Protein AF-0000000081332978 (afdb_homodimer)

Sequence (838 aa):
MNPMVIEPTVDAAQVDQYLRQHVNSGYARLASLMNLPIEQSSRGVYIYDDQGRQYLDAGGYGVFFLGHGHPVVVEAVTRQLQQNALASKLLLNPQQALAAHALAAQCPGNLDYVFFCNSGAEATEAGLKLARLNGCRRTLSTLGGFHGKTLGALAVTGRESYREPFSGLLSDSEFVPFGDSDALEQQLRASPDKACVILEPIQAEAGVILPPSGYLRRVRELCDQYGAVLIIDEIQSGLGRTGFWWGCDLEQVVPDIMLVGKSLSGGCVPVSAMVASPAIYAPFNRNPTVHTSTFGANPLAMAAVQATLQVMVQEDLVARARLLGQDLHARFSALLQQRGWTERVVLRSAGLLLGFEFADASITANMVMALIEQRIIVCHSLNDHRVLRLTPSPLLTAQDCNWLIEGFAQALTTSMPPLMNPMVIEPTVDAAQVDQYLRQHVNSGYARLASLMNLPIEQSSRGVYIYDDQGRQYLDAGGYGVFFLGHGHPVVVEAVTRQLQQNALASKLLLNPQQALAAHALAAQCPGNLDYVFFCNSGAEATEAGLKLARLNGCRRTLSTLGGFHGKTLGALAVTGRESYREPFSGLLSDSEFVPFGDSDALEQQLRASPDKACVILEPIQAEAGVILPPSGYLRRVRELCDQYGAVLIIDEIQSGLGRTGFWWGCDLEQVVPDIMLVGKSLSGGCVPVSAMVASPAIYAPFNRNPTVHTSTFGANPLAMAAVQATLQVMVQEDLVARARLLGQDLHARFSALLQQRGWTERVVLRSAGLLLGFEFADASITANMVMALIEQRIIVCHSLNDHRVLRLTPSPLLTAQDCNWLIEGFAQALTTSMPPL

Radius of gyration: 26.11 Å; Cα contacts (8 Å, |Δi|>4): 1929; chains: 2; bounding box: 57×79×68 Å

pLDDT: mean 95.48, std 9.71, range [21.88, 99.0]

InterPro domains:
  IPR005814 Aminotransferase class-III [PF00202] (40-412)
  IPR005814 Aminotransferase class-III [PIRSF000521] (40-413)
  IPR005814 Aminotransferase class-III [cd00610] (17-412)
  IPR015421 Pyridoxal phosphate-dependent transferase, major domain [G3DSA:3.40.640.10] (70-315)
  IPR015422 Pyridoxal phosphate-dependent transferase, small domain [G3DSA:3.90.1150.10] (14-409)
  IPR015424 Pyridoxal phosphate-dependent transferase [SSF53383] (38-412)
  IPR049704 Aminotransferases class-III pyridoxal-phosphate attachment site [PS00600] (230-267)
  IPR050103 Class-III Pyridoxal-phosphate-dependent Aminotransferase [PTHR11986] (38-413)

Nearest PDB structures (foldseek):
  7nn4-assembly2_C  TM=9.453E-01  e=6.808E-36  Mycobacterium tuberculosis H37Rv
  1wkh-assembly1_B  TM=9.364E-01  e=4.161E-36  Thermus thermophilus
  4ppm-assembly1_A  TM=9.336E-01  e=1.464E-35  Serratia sp. FS14
  7ypm-assembly2_D  TM=8.985E-01  e=9.712E-31  Caulobacter sp. D5
  6jix-assembly2_C  TM=9.172E-01  e=2.852E-27  Bifidobacterium catenulatum PV20-2

Solvent-accessible surface area (backbone atoms only — not comparable to full-atom values): 40131 Å² total; per-residue (Å²): 130,76,77,72,78,77,68,82,77,79,54,64,68,55,37,50,50,27,21,39,61,9,53,32,43,41,48,38,49,52,40,57,74,66,63,54,51,41,50,56,32,35,46,45,58,33,37,24,31,77,85,66,50,70,24,43,48,23,15,37,80,36,21,29,48,60,16,24,53,36,62,68,31,50,50,41,28,52,53,29,42,70,33,33,16,50,67,58,77,71,46,39,57,51,41,39,17,54,25,25,44,56,53,28,72,72,39,62,82,62,30,32,27,36,47,48,22,54,33,47,30,51,12,38,30,53,46,55,51,45,40,35,66,68,60,30,75,44,40,37,23,23,46,47,31,78,38,41,66,40,40,48,13,27,35,50,25,31,44,58,82,73,38,57,74,46,63,78,54,41,34,80,52,47,71,34,61,67,60,40,59,66,54,47,49,54,59,59,67,72,43,90,64,30,29,28,40,42,45,49,65,46,31,55,49,45,42,32,46,72,51,54,89,61,35,66,40,50,48,54,51,49,26,63,74,66,60,30,45,36,35,36,43,26,36,66,33,22,74,15,33,38,29,31,59,34,49,41,56,79,61,69,47,69,61,47,28,39,29,35,15,42,37,48,10,30,26,52,35,68,27,15,23,26,30,18,22,65,80,62,39,41,61,50,25,75,37,56,74,77,68,68,56,96,61,32,50,25,32,28,33,20,33,15,34,41,36,32,54,48,48,38,62,77,64,43,40,26,60,41,12,29,53,51,17,53,50,51,51,52,51,54,51,49,52,30,51,75,70,68,35,55,89,54,39,49,79,31,69,41,25,33,39,34,16,39,35,41,89,38,42,68,41,31,53,40,31,53,54,37,22,46,75,56,31,36,42,57,28,77,27,82,71,29,57,24,18,38,31,38,23,42,29,59,76,61,46,76,68,52,50,48,50,52,53,52,32,48,51,54,16,48,65,72,36,46,75,83,130,132,78,78,71,77,77,67,83,76,79,54,65,68,56,36,50,50,26,22,39,61,8,52,31,40,42,49,36,51,52,39,57,76,65,63,54,52,42,50,55,33,36,46,45,58,34,35,23,29,76,85,65,50,71,24,44,48,22,15,36,78,36,21,28,48,62,15,24,54,35,64,69,31,48,50,41,28,49,52,30,43,70,32,33,17,52,67,59,77,71,46,40,58,48,41,37,19,54,24,25,44,57,53,28,72,70,40,60,83,63,30,32,28,35,48,48,22,55,34,49,29,51,11,38,28,51,48,53,51,45,40,36,66,68,60,30,74,44,39,39,25,21,47,47,31,79,39,41,67,41,39,50,13,26,36,48,24,30,42,58,83,72,39,58,74,45,62,77,54,41,34,78,52,48,70,32,62,67,61,39,57,65,56,47,49,54,58,57,67,72,43,90,64,31,30,29,40,41,44,49,64,44,31,54,47,44,40,34,45,70,53,53,90,62,35,67,43,48,47,54,51,49,26,62,74,67,61,30,46,36,35,37,44,26,36,65,33,20,74,16,34,37,30,32,58,36,47,42,56,79,61,71,48,67,63,47,28,38,28,34,15,41,38,48,11,31,27,53,36,66,28,15,22,25,29,18,21,64,81,62,40,40,62,49,25,75,39,58,75,75,66,68,56,96,61,33,50,25,32,28,34,20,33,15,34,41,35,32,54,50,48,39,62,77,63,43,39,26,61,41,12,29,54,49,17,51,50,52,50,51,50,52,51,49,50,31,53,74,71,68,35,57,88,55,38,50,78,32,68,41,26,32,39,33,15,39,35,42,89,38,43,67,42,30,55,41,32,54,54,36,23,47,75,55,30,34,42,54,28,78,26,83,71,28,56,23,18,38,31,38,23,42,30,57,77,62,46,75,67,52,49,49,50,52,53,52,32,49,51,55,16,47,65,72,36,47,74,84,129

Organism: NCBI:txid2813360

Secondary structure (DSSP, 8-state):
-----------HHHHHHHIIIII-HHHHHHHHHTTPPBEEEEEBTEEEETT--EEEE--GGG--TT-BS-HHHHHHHHHHHHHHSS--SSSB-HHHHHHHHHHHTTSSTT--EEEEESSHHHHHHHHHHHHHHTT--EEEEETT----SSHHHHTT---HHHHGGGTTTSPP-EEE-TT-HHHHHHHHHT--S-EEEEE-SSBTTTTSBPPPTTHHHHHHHHHHHHTPEEEEE-TTTTTTTTSSSSGGGGGT---SEEEE-GGGGTTTS--EEEEE-HHHHHHHHH-TTSS--SSTT-HHHHHHHHHHHHHHHHTTHHHHHHHHHHHHHHHHHHHHHHHT-TTT-EEEEETTEEEEE-SSHHHHHHHHHHHHHTTEE-EE-SS-TTEEEE---TT--HHHHHHHHHHHHHHHHHHSPP-/-----------HHHHHHHIIIII-HHHHHHHHHTTPPBEEEEEBTEEEETT--EEEE--GGG--TT-BS-HHHHHHHHHHHHHHSS--SSSB-HHHHHHHHHHHTTSSTT--EEEEESSHHHHHHHHHHHHHHTT--EEEEETT----SSHHHHTT---HHHHGGGTTTSPP-EEE-TT-HHHHHHHHHT--S-EEEEE-SSBTTTTSBPPPTTHHHHHHHHHHHHTPEEEEE-TTTTTTTTSSSSGGGGGT---SEEEE-GGGGTTT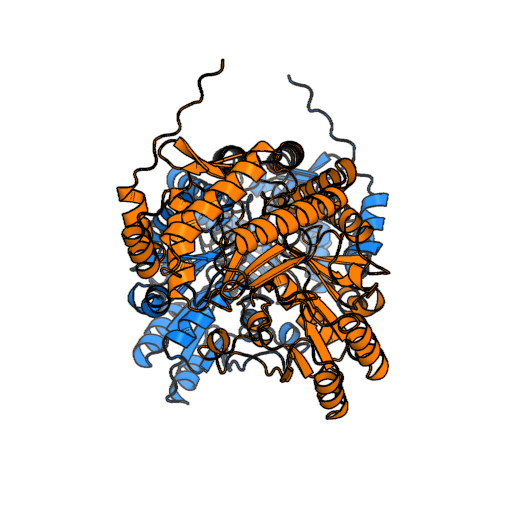S--EEEEE-HHHHHHHHH-TTSS--SSTT-HHHHHHHHHHHHHHHHTTHHHHHHHHHHHHHHHHHHHHHHTT-TTT-EEEEETTEEEEE-SSHHHHHHHHHHHHHTTEE-EE-SS-TTEEEE---TT--HHHHHHHHHHHHHHHHHHSPP-

Foldseek 3Di:
DPPPPPPPQDPPVVVLVCCCPPPNVVVSVVCVVLVPFAFDDWDFQWTAGSVGDIFGEQAPLQQQQRTAPDPLLVVLLVVCVVVFFFDPVPDDDVLLVLLLQLVQVQAADQQRDKW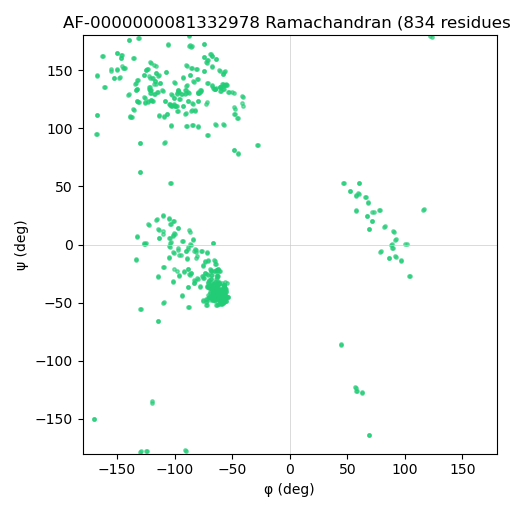KDQAQLVLLVVVVVLQVVVQADAEEAEALAARDLPQASQQRRRQCVSCVVVPPSHDHHHYDHPQCLVRVLVVLVVDLGAYEYEYECFRQLSFRHHHPPCSLVSVLVSCVVSVHAYEYEQQNVACLQQLGNGSSVVVSDHGQKYKYFNNLQNNPGGMIIITGHCVSCVVCVVPVVPDDDSGGSTSSSSSSNNSSSVCCVVVVQNNLLQVVQVVLQVLLCVLCVVVVCCVAWPWDGGRSKIKIFGPDLQLLVLLQSQLVVLSYHWDQRPSDSRMTITRGHSSDDPVNSVSVSVSSSRSCVVRPPDD/DPPPPPPPQPPPVVVLVCCCPPPNVVVSVVCVVLVPFAFDDFDFQWTAGSVGDIFGEQAPLQQQQRTAPDPLLVVLLVVCVVVFFFDPVPDDDVLLVLLLQLVQVQAADQQRDKWKDQAQLVLLVVVVVLQVVVQADAEEAEALAARDLPQARQQRRRQCVSCVVVPPSHDHHHYDHPQDLVRVLVVLVVDLGAYEYEYECFRQLSFRHHHPPCSLVSVLVSCVVSVHAYEYEQQNVACQQQLGNGSSVVVSDHGQKYKYFNHLQNNPGGMIIITGHCVSCVVCVVPVVPDDDSRGSTSSSSSSNNSSSVCCVVVVQNNLLQVVQVVLQVLLCVLCVVVVCCVAWPWDGGRSKIKIFGPDLQLLVLLQSQLVVLSYHWDQRPSDSRMTITRGHSSQDPVNSVSVSVSSSRSCVVRPPDD

Structure (mmCIF, N/CA/C/O backbone):
data_AF-0000000081332978-model_v1
#
loop_
_entity.id
_entity.type
_entity.pdbx_description
1 polymer 'Aspartate aminotransferase family protein'
#
loop_
_atom_site.group_PDB
_atom_site.id
_atom_site.type_symbol
_atom_site.label_atom_id
_atom_site.label_alt_id
_atom_site.label_comp_id
_atom_site.label_asym_id
_atom_site.label_entity_id
_atom_site.label_seq_id
_atom_site.pdbx_PDB_ins_code
_atom_site.Cartn_x
_atom_site.Cartn_y
_atom_site.Cartn_z
_atom_site.occupancy
_atom_site.B_iso_or_equiv
_atom_site.auth_seq_id
_atom_site.auth_comp_id
_atom_site.auth_asym_id
_atom_site.auth_atom_id
_atom_site.pdbx_PDB_model_num
ATOM 1 N N . MET A 1 1 ? -3.422 -9.016 39.125 1 21.88 1 MET A N 1
ATOM 2 C CA . MET A 1 1 ? -2.244 -8.25 38.719 1 21.88 1 MET A CA 1
ATOM 3 C C . MET A 1 1 ? -1.377 -9.062 37.75 1 21.88 1 MET A C 1
ATOM 5 O O . MET A 1 1 ? -0.587 -9.906 38.188 1 21.88 1 MET A O 1
ATOM 9 N N . ASN A 1 2 ? -1.822 -9.508 36.625 1 23.11 2 ASN A N 1
ATOM 10 C CA . ASN A 1 2 ? -1.134 -10.453 35.75 1 23.11 2 ASN A CA 1
ATOM 11 C C . ASN A 1 2 ? 0.242 -9.938 35.344 1 23.11 2 ASN A C 1
ATOM 13 O O . ASN A 1 2 ? 0.358 -8.852 34.781 1 23.11 2 ASN A O 1
ATOM 17 N N . PRO A 1 3 ? 1.293 -10.438 35.938 1 28.41 3 PRO A N 1
ATOM 18 C CA . PRO A 1 3 ? 2.617 -9.867 35.688 1 28.41 3 PRO A CA 1
ATOM 19 C C . PRO A 1 3 ? 2.893 -9.672 34.188 1 28.41 3 PRO A C 1
ATOM 21 O O . PRO A 1 3 ? 2.391 -10.43 33.375 1 28.41 3 PRO A O 1
ATOM 24 N N . MET A 1 4 ? 2.982 -8.492 33.75 1 30.44 4 MET A N 1
ATOM 25 C CA . MET A 1 4 ? 3.322 -8.031 32.406 1 30.44 4 MET A CA 1
ATOM 26 C C . MET A 1 4 ? 4.52 -8.797 31.844 1 30.44 4 MET A C 1
ATOM 28 O O . MET A 1 4 ? 5.594 -8.797 32.438 1 30.44 4 MET A O 1
ATOM 32 N N . VAL A 1 5 ? 4.312 -9.984 31.375 1 31.5 5 VAL A N 1
ATOM 33 C CA . VAL A 1 5 ? 5.414 -10.68 30.719 1 31.5 5 VAL A CA 1
ATOM 34 C C . VAL A 1 5 ? 6.383 -9.672 30.125 1 31.5 5 VAL A C 1
ATOM 36 O O . VAL A 1 5 ? 6.023 -8.93 29.203 1 31.5 5 VAL A O 1
ATOM 39 N N . ILE A 1 6 ? 7.324 -9.164 30.844 1 34.03 6 ILE A N 1
ATOM 40 C CA . ILE A 1 6 ? 8.391 -8.281 30.391 1 34.03 6 ILE A CA 1
ATOM 41 C C . ILE A 1 6 ? 9.039 -8.852 29.141 1 34.03 6 ILE A C 1
ATOM 43 O O . ILE A 1 6 ? 9.633 -9.938 29.172 1 34.03 6 ILE A O 1
ATOM 47 N N . GLU A 1 7 ? 8.508 -8.703 27.938 1 45.72 7 GLU A N 1
ATOM 48 C CA . GLU A 1 7 ? 9.078 -9.086 26.641 1 45.72 7 GLU A CA 1
ATOM 49 C C . GLU A 1 7 ? 10.57 -8.75 26.578 1 45.72 7 GLU A C 1
ATOM 51 O O . GLU A 1 7 ? 11.016 -7.777 27.188 1 45.72 7 GLU A O 1
ATOM 56 N N . PRO A 1 8 ? 11.469 -9.703 26.219 1 48.19 8 PRO A N 1
ATOM 57 C CA . PRO A 1 8 ? 12.914 -9.469 26.172 1 48.19 8 PRO A CA 1
ATOM 58 C C . PRO A 1 8 ? 13.266 -8.109 25.578 1 48.19 8 PRO A C 1
ATOM 60 O O . PRO A 1 8 ? 12.562 -7.609 24.703 1 48.19 8 PRO A O 1
ATOM 63 N N . THR A 1 9 ? 14.008 -7.242 26.391 1 59.5 9 THR A N 1
ATOM 64 C CA . THR A 1 9 ? 14.586 -5.938 26.094 1 59.5 9 THR A CA 1
ATOM 65 C C . THR A 1 9 ? 15.305 -5.949 24.75 1 59.5 9 THR A C 1
ATOM 67 O O . THR A 1 9 ? 16.109 -6.84 24.469 1 59.5 9 THR A O 1
ATOM 70 N N . VAL A 1 10 ? 14.719 -5.277 23.766 1 74.19 10 VAL A N 1
ATOM 71 C CA . VAL A 1 10 ? 15.344 -5.105 22.453 1 74.19 10 VAL A CA 1
ATOM 72 C C . VAL A 1 10 ? 16.797 -4.668 22.625 1 74.19 10 VAL A C 1
ATOM 74 O O . VAL A 1 10 ? 17.094 -3.768 23.422 1 74.19 10 VAL A O 1
ATOM 77 N N . ASP A 1 11 ? 17.812 -5.426 22.203 1 88.44 11 ASP A N 1
ATOM 78 C CA . ASP A 1 11 ? 19.219 -5.066 22.188 1 88.44 11 ASP A CA 1
ATOM 79 C C . ASP A 1 11 ? 19.484 -3.891 21.25 1 88.44 11 ASP A C 1
ATOM 81 O O . ASP A 1 11 ? 19.484 -4.055 20.016 1 88.44 11 ASP A O 1
ATOM 85 N N . ALA A 1 12 ? 19.672 -2.693 21.875 1 91.44 12 ALA A N 1
ATOM 86 C CA . ALA A 1 12 ? 19.828 -1.454 21.125 1 91.44 12 ALA A CA 1
ATOM 87 C C . ALA A 1 12 ? 20.969 -1.562 20.125 1 91.44 12 ALA A C 1
ATOM 89 O O . ALA A 1 12 ? 20.875 -1.041 19 1 91.44 12 ALA A O 1
ATOM 90 N N . ALA A 1 13 ? 22.031 -2.234 20.547 1 93.12 13 ALA A N 1
ATOM 91 C CA . ALA A 1 13 ? 23.172 -2.398 19.656 1 93.12 13 ALA A CA 1
ATOM 92 C C . ALA A 1 13 ? 22.828 -3.256 18.453 1 93.12 13 ALA A C 1
ATOM 94 O O . ALA A 1 13 ? 23.266 -2.98 17.328 1 93.12 13 ALA A O 1
ATOM 95 N N . GLN A 1 14 ? 22.094 -4.246 18.719 1 95.88 14 GLN A N 1
ATOM 96 C CA . GLN A 1 14 ? 21.656 -5.125 17.641 1 95.88 14 GLN A CA 1
ATOM 97 C C . GLN A 1 14 ? 20.719 -4.402 16.672 1 95.88 14 GLN A C 1
ATOM 99 O O . GLN A 1 14 ? 20.828 -4.566 15.461 1 95.88 14 GLN A O 1
ATOM 104 N N . VAL A 1 15 ? 19.812 -3.623 17.188 1 96.38 15 VAL A N 1
ATOM 105 C CA . VAL A 1 15 ? 18.891 -2.85 16.375 1 96.38 15 VAL A CA 1
ATOM 106 C C . VAL A 1 15 ? 19.672 -1.887 15.484 1 96.38 15 VAL A C 1
ATOM 108 O O . VAL A 1 15 ? 19.406 -1.782 14.281 1 96.38 15 VAL A O 1
ATOM 111 N N . ASP A 1 16 ? 20.625 -1.226 16.078 1 95.88 16 ASP A N 1
ATOM 112 C CA . ASP A 1 16 ? 21.453 -0.302 15.312 1 95.88 16 ASP A CA 1
ATOM 113 C C . ASP A 1 16 ? 22.203 -1.032 14.203 1 95.88 16 ASP A C 1
ATOM 115 O O . ASP A 1 16 ? 22.281 -0.551 13.07 1 95.88 16 ASP A O 1
ATOM 119 N N . GLN A 1 17 ? 22.75 -2.176 14.555 1 97.06 17 GLN A N 1
ATOM 120 C CA . GLN A 1 17 ? 23.5 -2.973 13.586 1 97.06 17 GLN A CA 1
ATOM 121 C C . GLN A 1 17 ? 22.609 -3.4 12.422 1 97.06 17 GLN A C 1
ATOM 123 O O . GLN A 1 17 ? 23 -3.273 11.258 1 97.06 17 GLN A O 1
ATOM 128 N N . TYR A 1 18 ? 21.453 -3.881 12.75 1 98.19 18 TYR A N 1
ATOM 129 C CA . TYR A 1 18 ? 20.531 -4.355 11.711 1 98.19 18 TYR A CA 1
ATOM 130 C C . TYR A 1 18 ? 20.016 -3.193 10.875 1 98.19 18 TYR A C 1
ATOM 132 O O . TYR A 1 18 ? 19.812 -3.336 9.664 1 98.19 18 TYR A O 1
ATOM 140 N N . LEU A 1 19 ? 19.766 -2.045 11.484 1 98.12 19 LEU A N 1
ATOM 141 C CA . LEU A 1 19 ? 19.359 -0.875 10.711 1 98.12 19 LEU A CA 1
ATOM 142 C C . LEU A 1 19 ? 20.438 -0.49 9.703 1 98.12 19 LEU A C 1
ATOM 144 O O . LEU A 1 19 ? 20.125 -0.184 8.547 1 98.12 19 LEU A O 1
ATOM 148 N N . ARG A 1 20 ? 21.703 -0.551 10.094 1 97.81 20 ARG A N 1
ATOM 149 C CA . ARG A 1 20 ? 22.844 -0.164 9.258 1 97.81 20 ARG A CA 1
ATOM 150 C C . ARG A 1 20 ? 23.047 -1.17 8.125 1 97.81 20 ARG A C 1
ATOM 152 O O . ARG A 1 20 ? 23.328 -0.786 6.988 1 97.81 20 ARG A O 1
ATOM 159 N N . GLN A 1 21 ? 22.828 -2.402 8.438 1 98.06 21 GLN A N 1
ATOM 160 C CA . GLN A 1 21 ? 23.219 -3.459 7.512 1 98.06 21 GLN A CA 1
ATOM 161 C C . GLN A 1 21 ? 22.078 -3.818 6.566 1 98.06 21 GLN A C 1
ATOM 163 O O . GLN A 1 21 ? 22.312 -4.305 5.457 1 98.06 21 GLN A O 1
ATOM 168 N N . HIS A 1 22 ? 20.797 -3.514 7.027 1 98.75 22 HIS A N 1
ATOM 169 C CA . HIS A 1 22 ? 19.719 -4.156 6.289 1 98.75 22 HIS A CA 1
ATOM 170 C C . HIS A 1 22 ? 18.609 -3.162 5.938 1 98.75 22 HIS A C 1
ATOM 172 O O . HIS A 1 22 ? 17.734 -3.465 5.133 1 98.75 22 HIS A O 1
ATOM 178 N N . VAL A 1 23 ? 18.609 -1.992 6.516 1 98.56 23 VAL A N 1
ATOM 179 C CA . VAL A 1 23 ? 17.5 -1.062 6.277 1 98.56 23 VAL A CA 1
ATOM 180 C C . VAL A 1 23 ? 18.016 0.165 5.531 1 98.56 23 VAL A C 1
ATOM 182 O O . VAL A 1 23 ? 17.688 0.369 4.359 1 98.56 23 VAL A O 1
ATOM 185 N N . ASN A 1 24 ? 18.859 0.973 6.121 1 98.56 24 ASN A N 1
ATOM 186 C CA . ASN A 1 24 ? 19.453 2.184 5.562 1 98.56 24 ASN A CA 1
ATOM 187 C C . ASN A 1 24 ? 20.609 2.686 6.41 1 98.56 24 ASN A C 1
ATOM 189 O O . ASN A 1 24 ? 20.406 3.207 7.508 1 98.56 24 ASN A O 1
ATOM 193 N N . SER A 1 25 ? 21.812 2.619 5.918 1 97.44 25 SER A N 1
ATOM 194 C CA . SER A 1 25 ? 23 2.971 6.688 1 97.44 25 SER A CA 1
ATOM 195 C C . SER A 1 25 ? 23.062 4.473 6.938 1 97.44 25 SER A C 1
ATOM 197 O O . SER A 1 25 ? 23.547 4.914 7.988 1 97.44 25 SER A O 1
ATOM 199 N N . GLY A 1 26 ? 22.625 5.277 5.98 1 95.44 26 GLY A N 1
ATOM 200 C CA . GLY A 1 26 ? 22.578 6.719 6.18 1 95.44 26 GLY A CA 1
ATOM 201 C C . GLY A 1 26 ? 21.625 7.137 7.273 1 95.44 26 GLY A C 1
ATOM 202 O O . GLY A 1 26 ? 21.969 7.953 8.133 1 95.44 26 GLY A O 1
ATOM 203 N N . TYR A 1 27 ? 20.469 6.559 7.262 1 94.5 27 TYR A N 1
ATOM 204 C CA . TYR A 1 27 ? 19.484 6.82 8.305 1 94.5 27 TYR A CA 1
ATOM 205 C C . TYR A 1 27 ? 19.984 6.375 9.664 1 94.5 27 TYR A C 1
ATOM 207 O O . TYR A 1 27 ? 19.828 7.086 10.664 1 94.5 27 TYR A O 1
ATOM 215 N N . ALA A 1 28 ? 20.562 5.16 9.703 1 95.5 28 ALA A N 1
ATOM 216 C CA . ALA A 1 28 ? 21.078 4.617 10.961 1 95.5 28 ALA A CA 1
ATOM 217 C C . ALA A 1 28 ? 22.156 5.516 11.547 1 95.5 28 ALA A C 1
ATOM 219 O O . ALA A 1 28 ? 22.219 5.711 12.766 1 95.5 28 ALA A O 1
ATOM 220 N N . ARG A 1 29 ? 22.969 6.055 10.727 1 94.25 29 ARG A N 1
ATOM 221 C CA . ARG A 1 29 ? 24.031 6.953 11.18 1 94.25 29 ARG A CA 1
ATOM 222 C C . ARG A 1 29 ? 23.438 8.234 11.766 1 94.25 29 ARG A C 1
ATOM 224 O O . ARG A 1 29 ? 23.875 8.688 12.828 1 94.25 29 ARG A O 1
ATOM 231 N N . LEU A 1 30 ? 22.469 8.781 11.094 1 90.81 30 LEU A N 1
ATOM 232 C CA . LEU A 1 30 ? 21.828 9.992 11.57 1 90.81 30 LEU A CA 1
ATOM 233 C C . LEU A 1 30 ? 21.109 9.742 12.898 1 90.81 30 LEU A C 1
ATOM 235 O O . LEU A 1 30 ? 21.188 10.562 13.812 1 90.81 30 LEU A O 1
ATOM 239 N N . ALA A 1 31 ? 20.438 8.656 12.93 1 92.31 31 ALA A N 1
ATOM 240 C CA . ALA A 1 31 ? 19.703 8.289 14.141 1 92.31 31 ALA A CA 1
ATOM 241 C C . ALA A 1 31 ? 20.656 8.133 15.328 1 92.31 31 ALA A C 1
ATOM 243 O O . ALA A 1 31 ? 20.344 8.531 16.453 1 92.31 31 ALA A O 1
ATOM 244 N N . SER A 1 32 ? 21.797 7.52 15.039 1 92.19 32 SER A N 1
ATOM 245 C CA . SER A 1 32 ? 22.812 7.332 16.078 1 92.19 32 SER A CA 1
ATOM 246 C C . SER A 1 32 ? 23.375 8.672 16.547 1 92.19 32 SER A C 1
ATOM 248 O O . SER A 1 32 ? 23.547 8.891 17.734 1 92.19 32 SER A O 1
ATOM 250 N N . LEU A 1 33 ? 23.625 9.523 15.633 1 89.12 33 LEU A N 1
ATOM 251 C CA . LEU A 1 33 ? 24.156 10.852 15.953 1 89.12 33 LEU A CA 1
ATOM 252 C C . LEU A 1 33 ? 23.172 11.641 16.797 1 89.12 33 LEU A C 1
ATOM 254 O O . LEU A 1 33 ? 23.578 12.398 17.688 1 89.12 33 LEU A O 1
ATOM 258 N N . MET A 1 34 ? 21.922 11.414 16.562 1 89.81 34 MET A N 1
ATOM 259 C CA . MET A 1 34 ? 20.859 12.148 17.25 1 89.81 34 MET A CA 1
ATOM 260 C C . MET A 1 34 ? 20.453 11.414 18.531 1 89.81 34 MET A C 1
ATOM 262 O O . MET A 1 34 ? 19.625 11.922 19.297 1 89.81 34 MET A O 1
ATOM 266 N N . ASN A 1 35 ? 21 10.273 18.734 1 91.44 35 ASN A N 1
ATOM 267 C CA . ASN A 1 35 ? 20.656 9.43 19.875 1 91.44 35 ASN A CA 1
ATOM 268 C C . ASN A 1 35 ? 19.156 9.203 19.969 1 91.44 35 ASN A C 1
ATOM 270 O O . ASN A 1 35 ? 18.547 9.414 21.031 1 91.44 35 ASN A O 1
ATOM 274 N N . LEU A 1 36 ? 18.547 8.883 18.828 1 94.31 36 LEU A N 1
ATOM 275 C CA . LEU A 1 36 ? 17.109 8.648 18.812 1 94.31 36 LEU A CA 1
ATOM 276 C C . LEU A 1 36 ? 16.734 7.414 19.625 1 94.31 36 LEU A C 1
ATOM 278 O O . LEU A 1 36 ? 17.375 6.363 19.484 1 94.31 36 LEU A O 1
ATOM 282 N N . PRO A 1 37 ? 15.727 7.504 20.453 1 95.25 37 PRO A N 1
ATOM 283 C CA . PRO A 1 37 ? 15.312 6.348 21.25 1 95.25 37 PRO A CA 1
ATOM 284 C C . PRO A 1 37 ? 14.633 5.27 20.406 1 95.25 37 PRO A C 1
ATOM 286 O O . PRO A 1 37 ? 14.086 5.562 19.344 1 95.25 37 PRO A O 1
ATOM 289 N N . ILE A 1 38 ? 14.672 4.078 20.906 1 96.56 38 ILE A N 1
ATOM 290 C CA . ILE A 1 38 ? 13.953 2.957 20.312 1 96.56 38 ILE A CA 1
ATOM 291 C C . ILE A 1 38 ? 12.508 2.939 20.797 1 96.56 38 ILE A C 1
ATOM 293 O O . ILE A 1 38 ? 12.266 2.932 22.016 1 96.56 38 ILE A O 1
ATOM 297 N N . GLU A 1 39 ? 11.594 3.018 19.891 1 97.31 39 GLU A N 1
ATOM 298 C CA . GLU A 1 39 ? 10.164 2.99 20.203 1 97.31 39 GLU A CA 1
ATOM 299 C C . GLU A 1 39 ? 9.719 1.592 20.625 1 97.31 39 GLU A C 1
ATOM 301 O O . GLU A 1 39 ? 9.859 0.634 19.859 1 97.31 39 GLU A O 1
ATOM 306 N N . GLN A 1 40 ? 9.148 1.483 21.812 1 96.06 40 GLN A N 1
ATOM 307 C CA . GLN A 1 40 ? 8.859 0.159 22.359 1 96.06 40 GLN A CA 1
ATOM 308 C C . GLN A 1 40 ? 7.355 -0.099 22.391 1 96.06 40 GLN A C 1
ATOM 310 O O . GLN A 1 40 ? 6.898 -1.191 22.062 1 96.06 40 GLN A O 1
ATOM 315 N N . SER A 1 41 ? 6.66 0.807 22.922 1 97.5 41 SER A N 1
ATOM 316 C CA . SER A 1 41 ? 5.215 0.648 23.062 1 97.5 41 SER A CA 1
ATOM 317 C C . SER A 1 41 ? 4.504 1.995 23.016 1 97.5 41 SER A C 1
ATOM 319 O O . SER A 1 41 ? 5.148 3.047 23.047 1 97.5 41 SER A O 1
ATOM 321 N N . SER A 1 42 ? 3.193 1.941 22.812 1 98.12 42 SER A N 1
ATOM 322 C CA . SER A 1 42 ? 2.396 3.164 22.766 1 98.12 42 SER A CA 1
ATOM 323 C C . SER A 1 42 ? 0.972 2.914 23.25 1 98.12 42 SER A C 1
ATOM 325 O O . SER A 1 42 ? 0.463 1.796 23.141 1 98.12 42 SER A O 1
ATOM 327 N N . ARG A 1 43 ? 0.349 3.902 23.812 1 97.69 43 ARG A N 1
ATOM 328 C CA . ARG A 1 43 ? -1.019 3.854 24.312 1 97.69 43 ARG A CA 1
ATOM 329 C C . ARG A 1 43 ? -1.598 5.258 24.469 1 97.69 43 ARG A C 1
ATOM 331 O O . ARG A 1 43 ? -0.959 6.141 25.031 1 97.69 43 ARG A O 1
ATOM 338 N N . GLY A 1 44 ? -2.828 5.379 24.016 1 97.88 44 GLY A N 1
ATOM 339 C CA . GLY A 1 44 ? -3.395 6.719 24.062 1 97.88 44 GLY A CA 1
ATOM 340 C C . GLY A 1 44 ? -2.58 7.738 23.297 1 97.88 44 GLY A C 1
ATOM 341 O O . GLY A 1 44 ? -2.256 7.527 22.125 1 97.88 44 GLY A O 1
ATOM 342 N N . VAL A 1 45 ? -2.238 8.82 24.016 1 98.56 45 VAL A N 1
ATOM 343 C CA . VAL A 1 45 ? -1.52 9.891 23.344 1 98.56 45 VAL A CA 1
ATOM 344 C C . VAL A 1 45 ? -0.031 9.805 23.672 1 98.56 45 VAL A C 1
ATOM 346 O O . VAL A 1 45 ? 0.716 10.766 23.453 1 98.56 45 VAL A O 1
ATOM 349 N N . TYR A 1 46 ? 0.434 8.547 24.141 1 98.69 46 TYR A N 1
ATOM 350 C CA . TYR A 1 46 ? 1.805 8.422 24.609 1 98.69 46 TYR A CA 1
ATOM 351 C C . TYR A 1 46 ? 2.551 7.324 23.875 1 98.69 46 TYR A C 1
ATOM 353 O O . TYR A 1 46 ? 1.946 6.344 23.422 1 98.69 46 TYR A O 1
ATOM 361 N N . ILE A 1 47 ? 3.834 7.5 23.75 1 98.38 47 ILE A N 1
ATOM 362 C CA . ILE A 1 47 ? 4.793 6.516 23.25 1 98.38 47 ILE A CA 1
ATOM 363 C C . ILE A 1 47 ? 5.852 6.246 24.312 1 98.38 47 ILE A C 1
ATOM 365 O O . ILE A 1 47 ? 6.254 7.156 25.047 1 98.38 47 ILE A O 1
ATOM 369 N N . TYR A 1 48 ? 6.277 5.07 24.406 1 98.12 48 TYR A N 1
ATOM 370 C CA . TYR A 1 48 ? 7.305 4.676 25.359 1 98.12 48 TYR A CA 1
ATOM 371 C C . TYR A 1 48 ? 8.516 4.082 24.656 1 98.12 48 TYR A C 1
ATOM 373 O O . TYR A 1 48 ? 8.367 3.311 23.703 1 98.12 48 TYR A O 1
ATOM 381 N N . ASP A 1 49 ? 9.703 4.496 25.094 1 96.75 49 ASP A N 1
ATOM 382 C CA . ASP A 1 49 ? 10.914 3.941 24.5 1 96.75 49 ASP A CA 1
ATOM 383 C C . ASP A 1 49 ? 11.375 2.693 25.25 1 96.75 49 ASP A C 1
ATOM 385 O O . ASP A 1 49 ? 10.68 2.209 26.141 1 96.75 49 ASP A O 1
ATOM 389 N N . ASP A 1 50 ? 12.492 2.158 24.812 1 94.25 50 ASP A N 1
ATOM 390 C CA . ASP A 1 50 ? 12.992 0.884 25.328 1 94.25 50 ASP A CA 1
ATOM 391 C C . ASP A 1 50 ? 13.516 1.032 26.75 1 94.25 50 ASP A C 1
ATOM 393 O O . ASP A 1 50 ? 13.773 0.036 27.438 1 94.25 50 ASP A O 1
ATOM 397 N N . GLN A 1 51 ? 13.594 2.26 27.266 1 94.44 51 GLN A N 1
ATOM 398 C CA . GLN A 1 51 ? 14.023 2.512 28.641 1 94.44 51 GLN A CA 1
ATOM 399 C C . GLN A 1 51 ? 12.836 2.859 29.531 1 94.44 51 GLN A C 1
ATOM 401 O O . GLN A 1 51 ? 13.016 3.213 30.703 1 94.44 51 GLN A O 1
ATOM 406 N N . GLY A 1 52 ? 11.688 2.914 28.953 1 95.75 52 GLY A N 1
ATOM 407 C CA . GLY A 1 52 ? 10.477 3.148 29.719 1 95.75 52 GLY A CA 1
ATOM 408 C C . GLY A 1 52 ? 10.102 4.617 29.812 1 95.75 52 GLY A C 1
ATOM 409 O O . GLY A 1 52 ? 9.164 4.98 30.531 1 95.75 52 GLY A O 1
ATOM 410 N N . ARG A 1 53 ? 10.812 5.457 29.156 1 97.62 53 ARG A N 1
ATOM 411 C CA . ARG A 1 53 ? 10.484 6.879 29.156 1 97.62 53 ARG A CA 1
ATOM 412 C C . ARG A 1 53 ? 9.227 7.145 28.344 1 97.62 53 ARG A C 1
ATOM 414 O O . ARG A 1 53 ? 9.047 6.57 27.266 1 97.62 53 ARG A O 1
ATOM 421 N N . GLN A 1 54 ? 8.43 8.016 28.906 1 98.44 54 GLN A N 1
ATOM 422 C CA . GLN A 1 54 ? 7.156 8.367 28.281 1 98.44 54 GLN A CA 1
ATOM 423 C C . GLN A 1 54 ? 7.285 9.641 27.453 1 98.44 54 GLN A C 1
ATOM 425 O O . GLN A 1 54 ? 7.84 10.633 27.922 1 98.44 54 GLN A O 1
ATOM 430 N N . TYR A 1 55 ? 6.785 9.594 26.203 1 98.62 55 TYR A N 1
ATOM 431 C CA . TYR A 1 55 ? 6.746 10.75 25.328 1 98.62 55 TYR A CA 1
ATOM 432 C C . TYR A 1 55 ? 5.312 11.125 24.984 1 98.62 55 TYR A C 1
ATOM 434 O O . TYR A 1 55 ? 4.461 10.258 24.781 1 98.62 55 TYR A O 1
ATOM 442 N N . LEU A 1 56 ? 5.043 12.391 24.938 1 98.81 56 LEU A N 1
ATOM 443 C CA . LEU A 1 56 ? 3.789 12.891 24.375 1 98.81 56 LEU A CA 1
ATOM 444 C C . LEU A 1 56 ? 3.836 12.922 22.859 1 98.81 56 LEU A C 1
ATOM 446 O O . LEU A 1 56 ? 4.73 13.531 22.266 1 98.81 56 LEU A O 1
ATOM 450 N N . ASP A 1 57 ? 2.895 12.258 22.266 1 98.44 57 ASP A N 1
ATOM 451 C CA . ASP A 1 57 ? 2.902 12.188 20.812 1 98.44 57 ASP A CA 1
ATOM 452 C C . ASP A 1 57 ? 2.09 13.328 20.203 1 98.44 57 ASP A C 1
ATOM 454 O O . ASP A 1 57 ? 0.861 13.352 20.312 1 98.44 57 ASP A O 1
ATOM 458 N N . ALA A 1 58 ? 2.717 14.242 19.547 1 98.31 58 ALA A N 1
ATOM 459 C CA . ALA A 1 58 ? 2.084 15.305 18.781 1 98.31 58 ALA A CA 1
ATOM 460 C C . ALA A 1 58 ? 2.537 15.266 17.312 1 98.31 58 ALA A C 1
ATOM 462 O O . ALA A 1 58 ? 2.488 16.281 16.625 1 98.31 58 ALA A O 1
ATOM 463 N N . GLY A 1 59 ? 3.088 14.141 16.938 1 96.75 59 GLY A N 1
ATOM 464 C CA . GLY A 1 59 ? 3.568 13.938 15.578 1 96.75 59 GLY A CA 1
ATOM 465 C C . GLY A 1 59 ? 2.877 12.781 14.867 1 96.75 59 GLY A C 1
ATOM 466 O O . GLY A 1 59 ? 1.648 12.688 14.875 1 96.75 59 GLY A O 1
ATOM 467 N N . GLY A 1 60 ? 3.662 11.945 14.188 1 92.75 60 GLY A N 1
ATOM 468 C CA . GLY A 1 60 ? 3.141 10.766 13.516 1 92.75 60 GLY A CA 1
ATOM 469 C C . GLY A 1 60 ? 2.543 11.062 12.156 1 92.75 60 GLY A C 1
ATOM 470 O O . GLY A 1 60 ? 1.781 10.258 11.617 1 92.75 60 GLY A O 1
ATOM 471 N N . TYR A 1 61 ? 2.799 12.188 11.617 1 90 61 TYR A N 1
ATOM 472 C CA . TYR A 1 61 ? 2.402 12.602 10.281 1 90 61 TYR A CA 1
ATOM 473 C C . TYR A 1 61 ? 0.889 12.523 10.109 1 90 61 TYR A C 1
ATOM 475 O O . TYR A 1 61 ? 0.398 12.156 9.039 1 90 61 TYR A O 1
ATOM 483 N N . GLY A 1 62 ? 0.201 12.711 11.148 1 94.44 62 GLY A N 1
ATOM 484 C CA . GLY A 1 62 ? -1.244 12.836 11.062 1 94.44 62 GLY A CA 1
ATOM 485 C C . GLY A 1 62 ? -1.968 11.508 11.18 1 94.44 62 GLY A C 1
ATOM 486 O O . GLY A 1 62 ? -3.188 11.438 11.023 1 94.44 62 GLY A O 1
ATOM 487 N N . VAL A 1 63 ? -1.312 10.469 11.555 1 97.75 63 VAL A N 1
ATOM 488 C CA . VAL A 1 63 ? -1.876 9.125 11.562 1 97.75 63 VAL A CA 1
ATOM 489 C C . VAL A 1 63 ? -2.678 8.906 12.844 1 97.75 63 VAL A C 1
ATOM 491 O O . VAL A 1 63 ? -3.713 8.234 12.828 1 97.75 63 VAL A O 1
ATOM 494 N N . PHE A 1 64 ? -2.271 9.5 13.945 1 98.25 64 PHE A N 1
ATOM 495 C CA . PHE A 1 64 ? -2.742 9.062 15.258 1 98.25 64 PHE A CA 1
ATOM 496 C C . PHE A 1 64 ? -3.795 10.023 15.805 1 98.25 64 PHE A C 1
ATOM 498 O O . PHE A 1 64 ? -3.689 10.484 16.938 1 98.25 64 PHE A O 1
ATOM 505 N N . PHE A 1 65 ? -4.809 10.25 14.969 1 98.56 65 PHE A N 1
ATOM 506 C CA . PHE A 1 65 ? -5.934 11.086 15.375 1 98.56 65 PHE A CA 1
ATOM 507 C C . PHE A 1 65 ? -6.652 10.477 16.562 1 98.56 65 PHE A C 1
ATOM 509 O O . PHE A 1 65 ? -7.074 11.195 17.484 1 98.56 65 PHE A O 1
ATOM 516 N N . LEU A 1 66 ? -6.727 9.148 16.672 1 98.44 66 LEU A N 1
ATOM 517 C CA . LEU A 1 66 ? -7.344 8.445 17.797 1 98.44 66 LEU A CA 1
ATOM 518 C C . LEU A 1 66 ? -6.293 8.023 18.812 1 98.44 66 LEU A C 1
ATOM 520 O O . LEU A 1 66 ? -6.555 7.168 19.656 1 98.44 66 LEU A O 1
ATOM 524 N N . GLY A 1 67 ? -5.121 8.57 18.688 1 97.88 67 GLY A N 1
ATOM 525 C CA . GLY A 1 67 ? -4.035 8.078 19.531 1 97.88 67 GLY A CA 1
ATOM 526 C C . GLY A 1 67 ? -3.594 6.672 19.172 1 97.88 67 GLY A C 1
ATOM 527 O O . GLY A 1 67 ? -3.82 6.211 18.047 1 97.88 67 GLY A O 1
ATOM 528 N N . HIS A 1 68 ? -2.867 6.105 20.125 1 97.94 68 HIS A N 1
ATOM 529 C CA . HIS A 1 68 ? -2.32 4.766 19.953 1 97.94 68 HIS A CA 1
ATOM 530 C C . HIS A 1 68 ? -3.162 3.727 20.688 1 97.94 68 HIS A C 1
ATOM 532 O O . HIS A 1 68 ? -3.443 3.879 21.875 1 97.94 68 HIS A O 1
ATOM 538 N N . GLY A 1 69 ? -3.555 2.738 19.938 1 97.06 69 GLY A N 1
ATOM 539 C CA . GLY A 1 69 ? -4.18 1.584 20.562 1 97.06 69 GLY A CA 1
ATOM 540 C C . GLY A 1 69 ? -5.539 1.891 21.156 1 97.06 69 GLY A C 1
ATOM 541 O O . GLY A 1 69 ? -5.859 1.438 22.25 1 97.06 69 GLY A O 1
ATOM 542 N N . HIS A 1 70 ? -6.309 2.756 20.5 1 98.19 70 HIS A N 1
ATOM 543 C CA . HIS A 1 70 ? -7.66 2.959 21.031 1 98.19 70 HIS A CA 1
ATOM 544 C C . HIS A 1 70 ? -8.367 1.627 21.266 1 98.19 70 HIS A C 1
ATOM 546 O O . HIS A 1 70 ? -8.43 0.785 20.359 1 98.19 70 HIS A O 1
ATOM 552 N N . PRO A 1 71 ? -8.961 1.396 22.391 1 98.12 71 PRO A N 1
ATOM 553 C CA . PRO A 1 71 ? -9.438 0.063 22.766 1 98.12 71 PRO A CA 1
ATOM 554 C C . PRO A 1 71 ? -10.5 -0.473 21.812 1 98.12 71 PRO A C 1
ATOM 556 O O . PRO A 1 71 ? -10.508 -1.665 21.5 1 98.12 71 PRO A O 1
ATOM 559 N N . VAL A 1 72 ? -11.422 0.372 21.375 1 98.56 72 VAL A N 1
ATOM 560 C CA . VAL A 1 72 ? -12.492 -0.049 20.469 1 98.56 72 VAL A CA 1
ATOM 561 C C . VAL A 1 72 ? -11.898 -0.542 19.156 1 98.56 72 VAL A C 1
ATOM 563 O O . VAL A 1 72 ? -12.336 -1.56 18.609 1 98.56 72 VAL A O 1
ATOM 566 N N . VAL A 1 73 ? -10.898 0.126 18.625 1 98.62 73 VAL A N 1
ATOM 567 C CA . VAL A 1 73 ? -10.281 -0.232 17.359 1 98.62 73 VAL A CA 1
ATOM 568 C C . VAL A 1 73 ? -9.453 -1.507 17.531 1 98.62 73 VAL A C 1
ATOM 570 O O . VAL A 1 73 ? -9.547 -2.424 16.703 1 98.62 73 VAL A O 1
ATOM 573 N N . VAL A 1 74 ? -8.625 -1.581 18.609 1 98.5 74 VAL A N 1
ATOM 574 C CA . VAL A 1 74 ? -7.773 -2.738 18.859 1 98.5 74 VAL A CA 1
ATOM 575 C C . VAL A 1 74 ? -8.633 -3.992 19.016 1 98.5 74 VAL A C 1
ATOM 577 O O . VAL A 1 74 ? -8.289 -5.055 18.484 1 98.5 74 VAL A O 1
ATOM 580 N N . GLU A 1 75 ? -9.742 -3.854 19.672 1 98.44 75 GLU A N 1
ATOM 581 C CA . GLU A 1 75 ? -10.641 -4.988 19.859 1 98.44 75 GLU A CA 1
ATOM 582 C C . GLU A 1 75 ? -11.219 -5.457 18.531 1 98.44 75 GLU A C 1
ATOM 584 O O . GLU A 1 75 ? -11.258 -6.656 18.25 1 98.44 75 GLU A O 1
ATOM 589 N N . ALA A 1 76 ? -11.703 -4.539 17.719 1 98.62 76 ALA A N 1
ATOM 590 C CA . ALA A 1 76 ? -12.273 -4.867 16.406 1 98.62 76 ALA A CA 1
ATOM 591 C C . ALA A 1 76 ? -11.242 -5.547 15.516 1 98.62 76 ALA A C 1
ATOM 593 O O . ALA A 1 76 ? -11.547 -6.539 14.844 1 98.62 76 ALA A O 1
ATOM 594 N N . VAL A 1 77 ? -10.031 -5.047 15.508 1 98.62 77 VAL A N 1
ATOM 595 C CA . VAL A 1 77 ? -8.961 -5.582 14.672 1 98.62 77 VAL A CA 1
ATOM 596 C C . VAL A 1 77 ? -8.547 -6.957 15.18 1 98.62 77 VAL A C 1
ATOM 598 O O . VAL A 1 77 ? -8.281 -7.867 14.391 1 98.62 77 VAL A O 1
ATOM 601 N N . THR A 1 78 ? -8.461 -7.094 16.5 1 98.38 78 THR A N 1
ATOM 602 C CA . THR A 1 78 ? -8.094 -8.383 17.094 1 98.38 78 THR A CA 1
ATOM 603 C C . THR A 1 78 ? -9.117 -9.453 16.719 1 98.38 78 THR A C 1
ATOM 605 O O . THR A 1 78 ? -8.75 -10.562 16.328 1 98.38 78 THR A O 1
ATOM 608 N N . ARG A 1 79 ? -10.375 -9.117 16.859 1 98 79 ARG A N 1
ATOM 609 C CA . ARG A 1 79 ? -11.438 -10.062 16.516 1 98 79 ARG A CA 1
ATOM 610 C C . ARG A 1 79 ? -11.367 -10.453 15.047 1 98 79 ARG A C 1
ATOM 612 O O . ARG A 1 79 ? -11.484 -11.633 14.711 1 98 79 ARG A O 1
ATOM 619 N N . GLN A 1 80 ? -11.172 -9.5 14.195 1 98.31 80 GLN A N 1
ATOM 620 C CA . GLN A 1 80 ? -11.094 -9.758 12.766 1 98.31 80 GLN A CA 1
ATOM 621 C C . GLN A 1 80 ? -9.883 -10.625 12.43 1 98.31 80 GLN A C 1
ATOM 623 O O . GLN A 1 80 ? -9.953 -11.492 11.555 1 98.31 80 GLN A O 1
ATOM 628 N N . LEU A 1 81 ? -8.734 -10.297 13.07 1 98.25 81 LEU A N 1
ATOM 629 C CA . LEU A 1 81 ? -7.512 -11.07 12.875 1 98.25 81 LEU A CA 1
ATOM 630 C C . LEU A 1 81 ? -7.742 -12.547 13.172 1 98.25 81 LEU A C 1
ATOM 632 O O . LEU A 1 81 ? -7.254 -13.414 12.438 1 98.25 81 LEU A O 1
ATOM 636 N N . GLN A 1 82 ? -8.484 -12.797 14.18 1 97.19 82 GLN A N 1
ATOM 637 C CA . GLN A 1 82 ? -8.766 -14.172 14.586 1 97.19 82 GLN A CA 1
ATOM 638 C C . GLN A 1 82 ? -9.773 -14.828 13.648 1 97.19 82 GLN A C 1
ATOM 640 O O . GLN A 1 82 ? -9.719 -16.047 13.422 1 97.19 82 GLN A O 1
ATOM 645 N N . GLN A 1 83 ? -10.609 -14.055 13.086 1 97 83 GLN A N 1
ATOM 646 C CA . GLN A 1 83 ? -11.703 -14.578 12.273 1 97 83 GLN A CA 1
ATOM 647 C C . GLN A 1 83 ? -11.266 -14.781 10.82 1 97 83 GLN A C 1
ATOM 649 O O . GLN A 1 83 ? -11.484 -15.844 10.242 1 97 83 GLN A O 1
ATOM 654 N N . ASN A 1 84 ? -10.75 -13.758 10.227 1 96.31 84 ASN A N 1
ATOM 655 C CA . ASN A 1 84 ? -10.383 -13.695 8.812 1 96.31 84 ASN A CA 1
ATOM 656 C C . ASN A 1 84 ? -9.531 -12.461 8.508 1 96.31 84 ASN A C 1
ATOM 658 O O . ASN A 1 84 ? -10.07 -11.414 8.141 1 96.31 84 ASN A O 1
ATOM 662 N N . ALA A 1 85 ? -8.266 -12.633 8.508 1 95.25 85 ALA A N 1
ATOM 663 C CA . ALA A 1 85 ? -7.375 -11.477 8.422 1 95.25 85 ALA A CA 1
ATOM 664 C C . ALA A 1 85 ? -7.34 -10.914 7.004 1 95.25 85 ALA A C 1
ATOM 666 O O . ALA A 1 85 ? -7.43 -9.695 6.812 1 95.25 85 ALA A O 1
ATOM 667 N N . LEU A 1 86 ? -7.168 -11.773 6.023 1 96.38 86 LEU A N 1
ATOM 668 C CA . LEU A 1 86 ? -7.152 -11.398 4.617 1 96.38 86 LEU A CA 1
ATOM 669 C C . LEU A 1 86 ? -8.195 -12.18 3.83 1 96.38 86 LEU A C 1
ATOM 671 O O . LEU A 1 86 ? -8.531 -13.312 4.188 1 96.38 86 LEU A O 1
ATOM 675 N N . ALA A 1 87 ? -8.672 -11.562 2.795 1 93.69 87 ALA A N 1
ATOM 676 C CA . ALA A 1 87 ? -9.727 -12.164 1.985 1 93.69 87 ALA A CA 1
ATOM 677 C C . ALA A 1 87 ? -9.141 -13.023 0.866 1 93.69 87 ALA A C 1
ATOM 679 O O . ALA A 1 87 ? -8.055 -12.734 0.363 1 93.69 87 ALA A O 1
ATOM 680 N N . SER A 1 88 ? -9.922 -14.016 0.427 1 90.56 88 SER A N 1
ATOM 681 C CA . SER A 1 88 ? -9.531 -14.891 -0.67 1 90.56 88 SER A CA 1
ATOM 682 C C . SER A 1 88 ? -9.57 -14.156 -2.006 1 90.56 88 SER A C 1
ATOM 684 O O . SER A 1 88 ? -8.922 -14.578 -2.969 1 90.56 88 SER A O 1
ATOM 686 N N . LYS A 1 89 ? -10.406 -13.125 -2.102 1 88.88 89 LYS A N 1
ATOM 687 C CA . LYS A 1 89 ? -10.609 -12.281 -3.277 1 88.88 89 LYS A CA 1
ATOM 688 C C . LYS A 1 89 ? -11.516 -12.977 -4.293 1 88.88 89 LYS A C 1
ATOM 690 O O . LYS A 1 89 ? -11.922 -12.367 -5.289 1 88.88 89 LYS A O 1
ATOM 695 N N . LEU A 1 90 ? -11.891 -14.25 -4.055 1 91.19 90 LEU A N 1
ATOM 696 C CA . LEU A 1 90 ? -12.883 -14.906 -4.895 1 91.19 90 LEU A CA 1
ATOM 697 C C . LEU A 1 90 ? -14.281 -14.766 -4.293 1 91.19 90 LEU A C 1
ATOM 699 O O . LEU A 1 90 ? -15.242 -14.469 -5.008 1 91.19 90 LEU A O 1
ATOM 703 N N . LEU A 1 91 ? -14.406 -14.969 -3.008 1 94.31 91 LEU A N 1
ATOM 704 C CA . LEU A 1 91 ? -15.68 -14.797 -2.318 1 94.31 91 LEU A CA 1
ATOM 705 C C . LEU A 1 91 ? -15.891 -13.336 -1.928 1 94.31 91 LEU A C 1
ATOM 707 O O . LEU A 1 91 ? -14.969 -12.516 -2.041 1 94.31 91 LEU A O 1
ATOM 711 N N . LEU A 1 92 ? -17.109 -13.039 -1.471 1 95.69 92 LEU A N 1
ATOM 712 C CA . LEU A 1 92 ? -17.438 -11.664 -1.129 1 95.69 92 LEU A CA 1
ATOM 713 C C . LEU A 1 92 ? -16.891 -11.297 0.245 1 95.69 92 LEU A C 1
ATOM 715 O O . LEU A 1 92 ? -17.016 -12.07 1.195 1 95.69 92 LEU A O 1
ATOM 719 N N . ASN A 1 93 ? -16.25 -10.203 0.317 1 95.81 93 ASN A N 1
ATOM 720 C CA . ASN A 1 93 ? -15.75 -9.633 1.565 1 95.81 93 ASN A CA 1
ATOM 721 C C . ASN A 1 93 ? -16.781 -8.711 2.209 1 95.81 93 ASN A C 1
ATOM 723 O O . ASN A 1 93 ? -16.906 -7.551 1.811 1 95.81 93 ASN A O 1
ATOM 727 N N . PRO A 1 94 ? -17.453 -9.156 3.191 1 97.25 94 PRO A N 1
ATOM 728 C CA . PRO A 1 94 ? -18.5 -8.312 3.771 1 97.25 94 PRO A CA 1
ATOM 729 C C . PRO A 1 94 ? -17.953 -7.086 4.488 1 97.25 94 PRO A C 1
ATOM 731 O O . PRO A 1 94 ? -18.609 -6.043 4.539 1 97.25 94 PRO A O 1
ATOM 734 N N . GLN A 1 95 ? -16.75 -7.207 5.02 1 98.06 95 GLN A N 1
ATOM 735 C CA . GLN A 1 95 ? -16.141 -6.09 5.742 1 98.06 95 GLN A CA 1
ATOM 736 C C . GLN A 1 95 ? -15.875 -4.914 4.812 1 98.06 95 GLN A C 1
ATOM 738 O O . GLN A 1 95 ? -15.969 -3.756 5.227 1 98.06 95 GLN A O 1
ATOM 743 N N . GLN A 1 96 ? -15.57 -5.207 3.541 1 98.31 96 GLN A N 1
ATOM 744 C CA . GLN A 1 96 ? -15.391 -4.148 2.553 1 98.31 96 GLN A CA 1
ATOM 745 C C . GLN A 1 96 ? -16.672 -3.354 2.35 1 98.31 96 GLN A C 1
ATOM 747 O O . GLN A 1 96 ? -16.641 -2.123 2.289 1 98.31 96 GLN A O 1
ATOM 752 N N . ALA A 1 97 ? -17.766 -4.07 2.232 1 98.38 97 ALA A N 1
ATOM 753 C CA . ALA A 1 97 ? -19.062 -3.439 2.039 1 98.38 97 ALA A CA 1
ATOM 754 C C . ALA A 1 97 ? -19.422 -2.547 3.223 1 98.38 97 ALA A C 1
ATOM 756 O O . ALA A 1 97 ? -19.844 -1.401 3.041 1 98.38 97 ALA A O 1
ATOM 757 N N . LEU A 1 98 ? -19.25 -3.082 4.395 1 98.44 98 LEU A N 1
ATOM 758 C CA . LEU A 1 98 ? -19.609 -2.361 5.609 1 98.44 98 LEU A CA 1
ATOM 759 C C . LEU A 1 98 ? -18.734 -1.131 5.801 1 98.44 98 LEU A C 1
ATOM 761 O O . LEU A 1 98 ? -19.234 -0.059 6.156 1 98.44 98 LEU A O 1
ATOM 765 N N . ALA A 1 99 ? -17.469 -1.27 5.566 1 98.88 99 ALA A N 1
ATOM 766 C CA . ALA A 1 99 ? -16.531 -0.152 5.703 1 98.88 99 ALA A CA 1
ATOM 767 C C . ALA A 1 99 ? -16.828 0.937 4.676 1 98.88 99 ALA A C 1
ATOM 769 O O . ALA A 1 99 ? -16.75 2.129 4.984 1 98.88 99 ALA A O 1
ATOM 770 N N . ALA A 1 100 ? -17.094 0.502 3.443 1 98.88 100 ALA A N 1
ATOM 771 C CA . ALA A 1 100 ? -17.391 1.461 2.383 1 98.88 100 ALA A CA 1
ATOM 772 C C . ALA A 1 100 ? -18.641 2.279 2.727 1 98.88 100 ALA A C 1
ATOM 774 O O . ALA A 1 100 ? -18.656 3.498 2.531 1 98.88 100 ALA A O 1
ATOM 775 N N . HIS A 1 101 ? -19.641 1.625 3.225 1 98.75 101 HIS A N 1
ATOM 776 C CA . HIS A 1 101 ? -20.844 2.314 3.648 1 98.75 101 HIS A CA 1
ATOM 777 C C . HIS A 1 101 ? -20.547 3.318 4.758 1 98.75 101 HIS A C 1
ATOM 779 O O . HIS A 1 101 ? -21.016 4.461 4.711 1 98.75 101 HIS A O 1
ATOM 785 N N . ALA A 1 102 ? -19.828 2.895 5.723 1 98.81 102 ALA A N 1
ATOM 786 C CA . ALA A 1 102 ? -19.5 3.75 6.859 1 98.81 102 ALA A CA 1
ATOM 787 C C . ALA A 1 102 ? -18.75 5 6.414 1 98.81 102 ALA A C 1
ATOM 789 O O . ALA A 1 102 ? -19.047 6.105 6.875 1 98.81 102 ALA A O 1
ATOM 790 N N . LEU A 1 103 ? -17.781 4.855 5.516 1 98.94 103 LEU A N 1
ATOM 791 C CA . LEU A 1 103 ? -16.984 5.992 5.055 1 98.94 103 LEU A CA 1
ATOM 792 C C . LEU A 1 103 ? -17.828 6.918 4.18 1 98.94 103 LEU A C 1
ATOM 794 O O . LEU A 1 103 ? -17.781 8.141 4.332 1 98.94 103 LEU A O 1
ATOM 798 N N . ALA A 1 104 ? -18.578 6.312 3.275 1 98.88 104 ALA A N 1
ATOM 799 C CA . ALA A 1 104 ? -19.438 7.098 2.381 1 98.88 104 ALA A CA 1
ATOM 800 C C . ALA A 1 104 ? -20.406 7.961 3.172 1 98.88 104 ALA A C 1
ATOM 802 O O . ALA A 1 104 ? -20.703 9.094 2.779 1 98.88 104 ALA A O 1
ATOM 803 N N . ALA A 1 105 ? -20.875 7.465 4.242 1 98.44 105 ALA A N 1
ATOM 804 C CA . ALA A 1 105 ? -21.859 8.156 5.062 1 98.44 105 ALA A CA 1
ATOM 805 C C . ALA A 1 105 ? -21.297 9.461 5.617 1 98.44 105 ALA A C 1
ATOM 807 O O . ALA A 1 105 ? -22.047 10.383 5.953 1 98.44 105 ALA A O 1
ATOM 808 N N . GLN A 1 106 ? -19.984 9.57 5.707 1 98.5 106 GLN A N 1
ATOM 809 C CA . GLN A 1 106 ? -19.359 10.766 6.27 1 98.5 106 GLN A CA 1
ATOM 810 C C . GLN A 1 106 ? -18.828 11.68 5.172 1 98.5 106 GLN A C 1
ATOM 812 O O . GLN A 1 106 ? -18.344 12.781 5.449 1 98.5 106 GLN A O 1
ATOM 817 N N . CYS A 1 107 ? -18.875 11.234 3.928 1 98.62 107 CYS A N 1
ATOM 818 C CA . CYS A 1 107 ? -18.312 12.008 2.824 1 98.62 107 CYS A CA 1
ATOM 819 C C . CYS A 1 107 ? -19.297 13.094 2.377 1 98.62 107 CYS A C 1
ATOM 821 O O . CYS A 1 107 ? -20.5 12.945 2.527 1 98.62 107 CYS A O 1
ATOM 823 N N . PRO A 1 108 ? -18.781 14.203 1.86 1 98.19 108 PRO A N 1
ATOM 824 C CA . PRO A 1 108 ? -19.672 15.289 1.424 1 98.19 108 PRO A CA 1
ATOM 825 C C . PRO A 1 108 ? -20.391 14.977 0.114 1 98.19 108 PRO A C 1
ATOM 827 O O . PRO A 1 108 ? -19.859 14.234 -0.72 1 98.19 108 PRO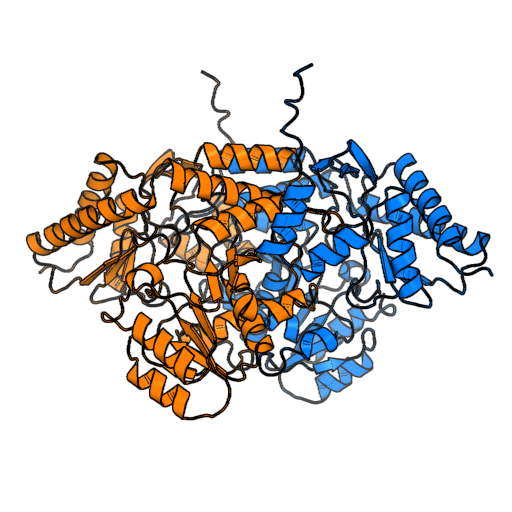 A O 1
ATOM 830 N N . GLY A 1 109 ? -21.562 15.508 -0.012 1 97.88 109 GLY A N 1
ATOM 831 C CA . GLY A 1 109 ? -22.297 15.43 -1.264 1 97.88 109 GLY A CA 1
ATOM 832 C C . GLY A 1 109 ? -22.641 14.008 -1.67 1 97.88 109 GLY A C 1
ATOM 833 O O . GLY A 1 109 ? -23.172 13.234 -0.869 1 97.88 109 GLY A O 1
ATOM 834 N N . ASN A 1 110 ? -22.266 13.703 -2.918 1 97.94 110 ASN A N 1
ATOM 835 C CA . ASN A 1 110 ? -22.625 12.414 -3.492 1 97.94 110 ASN A CA 1
ATOM 836 C C . ASN A 1 110 ? -21.406 11.516 -3.664 1 97.94 110 ASN A C 1
ATOM 838 O O . ASN A 1 110 ? -21.344 10.727 -4.609 1 97.94 110 ASN A O 1
ATOM 842 N N . LEU A 1 111 ? -20.391 11.758 -2.854 1 98.75 111 LEU A N 1
ATOM 843 C CA . LEU A 1 111 ? -19.234 10.875 -2.869 1 98.75 111 LEU A CA 1
ATOM 844 C C . LEU A 1 111 ? -19.578 9.531 -2.23 1 98.75 111 LEU A C 1
ATOM 846 O O . LEU A 1 111 ? -19.328 9.328 -1.037 1 98.75 111 LEU A O 1
ATOM 850 N N . ASP A 1 112 ? -19.969 8.555 -3.088 1 98.5 112 ASP A N 1
ATOM 851 C CA . ASP A 1 112 ? -20.609 7.344 -2.568 1 98.5 112 ASP A CA 1
ATOM 852 C C . ASP A 1 112 ? -19.734 6.113 -2.818 1 98.5 112 ASP A C 1
ATOM 854 O O . ASP A 1 112 ? -19.859 5.105 -2.127 1 98.5 112 ASP A O 1
ATOM 858 N N . TYR A 1 113 ? -18.922 6.164 -3.855 1 98.88 113 TYR A N 1
ATOM 859 C CA . TYR A 1 113 ? -18.141 4.992 -4.207 1 98.88 113 TYR A CA 1
ATOM 860 C C . TYR A 1 113 ? -16.75 5.055 -3.568 1 98.88 113 TYR A C 1
ATOM 862 O O . TYR A 1 113 ? -16.078 6.078 -3.656 1 98.88 113 TYR A O 1
ATOM 870 N N . VAL A 1 114 ? -16.391 3.994 -2.914 1 98.94 114 VAL A N 1
ATOM 871 C CA . VAL A 1 114 ? -15.148 3.938 -2.158 1 98.94 114 VAL A CA 1
ATOM 872 C C . VAL A 1 114 ? -14.25 2.834 -2.719 1 98.94 114 VAL A C 1
ATOM 874 O O . VAL A 1 114 ? -14.68 1.681 -2.834 1 98.94 114 VAL A O 1
ATOM 877 N N . PHE A 1 115 ? -13.078 3.109 -3.121 1 98.88 115 PHE A N 1
ATOM 878 C CA . PHE A 1 115 ? -12.023 2.164 -3.461 1 98.88 115 PHE A CA 1
ATOM 879 C C . PHE A 1 115 ? -10.914 2.189 -2.416 1 98.88 115 PHE A C 1
ATOM 881 O O . PHE A 1 115 ? -10.133 3.139 -2.357 1 98.88 115 PHE A O 1
ATOM 888 N N . PHE A 1 116 ? -10.805 1.134 -1.64 1 98.81 116 PHE A N 1
ATOM 889 C CA . PHE A 1 116 ? -9.836 1.099 -0.55 1 98.81 116 PHE A CA 1
ATOM 890 C C . PHE A 1 116 ? -8.461 0.687 -1.062 1 98.81 116 PHE A C 1
ATOM 892 O O . PHE A 1 116 ? -8.344 -0.18 -1.932 1 98.81 116 PHE A O 1
ATOM 899 N N . CYS A 1 117 ? -7.445 1.334 -0.538 1 98.62 117 CYS A N 1
ATOM 900 C CA . CYS A 1 117 ? -6.043 1.087 -0.849 1 98.62 117 CYS A CA 1
ATOM 901 C C . CYS A 1 117 ? -5.223 0.914 0.425 1 98.62 117 CYS A C 1
ATOM 903 O O . CYS A 1 117 ? -5.77 0.954 1.529 1 98.62 117 CYS A O 1
ATOM 905 N N . ASN A 1 118 ? -3.904 0.723 0.256 1 98.25 118 ASN A N 1
ATOM 906 C CA . ASN A 1 118 ? -3.029 0.473 1.397 1 98.25 118 ASN A CA 1
ATOM 907 C C . ASN A 1 118 ? -2.359 1.756 1.881 1 98.25 118 ASN A C 1
ATOM 909 O O . ASN A 1 118 ? -1.966 1.855 3.045 1 98.25 118 ASN A O 1
ATOM 913 N N . SER A 1 119 ? -2.178 2.727 1.003 1 98.44 119 SER A N 1
ATOM 914 C CA . SER A 1 119 ? -1.456 3.953 1.328 1 98.44 119 SER A CA 1
ATOM 915 C C . SER A 1 119 ? -2.041 5.148 0.586 1 98.44 119 SER A C 1
ATOM 917 O O . SER A 1 119 ? -2.789 4.984 -0.379 1 98.44 119 SER A O 1
ATOM 919 N N . GLY A 1 120 ? -1.686 6.344 1.079 1 98.56 120 GLY A N 1
ATOM 920 C CA . GLY A 1 120 ? -2.1 7.555 0.385 1 98.56 120 GLY A CA 1
ATOM 921 C C . GLY A 1 120 ? -1.614 7.613 -1.052 1 98.56 120 GLY A C 1
ATOM 922 O O . GLY A 1 120 ? -2.342 8.062 -1.94 1 98.56 120 GLY A O 1
ATOM 923 N N . ALA A 1 121 ? -0.393 7.164 -1.284 1 98.69 121 ALA A N 1
ATOM 924 C CA . ALA A 1 121 ? 0.145 7.125 -2.643 1 98.69 121 ALA A CA 1
ATOM 925 C C . ALA A 1 121 ? -0.724 6.266 -3.553 1 98.69 121 ALA A C 1
ATOM 927 O O . ALA A 1 121 ? -1.002 6.641 -4.695 1 98.69 121 ALA A O 1
ATOM 928 N N . GLU A 1 122 ? -1.187 5.145 -3.061 1 98.81 122 GLU A N 1
ATOM 929 C CA . GLU A 1 122 ? -2.037 4.27 -3.861 1 98.81 122 GLU A CA 1
ATOM 930 C C . GLU A 1 122 ? -3.398 4.91 -4.121 1 98.81 122 GLU A C 1
ATOM 932 O O . GLU A 1 122 ? -3.992 4.711 -5.184 1 98.81 122 GLU A O 1
ATOM 937 N N . ALA A 1 123 ? -3.912 5.617 -3.133 1 98.88 123 ALA A N 1
ATOM 938 C CA . ALA A 1 123 ? -5.156 6.348 -3.357 1 98.88 123 ALA A CA 1
ATOM 939 C C . ALA A 1 123 ? -4.988 7.395 -4.453 1 98.88 123 ALA A C 1
ATOM 941 O O . ALA A 1 123 ? -5.871 7.57 -5.297 1 98.88 123 ALA A O 1
ATOM 942 N N . THR A 1 124 ? -3.828 8.094 -4.434 1 98.94 124 THR A N 1
ATOM 943 C CA . THR A 1 124 ? -3.521 9.07 -5.469 1 98.94 124 THR A CA 1
ATOM 944 C C . THR A 1 124 ? -3.451 8.406 -6.84 1 98.94 124 THR A C 1
ATOM 946 O O . THR A 1 124 ? -4.012 8.922 -7.812 1 98.94 124 THR A O 1
ATOM 949 N N . GLU A 1 125 ? -2.777 7.238 -6.902 1 98.81 125 GLU A N 1
ATOM 950 C CA . GLU A 1 125 ? -2.693 6.465 -8.141 1 98.81 125 GLU A CA 1
ATOM 951 C C . GLU A 1 125 ? -4.082 6.141 -8.68 1 98.81 125 GLU A C 1
ATOM 953 O O . GLU A 1 125 ? -4.344 6.312 -9.867 1 98.81 125 GLU A O 1
ATOM 958 N N . ALA A 1 126 ? -4.957 5.676 -7.82 1 98.81 126 ALA A N 1
ATOM 959 C CA . ALA A 1 126 ? -6.32 5.316 -8.211 1 98.81 126 ALA A CA 1
ATOM 960 C C . ALA A 1 126 ? -7.086 6.535 -8.719 1 98.81 126 ALA A C 1
ATOM 962 O O . ALA A 1 126 ? -7.805 6.453 -9.719 1 98.81 126 ALA A O 1
ATOM 963 N N . GLY A 1 127 ? -6.926 7.648 -8.023 1 98.94 127 GLY A N 1
ATOM 964 C CA . GLY A 1 127 ? -7.598 8.875 -8.43 1 98.94 127 GLY A CA 1
ATOM 965 C C . GLY A 1 127 ? -7.164 9.359 -9.797 1 98.94 127 GLY A C 1
ATOM 966 O O . GLY A 1 127 ? -8 9.742 -10.617 1 98.94 127 GLY A O 1
ATOM 967 N N . LEU A 1 128 ? -5.867 9.383 -10.039 1 98.88 128 LEU A N 1
ATOM 968 C CA . LEU A 1 128 ? -5.34 9.828 -11.32 1 98.88 128 LEU A CA 1
ATOM 969 C C . LEU A 1 128 ? -5.816 8.922 -12.445 1 98.88 128 LEU A C 1
ATOM 971 O O . LEU A 1 128 ? -6.172 9.398 -13.523 1 98.88 128 LEU A O 1
ATOM 975 N N . LYS A 1 129 ? -5.816 7.648 -12.203 1 98.81 129 LYS A N 1
ATOM 976 C CA . LYS A 1 129 ? -6.266 6.699 -13.219 1 98.81 129 LYS A CA 1
ATOM 977 C C . LYS A 1 129 ? -7.754 6.867 -13.508 1 98.81 129 LYS A C 1
ATOM 979 O O . LYS A 1 129 ? -8.18 6.789 -14.656 1 98.81 129 LYS A O 1
ATOM 984 N N . LEU A 1 130 ? -8.547 7.035 -12.445 1 98.88 130 LEU A N 1
ATOM 985 C CA . LEU A 1 130 ? -9.977 7.25 -12.633 1 98.88 130 LEU A CA 1
ATOM 986 C C . LEU A 1 130 ? -10.234 8.531 -13.43 1 98.88 130 LEU A C 1
ATOM 988 O O . LEU A 1 130 ? -11.109 8.562 -14.297 1 98.88 130 LEU A O 1
ATOM 992 N N . ALA A 1 131 ? -9.469 9.609 -13.109 1 98.88 131 ALA A N 1
ATOM 993 C CA . ALA A 1 131 ? -9.586 10.852 -13.867 1 98.88 131 ALA A CA 1
ATOM 994 C C . ALA A 1 131 ? -9.273 10.633 -15.344 1 98.88 131 ALA A C 1
ATOM 996 O O . ALA A 1 131 ? -9.969 11.148 -16.219 1 98.88 131 ALA A O 1
ATOM 997 N N . ARG A 1 132 ? -8.242 9.883 -15.633 1 98.69 132 ARG A N 1
ATOM 998 C CA . ARG A 1 132 ? -7.867 9.555 -17 1 98.69 132 ARG A CA 1
ATOM 999 C C . ARG A 1 132 ? -9.008 8.852 -17.734 1 98.69 132 ARG A C 1
ATOM 1001 O O . ARG A 1 132 ? -9.297 9.148 -18.891 1 98.69 132 ARG A O 1
ATOM 1008 N N . LEU A 1 133 ? -9.625 7.93 -17.062 1 98.56 133 LEU A N 1
ATOM 1009 C CA . LEU A 1 133 ? -10.727 7.168 -17.641 1 98.56 133 LEU A CA 1
ATOM 1010 C C . LEU A 1 133 ? -11.953 8.055 -17.844 1 98.56 133 LEU A C 1
ATOM 1012 O O . LEU A 1 133 ? -12.867 7.703 -18.594 1 98.56 133 LEU A O 1
ATOM 1016 N N . ASN A 1 134 ? -12.008 9.148 -17.125 1 98.69 134 ASN A N 1
ATOM 1017 C CA . ASN A 1 134 ? -13.078 10.125 -17.328 1 98.69 134 ASN A CA 1
ATOM 1018 C C . ASN A 1 134 ? -12.719 11.133 -18.406 1 98.69 134 ASN A C 1
ATOM 1020 O O . ASN A 1 134 ? -13.336 12.195 -18.5 1 98.69 134 ASN A O 1
ATOM 1024 N N . GLY A 1 135 ? -11.672 10.898 -19.188 1 98.25 135 GLY A N 1
ATOM 1025 C CA . GLY A 1 135 ? -11.383 11.68 -20.375 1 98.25 135 GLY A CA 1
ATOM 1026 C C . GLY A 1 135 ? -10.312 12.727 -20.172 1 98.25 135 GLY A C 1
ATOM 1027 O O . GLY A 1 135 ? -9.945 13.453 -21.094 1 98.25 135 GLY A O 1
ATOM 1028 N N . CYS A 1 136 ? -9.727 12.852 -18.969 1 98.56 136 CYS A N 1
ATOM 1029 C CA . CYS A 1 136 ? -8.688 13.844 -18.719 1 98.56 136 CYS A CA 1
ATOM 1030 C C . CYS A 1 136 ? -7.422 13.516 -19.5 1 98.56 136 CYS A C 1
ATOM 1032 O O . CYS A 1 136 ? -6.992 12.359 -19.531 1 98.56 136 CYS A O 1
ATOM 1034 N N . ARG A 1 137 ? -6.836 14.57 -20.094 1 97.81 137 ARG A N 1
ATOM 1035 C CA . ARG A 1 137 ? -5.633 14.367 -20.891 1 97.81 137 ARG A CA 1
ATOM 1036 C C . ARG A 1 137 ? -4.5 15.266 -20.406 1 97.81 137 ARG A C 1
ATOM 1038 O O . ARG A 1 137 ? -3.387 15.203 -20.938 1 97.81 137 ARG A O 1
ATOM 1045 N N . ARG A 1 138 ? -4.742 16.016 -19.406 1 96.69 138 ARG A N 1
ATOM 1046 C CA . ARG A 1 138 ? -3.727 16.828 -18.75 1 96.69 138 ARG A CA 1
ATOM 1047 C C . ARG A 1 138 ? -3.955 16.875 -17.234 1 96.69 138 ARG A C 1
ATOM 1049 O O . ARG A 1 138 ? -5.082 16.688 -16.766 1 96.69 138 ARG A O 1
ATOM 1056 N N . THR A 1 139 ? -2.918 17.047 -16.516 1 98.38 139 THR A N 1
ATOM 1057 C CA . THR A 1 139 ? -2.979 17.078 -15.062 1 98.38 139 THR A CA 1
ATOM 1058 C C . THR A 1 139 ? -2.398 18.391 -14.531 1 98.38 139 THR A C 1
ATOM 1060 O O . THR A 1 139 ? -1.281 18.766 -14.891 1 98.38 139 THR A O 1
ATOM 1063 N N . LEU A 1 140 ? -3.17 19.109 -13.781 1 98.81 140 LEU A N 1
ATOM 1064 C CA . LEU A 1 140 ? -2.764 20.344 -13.094 1 98.81 140 LEU A CA 1
ATOM 1065 C C . LEU A 1 140 ? -2.664 20.109 -11.594 1 98.81 140 LEU A C 1
ATOM 1067 O O . LEU A 1 140 ? -3.611 19.625 -10.969 1 98.81 140 LEU A O 1
ATOM 1071 N N . SER A 1 141 ? -1.513 20.375 -11.039 1 98.81 141 SER A N 1
ATOM 1072 C CA . SER A 1 141 ? -1.272 20.312 -9.602 1 98.81 141 SER A CA 1
ATOM 1073 C C . SER A 1 141 ? -0.734 21.625 -9.07 1 98.81 141 SER A C 1
ATOM 1075 O O . SER A 1 141 ? -0.764 22.641 -9.773 1 98.81 141 SER A O 1
ATOM 1077 N N . THR A 1 142 ? -0.431 21.688 -7.781 1 98.81 142 THR A N 1
ATOM 1078 C CA . THR A 1 142 ? -0.006 22.969 -7.199 1 98.81 142 THR A CA 1
ATOM 1079 C C . THR A 1 142 ? 1.432 22.875 -6.695 1 98.81 142 THR A C 1
ATOM 1081 O O . THR A 1 142 ? 1.869 21.812 -6.238 1 98.81 142 THR A O 1
ATOM 1084 N N . LEU A 1 143 ? 2.137 23.984 -6.781 1 98 143 LEU A N 1
ATOM 1085 C CA . LEU A 1 143 ? 3.451 24.109 -6.156 1 98 143 LEU A CA 1
ATOM 1086 C C . LEU A 1 143 ? 3.357 23.891 -4.648 1 98 143 LEU A C 1
ATOM 1088 O O . LEU A 1 143 ? 2.412 24.359 -4.012 1 98 143 LEU A O 1
ATOM 1092 N N . GLY A 1 144 ? 4.312 23.094 -4.129 1 96.5 144 GLY A N 1
ATOM 1093 C CA . GLY A 1 144 ? 4.34 22.812 -2.701 1 96.5 144 GLY A CA 1
ATOM 1094 C C . GLY A 1 144 ? 3.469 21.641 -2.295 1 96.5 144 GLY A C 1
ATOM 1095 O O . GLY A 1 144 ? 3.559 21.156 -1.167 1 96.5 144 GLY A O 1
ATOM 1096 N N . GLY A 1 145 ? 2.621 21.156 -3.199 1 97.44 145 GLY A N 1
ATOM 1097 C CA . GLY A 1 145 ? 1.739 20.047 -2.895 1 97.44 145 GLY A CA 1
ATOM 1098 C C . GLY A 1 145 ? 2.48 18.734 -2.668 1 97.44 145 GLY A C 1
ATOM 1099 O O . GLY A 1 145 ? 3.588 18.547 -3.176 1 97.44 145 GLY A O 1
ATOM 1100 N N . PHE A 1 146 ? 1.919 17.828 -1.88 1 97.06 146 PHE A N 1
ATOM 1101 C CA . PHE A 1 146 ? 2.449 16.5 -1.629 1 97.06 146 PHE A CA 1
ATOM 1102 C C . PHE A 1 146 ? 1.363 15.438 -1.807 1 97.06 146 PHE A C 1
ATOM 1104 O O . PHE A 1 146 ? 0.36 15.445 -1.09 1 97.06 146 PHE A O 1
ATOM 1111 N N . HIS A 1 147 ? 1.616 14.492 -2.695 1 98.5 147 HIS A N 1
ATOM 1112 C CA . HIS A 1 147 ? 0.572 13.523 -3.016 1 98.5 147 HIS A CA 1
ATOM 1113 C C . HIS A 1 147 ? 1.116 12.102 -2.998 1 98.5 147 HIS A C 1
ATOM 1115 O O . HIS A 1 147 ? 0.416 11.156 -3.379 1 98.5 147 HIS A O 1
ATOM 1121 N N . GLY A 1 148 ? 2.334 11.906 -2.586 1 97.19 148 GLY A N 1
ATOM 1122 C CA . GLY A 1 148 ? 2.934 10.586 -2.488 1 97.19 148 GLY A CA 1
ATOM 1123 C C . GLY A 1 148 ? 4.215 10.453 -3.285 1 97.19 148 GLY A C 1
ATOM 1124 O O . GLY A 1 148 ? 4.637 11.398 -3.957 1 97.19 148 GLY A O 1
ATOM 1125 N N . LYS A 1 149 ? 4.824 9.258 -3.209 1 97.25 149 LYS A N 1
ATOM 1126 C CA . LYS A 1 149 ? 6.148 9.133 -3.803 1 97.25 149 LYS A CA 1
ATOM 1127 C C . LYS A 1 149 ? 6.199 7.965 -4.789 1 97.25 149 LYS A C 1
ATOM 1129 O O . LYS A 1 149 ? 7.266 7.645 -5.324 1 97.25 149 LYS A O 1
ATOM 1134 N N . THR A 1 150 ? 5.098 7.223 -5.027 1 98.25 150 THR A N 1
ATOM 1135 C CA . THR A 1 150 ? 5.055 6.383 -6.219 1 98.25 150 THR A CA 1
ATOM 1136 C C . THR A 1 150 ? 5.094 7.234 -7.484 1 98.25 150 THR A C 1
ATOM 1138 O O . THR A 1 150 ? 4.766 8.422 -7.449 1 98.25 150 THR A O 1
ATOM 1141 N N . LEU A 1 151 ? 5.449 6.684 -8.539 1 98.5 151 LEU A N 1
ATOM 1142 C CA . LEU A 1 151 ? 5.797 7.484 -9.703 1 98.5 151 LEU A CA 1
ATOM 1143 C C . LEU A 1 151 ? 4.594 8.297 -10.18 1 98.5 151 LEU A C 1
ATOM 1145 O O . LEU A 1 151 ? 4.738 9.461 -10.562 1 98.5 151 LEU A O 1
ATOM 1149 N N . GLY A 1 152 ? 3.396 7.707 -10.219 1 98.56 152 GLY A N 1
ATOM 1150 C CA . GLY A 1 152 ? 2.209 8.477 -10.562 1 98.56 152 GLY A CA 1
ATOM 1151 C C . GLY A 1 152 ? 1.902 9.578 -9.562 1 98.56 152 GLY A C 1
ATOM 1152 O O . GLY A 1 152 ? 1.627 10.711 -9.953 1 98.56 152 GLY A O 1
ATOM 1153 N N . ALA A 1 153 ? 1.968 9.258 -8.297 1 98.75 153 ALA A N 1
ATOM 1154 C CA . ALA A 1 153 ? 1.731 10.242 -7.238 1 98.75 153 ALA A CA 1
ATOM 1155 C C . ALA A 1 153 ? 2.812 11.32 -7.234 1 98.75 153 ALA A C 1
ATOM 1157 O O . ALA A 1 153 ? 2.52 12.5 -7.039 1 98.75 153 ALA A O 1
ATOM 1158 N N . LEU A 1 154 ? 4 10.898 -7.465 1 98.25 154 LEU A N 1
ATOM 1159 C CA . LEU A 1 154 ? 5.141 11.805 -7.473 1 98.25 154 LEU A CA 1
ATOM 1160 C C . LEU A 1 154 ? 5.016 12.828 -8.602 1 98.25 154 LEU A C 1
ATOM 1162 O O . LEU A 1 154 ? 5.422 13.977 -8.445 1 98.25 154 LEU A O 1
ATOM 1166 N N . ALA A 1 155 ? 4.453 12.422 -9.703 1 98.38 155 ALA A N 1
ATOM 1167 C CA . ALA A 1 155 ? 4.301 13.289 -10.867 1 98.38 155 ALA A CA 1
ATOM 1168 C C . ALA A 1 155 ? 3.445 14.508 -10.531 1 98.38 155 ALA A C 1
ATOM 1170 O O . ALA A 1 155 ? 3.543 15.539 -11.195 1 98.38 155 ALA A O 1
ATOM 1171 N N . VAL A 1 156 ? 2.609 14.383 -9.477 1 98.5 156 VAL A N 1
ATOM 1172 C CA . VAL A 1 156 ? 1.715 15.492 -9.156 1 98.5 156 VAL A CA 1
ATOM 1173 C C . VAL A 1 156 ? 2.104 16.094 -7.805 1 98.5 156 VAL A C 1
ATOM 1175 O O . VAL A 1 156 ? 1.379 16.922 -7.258 1 98.5 156 VAL A O 1
ATOM 1178 N N . THR A 1 157 ? 3.209 15.617 -7.215 1 97.75 157 THR A N 1
ATOM 1179 C CA . THR A 1 157 ? 3.789 16.25 -6.031 1 97.75 157 THR A CA 1
ATOM 1180 C C . THR A 1 157 ? 4.559 17.5 -6.41 1 97.75 157 THR A C 1
ATOM 1182 O O . THR A 1 157 ? 5.402 17.484 -7.309 1 97.75 157 THR A O 1
ATOM 1185 N N . GLY A 1 158 ? 4.352 18.609 -5.738 1 96.44 158 GLY A N 1
ATOM 1186 C CA . GLY A 1 158 ? 4.746 19.922 -6.203 1 96.44 158 GLY A CA 1
ATOM 1187 C C . GLY A 1 158 ? 6.156 20.312 -5.801 1 96.44 158 GLY A C 1
ATOM 1188 O O . GLY A 1 158 ? 6.664 21.344 -6.207 1 96.44 158 GLY A O 1
ATOM 1189 N N . ARG A 1 159 ? 6.844 19.484 -5.062 1 92.62 159 ARG A N 1
ATOM 1190 C CA . ARG A 1 159 ? 8.234 19.75 -4.711 1 92.62 159 ARG A CA 1
ATOM 1191 C C . ARG A 1 159 ? 9.18 19.25 -5.797 1 92.62 159 ARG A C 1
ATOM 1193 O O . ARG A 1 159 ? 9.367 18.031 -5.945 1 92.62 159 ARG A O 1
ATOM 1200 N N . GLU A 1 160 ? 9.828 20.094 -6.395 1 91.69 160 GLU A N 1
ATOM 1201 C CA . GLU A 1 160 ? 10.656 19.781 -7.555 1 91.69 160 GLU A CA 1
ATOM 1202 C C . GLU A 1 160 ? 11.812 18.859 -7.172 1 91.69 160 GLU A C 1
ATOM 1204 O O . GLU A 1 160 ? 12.188 17.984 -7.941 1 91.69 160 GLU A O 1
ATOM 1209 N N . SER A 1 161 ? 12.383 19.047 -6.027 1 90.75 161 SER A N 1
ATOM 1210 C CA . SER A 1 161 ? 13.555 18.266 -5.625 1 90.75 161 SER A CA 1
ATOM 1211 C C . SER A 1 161 ? 13.211 16.797 -5.457 1 90.75 161 SER A C 1
ATOM 1213 O O . SER A 1 161 ? 14.086 15.93 -5.559 1 90.75 161 SER A O 1
ATOM 1215 N N . TYR A 1 162 ? 11.938 16.469 -5.23 1 92 162 TYR A N 1
ATOM 1216 C CA . TYR A 1 162 ? 11.516 15.07 -5.152 1 92 162 TYR A CA 1
ATOM 1217 C C . TYR A 1 162 ? 11.336 14.469 -6.543 1 92 162 TYR A C 1
ATOM 1219 O O . TYR A 1 162 ? 11.508 13.266 -6.734 1 92 162 TYR A O 1
ATOM 1227 N N . ARG A 1 163 ? 11 15.273 -7.48 1 95.75 163 ARG A N 1
ATOM 1228 C CA . ARG A 1 163 ? 10.656 14.805 -8.82 1 95.75 163 ARG A CA 1
ATOM 1229 C C . ARG A 1 163 ? 11.906 14.703 -9.695 1 95.75 163 ARG A C 1
ATOM 1231 O O . ARG A 1 163 ? 12.031 13.766 -10.492 1 95.75 163 ARG A O 1
ATOM 1238 N N . GLU A 1 164 ? 12.828 15.641 -9.508 1 95.81 164 GLU A N 1
ATOM 1239 C CA . GLU A 1 164 ? 13.961 15.836 -10.414 1 95.81 164 GLU A CA 1
ATOM 1240 C C . GLU A 1 164 ? 14.758 14.547 -10.594 1 95.81 164 GLU A C 1
ATOM 1242 O O . GLU A 1 164 ? 15.078 14.156 -11.719 1 95.81 164 GLU A O 1
ATOM 1247 N N . PRO A 1 165 ? 15.047 13.82 -9.523 1 96.06 165 PRO A N 1
ATOM 1248 C CA . PRO A 1 165 ? 15.852 12.609 -9.68 1 96.06 165 PRO A CA 1
ATOM 1249 C C . PRO A 1 165 ? 15.156 11.539 -10.516 1 96.06 165 PRO A C 1
ATOM 1251 O O . PRO A 1 165 ? 15.805 10.609 -11 1 96.06 165 PRO A O 1
ATOM 1254 N N . PHE A 1 166 ? 13.906 11.648 -10.695 1 97.31 166 PHE A N 1
ATOM 1255 C CA . PHE A 1 166 ? 13.148 10.602 -11.367 1 97.31 166 PHE A CA 1
ATOM 1256 C C . PHE A 1 166 ? 12.555 11.117 -12.672 1 97.31 166 PHE A C 1
ATOM 1258 O O . PHE A 1 166 ? 11.602 10.531 -13.203 1 97.31 166 PHE A O 1
ATOM 1265 N N . SER A 1 167 ? 13.25 12.188 -13.062 1 92 167 SER A N 1
ATOM 1266 C CA . SER A 1 167 ? 12.836 12.734 -14.352 1 92 167 SER A CA 1
ATOM 1267 C C . SER A 1 167 ? 12.883 11.664 -15.438 1 92 167 SER A C 1
ATOM 1269 O O . SER A 1 167 ? 13.758 10.805 -15.438 1 92 167 SER A O 1
ATOM 1271 N N . GLY A 1 168 ? 11.992 11.477 -16.344 1 91.69 168 GLY A N 1
ATOM 1272 C CA . GLY A 1 168 ? 11.922 10.492 -17.406 1 91.69 168 GLY A CA 1
ATOM 1273 C C . GLY A 1 168 ? 10.945 9.367 -17.125 1 91.69 168 GLY A C 1
ATOM 1274 O O . GLY A 1 168 ? 10.516 8.656 -18.031 1 91.69 168 GLY A O 1
ATOM 1275 N N . LEU A 1 169 ? 10.797 9.188 -15.766 1 95.25 169 LEU A N 1
ATOM 1276 C CA . LEU A 1 169 ? 9.836 8.164 -15.383 1 95.25 169 LEU A CA 1
ATOM 1277 C C . LEU A 1 169 ? 8.477 8.781 -15.07 1 95.25 169 LEU A C 1
ATOM 1279 O O . LEU A 1 169 ? 7.496 8.062 -14.875 1 95.25 169 LEU A O 1
ATOM 1283 N N . LEU A 1 170 ? 8.414 10.07 -15.008 1 96.75 170 LEU A N 1
ATOM 1284 C CA . LEU A 1 170 ? 7.207 10.758 -14.555 1 96.75 170 LEU A CA 1
ATOM 1285 C C . LEU A 1 170 ? 6.402 11.281 -15.742 1 96.75 170 LEU A C 1
ATOM 1287 O O . LEU A 1 170 ? 6.973 11.758 -16.719 1 96.75 170 LEU A O 1
ATOM 1291 N N . SER A 1 171 ? 5.105 11.148 -15.633 1 95.38 171 SER A N 1
ATOM 1292 C CA . SER A 1 171 ? 4.246 11.828 -16.594 1 95.38 171 SER A CA 1
ATOM 1293 C C . SER A 1 171 ? 4.312 13.344 -16.422 1 95.38 171 SER A C 1
ATOM 1295 O O . SER A 1 171 ? 4.719 13.836 -15.359 1 95.38 171 SER A O 1
ATOM 1297 N N . ASP A 1 172 ? 3.879 14.023 -17.422 1 93.88 172 ASP A N 1
ATOM 1298 C CA . ASP A 1 172 ? 3.895 15.477 -17.391 1 93.88 172 ASP A CA 1
ATOM 1299 C C . ASP A 1 172 ? 2.748 16.016 -16.547 1 93.88 172 ASP A C 1
ATOM 1301 O O . ASP A 1 172 ? 1.628 15.508 -16.594 1 93.88 172 ASP A O 1
ATOM 1305 N N . SER A 1 173 ? 3.074 16.906 -15.719 1 96.62 173 SER A N 1
ATOM 1306 C CA . SER A 1 173 ? 2.109 17.672 -14.93 1 96.62 173 SER A CA 1
ATOM 1307 C C . SER A 1 173 ? 2.434 19.156 -14.945 1 96.62 173 SER A C 1
ATOM 1309 O O . SER A 1 173 ? 3.605 19.547 -14.969 1 96.62 173 SER A O 1
ATOM 1311 N N . GLU A 1 174 ? 1.432 19.953 -15.055 1 97.75 174 GLU A N 1
ATOM 1312 C CA . GLU A 1 174 ? 1.591 21.391 -14.914 1 97.75 174 GLU A CA 1
ATOM 1313 C C . GLU A 1 174 ? 1.34 21.828 -13.477 1 97.75 174 GLU A C 1
ATOM 1315 O O . GLU A 1 174 ? 0.463 21.297 -12.797 1 97.75 174 GLU A O 1
ATOM 1320 N N . PHE A 1 175 ? 2.094 22.812 -13.031 1 98.44 175 PHE A N 1
ATOM 1321 C CA . PHE A 1 175 ? 1.982 23.281 -11.648 1 98.44 175 PHE A CA 1
ATOM 1322 C C . PHE A 1 175 ? 1.634 24.766 -11.602 1 98.44 175 PHE A C 1
ATOM 1324 O O . PHE A 1 175 ? 2.215 25.562 -12.328 1 98.44 175 PHE A O 1
ATOM 1331 N N . VAL A 1 176 ? 0.689 25.141 -10.797 1 98.69 176 VAL A N 1
ATOM 1332 C CA . VAL A 1 176 ? 0.319 26.531 -10.555 1 98.69 176 VAL A CA 1
ATOM 1333 C C . VAL A 1 176 ? 0.555 26.875 -9.086 1 98.69 176 VAL A C 1
ATOM 1335 O O . VAL A 1 176 ? 0.574 25.984 -8.227 1 98.69 176 VAL A O 1
ATOM 1338 N N . PRO A 1 177 ? 0.782 28.141 -8.758 1 98.69 177 PRO A N 1
ATOM 1339 C CA . PRO A 1 177 ? 0.928 28.5 -7.348 1 98.69 177 PRO A CA 1
ATOM 1340 C C . PRO A 1 177 ? -0.317 28.188 -6.523 1 98.69 177 PRO A C 1
ATOM 1342 O O . PRO A 1 177 ? -1.437 28.484 -6.949 1 98.69 177 PRO A O 1
ATOM 1345 N N . PHE A 1 178 ? -0.091 27.625 -5.395 1 98.62 178 PHE A N 1
ATOM 1346 C CA . PHE A 1 178 ? -1.188 27.312 -4.488 1 98.62 178 PHE A CA 1
ATOM 1347 C C . PHE A 1 178 ? -1.864 28.594 -4 1 98.62 178 PHE A C 1
ATOM 1349 O O . PHE A 1 178 ? -1.19 29.547 -3.615 1 98.62 178 PHE A O 1
ATOM 1356 N N . GLY A 1 179 ? -3.186 28.562 -4.051 1 98.56 179 GLY A N 1
ATOM 1357 C CA . GLY A 1 179 ? -3.936 29.734 -3.613 1 98.56 179 GLY A CA 1
ATOM 1358 C C . GLY A 1 179 ? -4.164 30.734 -4.719 1 98.56 179 GLY A C 1
ATOM 1359 O O . GLY A 1 179 ? -4.809 31.766 -4.5 1 98.56 179 GLY A O 1
ATOM 1360 N N . ASP A 1 180 ? -3.713 30.516 -5.902 1 98.75 180 ASP A N 1
ATOM 1361 C CA . ASP A 1 180 ? -3.822 31.438 -7.027 1 98.75 180 ASP A CA 1
ATOM 1362 C C . ASP A 1 180 ? -4.832 30.922 -8.055 1 98.75 180 ASP A C 1
ATOM 1364 O O . ASP A 1 180 ? -4.449 30.344 -9.07 1 98.75 180 ASP A O 1
ATOM 1368 N N . SER A 1 181 ? -6.074 31.297 -7.832 1 98.44 181 SER A N 1
ATOM 1369 C CA . SER A 1 181 ? -7.133 30.828 -8.719 1 98.44 181 SER A CA 1
ATOM 1370 C C . SER A 1 181 ? -7.008 31.438 -10.109 1 98.44 181 SER A C 1
ATOM 1372 O O . SER A 1 181 ? -7.41 30.828 -11.102 1 98.44 181 SER A O 1
ATOM 1374 N N . ASP A 1 182 ? -6.398 32.625 -10.219 1 98.62 182 ASP A N 1
ATOM 1375 C CA . ASP A 1 182 ? -6.188 33.25 -11.531 1 98.62 182 ASP A CA 1
ATOM 1376 C C . ASP A 1 182 ? -5.199 32.438 -12.367 1 98.62 182 ASP A C 1
ATOM 1378 O O . ASP A 1 182 ? -5.418 32.219 -13.555 1 98.62 182 ASP A O 1
ATOM 1382 N N . ALA A 1 183 ? -4.18 32.031 -11.719 1 98.75 183 ALA A N 1
ATOM 1383 C CA . ALA A 1 183 ? -3.193 31.203 -12.406 1 98.75 183 ALA A CA 1
ATOM 1384 C C . ALA A 1 183 ? -3.814 29.891 -12.875 1 98.75 183 ALA A C 1
ATOM 1386 O O . ALA A 1 183 ? -3.514 29.406 -13.969 1 98.75 183 ALA A O 1
ATOM 1387 N N . LEU A 1 184 ? -4.664 29.297 -12.062 1 98.81 184 LEU A N 1
ATOM 1388 C CA . LEU A 1 184 ? -5.355 28.078 -12.438 1 98.81 184 LEU A CA 1
ATOM 1389 C C . LEU A 1 184 ? -6.254 28.297 -13.648 1 98.81 184 LEU A C 1
ATOM 1391 O O . LEU A 1 184 ? -6.262 27.5 -14.578 1 98.81 184 LEU A O 1
ATOM 1395 N N . GLU A 1 185 ? -6.977 29.359 -13.594 1 98.81 185 GLU A N 1
ATOM 1396 C CA . GLU A 1 185 ? -7.871 29.656 -14.711 1 98.81 185 GLU A CA 1
ATOM 1397 C C . GLU A 1 185 ? -7.094 29.844 -16.016 1 98.81 185 GLU A C 1
ATOM 1399 O O . GLU A 1 185 ? -7.535 29.375 -17.062 1 98.81 185 GLU A O 1
ATOM 1404 N N . GLN A 1 186 ? -5.992 30.562 -15.953 1 98.69 186 GLN A N 1
ATOM 1405 C CA . GLN A 1 186 ? -5.16 30.766 -17.125 1 98.69 186 GLN A CA 1
ATOM 1406 C C . GLN A 1 186 ? -4.715 29.422 -17.734 1 98.69 186 GLN A C 1
ATOM 1408 O O . GLN A 1 186 ? -4.73 29.25 -18.953 1 98.69 186 GLN A O 1
ATOM 1413 N N . GLN A 1 187 ? -4.336 28.5 -16.875 1 98.31 187 GLN A N 1
ATOM 1414 C CA . GLN A 1 187 ? -3.896 27.188 -17.328 1 98.31 187 GLN A CA 1
ATOM 1415 C C . GLN A 1 187 ? -5.055 26.406 -17.938 1 98.31 187 GLN A C 1
ATOM 1417 O O . GLN A 1 187 ? -4.887 25.734 -18.953 1 98.31 187 GLN A O 1
ATOM 1422 N N . LEU A 1 188 ? -6.211 26.453 -17.281 1 98.44 188 LEU A N 1
ATOM 1423 C CA . LEU A 1 188 ? -7.383 25.734 -17.781 1 98.44 188 LEU A CA 1
ATOM 1424 C C . LEU A 1 188 ? -7.809 26.281 -19.141 1 98.44 188 LEU A C 1
ATOM 1426 O O . LEU A 1 188 ? -8.219 25.516 -20.031 1 98.44 188 LEU A O 1
ATOM 1430 N N . ARG A 1 189 ? -7.629 27.562 -19.344 1 97.31 189 ARG A N 1
ATOM 1431 C CA . ARG A 1 189 ? -8.023 28.234 -20.578 1 97.31 189 ARG A CA 1
ATOM 1432 C C . ARG A 1 189 ? -7.035 27.922 -21.703 1 97.31 189 ARG A C 1
ATOM 1434 O O . ARG A 1 189 ? -7.41 27.906 -22.875 1 97.31 189 ARG A O 1
ATOM 1441 N N . ALA A 1 190 ? -5.852 27.641 -21.422 1 96.88 190 ALA A N 1
ATOM 1442 C CA . ALA A 1 190 ? -4.746 27.547 -22.359 1 96.88 190 ALA A CA 1
ATOM 1443 C C . ALA A 1 190 ? -4.891 26.312 -23.25 1 96.88 190 ALA A C 1
ATOM 1445 O O . ALA A 1 190 ? -4.238 26.219 -24.297 1 96.88 190 ALA A O 1
ATOM 1446 N N . SER A 1 191 ? -5.742 25.359 -22.953 1 96 191 SER A N 1
ATOM 1447 C CA . SER A 1 191 ? -5.902 24.125 -23.719 1 96 191 SER A CA 1
ATOM 1448 C C . SER A 1 191 ? -7.348 23.641 -23.672 1 96 191 SER A C 1
ATOM 1450 O O . SER A 1 191 ? -8.008 23.719 -22.641 1 96 191 SER A O 1
ATOM 1452 N N . PRO A 1 192 ? -7.801 23.078 -24.781 1 96.19 192 PRO A N 1
ATOM 1453 C CA . PRO A 1 192 ? -9.141 22.5 -24.797 1 96.19 192 PRO A CA 1
ATOM 1454 C C . PRO A 1 192 ? -9.18 21.094 -24.188 1 96.19 192 PRO A C 1
ATOM 1456 O O . PRO A 1 192 ? -10.258 20.547 -23.953 1 96.19 192 PRO A O 1
ATOM 1459 N N . ASP A 1 193 ? -8.039 20.547 -23.969 1 97.44 193 ASP A N 1
ATOM 1460 C CA . ASP A 1 193 ? -7.992 19.203 -23.391 1 97.44 193 ASP A CA 1
ATOM 1461 C C . ASP A 1 193 ? -8.57 19.188 -21.984 1 97.44 193 ASP A C 1
ATOM 1463 O O . ASP A 1 193 ? -8.305 20.094 -21.172 1 97.44 193 ASP A O 1
ATOM 1467 N N . LYS A 1 194 ? -9.422 18.188 -21.703 1 98.44 194 LYS A N 1
ATOM 1468 C CA . LYS A 1 194 ? -10 18.031 -20.359 1 98.44 194 LYS A CA 1
ATOM 1469 C C . LYS A 1 194 ? -8.914 17.828 -19.312 1 98.44 194 LYS A C 1
ATOM 1471 O O . LYS A 1 194 ? -8.023 17 -19.5 1 98.44 194 LYS A O 1
ATOM 1476 N N . ALA A 1 195 ? -8.992 18.578 -18.203 1 98.62 195 ALA A N 1
ATOM 1477 C CA . ALA A 1 195 ? -7.945 18.562 -17.188 1 98.62 195 ALA A CA 1
ATOM 1478 C C . ALA A 1 195 ? -8.414 17.828 -15.93 1 98.62 195 ALA A C 1
ATOM 1480 O O . ALA A 1 195 ? -9.609 17.781 -15.648 1 98.62 195 ALA A O 1
ATOM 1481 N N . CYS A 1 196 ? -7.457 17.219 -15.305 1 98.75 196 CYS A N 1
ATOM 1482 C CA . CYS A 1 196 ? -7.559 16.812 -13.906 1 98.75 196 CYS A CA 1
ATOM 1483 C C . CYS A 1 196 ? -6.848 17.828 -13 1 98.75 196 CYS A C 1
ATOM 1485 O O . CYS A 1 196 ? -5.664 18.109 -13.195 1 98.75 196 CYS A O 1
ATOM 1487 N N . VAL A 1 197 ? -7.555 18.453 -12.094 1 98.94 197 VAL A N 1
ATOM 1488 C CA . VAL A 1 197 ? -6.977 19.359 -11.109 1 98.94 197 VAL A CA 1
ATOM 1489 C C . VAL A 1 197 ? -6.879 18.656 -9.75 1 98.94 197 VAL A C 1
ATOM 1491 O O . VAL A 1 197 ? -7.891 18.234 -9.195 1 98.94 197 VAL A O 1
ATOM 1494 N N . ILE A 1 198 ? -5.676 18.516 -9.227 1 98.94 198 ILE A N 1
ATOM 1495 C CA . ILE A 1 198 ? -5.473 17.859 -7.941 1 98.94 198 ILE A CA 1
ATOM 1496 C C . ILE A 1 198 ? -4.793 18.828 -6.973 1 98.94 198 ILE A C 1
ATOM 1498 O O . ILE A 1 198 ? -3.816 19.484 -7.328 1 98.94 198 ILE A O 1
ATOM 1502 N N . LEU A 1 199 ? -5.297 18.922 -5.766 1 98.88 199 LEU A N 1
ATOM 1503 C CA . LEU A 1 199 ? -4.691 19.781 -4.746 1 98.88 199 LEU A CA 1
ATOM 1504 C C . LEU A 1 199 ? -5.18 19.391 -3.354 1 98.88 199 LEU A C 1
ATOM 1506 O O . LEU A 1 199 ? -6.133 18.625 -3.217 1 98.88 199 LEU A O 1
ATOM 1510 N N . GLU A 1 200 ? -4.496 19.797 -2.363 1 98.75 200 GLU A N 1
ATOM 1511 C CA . GLU A 1 200 ? -4.918 19.719 -0.967 1 98.75 200 GLU A CA 1
ATOM 1512 C C . GLU A 1 200 ? -5.742 20.938 -0.571 1 98.75 200 GLU A C 1
ATOM 1514 O O . GLU A 1 200 ? -5.488 22.047 -1.051 1 98.75 200 GLU A O 1
ATOM 1519 N N . PRO A 1 201 ? -6.734 20.75 0.323 1 98.69 201 PRO A N 1
ATOM 1520 C CA . PRO A 1 201 ? -7.402 21.953 0.83 1 98.69 201 PRO A CA 1
ATOM 1521 C C . PRO A 1 201 ? -6.48 22.828 1.672 1 98.69 201 PRO A C 1
ATOM 1523 O O . PRO A 1 201 ? -6.637 24.062 1.699 1 98.69 201 PRO A O 1
ATOM 1526 N N . ILE A 1 202 ? -5.629 22.188 2.398 1 98.19 202 ILE A N 1
ATOM 1527 C CA . ILE A 1 202 ? -4.535 22.766 3.17 1 98.19 202 ILE A CA 1
ATOM 1528 C C . ILE A 1 202 ? -3.248 21.984 2.908 1 98.19 202 ILE A C 1
ATOM 1530 O O . ILE A 1 202 ? -3.227 20.766 3.014 1 98.19 202 ILE A O 1
ATOM 1534 N N . GLN A 1 203 ? -2.229 22.703 2.467 1 97.62 203 GLN A N 1
ATOM 1535 C CA . GLN A 1 203 ? -0.979 21.984 2.213 1 97.62 203 GLN A CA 1
ATOM 1536 C C . GLN A 1 203 ? -0.22 21.734 3.51 1 97.62 203 GLN A C 1
ATOM 1538 O O . GLN A 1 203 ? 0.527 22.594 3.98 1 97.62 203 GLN A O 1
ATOM 1543 N N . ALA A 1 204 ? -0.316 20.547 3.977 1 96.44 204 ALA A N 1
ATOM 1544 C CA . ALA A 1 204 ? 0.288 20.188 5.258 1 96.44 204 ALA A CA 1
ATOM 1545 C C . ALA A 1 204 ? 1.807 20.094 5.141 1 96.44 204 ALA A C 1
ATOM 1547 O O . ALA A 1 204 ? 2.533 20.797 5.848 1 96.44 204 ALA A O 1
ATOM 1548 N N . GLU A 1 205 ? 2.314 19.344 4.184 1 94.75 205 GLU A N 1
ATOM 1549 C CA . GLU A 1 205 ? 3.744 19.078 4.055 1 94.75 205 GLU A CA 1
ATOM 1550 C C . GLU A 1 205 ? 4.508 20.328 3.654 1 94.75 205 GLU A C 1
ATOM 1552 O O . GLU A 1 205 ? 5.707 20.438 3.904 1 94.75 205 GLU A O 1
ATOM 1557 N N . ALA A 1 206 ? 3.779 21.266 3.049 1 95.5 206 ALA A N 1
ATOM 1558 C CA . ALA A 1 206 ? 4.418 22.516 2.654 1 95.5 206 ALA A CA 1
ATOM 1559 C C . ALA A 1 206 ? 4.523 23.469 3.838 1 95.5 206 ALA A C 1
ATOM 1561 O O . ALA A 1 206 ? 5.16 24.516 3.74 1 95.5 206 ALA A O 1
ATOM 1562 N N . GLY A 1 207 ? 3.98 23.109 4.953 1 95.88 207 GLY A N 1
ATOM 1563 C CA . GLY A 1 207 ? 4.074 23.938 6.145 1 95.88 207 GLY A CA 1
ATOM 1564 C C . GLY A 1 207 ? 2.73 24.453 6.633 1 95.88 207 GLY A C 1
ATOM 1565 O O . GLY A 1 207 ? 2.623 25.578 7.117 1 95.88 207 GLY A O 1
ATOM 1566 N N . VAL A 1 208 ? 1.734 23.641 6.363 1 97.5 208 VAL A N 1
ATOM 1567 C CA . VAL A 1 208 ? 0.375 23.969 6.781 1 97.5 208 VAL A CA 1
ATOM 1568 C C . VAL A 1 208 ? -0.059 25.281 6.152 1 97.5 208 VAL A C 1
ATOM 1570 O O . VAL A 1 208 ? -0.475 26.203 6.859 1 97.5 208 VAL A O 1
ATOM 1573 N N . ILE A 1 209 ? 0.049 25.375 4.875 1 97.94 209 ILE A N 1
ATOM 1574 C CA . ILE A 1 209 ? -0.302 26.578 4.137 1 97.94 209 ILE A CA 1
ATOM 1575 C C . ILE A 1 209 ? -1.81 26.625 3.891 1 97.94 209 ILE A C 1
ATOM 1577 O O . ILE A 1 209 ? -2.355 25.734 3.219 1 97.94 209 ILE A O 1
ATOM 1581 N N . LEU A 1 210 ? -2.488 27.594 4.465 1 97.88 210 LEU A N 1
ATOM 1582 C CA . LEU A 1 210 ? -3.91 27.812 4.219 1 97.88 210 LEU A CA 1
ATOM 1583 C C . LEU A 1 210 ? -4.121 28.719 3.006 1 97.88 210 LEU A C 1
ATOM 1585 O O . LEU A 1 210 ? -3.479 29.766 2.885 1 97.88 210 LEU A O 1
ATOM 1589 N N . PRO A 1 211 ? -4.965 28.281 2.125 1 97.81 211 PRO A N 1
ATOM 1590 C CA . PRO A 1 211 ? -5.242 29.172 0.995 1 97.81 211 PRO A CA 1
ATOM 1591 C C . PRO A 1 211 ? -6.137 30.344 1.378 1 97.81 211 PRO A C 1
ATOM 1593 O O . PRO A 1 211 ? -6.762 30.328 2.441 1 97.81 211 PRO A O 1
ATOM 1596 N N . PRO A 1 212 ? -6.121 31.406 0.507 1 97.69 212 PRO A N 1
ATOM 1597 C CA . PRO A 1 212 ? -7.047 32.531 0.763 1 97.69 212 PRO A CA 1
ATOM 1598 C C . PRO A 1 212 ? -8.508 32.062 0.82 1 97.69 212 PRO A C 1
ATOM 1600 O O . PRO A 1 212 ? -8.883 31.109 0.133 1 97.69 212 PRO A O 1
ATOM 1603 N N . SER A 1 213 ? -9.227 32.812 1.653 1 97.5 213 SER A N 1
ATOM 1604 C CA . SER A 1 213 ? -10.656 32.531 1.742 1 97.5 213 SER A CA 1
ATOM 1605 C C . SER A 1 213 ? -11.305 32.531 0.365 1 97.5 213 SER A C 1
ATOM 1607 O O . SER A 1 213 ? -11.039 33.438 -0.449 1 97.5 213 SER A O 1
ATOM 1609 N N . GLY A 1 214 ? -12.07 31.516 0.082 1 98.31 214 GLY A N 1
ATOM 1610 C CA . GLY A 1 214 ? -12.812 31.438 -1.169 1 98.31 214 GLY A CA 1
ATOM 1611 C C . GLY A 1 214 ? -12.047 30.719 -2.264 1 98.31 214 GLY A C 1
ATOM 1612 O O . GLY A 1 214 ? -12.617 30.391 -3.312 1 98.31 214 GLY A O 1
ATOM 1613 N N . TYR A 1 215 ? -10.773 30.438 -2.047 1 98.56 215 TYR A N 1
ATOM 1614 C CA . TYR A 1 215 ? -9.93 29.812 -3.055 1 98.56 215 TYR A CA 1
ATOM 1615 C C . TYR A 1 215 ? -10.516 28.469 -3.506 1 98.56 215 TYR A C 1
ATOM 1617 O O . TYR A 1 215 ? -10.656 28.219 -4.703 1 98.56 215 TYR A O 1
ATOM 1625 N N . LEU A 1 216 ? -10.906 27.516 -2.594 1 98.69 216 LEU A N 1
ATOM 1626 C CA . LEU A 1 216 ? -11.414 26.203 -2.945 1 98.69 216 LEU A CA 1
ATOM 1627 C C . LEU A 1 216 ? -12.734 26.312 -3.699 1 98.69 216 LEU A C 1
ATOM 1629 O O . LEU A 1 216 ? -12.984 25.547 -4.641 1 98.69 216 LEU A O 1
ATOM 1633 N N . ARG A 1 217 ? -13.555 27.234 -3.217 1 98.69 217 ARG A N 1
ATOM 1634 C CA . ARG A 1 217 ? -14.82 27.469 -3.916 1 98.69 217 ARG A CA 1
ATOM 1635 C C . ARG A 1 217 ? -14.57 27.891 -5.359 1 98.69 217 ARG A C 1
ATOM 1637 O O . ARG A 1 217 ? -15.234 27.406 -6.277 1 98.69 217 ARG A O 1
ATOM 1644 N N . ARG A 1 218 ? -13.617 28.797 -5.508 1 98.81 218 ARG A N 1
ATOM 1645 C CA . ARG A 1 218 ? -13.289 29.281 -6.848 1 98.81 218 ARG A CA 1
ATOM 1646 C C . ARG A 1 218 ? -12.719 28.156 -7.703 1 98.81 218 ARG A C 1
ATOM 1648 O O . ARG A 1 218 ? -13.023 28.062 -8.891 1 98.81 218 ARG A O 1
ATOM 1655 N N . VAL A 1 219 ? -11.891 27.312 -7.156 1 98.88 219 VAL A N 1
ATOM 1656 C CA . VAL A 1 219 ? -11.336 26.172 -7.867 1 98.88 219 VAL A CA 1
ATOM 1657 C C . VAL A 1 219 ? -12.477 25.266 -8.359 1 98.88 219 VAL A C 1
ATOM 1659 O O . VAL A 1 219 ? -12.469 24.828 -9.508 1 98.88 219 VAL A O 1
ATOM 1662 N N . ARG A 1 220 ? -13.445 24.953 -7.473 1 98.75 220 ARG A N 1
ATOM 1663 C CA . ARG A 1 220 ? -14.594 24.125 -7.844 1 98.75 220 ARG A CA 1
ATOM 1664 C C . ARG A 1 220 ? -15.359 24.766 -9.008 1 98.75 220 ARG A C 1
ATOM 1666 O O . ARG A 1 220 ? -15.742 24.062 -9.953 1 98.75 220 ARG A O 1
ATOM 1673 N N . GLU A 1 221 ? -15.57 26.062 -8.906 1 98.81 221 GLU A N 1
ATOM 1674 C CA . GLU A 1 221 ? -16.281 26.797 -9.961 1 98.81 221 GLU A CA 1
ATOM 1675 C C . GLU A 1 221 ? -15.531 26.703 -11.289 1 98.81 221 GLU A C 1
ATOM 1677 O O . GLU A 1 221 ? -16.141 26.484 -12.336 1 98.81 221 GLU A O 1
ATOM 1682 N N . LEU A 1 222 ? -14.242 26.906 -11.25 1 98.88 222 LEU A N 1
ATOM 1683 C CA . LEU A 1 222 ? -13.422 26.844 -12.453 1 98.88 222 LEU A CA 1
ATOM 1684 C C . LEU A 1 222 ? -13.453 25.453 -13.07 1 98.88 222 LEU A C 1
ATOM 1686 O O . LEU A 1 222 ? -13.547 25.312 -14.289 1 98.88 222 LEU A O 1
ATOM 1690 N N . CYS A 1 223 ? -13.352 24.406 -12.219 1 98.81 223 CYS A N 1
ATOM 1691 C CA . CYS A 1 223 ? -13.398 23.047 -12.727 1 98.81 223 CYS A CA 1
ATOM 1692 C C . CYS A 1 223 ? -14.734 22.766 -13.406 1 98.81 223 CYS A C 1
ATOM 1694 O O . CYS A 1 223 ? -14.781 22.094 -14.445 1 98.81 223 CYS A O 1
ATOM 1696 N N . ASP A 1 224 ? -15.852 23.281 -12.859 1 98.56 224 ASP A N 1
ATOM 1697 C CA . ASP A 1 224 ? -17.172 23.141 -13.484 1 98.56 224 ASP A CA 1
ATOM 1698 C C . ASP A 1 224 ? -17.219 23.875 -14.82 1 98.56 224 ASP A C 1
ATOM 1700 O O . ASP A 1 224 ? -17.719 23.344 -15.812 1 98.56 224 ASP A O 1
ATOM 1704 N N . GLN A 1 225 ? -16.719 25.062 -14.812 1 98.5 225 GLN A N 1
ATOM 1705 C CA . GLN A 1 225 ? -16.75 25.922 -15.992 1 98.5 225 GLN A CA 1
ATOM 1706 C C . GLN A 1 225 ? -15.984 25.281 -17.141 1 98.5 225 GLN A C 1
ATOM 1708 O O . GLN A 1 225 ? -16.422 25.344 -18.297 1 98.5 225 GLN A O 1
ATOM 1713 N N . TYR A 1 226 ? -14.867 24.672 -16.891 1 98.44 226 TYR A N 1
ATOM 1714 C CA . TYR A 1 226 ? -13.984 24.188 -17.938 1 98.44 226 TYR A CA 1
ATOM 1715 C C . TYR A 1 226 ? -14.094 22.672 -18.109 1 98.44 226 TYR A C 1
ATOM 1717 O O . TYR A 1 226 ? -13.367 22.078 -18.906 1 98.44 226 TYR A O 1
ATOM 1725 N N . GLY A 1 227 ? -14.977 22.031 -17.344 1 98.44 227 GLY A N 1
ATOM 1726 C CA . GLY A 1 227 ? -15.219 20.609 -17.453 1 98.44 227 GLY A CA 1
ATOM 1727 C C . GLY A 1 227 ? -14.078 19.766 -16.922 1 98.44 227 GLY A C 1
ATOM 1728 O O . GLY A 1 227 ? -13.812 18.672 -17.438 1 98.44 227 GLY A O 1
ATOM 1729 N N . ALA A 1 228 ? -13.328 20.281 -15.977 1 98.88 228 ALA A N 1
ATOM 1730 C CA . ALA A 1 228 ? -12.203 19.562 -15.383 1 98.88 228 ALA A CA 1
ATOM 1731 C C . ALA A 1 228 ? -12.672 18.656 -14.242 1 98.88 228 ALA A C 1
ATOM 1733 O O . ALA A 1 228 ? -13.719 18.891 -13.648 1 98.88 228 ALA A O 1
ATOM 1734 N N . VAL A 1 229 ? -11.953 17.562 -13.977 1 98.94 229 VAL A N 1
ATOM 1735 C CA . VAL A 1 229 ? -12.172 16.688 -12.82 1 98.94 229 VAL A CA 1
ATOM 1736 C C . VAL A 1 229 ? -11.367 17.188 -11.633 1 98.94 229 VAL A C 1
ATOM 1738 O O . VAL A 1 229 ? -10.148 17.375 -11.727 1 98.94 229 VAL A O 1
ATOM 1741 N N . LEU A 1 230 ? -12.047 17.453 -10.539 1 98.94 230 LEU A N 1
ATOM 1742 C CA . LEU A 1 230 ? -11.383 17.969 -9.336 1 98.94 230 LEU A CA 1
ATOM 1743 C C . LEU A 1 230 ? -11.094 16.844 -8.352 1 98.94 230 LEU A C 1
ATOM 1745 O O . LEU A 1 230 ? -12.016 16.172 -7.887 1 98.94 230 LEU A O 1
ATOM 1749 N N . ILE A 1 231 ? -9.844 16.625 -8.047 1 99 231 ILE A N 1
ATOM 1750 C CA . ILE A 1 231 ? -9.406 15.734 -6.977 1 99 231 ILE A CA 1
ATOM 1751 C C . ILE A 1 231 ? -8.961 16.562 -5.773 1 99 231 ILE A C 1
ATOM 1753 O O . ILE A 1 231 ? -8.039 17.375 -5.879 1 99 231 ILE A O 1
ATOM 1757 N N . ILE A 1 232 ? -9.586 16.391 -4.656 1 98.94 232 ILE A N 1
ATOM 1758 C CA . ILE A 1 232 ? -9.109 17.016 -3.42 1 98.94 232 ILE A CA 1
ATOM 1759 C C . ILE A 1 232 ? -8.438 15.953 -2.545 1 98.94 232 ILE A C 1
ATOM 1761 O O . ILE A 1 232 ? -9.047 14.938 -2.211 1 98.94 232 ILE A O 1
ATOM 1765 N N . ASP A 1 233 ? -7.203 16.172 -2.25 1 98.94 233 ASP A N 1
ATOM 1766 C CA . ASP A 1 233 ? -6.398 15.305 -1.4 1 98.94 233 ASP A CA 1
ATOM 1767 C C . ASP A 1 233 ? -6.605 15.633 0.076 1 98.94 233 ASP A C 1
ATOM 1769 O O . ASP A 1 233 ? -6.027 16.594 0.591 1 98.94 233 ASP A O 1
ATOM 1773 N N . GLU A 1 234 ? -7.391 14.805 0.75 1 98.88 234 GLU A N 1
ATOM 1774 C CA . GLU A 1 234 ? -7.746 14.984 2.152 1 98.88 234 GLU A CA 1
ATOM 1775 C C . GLU A 1 234 ? -6.961 14.039 3.051 1 98.88 234 GLU A C 1
ATOM 1777 O O . GLU A 1 234 ? -7.332 13.82 4.207 1 98.88 234 GLU A O 1
ATOM 1782 N N . ILE A 1 235 ? -5.875 13.469 2.566 1 98.75 235 ILE A N 1
ATOM 1783 C CA . ILE A 1 235 ? -5.125 12.43 3.271 1 98.75 235 ILE A CA 1
ATOM 1784 C C . ILE A 1 235 ? -4.637 12.977 4.613 1 98.75 235 ILE A C 1
ATOM 1786 O O . ILE A 1 235 ? -4.707 12.281 5.633 1 98.75 235 ILE A O 1
ATOM 1790 N N . GLN A 1 236 ? -4.191 14.195 4.656 1 97.38 236 GLN A N 1
ATOM 1791 C CA . GLN A 1 236 ? -3.701 14.758 5.91 1 97.38 236 GLN A CA 1
ATOM 1792 C C . GLN A 1 236 ? -4.742 15.672 6.551 1 97.38 236 GLN A C 1
ATOM 1794 O O . GLN A 1 236 ? -4.836 15.75 7.777 1 97.38 236 GLN A O 1
ATOM 1799 N N . SER A 1 237 ? -5.543 16.344 5.758 1 98.12 237 SER A N 1
ATOM 1800 C CA . SER A 1 237 ? -6.438 17.391 6.242 1 98.12 237 SER A CA 1
ATOM 1801 C C . SER A 1 237 ? -7.781 16.812 6.68 1 98.12 237 SER A C 1
ATOM 1803 O O . SER A 1 237 ? -8.516 17.453 7.441 1 98.12 237 SER A O 1
ATOM 1805 N N . GLY A 1 238 ? -8.125 15.648 6.219 1 98.56 238 GLY A N 1
ATOM 1806 C CA . GLY A 1 238 ? -9.461 15.109 6.418 1 98.56 238 GLY A CA 1
ATOM 1807 C C . GLY A 1 238 ? -9.609 14.344 7.719 1 98.56 238 GLY A C 1
ATOM 1808 O O . GLY A 1 238 ? -8.695 14.336 8.547 1 98.56 238 GLY A O 1
ATOM 1809 N N . LEU A 1 239 ? -10.82 13.859 7.898 1 98.62 239 LEU A N 1
ATOM 1810 C CA . LEU A 1 239 ? -11.195 12.992 9.008 1 98.62 239 LEU A CA 1
ATOM 1811 C C . LEU A 1 239 ? -10.961 13.688 10.352 1 98.62 239 LEU A C 1
ATOM 1813 O O . LEU A 1 239 ? -10.312 13.125 11.234 1 98.62 239 LEU A O 1
ATOM 1817 N N . GLY A 1 240 ? -11.344 14.945 10.406 1 98.62 240 GLY A N 1
ATOM 1818 C CA . GLY A 1 240 ? -11.438 15.641 11.672 1 98.62 240 GLY A CA 1
ATOM 1819 C C . GLY A 1 240 ? -10.211 16.469 11.992 1 98.62 240 GLY A C 1
ATOM 1820 O O . GLY A 1 240 ? -10.242 17.328 12.875 1 98.62 240 GLY A O 1
ATOM 1821 N N . ARG A 1 241 ? -9.102 16.281 11.266 1 98.69 241 ARG A N 1
ATOM 1822 C CA . ARG A 1 241 ? -7.812 16.891 11.578 1 98.69 241 ARG A CA 1
ATOM 1823 C C . ARG A 1 241 ? -7.918 18.406 11.633 1 98.69 241 ARG A C 1
ATOM 1825 O O . ARG A 1 241 ? -7.316 19.047 12.492 1 98.69 241 ARG A O 1
ATOM 1832 N N . THR A 1 242 ? -8.773 19 10.766 1 98.31 242 THR A N 1
ATOM 1833 C CA . THR A 1 242 ? -8.852 20.438 10.633 1 98.31 242 THR A CA 1
ATOM 1834 C C . THR A 1 242 ? -10.055 20.984 11.398 1 98.31 242 THR A C 1
ATOM 1836 O O . THR A 1 242 ? -10.414 22.156 11.242 1 98.31 242 THR A O 1
ATOM 1839 N N . GLY A 1 243 ? -10.68 20.188 12.164 1 98.25 243 GLY A N 1
ATOM 1840 C CA . GLY A 1 243 ? -11.852 20.609 12.906 1 98.25 243 GLY A CA 1
ATOM 1841 C C . GLY A 1 243 ? -13.141 20.422 12.141 1 98.25 243 GLY A C 1
ATOM 1842 O O . GLY A 1 243 ? -14.219 20.75 12.641 1 98.25 243 GLY A O 1
ATOM 1843 N N . PHE A 1 244 ? -13.039 19.984 10.922 1 98.31 244 PHE A N 1
ATOM 1844 C CA . PHE A 1 244 ? -14.125 19.531 10.062 1 98.31 244 PHE A CA 1
ATOM 1845 C C . PHE A 1 244 ? -13.914 18.078 9.625 1 98.31 244 PHE A C 1
ATOM 1847 O O . PHE A 1 244 ? -12.797 17.562 9.695 1 98.31 244 PHE A O 1
ATOM 1854 N N . TRP A 1 245 ? -15.023 17.391 9.258 1 98.69 245 TRP A N 1
ATOM 1855 C CA . TRP A 1 245 ? -14.797 16.047 8.734 1 98.69 245 TRP A CA 1
ATOM 1856 C C . TRP A 1 245 ? -13.789 16.062 7.59 1 98.69 245 TRP A C 1
ATOM 1858 O O . TRP A 1 245 ? -12.875 15.242 7.539 1 98.69 245 TRP A O 1
ATOM 1868 N N . TRP A 1 246 ? -14.039 17.031 6.738 1 98.75 246 TRP A N 1
ATOM 1869 C CA . TRP A 1 246 ? -13.164 17.219 5.59 1 98.75 246 TRP A CA 1
ATOM 1870 C C . TRP A 1 246 ? -12.773 18.688 5.441 1 98.75 246 TRP A C 1
ATOM 1872 O O . TRP A 1 246 ? -13.578 19.578 5.703 1 98.75 246 TRP A O 1
ATOM 1882 N N . GLY A 1 247 ? -11.445 18.922 5.035 1 98.31 247 GLY A N 1
ATOM 1883 C CA . GLY A 1 247 ? -10.977 20.281 4.824 1 98.31 247 GLY A CA 1
ATOM 1884 C C . GLY A 1 247 ? -11.836 21.062 3.846 1 98.31 247 GLY A C 1
ATOM 1885 O O . GLY A 1 247 ? -12.016 22.266 3.998 1 98.31 247 GLY A O 1
ATOM 1886 N N . CYS A 1 248 ? -12.383 20.406 2.887 1 97.88 248 CYS A N 1
ATOM 1887 C CA . CYS A 1 248 ? -13.164 21.078 1.854 1 97.88 248 CYS A CA 1
ATOM 1888 C C . CYS A 1 248 ? -14.523 21.531 2.396 1 97.88 248 CYS A C 1
ATOM 1890 O O . CYS A 1 248 ? -15.195 22.359 1.788 1 97.88 248 CYS A O 1
ATOM 1892 N N . ASP A 1 249 ? -14.922 21 3.58 1 97.25 249 ASP A N 1
ATOM 1893 C CA . ASP A 1 249 ? -16.172 21.406 4.199 1 97.25 249 ASP A CA 1
ATOM 1894 C C . ASP A 1 249 ? -16.156 22.891 4.566 1 97.25 249 ASP A C 1
ATOM 1896 O O . ASP A 1 249 ? -17.203 23.531 4.637 1 97.25 249 ASP A O 1
ATOM 1900 N N . LEU A 1 250 ? -14.969 23.359 4.785 1 93.88 250 LEU A N 1
ATOM 1901 C CA . LEU A 1 250 ? -14.82 24.75 5.199 1 93.88 250 LEU A CA 1
ATOM 1902 C C . LEU A 1 250 ? -15.477 25.688 4.191 1 93.88 250 LEU A C 1
ATOM 1904 O O . LEU A 1 250 ? -16.031 26.719 4.574 1 93.88 250 LEU A O 1
ATOM 1908 N N . GLU A 1 251 ? -15.344 25.328 2.936 1 96.81 251 GLU A N 1
ATOM 1909 C CA . GLU A 1 251 ? -15.914 26.188 1.898 1 96.81 251 GLU A CA 1
ATOM 1910 C C . GLU A 1 251 ? -17.047 25.469 1.167 1 96.81 251 GLU A C 1
ATOM 1912 O O . GLU A 1 251 ? -17.438 25.891 0.073 1 96.81 251 GLU A O 1
ATOM 1917 N N . GLN A 1 252 ? -17.516 24.359 1.723 1 97.19 252 GLN A N 1
ATOM 1918 C CA . GLN A 1 252 ? -18.656 23.594 1.22 1 97.19 252 GLN A CA 1
ATOM 1919 C C . GLN A 1 252 ? -18.422 23.156 -0.223 1 97.19 252 GLN A C 1
ATOM 1921 O O . GLN A 1 252 ? -19.297 23.312 -1.074 1 97.19 252 GLN A O 1
ATOM 1926 N N . VAL A 1 253 ? -17.266 22.734 -0.477 1 98.38 253 VAL A N 1
ATOM 1927 C CA . VAL A 1 253 ? -16.875 22.234 -1.796 1 98.38 253 VAL A CA 1
ATOM 1928 C C . VAL A 1 253 ? -16.953 20.719 -1.822 1 98.38 253 VAL A C 1
ATOM 1930 O O . VAL A 1 253 ? -16.531 20.047 -0.874 1 98.38 253 VAL A O 1
ATOM 1933 N N . VAL A 1 254 ? -17.625 20.156 -2.82 1 98.75 254 VAL A N 1
ATOM 1934 C CA . VAL A 1 254 ? -17.625 18.719 -3.076 1 98.75 254 VAL A CA 1
ATOM 1935 C C . VAL A 1 254 ? -16.781 18.406 -4.309 1 98.75 254 VAL A C 1
ATOM 1937 O O . VAL A 1 254 ? -17.094 18.859 -5.414 1 98.75 254 VAL A O 1
ATOM 1940 N N . PRO A 1 255 ? -15.672 17.734 -4.113 1 98.88 255 PRO A N 1
ATOM 1941 C CA . PRO A 1 255 ? -14.875 17.359 -5.285 1 98.88 255 PRO A CA 1
ATOM 1942 C C . PRO A 1 255 ? -15.492 16.203 -6.07 1 98.88 255 PRO A C 1
ATOM 1944 O O . PRO A 1 255 ? -16.516 15.664 -5.664 1 98.88 255 PRO A O 1
ATOM 1947 N N . ASP A 1 256 ? -14.906 15.906 -7.254 1 98.88 256 ASP A N 1
ATOM 1948 C CA . ASP A 1 256 ? -15.305 14.727 -8.016 1 98.88 256 ASP A CA 1
ATOM 1949 C C . ASP A 1 256 ? -14.688 13.461 -7.422 1 98.88 256 ASP A C 1
ATOM 1951 O O . ASP A 1 256 ? -15.289 12.383 -7.469 1 98.88 256 ASP A O 1
ATOM 1955 N N . ILE A 1 257 ? -13.477 13.586 -6.941 1 98.94 257 ILE A N 1
ATOM 1956 C CA . ILE A 1 257 ? -12.711 12.531 -6.289 1 98.94 257 ILE A CA 1
ATOM 1957 C C . ILE A 1 257 ? -12.078 13.07 -5.008 1 98.94 257 ILE A C 1
ATOM 1959 O O . ILE A 1 257 ? -11.547 14.188 -4.992 1 98.94 257 ILE A O 1
ATOM 1963 N N . MET A 1 258 ? -12.188 12.359 -3.939 1 98.94 258 MET A N 1
ATOM 1964 C CA . MET A 1 258 ? -11.539 12.703 -2.678 1 98.94 258 MET A CA 1
ATOM 1965 C C . MET A 1 258 ? -10.602 11.586 -2.227 1 98.94 258 MET A C 1
ATOM 1967 O O . MET A 1 258 ? -10.961 10.406 -2.299 1 98.94 258 MET A O 1
ATOM 1971 N N . LEU A 1 259 ? -9.422 11.93 -1.895 1 98.94 259 LEU A N 1
ATOM 1972 C CA . LEU A 1 259 ? -8.445 10.977 -1.376 1 98.94 259 LEU A CA 1
ATOM 1973 C C . LEU A 1 259 ? -8.406 11.008 0.148 1 98.94 259 LEU A C 1
ATOM 1975 O O . LEU A 1 259 ? -8.391 12.086 0.749 1 98.94 259 LEU A O 1
ATOM 1979 N N . VAL A 1 260 ? -8.438 9.867 0.766 1 98.88 260 VAL A N 1
ATOM 1980 C CA . VAL A 1 260 ? -8.523 9.727 2.215 1 98.88 260 VAL A CA 1
ATOM 1981 C C . VAL A 1 260 ? -7.387 8.828 2.713 1 98.88 260 VAL A C 1
ATOM 1983 O O . VAL A 1 260 ? -6.973 7.898 2.02 1 98.88 260 VAL A O 1
ATOM 1986 N N . GLY A 1 261 ? -6.836 9.039 3.869 1 98.44 261 GLY A N 1
ATOM 1987 C CA . GLY A 1 261 ? -5.805 8.172 4.422 1 98.44 261 GLY A CA 1
ATOM 1988 C C . GLY A 1 261 ? -5.484 8.477 5.871 1 98.44 261 GLY A C 1
ATOM 1989 O O . GLY A 1 261 ? -6.387 8.734 6.672 1 98.44 261 GLY A O 1
ATOM 1990 N N . LYS A 1 262 ? -4.312 8.242 6.277 1 97.56 262 LYS A N 1
ATOM 1991 C CA . LYS A 1 262 ? -3.682 8.547 7.559 1 97.56 262 LYS A CA 1
ATOM 1992 C C . LYS A 1 262 ? -4.613 8.211 8.719 1 97.56 262 LYS A C 1
ATOM 1994 O O . LYS A 1 262 ? -4.723 7.047 9.117 1 97.56 262 LYS A O 1
ATOM 1999 N N . SER A 1 263 ? -5.512 9.117 9.125 1 97.88 263 SER A N 1
ATOM 2000 C CA . SER A 1 263 ? -6.379 8.93 10.281 1 97.88 263 SER A CA 1
ATOM 2001 C C . SER A 1 263 ? -7.328 7.75 10.078 1 97.88 263 SER A C 1
ATOM 2003 O O . SER A 1 263 ? -7.801 7.152 11.047 1 97.88 263 SER A O 1
ATOM 2005 N N . LEU A 1 264 ? -7.547 7.391 8.867 1 98.62 264 LEU A N 1
ATOM 2006 C CA . LEU A 1 264 ? -8.477 6.32 8.516 1 98.62 264 LEU A CA 1
ATOM 2007 C C . LEU A 1 264 ? -8.016 4.988 9.102 1 98.62 264 LEU A C 1
ATOM 2009 O O . LEU A 1 264 ? -8.828 4.078 9.289 1 98.62 264 LEU A O 1
ATOM 2013 N N . SER A 1 265 ? -6.75 4.875 9.43 1 95.81 265 SER A N 1
ATOM 2014 C CA . SER A 1 265 ? -6.141 3.635 9.898 1 95.81 265 SER A CA 1
ATOM 2015 C C . SER A 1 265 ? -6.535 3.334 11.336 1 95.81 265 SER A C 1
ATOM 2017 O O . SER A 1 265 ? -6.332 2.217 11.82 1 95.81 265 SER A O 1
ATOM 2019 N N . GLY A 1 266 ? -7.02 4.363 12.055 1 97 266 GLY A N 1
ATOM 2020 C CA . GLY A 1 266 ? -7.277 4.227 13.477 1 97 266 GLY A CA 1
ATOM 2021 C C . GLY A 1 266 ? -6.016 4.082 14.305 1 97 266 GLY A C 1
ATOM 2022 O O . GLY A 1 266 ? -6.07 3.662 15.461 1 97 266 GLY A O 1
ATOM 2023 N N . GLY A 1 267 ? -4.91 4.375 13.68 1 97.12 267 GLY A N 1
ATOM 2024 C CA . GLY A 1 267 ? -3.631 4.176 14.344 1 97.12 267 GLY A CA 1
ATOM 2025 C C . GLY A 1 267 ? -3.256 2.715 14.5 1 97.12 267 GLY A C 1
ATOM 2026 O O . GLY A 1 267 ? -2.418 2.367 15.336 1 97.12 267 GLY A O 1
ATOM 2027 N N . CYS A 1 268 ? -3.885 1.829 13.664 1 96.88 268 CYS A N 1
ATOM 2028 C CA . CYS A 1 268 ? -3.674 0.403 13.891 1 96.88 268 CYS A CA 1
ATOM 2029 C C . CYS A 1 268 ? -3.273 -0.299 12.594 1 96.88 268 CYS A C 1
ATOM 2031 O O . CYS A 1 268 ? -2.252 -0.988 12.547 1 96.88 268 CYS A O 1
ATOM 2033 N N . VAL A 1 269 ? -4.066 -0.197 11.531 1 98.19 269 VAL A N 1
ATOM 2034 C CA . VAL A 1 269 ? -3.84 -0.944 10.297 1 98.19 269 VAL A CA 1
ATOM 2035 C C . VAL A 1 269 ? -3.791 0.017 9.109 1 98.19 269 VAL A C 1
ATOM 2037 O O . VAL A 1 269 ? -4.738 0.769 8.875 1 98.19 269 VAL A O 1
ATOM 2040 N N . PRO A 1 270 ? -2.758 -0.036 8.328 1 98.06 270 PRO A N 1
ATOM 2041 C CA . PRO A 1 270 ? -2.635 0.853 7.168 1 98.06 270 PRO A CA 1
ATOM 2042 C C . PRO A 1 270 ? -3.807 0.724 6.199 1 98.06 270 PRO A C 1
ATOM 2044 O O . PRO A 1 270 ? -4.211 -0.39 5.855 1 98.06 270 PRO A O 1
ATOM 2047 N N . VAL A 1 271 ? -4.348 1.848 5.762 1 98.69 271 VAL A N 1
ATOM 2048 C CA . VAL A 1 271 ? -5.461 1.88 4.816 1 98.69 271 VAL A CA 1
ATOM 2049 C C . VAL A 1 271 ? -5.637 3.297 4.273 1 98.69 271 VAL A C 1
ATOM 2051 O O . VAL A 1 271 ? -5.273 4.27 4.938 1 98.69 271 VAL A O 1
ATOM 2054 N N . SER A 1 272 ? -6.008 3.439 3.113 1 98.81 272 SER A N 1
ATOM 2055 C CA . SER A 1 272 ? -6.449 4.664 2.453 1 98.81 272 SER A CA 1
ATOM 2056 C C . SER A 1 272 ? -7.645 4.398 1.542 1 98.81 272 SER A C 1
ATOM 2058 O O . SER A 1 272 ? -8.117 3.264 1.444 1 98.81 272 SER A O 1
ATOM 2060 N N . ALA A 1 273 ? -8.172 5.43 0.967 1 98.94 273 ALA A N 1
ATOM 2061 C CA . ALA A 1 273 ? -9.312 5.258 0.066 1 98.94 273 ALA A CA 1
ATOM 2062 C C . ALA A 1 273 ? -9.359 6.371 -0.976 1 98.94 273 ALA A C 1
ATOM 2064 O O . ALA A 1 273 ? -8.945 7.504 -0.705 1 98.94 273 ALA A O 1
ATOM 2065 N N . MET A 1 274 ? -9.727 6.047 -2.104 1 98.94 274 MET A N 1
ATOM 2066 C CA . MET A 1 274 ? -10.211 6.973 -3.119 1 98.94 274 MET A CA 1
ATOM 2067 C C . MET A 1 274 ? -11.734 6.957 -3.191 1 98.94 274 MET A C 1
ATOM 2069 O O . MET A 1 274 ? -12.336 5.898 -3.383 1 98.94 274 MET A O 1
ATOM 2073 N N . VAL A 1 275 ? -12.391 8.062 -2.967 1 98.94 275 VAL A N 1
ATOM 2074 C CA . VAL A 1 275 ? -13.844 8.164 -2.969 1 98.94 275 VAL A CA 1
ATOM 2075 C C . VAL A 1 275 ? -14.297 9.023 -4.148 1 98.94 275 VAL A C 1
ATOM 2077 O O . VAL A 1 275 ? -13.672 10.039 -4.461 1 98.94 275 VAL A O 1
ATOM 2080 N N . ALA A 1 276 ? -15.336 8.633 -4.797 1 98.94 276 ALA A N 1
ATOM 2081 C CA . ALA A 1 276 ? -15.789 9.367 -5.973 1 98.94 276 ALA A CA 1
ATOM 2082 C C . ALA A 1 276 ? -17.312 9.328 -6.098 1 98.94 276 ALA A C 1
ATOM 2084 O O . ALA A 1 276 ? -17.969 8.484 -5.48 1 98.94 276 ALA A O 1
ATOM 2085 N N . SER A 1 277 ? -17.844 10.25 -6.852 1 98.69 277 SER A N 1
ATOM 2086 C CA . SER A 1 277 ? -19.266 10.242 -7.18 1 98.69 277 SER A CA 1
ATOM 2087 C C . SER A 1 277 ? -19.609 9.117 -8.148 1 98.69 277 SER A C 1
ATOM 2089 O O . SER A 1 277 ? -18.719 8.594 -8.836 1 98.69 277 SER A O 1
ATOM 2091 N N . PRO A 1 278 ? -20.891 8.719 -8.195 1 98.44 278 PRO A N 1
ATOM 2092 C CA . PRO A 1 278 ? -21.281 7.648 -9.109 1 98.44 278 PRO A CA 1
ATOM 2093 C C . PRO A 1 278 ? -20.938 7.957 -10.562 1 98.44 278 PRO A C 1
ATOM 2095 O O . PRO A 1 278 ? -20.438 7.082 -11.281 1 98.44 278 PRO A O 1
ATOM 2098 N N . ALA A 1 279 ? -21.125 9.188 -10.984 1 98.56 279 ALA A N 1
ATOM 2099 C CA . ALA A 1 279 ? -20.844 9.57 -12.367 1 98.56 279 ALA A CA 1
ATOM 2100 C C . ALA A 1 279 ? -19.359 9.438 -12.688 1 98.56 279 ALA A C 1
ATOM 2102 O O . ALA A 1 279 ? -19 8.93 -13.75 1 98.56 279 ALA A O 1
ATOM 2103 N N . ILE A 1 280 ? -18.516 9.898 -11.789 1 98.81 280 ILE A N 1
ATOM 2104 C CA . ILE A 1 280 ? -17.078 9.859 -11.984 1 98.81 280 ILE A CA 1
ATOM 2105 C C . ILE A 1 280 ? -16.578 8.422 -11.883 1 98.81 280 ILE A C 1
ATOM 2107 O O . ILE A 1 280 ? -15.641 8.031 -12.586 1 98.81 280 ILE A O 1
ATOM 2111 N N . TYR A 1 281 ? -17.234 7.555 -11.039 1 98.81 281 TYR A N 1
ATOM 2112 C CA . TYR A 1 281 ? -16.781 6.199 -10.742 1 98.81 281 TYR A CA 1
ATOM 2113 C C . TYR A 1 281 ? -17.234 5.227 -11.828 1 98.81 281 TYR A C 1
ATOM 2115 O O . TYR A 1 281 ? -16.812 4.07 -11.844 1 98.81 281 TYR A O 1
ATOM 2123 N N . ALA A 1 282 ? -18 5.586 -12.781 1 98.69 282 ALA A N 1
ATOM 2124 C CA . ALA A 1 282 ? -18.688 4.762 -13.773 1 98.69 282 ALA A CA 1
ATOM 2125 C C . ALA A 1 282 ? -17.688 3.895 -14.547 1 98.69 282 ALA A C 1
ATOM 2127 O O . ALA A 1 282 ? -17.953 2.717 -14.797 1 98.69 282 ALA A O 1
ATOM 2128 N N . PRO A 1 283 ? -16.547 4.465 -14.914 1 98.44 283 PRO A N 1
ATOM 2129 C CA . PRO A 1 283 ? -15.609 3.605 -15.648 1 98.44 283 PRO A CA 1
ATOM 2130 C C . PRO A 1 283 ? -15.141 2.412 -14.82 1 98.44 283 PRO A C 1
ATOM 2132 O O . PRO A 1 283 ? -14.961 1.316 -15.359 1 98.44 283 PRO A O 1
ATOM 2135 N N . PHE A 1 284 ? -14.883 2.596 -13.539 1 98.12 284 PHE A N 1
ATOM 2136 C CA . PHE A 1 284 ? -14.516 1.484 -12.672 1 98.12 284 PHE A CA 1
ATOM 2137 C C . PHE A 1 284 ? -15.672 0.496 -12.539 1 98.12 284 PHE A C 1
ATOM 2139 O O . PHE A 1 284 ? -15.453 -0.718 -12.516 1 98.12 284 PHE A O 1
ATOM 2146 N N . ASN A 1 285 ? -16.906 1.001 -12.445 1 98.06 285 ASN A N 1
ATOM 2147 C CA . ASN A 1 285 ? -18.078 0.132 -12.375 1 98.06 285 ASN A CA 1
ATOM 2148 C C . ASN A 1 285 ? -18.234 -0.703 -13.641 1 98.06 285 ASN A C 1
ATOM 2150 O O . ASN A 1 285 ? -18.625 -1.867 -13.578 1 98.06 285 ASN A O 1
ATOM 2154 N N . ARG A 1 286 ? -17.906 -0.141 -14.789 1 97.12 286 ARG A N 1
ATOM 2155 C CA . ARG A 1 286 ? -18.031 -0.819 -16.062 1 97.12 286 ARG A CA 1
ATOM 2156 C C . ARG A 1 286 ? -16.984 -1.91 -16.234 1 97.12 286 ARG A C 1
ATOM 2158 O O . ARG A 1 286 ? -17.25 -2.953 -16.828 1 97.12 286 ARG A O 1
ATOM 2165 N N . ASN A 1 287 ? -15.812 -1.633 -15.719 1 95.19 287 ASN A N 1
ATOM 2166 C CA . ASN A 1 287 ? -14.703 -2.584 -15.75 1 95.19 287 ASN A CA 1
ATOM 2167 C C . ASN A 1 287 ? -14.07 -2.744 -14.375 1 95.19 287 ASN A C 1
ATOM 2169 O O . ASN A 1 287 ? -13.008 -2.172 -14.102 1 95.19 287 ASN A O 1
ATOM 2173 N N . PRO A 1 288 ? -14.641 -3.652 -13.609 1 92.56 288 PRO A N 1
ATOM 2174 C CA . PRO A 1 288 ? -14.211 -3.781 -12.219 1 92.56 288 PRO A CA 1
ATOM 2175 C C . PRO A 1 288 ? -12.766 -4.25 -12.094 1 92.56 288 PRO A C 1
ATOM 2177 O O . PRO A 1 288 ? -12.172 -4.16 -11.016 1 92.56 288 PRO A O 1
ATOM 2180 N N . THR A 1 289 ? -12.109 -4.754 -13.125 1 89.75 289 THR A N 1
ATOM 2181 C CA . THR A 1 289 ? -10.773 -5.324 -13.016 1 89.75 289 THR A CA 1
ATOM 2182 C C . THR A 1 289 ? -9.727 -4.363 -13.578 1 89.75 289 THR A C 1
ATOM 2184 O O . THR A 1 289 ? -8.531 -4.676 -13.594 1 89.75 289 THR A O 1
ATOM 2187 N N . VAL A 1 290 ? -10.117 -3.176 -13.961 1 93.06 290 VAL A N 1
ATOM 2188 C CA . VAL A 1 290 ? -9.211 -2.229 -14.609 1 93.06 290 VAL A CA 1
ATOM 2189 C C . VAL A 1 290 ? -8.172 -1.742 -13.609 1 93.06 290 VAL A C 1
ATOM 2191 O O . VAL A 1 290 ? -7.039 -1.431 -13.977 1 93.06 290 VAL A O 1
ATOM 2194 N N . HIS A 1 291 ? -8.562 -1.6 -12.406 1 94.62 291 HIS A N 1
ATOM 2195 C CA . HIS A 1 291 ? -7.691 -1.268 -11.281 1 94.62 291 HIS A CA 1
ATOM 2196 C C . HIS A 1 291 ? -8.008 -2.129 -10.062 1 94.62 291 HIS A C 1
ATOM 2198 O O . HIS A 1 291 ? -9.133 -2.121 -9.57 1 94.62 291 HIS A O 1
ATOM 2204 N N . THR A 1 292 ? -7.066 -2.896 -9.688 1 92.38 292 THR A N 1
ATOM 2205 C CA . THR A 1 292 ? -7.25 -3.824 -8.578 1 92.38 292 THR A CA 1
ATOM 2206 C C . THR A 1 292 ? -6.035 -3.805 -7.652 1 92.38 292 THR A C 1
ATOM 2208 O O . THR A 1 292 ? -4.973 -3.305 -8.023 1 92.38 292 THR A O 1
ATOM 2211 N N . SER A 1 293 ? -6.238 -4.25 -6.488 1 93.5 293 SER A N 1
ATOM 2212 C CA . SER A 1 293 ? -5.203 -4.422 -5.473 1 93.5 293 SER A CA 1
ATOM 2213 C C . SER A 1 293 ? -5.398 -5.715 -4.695 1 93.5 293 SER A C 1
ATOM 2215 O O . SER A 1 293 ? -6.492 -5.984 -4.188 1 93.5 293 SER A O 1
ATOM 2217 N N . THR A 1 294 ? -4.301 -6.5 -4.613 1 92.94 294 THR A N 1
ATOM 2218 C CA . THR A 1 294 ? -4.371 -7.738 -3.846 1 92.94 294 THR A CA 1
ATOM 2219 C C . THR A 1 294 ? -4.746 -7.453 -2.395 1 92.94 294 THR A C 1
ATOM 2221 O O . THR A 1 294 ? -5.594 -8.141 -1.819 1 92.94 294 THR A O 1
ATOM 2224 N N . PHE A 1 295 ? -4.223 -6.457 -1.863 1 97 295 PHE A N 1
ATOM 2225 C CA . PHE A 1 295 ? -4.348 -6.23 -0.428 1 97 295 PHE A CA 1
ATOM 2226 C C . PHE A 1 295 ? -5.352 -5.121 -0.14 1 97 295 PHE A C 1
ATOM 2228 O O . PHE A 1 295 ? -5.719 -4.895 1.015 1 97 295 PHE A O 1
ATOM 2235 N N . GLY A 1 296 ? -5.777 -4.379 -1.197 1 97.06 296 GLY A N 1
ATOM 2236 C CA . GLY A 1 296 ? -6.797 -3.361 -0.979 1 97.06 296 GLY A CA 1
ATOM 2237 C C . GLY A 1 296 ? -8.07 -3.916 -0.375 1 97.06 296 GLY A C 1
ATOM 2238 O O . GLY A 1 296 ? -8.508 -5.016 -0.726 1 97.06 296 GLY A O 1
ATOM 2239 N N . ALA A 1 297 ? -8.625 -3.25 0.556 1 97.94 297 ALA A N 1
ATOM 2240 C CA . ALA A 1 297 ? -9.891 -3.58 1.205 1 97.94 297 ALA A CA 1
ATOM 2241 C C . ALA A 1 297 ? -9.773 -4.863 2.021 1 97.94 297 ALA A C 1
ATOM 2243 O O . ALA A 1 297 ? -10.75 -5.59 2.193 1 97.94 297 ALA A O 1
ATOM 2244 N N . ASN A 1 298 ? -8.555 -5.211 2.463 1 97.81 298 ASN A N 1
ATOM 2245 C CA . ASN A 1 298 ? -8.438 -6.406 3.295 1 97.81 298 ASN A CA 1
ATOM 2246 C C . ASN A 1 298 ? -9.305 -6.309 4.543 1 97.81 298 ASN A C 1
ATOM 2248 O O . ASN A 1 298 ? -9.461 -5.227 5.117 1 97.81 298 ASN A O 1
ATOM 2252 N N . PRO A 1 299 ? -9.844 -7.457 5.004 1 98.12 299 PRO A N 1
ATOM 2253 C CA . PRO A 1 299 ? -10.789 -7.465 6.121 1 98.12 299 PRO A CA 1
ATOM 2254 C C . PRO A 1 299 ? -10.211 -6.828 7.387 1 98.12 299 PRO A C 1
ATOM 2256 O O . PRO A 1 299 ? -10.938 -6.176 8.141 1 98.12 299 PRO A O 1
ATOM 2259 N N . LEU A 1 300 ? -8.977 -6.977 7.648 1 98.25 300 LEU A N 1
ATOM 2260 C CA . LEU A 1 300 ? -8.352 -6.422 8.844 1 98.25 300 LEU A CA 1
ATOM 2261 C C . LEU A 1 300 ? -8.445 -4.898 8.852 1 98.25 300 LEU A C 1
ATOM 2263 O O . LEU A 1 300 ? -8.859 -4.301 9.844 1 98.25 300 LEU A O 1
ATOM 2267 N N . ALA A 1 301 ? -8.039 -4.277 7.762 1 98.69 301 ALA A N 1
ATOM 2268 C CA . ALA A 1 301 ? -8.109 -2.824 7.629 1 98.69 301 ALA A CA 1
ATOM 2269 C C . ALA A 1 301 ? -9.555 -2.34 7.656 1 98.69 301 ALA A C 1
ATOM 2271 O O . ALA A 1 301 ? -9.852 -1.266 8.188 1 98.69 301 ALA A O 1
ATOM 2272 N N . MET A 1 302 ? -10.445 -3.129 7.062 1 98.81 302 MET A N 1
ATOM 2273 C CA . MET A 1 302 ? -11.852 -2.742 7.02 1 98.81 302 MET A CA 1
ATOM 2274 C C . MET A 1 302 ? -12.445 -2.705 8.422 1 98.81 302 MET A C 1
ATOM 2276 O O . MET A 1 302 ? -13.273 -1.841 8.727 1 98.81 302 MET A O 1
ATOM 2280 N N . ALA A 1 303 ? -12.023 -3.648 9.242 1 98.69 303 ALA A N 1
ATOM 2281 C CA . ALA A 1 303 ? -12.445 -3.617 10.641 1 98.69 303 ALA A CA 1
ATOM 2282 C C . ALA A 1 303 ? -11.945 -2.355 11.336 1 98.69 303 ALA A C 1
ATOM 2284 O O . ALA A 1 303 ? -12.688 -1.729 12.102 1 98.69 303 ALA A O 1
ATOM 2285 N N . ALA A 1 304 ? -10.734 -1.986 11.086 1 98.75 304 ALA A N 1
ATOM 2286 C CA . ALA A 1 304 ? -10.156 -0.774 11.664 1 98.75 304 ALA A CA 1
ATOM 2287 C C . ALA A 1 304 ? -10.922 0.465 11.211 1 98.75 304 ALA A C 1
ATOM 2289 O O . ALA A 1 304 ? -11.219 1.347 12.023 1 98.75 304 ALA A O 1
ATOM 2290 N N . VAL A 1 305 ? -11.258 0.525 9.922 1 98.94 305 VAL A N 1
ATOM 2291 C CA . VAL A 1 305 ? -11.977 1.664 9.352 1 98.94 305 VAL A CA 1
ATOM 2292 C C . VAL A 1 305 ? -13.328 1.821 10.031 1 98.94 305 VAL A C 1
ATOM 2294 O O . VAL A 1 305 ? -13.688 2.918 10.477 1 98.94 305 VAL A O 1
ATOM 2297 N N . GLN A 1 306 ? -14.07 0.714 10.133 1 98.88 306 GLN A N 1
ATOM 2298 C CA . GLN A 1 306 ? -15.391 0.749 10.742 1 98.88 306 GLN A CA 1
ATOM 2299 C C . GLN A 1 306 ? -15.312 1.23 12.188 1 98.88 306 GLN A C 1
ATOM 2301 O O . GLN A 1 306 ? -16.078 2.111 12.602 1 98.88 306 GLN A O 1
ATOM 2306 N N . ALA A 1 307 ? -14.383 0.665 12.922 1 98.88 307 ALA A N 1
ATOM 2307 C CA . ALA A 1 307 ? -14.242 1.013 14.336 1 98.88 307 ALA A CA 1
ATOM 2308 C C . ALA A 1 307 ? -13.805 2.463 14.5 1 98.88 307 ALA A C 1
ATOM 2310 O O . ALA A 1 307 ? -14.273 3.162 15.398 1 98.88 307 ALA A O 1
ATOM 2311 N N . THR A 1 308 ? -12.891 2.912 13.688 1 98.88 308 THR A N 1
ATOM 2312 C CA . THR A 1 308 ? -12.391 4.281 13.734 1 98.88 308 THR A CA 1
ATOM 2313 C C . THR A 1 308 ? -13.531 5.277 13.516 1 98.88 308 THR A C 1
ATOM 2315 O O . THR A 1 308 ? -13.695 6.215 14.297 1 98.88 308 THR A O 1
ATOM 2318 N N . LEU A 1 309 ? -14.289 5.07 12.461 1 98.88 309 LEU A N 1
ATOM 2319 C CA . LEU A 1 309 ? -15.383 5.977 12.141 1 98.88 309 LEU A CA 1
ATOM 2320 C C . LEU A 1 309 ? -16.453 5.953 13.234 1 98.88 309 LEU A C 1
ATOM 2322 O O . LEU A 1 309 ? -17.016 6.992 13.578 1 98.88 309 LEU A O 1
ATOM 2326 N N . GLN A 1 310 ? -16.688 4.789 13.773 1 98.69 310 GLN A N 1
ATOM 2327 C CA . GLN A 1 310 ? -17.641 4.66 14.883 1 98.69 310 GLN A CA 1
ATOM 2328 C C . GLN A 1 310 ? -17.188 5.492 16.078 1 98.69 310 GLN A C 1
ATOM 2330 O O . GLN A 1 310 ? -17.984 6.238 16.656 1 98.69 310 GLN A O 1
ATOM 2335 N N . VAL A 1 311 ? -15.945 5.402 16.453 1 98.69 311 VAL A N 1
ATOM 2336 C CA . VAL A 1 311 ? -15.391 6.125 17.594 1 98.69 311 VAL A CA 1
ATOM 2337 C C . VAL A 1 311 ? -15.477 7.629 17.344 1 98.69 311 VAL A C 1
ATOM 2339 O O . VAL A 1 311 ? -15.859 8.391 18.234 1 98.69 311 VAL A O 1
ATOM 2342 N N . MET A 1 312 ? -15.141 8.07 16.156 1 98.75 312 MET A N 1
ATOM 2343 C CA . MET A 1 312 ? -15.133 9.492 15.82 1 98.75 312 MET A CA 1
ATOM 2344 C C . MET A 1 312 ? -16.516 10.102 15.977 1 98.75 312 MET A C 1
ATOM 2346 O O . MET A 1 312 ? -16.656 11.219 16.484 1 98.75 312 MET A O 1
ATOM 2350 N N . VAL A 1 313 ? -17.516 9.328 15.539 1 98.56 313 VAL A N 1
ATOM 2351 C CA . VAL A 1 313 ? -18.906 9.797 15.625 1 98.56 313 VAL A CA 1
ATOM 2352 C C . VAL A 1 313 ? -19.359 9.766 17.078 1 98.56 313 VAL A C 1
ATOM 2354 O O . VAL A 1 313 ? -19.891 10.758 17.594 1 98.56 313 VAL A O 1
ATOM 2357 N N . GLN A 1 314 ? -19.156 8.656 17.766 1 98.38 314 GLN A N 1
ATOM 2358 C CA . GLN A 1 314 ? -19.688 8.438 19.109 1 98.38 314 GLN A CA 1
ATOM 2359 C C . GLN A 1 314 ? -19.047 9.391 20.109 1 98.38 314 GLN A C 1
ATOM 2361 O O . GLN A 1 314 ? -19.688 9.836 21.062 1 98.38 314 GLN A O 1
ATOM 2366 N N . GLU A 1 315 ? -17.781 9.703 19.875 1 98.06 315 GLU A N 1
ATOM 2367 C CA . GLU A 1 315 ? -17.062 10.547 20.812 1 98.06 315 GLU A CA 1
ATOM 2368 C C . GLU A 1 315 ? -16.969 11.984 20.312 1 98.06 315 GLU A C 1
ATOM 2370 O O . GLU A 1 315 ? -16.297 12.82 20.906 1 98.06 315 GLU A O 1
ATOM 2375 N N . ASP A 1 316 ? -17.625 12.32 19.25 1 98.38 316 ASP A N 1
ATOM 2376 C CA . ASP A 1 316 ? -17.672 13.648 18.641 1 98.38 316 ASP A CA 1
ATOM 2377 C C . ASP A 1 316 ? -16.266 14.242 18.516 1 98.38 316 ASP A C 1
ATOM 2379 O O . ASP A 1 316 ? -16.016 15.359 18.969 1 98.38 316 ASP A O 1
ATOM 2383 N N . LEU A 1 317 ? -15.375 13.477 17.906 1 98.69 317 LEU A N 1
ATOM 2384 C CA . LEU A 1 317 ? -13.961 13.828 17.906 1 98.69 317 LEU A CA 1
ATOM 2385 C C . LEU A 1 317 ? -13.695 14.992 16.969 1 98.69 317 LEU A C 1
ATOM 2387 O O . LEU A 1 317 ? -12.703 15.711 17.125 1 98.69 317 LEU A O 1
ATOM 2391 N N . VAL A 1 318 ? -14.531 15.234 15.953 1 98.69 318 VAL A N 1
ATOM 2392 C CA . VAL A 1 318 ? -14.359 16.359 15.031 1 98.69 318 VAL A CA 1
ATOM 2393 C C . VAL A 1 318 ? -14.562 17.672 15.773 1 98.69 318 VAL A C 1
ATOM 2395 O O . VAL A 1 318 ? -13.758 18.594 15.641 1 98.69 318 VAL A O 1
ATOM 2398 N N . ALA A 1 319 ? -15.602 17.75 16.516 1 98.5 319 ALA A N 1
ATOM 2399 C CA . ALA A 1 319 ? -15.859 18.938 17.328 1 98.5 319 ALA A CA 1
ATOM 2400 C C . ALA A 1 319 ? -14.766 19.141 18.375 1 98.5 319 ALA A C 1
ATOM 2402 O O . ALA A 1 319 ? -14.352 20.281 18.625 1 98.5 319 ALA A O 1
ATOM 2403 N N . ARG A 1 320 ? -14.344 18.078 18.969 1 98.5 320 ARG A N 1
ATOM 2404 C CA . ARG A 1 320 ? -13.273 18.156 19.969 1 98.5 320 ARG A CA 1
ATOM 2405 C C . ARG A 1 320 ? -11.992 18.703 19.344 1 98.5 320 ARG A C 1
ATOM 2407 O O . ARG A 1 320 ? -11.273 19.484 19.969 1 98.5 320 ARG A O 1
ATOM 2414 N N . ALA A 1 321 ? -11.719 18.234 18.141 1 98.75 321 ALA A N 1
ATOM 2415 C CA . ALA A 1 321 ? -10.531 18.703 17.438 1 98.75 321 ALA A CA 1
ATOM 2416 C C . ALA A 1 321 ? -10.633 20.203 17.141 1 98.75 321 ALA A C 1
ATOM 2418 O O . ALA A 1 321 ? -9.641 20.922 17.234 1 98.75 321 ALA A O 1
ATOM 2419 N N . ARG A 1 322 ? -11.781 20.656 16.766 1 98.56 322 ARG A N 1
ATOM 2420 C CA . ARG A 1 322 ? -12.008 22.062 16.5 1 98.56 322 ARG A CA 1
ATOM 2421 C C . ARG A 1 322 ? -11.727 22.906 17.75 1 98.56 322 ARG A C 1
ATOM 2423 O O . ARG A 1 322 ? -10.977 23.875 17.688 1 98.56 322 ARG A O 1
ATOM 2430 N N . LEU A 1 323 ? -12.289 22.531 18.844 1 98.62 323 LEU A N 1
ATOM 2431 C CA . LEU A 1 323 ? -12.172 23.281 20.078 1 98.62 323 LEU A CA 1
ATOM 2432 C C . LEU A 1 323 ? -10.742 23.234 20.609 1 98.62 323 LEU A C 1
ATOM 2434 O O . LEU A 1 323 ? -10.195 24.266 21.016 1 98.62 323 LEU A O 1
ATOM 2438 N N . LEU A 1 324 ? -10.195 22.031 20.625 1 98.81 324 LEU A N 1
ATOM 2439 C CA . LEU A 1 324 ? -8.82 21.891 21.109 1 98.81 324 LEU A CA 1
ATOM 2440 C C . LEU A 1 324 ? -7.855 22.656 20.203 1 98.81 324 LEU A C 1
ATOM 2442 O O . LEU A 1 324 ? -6.879 23.234 20.688 1 98.81 324 LEU A O 1
ATOM 2446 N N . GLY A 1 325 ? -8.125 22.594 18.891 1 98.75 325 GLY A N 1
ATOM 2447 C CA . GLY A 1 325 ? -7.305 23.359 17.953 1 98.75 325 GLY A CA 1
ATOM 2448 C C . GLY A 1 325 ? -7.324 24.844 18.234 1 98.75 325 GLY A C 1
ATOM 2449 O O . GLY A 1 325 ? -6.285 25.5 18.172 1 98.75 325 GLY A O 1
ATOM 2450 N N . GLN A 1 326 ? -8.461 25.391 18.531 1 98.56 326 GLN A N 1
ATOM 2451 C CA . GLN A 1 326 ? -8.602 26.797 18.875 1 98.56 326 GLN A CA 1
ATOM 2452 C C . GLN A 1 326 ? -7.836 27.125 20.156 1 98.56 326 GLN A C 1
ATOM 2454 O O . GLN A 1 326 ? -7.145 28.141 20.234 1 98.56 326 GLN A O 1
ATOM 2459 N N . ASP A 1 327 ? -7.949 26.281 21.062 1 98.69 327 ASP A N 1
ATOM 2460 C CA . ASP A 1 327 ? -7.27 26.469 22.344 1 98.69 327 ASP A CA 1
ATOM 2461 C C . ASP A 1 327 ? -5.754 26.469 22.172 1 98.69 327 ASP A C 1
ATOM 2463 O O . ASP A 1 327 ? -5.059 27.359 22.656 1 98.69 327 ASP A O 1
ATOM 2467 N N . LEU A 1 328 ? -5.254 25.438 21.516 1 98.81 328 LEU A N 1
ATOM 2468 C CA . LEU A 1 328 ? -3.814 25.312 21.312 1 98.81 328 LEU A CA 1
ATOM 2469 C C . LEU A 1 328 ? -3.281 26.5 20.5 1 98.81 328 LEU A C 1
ATOM 2471 O O . LEU A 1 328 ? -2.201 27.016 20.781 1 98.81 328 LEU A O 1
ATOM 2475 N N . HIS A 1 329 ? -4.031 26.875 19.438 1 98.62 329 HIS A N 1
ATOM 2476 C CA . HIS A 1 329 ? -3.627 28.031 18.656 1 98.62 329 HIS A CA 1
ATOM 2477 C C . HIS A 1 329 ? -3.482 29.266 19.547 1 98.62 329 HIS A C 1
ATOM 2479 O O . HIS A 1 329 ? -2.502 30 19.438 1 98.62 329 HIS A O 1
ATOM 2485 N N . ALA A 1 330 ? -4.457 29.531 20.375 1 98.62 330 ALA A N 1
ATOM 2486 C CA . ALA A 1 330 ? -4.449 30.672 21.266 1 98.62 330 ALA A CA 1
ATOM 2487 C C . ALA A 1 330 ? -3.275 30.609 22.234 1 98.62 330 ALA A C 1
ATOM 2489 O O . ALA A 1 330 ? -2.6 31.625 22.469 1 98.62 330 ALA A O 1
ATOM 2490 N N . ARG A 1 331 ? -3.023 29.484 22.781 1 98.56 331 ARG A N 1
ATOM 2491 C CA . ARG A 1 331 ? -1.96 29.312 23.766 1 98.56 331 ARG A CA 1
ATOM 2492 C C . ARG A 1 331 ? -0.587 29.5 23.125 1 98.56 331 ARG A C 1
ATOM 2494 O O . ARG A 1 331 ? 0.283 30.172 23.688 1 98.56 331 ARG A O 1
ATOM 2501 N N . PHE A 1 332 ? -0.372 28.875 21.969 1 98.56 332 PHE A N 1
ATOM 2502 C CA . PHE A 1 332 ? 0.9 29.031 21.281 1 98.56 332 PHE A CA 1
ATOM 2503 C C . PHE A 1 332 ? 1.11 30.484 20.859 1 98.56 332 PHE A C 1
ATOM 2505 O O . PHE A 1 332 ? 2.229 31 20.922 1 98.56 332 PHE A O 1
ATOM 2512 N N . SER A 1 333 ? 0.031 31.141 20.359 1 98.12 333 SER A N 1
ATOM 2513 C CA . SER A 1 333 ? 0.112 32.531 20 1 98.12 333 SER A CA 1
ATOM 2514 C C . SER A 1 333 ? 0.519 33.406 21.188 1 98.12 333 SER A C 1
ATOM 2516 O O . SER A 1 333 ? 1.37 34.281 21.062 1 98.12 333 SER A O 1
ATOM 2518 N N . ALA A 1 334 ? -0.094 33.125 22.281 1 98 334 ALA A N 1
ATOM 2519 C CA . ALA A 1 334 ? 0.227 33.875 23.5 1 98 334 ALA A CA 1
ATOM 2520 C C . ALA A 1 334 ? 1.676 33.625 23.906 1 98 334 ALA A C 1
ATOM 2522 O O . ALA A 1 334 ? 2.363 34.562 24.344 1 98 334 ALA A O 1
ATOM 2523 N N . LEU A 1 335 ? 2.1 32.438 23.844 1 97.06 335 LEU A N 1
ATOM 2524 C CA . LEU A 1 335 ? 3.475 32.062 24.172 1 97.06 335 LEU A CA 1
ATOM 2525 C C . LEU A 1 335 ? 4.465 32.844 23.312 1 97.06 335 LEU A C 1
ATOM 2527 O O . LEU A 1 335 ? 5.438 33.406 23.828 1 97.06 335 LEU A O 1
ATOM 2531 N N . LEU A 1 336 ? 4.25 32.875 21.984 1 96.56 336 LEU A N 1
ATOM 2532 C CA . LEU A 1 336 ? 5.141 33.562 21.062 1 96.56 336 LEU A CA 1
ATOM 2533 C C . LEU A 1 336 ? 5.145 35.062 21.328 1 96.56 336 LEU A C 1
ATOM 2535 O O . LEU A 1 336 ? 6.195 35.719 21.25 1 96.56 336 LEU A O 1
ATOM 2539 N N . GLN A 1 337 ? 3.998 35.594 21.625 1 95.88 337 GLN A N 1
ATOM 2540 C CA . GLN A 1 337 ? 3.873 37 21.938 1 95.88 337 GLN A CA 1
ATOM 2541 C C . GLN A 1 337 ? 4.621 37.375 23.219 1 95.88 337 GLN A C 1
ATOM 2543 O O . GLN A 1 337 ? 5.379 38.344 23.25 1 95.88 337 GLN A O 1
ATOM 2548 N N . GLN A 1 338 ? 4.402 36.594 24.188 1 93.81 338 GLN A N 1
ATOM 2549 C CA . GLN A 1 338 ? 5 36.844 25.5 1 93.81 338 GLN A CA 1
ATOM 2550 C C . GLN A 1 338 ? 6.523 36.812 25.422 1 93.81 338 GLN A C 1
ATOM 2552 O O . GLN A 1 338 ? 7.207 37.562 26.125 1 93.81 338 GLN A O 1
ATOM 2557 N N . ARG A 1 339 ? 7.004 36.031 24.594 1 90.25 339 ARG A N 1
ATOM 2558 C CA . ARG A 1 339 ? 8.445 35.812 24.531 1 90.25 339 ARG A CA 1
ATOM 2559 C C . ARG A 1 339 ? 9.07 36.688 23.438 1 90.25 339 ARG A C 1
ATOM 2561 O O . ARG A 1 339 ? 10.289 36.688 23.266 1 90.25 339 ARG A O 1
ATOM 2568 N N . GLY A 1 340 ? 8.266 37.406 22.688 1 89.88 340 GLY A N 1
ATOM 2569 C CA . GLY A 1 340 ? 8.734 38.344 21.672 1 89.88 340 GLY A CA 1
ATOM 2570 C C . GLY A 1 340 ? 9.18 37.656 20.391 1 89.88 340 GLY A C 1
ATOM 2571 O O . GLY A 1 340 ? 10.086 38.125 19.703 1 89.88 340 GLY A O 1
ATOM 2572 N N . TRP A 1 341 ? 8.594 36.5 20.047 1 91.06 341 TRP A N 1
ATOM 2573 C CA . TRP A 1 341 ? 9.055 35.75 18.891 1 91.06 341 TRP A CA 1
ATOM 2574 C C . TRP A 1 341 ? 8.031 35.781 17.766 1 91.06 341 TRP A C 1
ATOM 2576 O O . TRP A 1 341 ? 8.172 35.094 16.75 1 91.06 341 TRP A O 1
ATOM 2586 N N . THR A 1 342 ? 7.023 36.625 17.875 1 90.81 342 THR A N 1
ATOM 2587 C CA . THR A 1 342 ? 5.918 36.656 16.922 1 90.81 342 THR A CA 1
ATOM 2588 C C . THR A 1 342 ? 6.418 37.031 15.531 1 90.81 342 THR A C 1
ATOM 2590 O O . THR A 1 342 ? 5.848 36.594 14.523 1 90.81 342 THR A O 1
ATOM 2593 N N . GLU A 1 343 ? 7.477 37.75 15.469 1 90.62 343 GLU A N 1
ATOM 2594 C CA . GLU A 1 343 ? 8 38.188 14.172 1 90.62 343 GLU A CA 1
ATOM 2595 C C . GLU A 1 343 ? 8.969 37.156 13.602 1 90.62 343 GLU A C 1
ATOM 2597 O O . GLU A 1 343 ? 9.289 37.188 12.414 1 90.62 343 GLU A O 1
ATOM 2602 N N . ARG A 1 344 ? 9.344 36.25 14.422 1 92.19 344 ARG A N 1
ATOM 2603 C CA . ARG A 1 344 ? 10.391 35.312 14.023 1 92.19 344 ARG A CA 1
ATOM 2604 C C . ARG A 1 344 ? 9.82 33.906 13.797 1 92.19 344 ARG A C 1
ATOM 2606 O O . ARG A 1 344 ? 10.469 33.062 13.164 1 92.19 344 ARG A O 1
ATOM 2613 N N . VAL A 1 345 ? 8.703 33.719 14.344 1 96.56 345 VAL A N 1
ATOM 2614 C CA . VAL A 1 345 ? 8.039 32.406 14.188 1 96.56 345 VAL A CA 1
ATOM 2615 C C . VAL A 1 345 ? 6.633 32.625 13.633 1 96.56 345 VAL A C 1
ATOM 2617 O O . VAL A 1 345 ? 5.82 33.312 14.234 1 96.56 345 VAL A O 1
ATOM 2620 N N . VAL A 1 346 ? 6.332 32.031 12.508 1 97.31 346 VAL A N 1
ATOM 2621 C CA . VAL A 1 346 ? 4.996 32.125 11.922 1 97.31 346 VAL A CA 1
ATOM 2622 C C . VAL A 1 346 ? 4.188 30.875 12.289 1 97.31 346 VAL A C 1
ATOM 2624 O O . VAL A 1 346 ? 4.562 29.766 11.938 1 97.31 346 VAL A O 1
ATOM 2627 N N . LEU A 1 347 ? 3.17 31.062 13.031 1 98.06 347 LEU A N 1
ATOM 2628 C CA . LEU A 1 347 ? 2.248 30 13.398 1 98.06 347 LEU A CA 1
ATOM 2629 C C . LEU A 1 347 ? 1.079 29.922 12.422 1 98.06 347 LEU A C 1
ATOM 2631 O O . LEU A 1 347 ? 0.406 30.938 12.18 1 98.06 347 LEU A O 1
ATOM 2635 N N . ARG A 1 348 ? 0.917 28.812 11.75 1 97.81 348 ARG A N 1
ATOM 2636 C CA . ARG A 1 348 ? -0.256 28.484 10.945 1 97.81 348 ARG A CA 1
ATOM 2637 C C . ARG A 1 348 ? -0.985 27.266 11.508 1 97.81 348 ARG A C 1
ATOM 2639 O O . ARG A 1 348 ? -0.351 26.328 11.984 1 97.81 348 ARG A O 1
ATOM 2646 N N . SER A 1 349 ? -2.336 27.328 11.531 1 97.81 349 SER A N 1
ATOM 2647 C CA . SER A 1 349 ? -3.033 26.156 12.047 1 97.81 349 SER A CA 1
ATOM 2648 C C . SER A 1 349 ? -4.449 26.062 11.484 1 97.81 349 SER A C 1
ATOM 2650 O O . SER A 1 349 ? -5.035 27.078 11.109 1 97.81 349 SER A O 1
ATOM 2652 N N . ALA A 1 350 ? -4.98 24.938 11.344 1 98.06 350 ALA A N 1
ATOM 2653 C CA . ALA A 1 350 ? -6.359 24.516 11.102 1 98.06 350 ALA A CA 1
ATOM 2654 C C . ALA A 1 350 ? -6.727 23.312 11.953 1 98.06 350 ALA A C 1
ATOM 2656 O O . ALA A 1 350 ? -6.223 22.203 11.711 1 98.06 350 ALA A O 1
ATOM 2657 N N . GLY A 1 351 ? -7.609 23.547 12.953 1 98.31 351 GLY A N 1
ATOM 2658 C CA . GLY A 1 351 ? -7.836 22.484 13.898 1 98.31 351 GLY A CA 1
ATOM 2659 C C . GLY A 1 351 ? -6.566 22 14.578 1 98.31 351 GLY A C 1
ATOM 2660 O O . GLY A 1 351 ? -5.82 22.797 15.141 1 98.31 351 GLY A O 1
ATOM 2661 N N . LEU A 1 352 ? -6.293 20.719 14.445 1 98.75 352 LEU A N 1
ATOM 2662 C CA . LEU A 1 352 ? -5.145 20.109 15.109 1 98.75 352 LEU A CA 1
ATOM 2663 C C . LEU A 1 352 ? -4.027 19.844 14.109 1 98.75 352 LEU A C 1
ATOM 2665 O O . LEU A 1 352 ? -3.234 18.906 14.297 1 98.75 352 LEU A O 1
ATOM 2669 N N . LEU A 1 353 ? -4.047 20.531 13.055 1 98.5 353 LEU A N 1
ATOM 2670 C CA . LEU A 1 353 ? -2.93 20.641 12.125 1 98.5 353 LEU A CA 1
ATOM 2671 C C . LEU A 1 353 ? -2.205 21.984 12.297 1 98.5 353 LEU A C 1
ATOM 2673 O O . LEU A 1 353 ? -2.693 23.016 11.844 1 98.5 353 LEU A O 1
ATOM 2677 N N . LEU A 1 354 ? -1.042 21.953 12.969 1 98.56 354 LEU A N 1
ATOM 2678 C CA . LEU A 1 354 ? -0.311 23.172 13.281 1 98.56 354 LEU A CA 1
ATOM 2679 C C . LEU A 1 354 ? 1.075 23.156 12.641 1 98.56 354 LEU A C 1
ATOM 2681 O O . LEU A 1 354 ? 1.709 22.094 12.555 1 98.56 354 LEU A O 1
ATOM 2685 N N . GLY A 1 355 ? 1.54 24.266 12.188 1 97.94 355 GLY A N 1
ATOM 2686 C CA . GLY A 1 355 ? 2.877 24.453 11.648 1 97.94 355 GLY A CA 1
ATOM 2687 C C . GLY A 1 355 ? 3.578 25.688 12.195 1 97.94 355 GLY A C 1
ATOM 2688 O O . GLY A 1 355 ? 2.953 26.734 12.375 1 97.94 355 GLY A O 1
ATOM 2689 N N . PHE A 1 356 ? 4.797 25.531 12.578 1 98.06 356 PHE A N 1
ATOM 2690 C CA . PHE A 1 356 ? 5.664 26.609 13.023 1 98.06 356 PHE A CA 1
ATOM 2691 C C . PHE A 1 356 ? 6.816 26.828 12.055 1 98.06 356 PHE A C 1
ATOM 2693 O O . PHE A 1 356 ? 7.668 25.953 11.891 1 98.06 356 PHE A O 1
ATOM 2700 N N . GLU A 1 357 ? 6.801 27.875 11.391 1 97.56 357 GLU A N 1
ATOM 2701 C CA . GLU A 1 357 ? 7.863 28.203 10.438 1 97.56 357 GLU A CA 1
ATOM 2702 C C . GLU A 1 357 ? 8.922 29.094 11.086 1 97.56 357 GLU A C 1
ATOM 2704 O O . GLU A 1 357 ? 8.602 30.141 11.641 1 97.56 357 GLU A O 1
ATOM 2709 N N . PHE A 1 358 ? 10.109 28.688 11.023 1 96.62 358 PHE A N 1
ATOM 2710 C CA . PHE A 1 358 ? 11.242 29.422 11.562 1 96.62 358 PHE A CA 1
ATOM 2711 C C . PHE A 1 358 ? 12.055 30.062 10.445 1 96.62 358 PHE A C 1
ATOM 2713 O O . PHE A 1 358 ? 11.805 29.812 9.266 1 96.62 358 PHE A O 1
ATOM 2720 N N . ALA A 1 359 ? 13.047 30.922 10.82 1 92.19 359 ALA A N 1
ATOM 2721 C CA . ALA A 1 359 ? 13.844 31.688 9.867 1 92.19 359 ALA A CA 1
ATOM 2722 C C . ALA A 1 359 ? 14.789 30.766 9.086 1 92.19 359 ALA A C 1
ATOM 2724 O O . ALA A 1 359 ? 15.102 31.047 7.926 1 92.19 359 ALA A O 1
ATOM 2725 N N . ASP A 1 360 ? 15.188 29.734 9.758 1 92.25 360 ASP A N 1
ATOM 2726 C CA . ASP A 1 360 ? 16.172 28.844 9.148 1 92.25 360 ASP A CA 1
ATOM 2727 C C . ASP A 1 360 ? 15.922 27.391 9.531 1 92.25 360 ASP A C 1
ATOM 2729 O O . ASP A 1 360 ? 15.406 27.109 10.617 1 92.25 360 ASP A O 1
ATOM 2733 N N . ALA A 1 361 ? 16.344 26.5 8.609 1 92.62 361 ALA A N 1
ATOM 2734 C CA . ALA A 1 361 ? 16.156 25.078 8.805 1 92.62 361 ALA A CA 1
ATOM 2735 C C . ALA A 1 361 ? 16.922 24.578 10.016 1 92.62 361 ALA A C 1
ATOM 2737 O O . ALA A 1 361 ? 16.5 23.625 10.688 1 92.62 361 ALA A O 1
ATOM 2738 N N . SER A 1 362 ? 17.984 25.219 10.32 1 93.5 362 SER A N 1
ATOM 2739 C CA . SER A 1 362 ? 18.797 24.781 11.453 1 93.5 362 SER A CA 1
ATOM 2740 C C . SER A 1 362 ? 18.047 24.984 12.773 1 93.5 362 SER A C 1
ATOM 2742 O O . SER A 1 362 ? 18.188 24.172 13.695 1 93.5 362 SER A O 1
ATOM 2744 N N . ILE A 1 363 ? 17.219 26.047 12.852 1 94.62 363 ILE A N 1
ATOM 2745 C CA . ILE A 1 363 ? 16.422 26.281 14.047 1 94.62 363 ILE A CA 1
ATOM 2746 C C . ILE A 1 363 ? 15.391 25.172 14.211 1 94.62 363 ILE A C 1
ATOM 2748 O O . ILE A 1 363 ? 15.18 24.656 15.32 1 94.62 363 ILE A O 1
ATOM 2752 N N . THR A 1 364 ? 14.789 24.812 13.102 1 95 364 THR A N 1
ATOM 2753 C CA . THR A 1 364 ? 13.789 23.75 13.133 1 95 364 THR A CA 1
ATOM 2754 C C . THR A 1 364 ? 14.414 22.438 13.602 1 95 364 THR A C 1
ATOM 2756 O O . THR A 1 364 ? 13.82 21.719 14.414 1 95 364 THR A O 1
ATOM 2759 N N . ALA A 1 365 ? 15.594 22.109 13.102 1 93.12 365 ALA A N 1
ATOM 2760 C CA . ALA A 1 365 ? 16.297 20.906 13.523 1 93.12 365 ALA A CA 1
ATOM 2761 C C . ALA A 1 365 ? 16.594 20.922 15.023 1 93.12 365 ALA A C 1
ATOM 2763 O O . ALA A 1 365 ? 16.422 19.922 15.711 1 93.12 365 ALA A O 1
ATOM 2764 N N . ASN A 1 366 ? 17.031 22.078 15.469 1 94.81 366 ASN A N 1
ATOM 2765 C CA . ASN A 1 366 ? 17.281 22.234 16.906 1 94.81 366 ASN A CA 1
ATOM 2766 C C . ASN A 1 366 ? 15.992 22.078 17.719 1 94.81 366 ASN A C 1
ATOM 2768 O O . ASN A 1 366 ? 16 21.484 18.797 1 94.81 366 ASN A O 1
ATOM 2772 N N . MET A 1 367 ? 14.93 22.656 17.188 1 96.12 367 MET A N 1
ATOM 2773 C CA . MET A 1 367 ? 13.641 22.547 17.859 1 96.12 367 MET A CA 1
ATOM 2774 C C . MET A 1 367 ? 13.227 21.094 18 1 96.12 367 MET A C 1
ATOM 2776 O O . MET A 1 367 ? 12.75 20.688 19.062 1 96.12 367 MET A O 1
ATOM 2780 N N . VAL A 1 368 ? 13.383 20.312 16.938 1 94.88 368 VAL A N 1
ATOM 2781 C CA . VAL A 1 368 ? 13.008 18.891 16.984 1 94.88 368 VAL A CA 1
ATOM 2782 C C . VAL A 1 368 ? 13.789 18.172 18.078 1 94.88 368 VAL A C 1
ATOM 2784 O O . VAL A 1 368 ? 13.219 17.453 18.891 1 94.88 368 VAL A O 1
ATOM 2787 N N . MET A 1 369 ? 15.062 18.391 18.141 1 94.62 369 MET A N 1
ATOM 2788 C CA . MET A 1 369 ? 15.922 17.75 19.125 1 94.62 369 MET A CA 1
ATOM 2789 C C . MET A 1 369 ? 15.555 18.188 20.531 1 94.62 369 MET A C 1
ATOM 2791 O O . MET A 1 369 ? 15.492 17.375 21.453 1 94.62 369 MET A O 1
ATOM 2795 N N . ALA A 1 370 ? 15.328 19.484 20.672 1 96.88 370 ALA A N 1
ATOM 2796 C CA . ALA A 1 370 ? 14.961 20.031 21.969 1 96.88 370 ALA A CA 1
ATOM 2797 C C . ALA A 1 370 ? 13.625 19.469 22.453 1 96.88 370 ALA A C 1
ATOM 2799 O O . ALA A 1 370 ? 13.438 19.234 23.641 1 96.88 370 ALA A O 1
ATOM 2800 N N . LEU A 1 371 ? 12.727 19.312 21.562 1 97.56 371 LEU A N 1
ATOM 2801 C CA . LEU A 1 371 ? 11.414 18.797 21.938 1 97.56 371 LEU A CA 1
ATOM 2802 C C . LEU A 1 371 ? 11.492 17.312 22.312 1 97.56 371 LEU A C 1
ATOM 2804 O O . LEU A 1 371 ? 10.773 16.859 23.203 1 97.56 371 LEU A O 1
ATOM 2808 N N . ILE A 1 372 ? 12.344 16.547 21.625 1 95.94 372 ILE A N 1
ATOM 2809 C CA . ILE A 1 372 ? 12.586 15.172 22.031 1 95.94 372 ILE A CA 1
ATOM 2810 C C . ILE A 1 372 ? 13.125 15.141 23.453 1 95.94 372 ILE A C 1
ATOM 2812 O O . ILE A 1 372 ? 12.758 14.266 24.25 1 95.94 372 ILE A O 1
ATOM 2816 N N . GLU A 1 373 ? 14.008 16.062 23.781 1 96.25 373 GLU A N 1
ATOM 2817 C CA . GLU A 1 373 ? 14.539 16.156 25.141 1 96.25 373 GLU A CA 1
ATOM 2818 C C . GLU A 1 373 ? 13.43 16.438 26.156 1 96.25 373 GLU A C 1
ATOM 2820 O O . GLU A 1 373 ? 13.508 16.016 27.312 1 96.25 373 GLU A O 1
ATOM 2825 N N . GLN A 1 374 ? 12.445 17.188 25.641 1 97.81 374 GLN A N 1
ATOM 2826 C CA . GLN A 1 374 ? 11.281 17.438 26.484 1 97.81 374 GLN A CA 1
ATOM 2827 C C . GLN A 1 374 ? 10.281 16.297 26.406 1 97.81 374 GLN A C 1
ATOM 2829 O O . GLN A 1 374 ? 9.164 16.406 26.906 1 97.81 374 GLN A O 1
ATOM 2834 N N . ARG A 1 375 ? 10.617 15.242 25.703 1 98.19 375 ARG A N 1
ATOM 2835 C CA . ARG A 1 375 ? 9.812 14.031 25.547 1 98.19 375 ARG A CA 1
ATOM 2836 C C . ARG A 1 375 ? 8.523 14.328 24.781 1 98.19 375 ARG A C 1
ATOM 2838 O O . ARG A 1 375 ? 7.449 13.859 25.172 1 98.19 375 ARG A O 1
ATOM 2845 N N . ILE A 1 376 ? 8.617 15.117 23.797 1 98.5 376 ILE A N 1
ATOM 2846 C CA . ILE A 1 376 ? 7.52 15.422 22.891 1 98.5 376 ILE A CA 1
ATOM 2847 C C . ILE A 1 376 ? 7.91 15.031 21.469 1 98.5 376 ILE A C 1
ATOM 2849 O O . ILE A 1 376 ? 8.938 15.477 20.953 1 98.5 376 ILE A O 1
ATOM 2853 N N . ILE A 1 377 ? 7.09 14.203 20.891 1 97.75 377 ILE A N 1
ATOM 2854 C CA . ILE A 1 377 ? 7.301 13.766 19.516 1 97.75 377 ILE A CA 1
ATOM 2855 C C . ILE A 1 377 ? 6.574 14.703 18.547 1 97.75 377 ILE A C 1
ATOM 2857 O O . ILE A 1 377 ? 5.391 15 18.734 1 97.75 377 ILE A O 1
ATOM 2861 N N . VAL A 1 378 ? 7.273 15.18 17.547 1 96.88 378 VAL A N 1
ATOM 2862 C CA . VAL A 1 378 ? 6.715 16.125 16.594 1 96.88 378 VAL A CA 1
ATOM 2863 C C . VAL A 1 378 ? 7.004 15.648 15.172 1 96.88 378 VAL A C 1
ATOM 2865 O O . VAL A 1 378 ? 7.555 14.562 14.969 1 96.88 378 VAL A O 1
ATOM 2868 N N . CYS A 1 379 ? 6.523 16.375 14.148 1 93.62 379 CYS A N 1
ATOM 2869 C CA . CYS A 1 379 ? 6.773 16.094 12.742 1 93.62 379 CYS A CA 1
ATOM 2870 C C . CYS A 1 379 ? 7.691 17.141 12.125 1 93.62 379 CYS A C 1
ATOM 2872 O O . CYS A 1 379 ? 7.543 18.344 12.391 1 93.62 379 CYS A O 1
ATOM 2874 N N . HIS A 1 380 ? 8.641 16.609 11.453 1 87 380 HIS A N 1
ATOM 2875 C CA . HIS A 1 380 ? 9.414 17.484 10.578 1 87 380 HIS A CA 1
ATOM 2876 C C . HIS A 1 380 ? 8.797 17.547 9.18 1 87 380 HIS A C 1
ATOM 2878 O O . HIS A 1 380 ? 8.375 16.516 8.641 1 87 380 HIS A O 1
ATOM 2884 N N . SER A 1 381 ? 8.648 18.672 8.648 1 83.25 381 SER A N 1
ATOM 2885 C CA . SER A 1 381 ? 8.023 18.812 7.336 1 83.25 381 SER A CA 1
ATOM 2886 C C . SER A 1 381 ? 9.016 18.484 6.223 1 83.25 381 SER A C 1
ATOM 2888 O O . SER A 1 381 ? 10.094 19.078 6.156 1 83.25 381 SER A O 1
ATOM 2890 N N . LEU A 1 382 ? 8.672 17.703 5.348 1 74.44 382 LEU A N 1
ATOM 2891 C CA . LEU A 1 382 ? 9.57 17.219 4.309 1 74.44 382 LEU A CA 1
ATOM 2892 C C . LEU A 1 382 ? 9.672 18.219 3.162 1 74.44 382 LEU A C 1
ATOM 2894 O O . LEU A 1 382 ? 10.727 18.328 2.525 1 74.44 382 LEU A O 1
ATOM 2898 N N . ASN A 1 383 ? 8.641 18.953 2.916 1 82.44 383 ASN A N 1
ATOM 2899 C CA . ASN A 1 383 ? 8.641 19.875 1.785 1 82.44 383 ASN A CA 1
ATOM 2900 C C . ASN A 1 383 ? 9.273 21.219 2.154 1 82.44 383 ASN A C 1
ATOM 2902 O O . ASN A 1 383 ? 9.656 21.984 1.276 1 82.44 383 ASN A O 1
ATOM 2906 N N . ASP A 1 384 ? 9.273 21.594 3.432 1 87.69 384 ASP A N 1
ATOM 2907 C CA . ASP A 1 384 ? 9.938 22.797 3.924 1 87.69 384 ASP A CA 1
ATOM 2908 C C . ASP A 1 384 ? 10.656 22.531 5.246 1 87.69 384 ASP A C 1
ATOM 2910 O O . ASP A 1 384 ? 10.039 22.578 6.312 1 87.69 384 ASP A O 1
ATOM 2914 N N . HIS A 1 385 ? 11.898 22.531 5.199 1 89 385 HIS A N 1
ATOM 2915 C CA . HIS A 1 385 ? 12.703 22.094 6.344 1 89 385 HIS A CA 1
ATOM 2916 C C . HIS A 1 385 ? 12.742 23.172 7.418 1 89 385 HIS A C 1
ATOM 2918 O O . HIS A 1 385 ? 13.281 22.953 8.508 1 89 385 HIS A O 1
ATOM 2924 N N . ARG A 1 386 ? 12.18 24.406 7.188 1 94.44 386 ARG A N 1
ATOM 2925 C CA . ARG A 1 386 ? 12.094 25.469 8.188 1 94.44 386 ARG A CA 1
ATOM 2926 C C . ARG A 1 386 ? 10.844 25.312 9.047 1 94.44 386 ARG A C 1
ATOM 2928 O O . ARG A 1 386 ? 10.633 26.078 9.992 1 94.44 386 ARG A O 1
ATOM 2935 N N . VAL A 1 387 ? 10.008 24.203 8.727 1 96.44 387 VAL A N 1
ATOM 2936 C CA . VAL A 1 387 ? 8.711 24.094 9.391 1 96.44 387 VAL A CA 1
ATOM 2937 C C . VAL A 1 387 ? 8.688 22.859 10.289 1 96.44 387 VAL A C 1
ATOM 2939 O O . VAL A 1 387 ? 9.109 21.781 9.883 1 96.44 387 VAL A O 1
ATOM 2942 N N . LEU A 1 388 ? 8.234 23.125 11.508 1 96.88 388 LEU A N 1
ATOM 2943 C CA . LEU A 1 388 ? 7.863 22.078 12.469 1 96.88 388 LEU A CA 1
ATOM 2944 C C . LEU A 1 388 ? 6.348 21.938 12.547 1 96.88 388 LEU A C 1
ATOM 2946 O O . LEU A 1 388 ? 5.629 22.922 12.68 1 96.88 388 LEU A O 1
ATOM 2950 N N . ARG A 1 389 ? 5.879 20.703 12.414 1 97.69 389 ARG A N 1
ATOM 2951 C CA . ARG A 1 389 ? 4.434 20.5 12.438 1 97.69 389 ARG A CA 1
ATOM 2952 C C . ARG A 1 389 ? 4.008 19.688 13.656 1 97.69 389 ARG A C 1
ATOM 2954 O O . ARG A 1 389 ? 4.734 18.812 14.102 1 97.69 389 ARG A O 1
ATOM 2961 N N . LEU A 1 390 ? 2.875 20.016 14.164 1 98.25 390 LEU A N 1
ATOM 2962 C CA . LEU A 1 390 ? 2.205 19.266 15.219 1 98.25 390 LEU A CA 1
ATOM 2963 C C . LEU A 1 390 ? 0.87 18.719 14.734 1 98.25 390 LEU A C 1
ATOM 2965 O O . LEU A 1 390 ? 0.076 19.453 14.133 1 98.25 390 LEU A O 1
ATOM 2969 N N . THR A 1 391 ? 0.66 17.438 14.953 1 98.19 391 THR A N 1
ATOM 2970 C CA . THR A 1 391 ? -0.604 16.781 14.641 1 98.19 391 THR A CA 1
ATOM 2971 C C . THR A 1 391 ? -1.1 15.977 15.836 1 98.19 391 THR A C 1
ATOM 2973 O O . THR A 1 391 ? -1.284 14.758 15.742 1 98.19 391 THR A O 1
ATOM 2976 N N . PRO A 1 392 ? -1.378 16.625 16.938 1 98.5 392 PRO A N 1
ATOM 2977 C CA . PRO A 1 392 ? -1.791 15.898 18.141 1 98.5 392 PRO A CA 1
ATOM 2978 C C . PRO A 1 392 ? -3.178 15.273 18.016 1 98.5 392 PRO A C 1
ATOM 2980 O O . PRO A 1 392 ? -3.924 15.609 17.094 1 98.5 392 PRO A O 1
ATOM 2983 N N . SER A 1 393 ? -3.48 14.352 18.906 1 98.62 393 SER A N 1
ATOM 2984 C CA . SER A 1 393 ? -4.793 13.727 19.031 1 98.62 393 SER A CA 1
ATOM 2985 C C . SER A 1 393 ? -5.77 14.633 19.781 1 98.62 393 SER A C 1
ATOM 2987 O O . SER A 1 393 ? -5.379 15.336 20.719 1 98.62 393 SER A O 1
ATOM 2989 N N . PRO A 1 394 ? -7.027 14.617 19.344 1 98.69 394 PRO A N 1
ATOM 2990 C CA . PRO A 1 394 ? -8.023 15.359 20.109 1 98.69 394 PRO A CA 1
ATOM 2991 C C . PRO A 1 394 ? -8.266 14.758 21.5 1 98.69 394 PRO A C 1
ATOM 2993 O O . PRO A 1 394 ? -9 15.336 22.297 1 98.69 394 PRO A O 1
ATOM 2996 N N . LEU A 1 395 ? -7.586 13.75 21.828 1 98.44 395 LEU A N 1
ATOM 2997 C CA . LEU A 1 395 ? -7.773 13.055 23.094 1 98.44 395 LEU A CA 1
ATOM 2998 C C . LEU A 1 395 ? -6.816 13.594 24.156 1 98.44 395 LEU A C 1
ATOM 3000 O O . LEU A 1 395 ? -6.812 13.117 25.281 1 98.44 395 LEU A O 1
ATOM 3004 N N . LEU A 1 396 ? -6.031 14.602 23.828 1 98.62 396 LEU A N 1
ATOM 3005 C CA . LEU A 1 396 ? -5.152 15.219 24.812 1 98.62 396 LEU A CA 1
ATOM 3006 C C . LEU A 1 396 ? -5.949 15.742 26 1 98.62 396 LEU A C 1
ATOM 3008 O O . LEU A 1 396 ? -7.031 16.312 25.828 1 98.62 396 LEU A O 1
ATOM 3012 N N . THR A 1 397 ? -5.43 15.539 27.156 1 98.31 397 THR A N 1
ATOM 3013 C CA . THR A 1 397 ? -6 16.125 28.359 1 98.31 397 THR A CA 1
ATOM 3014 C C . THR A 1 397 ? -5.438 17.531 28.609 1 98.31 397 THR A C 1
ATOM 3016 O O . THR A 1 397 ? -4.516 17.953 27.906 1 98.31 397 THR A O 1
ATOM 3019 N N . ALA A 1 398 ? -6.043 18.203 29.578 1 98.25 398 ALA A N 1
ATOM 3020 C CA . ALA A 1 398 ? -5.52 19.516 29.969 1 98.25 398 ALA A CA 1
ATOM 3021 C C . ALA A 1 398 ? -4.059 19.422 30.391 1 98.25 398 ALA A C 1
ATOM 3023 O O . ALA A 1 398 ? -3.258 20.312 30.094 1 98.25 398 ALA A O 1
ATOM 3024 N N . GLN A 1 399 ? -3.74 18.328 31.078 1 98.5 399 GLN A N 1
ATOM 3025 C CA . GLN A 1 399 ? -2.367 18.109 31.531 1 98.5 399 GLN A CA 1
ATOM 3026 C C . GLN A 1 399 ? -1.432 17.891 30.344 1 98.5 399 GLN A C 1
ATOM 3028 O O . GLN A 1 399 ? -0.301 18.391 30.344 1 98.5 399 GLN A O 1
ATOM 3033 N N . ASP A 1 400 ? -1.898 17.141 29.359 1 98.81 400 ASP A N 1
ATOM 3034 C CA . ASP A 1 400 ? -1.118 16.922 28.141 1 98.81 400 ASP A CA 1
ATOM 3035 C C . ASP A 1 400 ? -0.852 18.25 27.422 1 98.81 400 ASP A C 1
ATOM 3037 O O . ASP A 1 400 ? 0.256 18.484 26.938 1 98.81 400 ASP A O 1
ATOM 3041 N N . CYS A 1 401 ? -1.861 19.078 27.328 1 98.75 401 CYS A N 1
ATOM 3042 C CA . CYS A 1 401 ? -1.729 20.375 26.656 1 98.75 401 CYS A CA 1
ATOM 3043 C C . CYS A 1 401 ? -0.715 21.25 27.391 1 98.75 401 CYS A C 1
ATOM 3045 O O . CYS A 1 401 ? 0.089 21.922 26.75 1 98.75 401 CYS A O 1
ATOM 3047 N N . ASN A 1 402 ? -0.755 21.234 28.703 1 98.69 402 ASN A N 1
ATOM 3048 C CA . ASN A 1 402 ? 0.234 21.969 29.484 1 98.69 402 ASN A CA 1
ATOM 3049 C C . ASN A 1 402 ? 1.649 21.469 29.219 1 98.69 402 ASN A C 1
ATOM 3051 O O . ASN A 1 402 ? 2.576 22.266 29.047 1 98.69 402 ASN A O 1
ATOM 3055 N N . TRP A 1 403 ? 1.784 20.172 29.188 1 98.81 403 TRP A N 1
ATOM 3056 C CA . TRP A 1 403 ? 3.068 19.562 28.875 1 98.81 403 TRP A CA 1
ATOM 3057 C C . TRP A 1 403 ? 3.572 20.016 27.516 1 98.81 403 TRP A C 1
ATOM 3059 O O . TRP A 1 403 ? 4.738 20.391 27.359 1 98.81 403 TRP A O 1
ATOM 3069 N N . LEU A 1 404 ? 2.689 20.031 26.531 1 98.81 404 LEU A N 1
ATOM 3070 C CA . LEU A 1 404 ? 3.031 20.438 25.172 1 98.81 404 LEU A CA 1
ATOM 3071 C C . LEU A 1 404 ? 3.486 21.891 25.125 1 98.81 404 LEU A C 1
ATOM 3073 O O . LEU A 1 404 ? 4.516 22.203 24.531 1 98.81 404 LEU A O 1
ATOM 3077 N N . ILE A 1 405 ? 2.736 22.766 25.812 1 98.56 405 ILE A N 1
ATOM 3078 C CA . ILE A 1 405 ? 3.012 24.203 25.766 1 98.56 405 ILE A CA 1
ATOM 3079 C C . ILE A 1 405 ? 4.309 24.484 26.531 1 98.56 405 ILE A C 1
ATOM 3081 O O . ILE A 1 405 ? 5.164 25.234 26.031 1 98.56 405 ILE A O 1
ATOM 3085 N N . GLU A 1 406 ? 4.508 23.906 27.672 1 98.31 406 GLU A N 1
ATOM 3086 C CA . GLU A 1 406 ? 5.691 24.141 28.484 1 98.31 406 GLU A CA 1
ATOM 3087 C C . GLU A 1 406 ? 6.941 23.578 27.828 1 98.31 406 GLU A C 1
ATOM 3089 O O . GLU A 1 406 ? 7.996 24.203 27.828 1 98.31 406 GLU A O 1
ATOM 3094 N N . GLY A 1 407 ? 6.77 22.359 27.344 1 98.44 407 GLY A N 1
ATOM 3095 C CA . GLY A 1 407 ? 7.887 21.781 26.625 1 98.44 407 GLY A CA 1
ATOM 3096 C C . GLY A 1 407 ? 8.289 22.578 25.391 1 98.44 407 GLY A C 1
ATOM 3097 O O . GLY A 1 407 ? 9.477 22.734 25.109 1 98.44 407 GLY A O 1
ATOM 3098 N N . PHE A 1 408 ? 7.301 23.047 24.672 1 98.06 408 PHE A N 1
ATOM 3099 C CA . PHE A 1 408 ? 7.562 23.859 23.5 1 98.06 408 PHE A CA 1
ATOM 3100 C C . PHE A 1 408 ? 8.266 25.156 23.891 1 98.06 408 PHE A C 1
ATOM 3102 O O . PHE A 1 408 ? 9.195 25.594 23.203 1 98.06 408 PHE A O 1
ATOM 3109 N N . ALA A 1 409 ? 7.832 25.781 24.953 1 97.38 409 ALA A N 1
ATOM 3110 C CA . 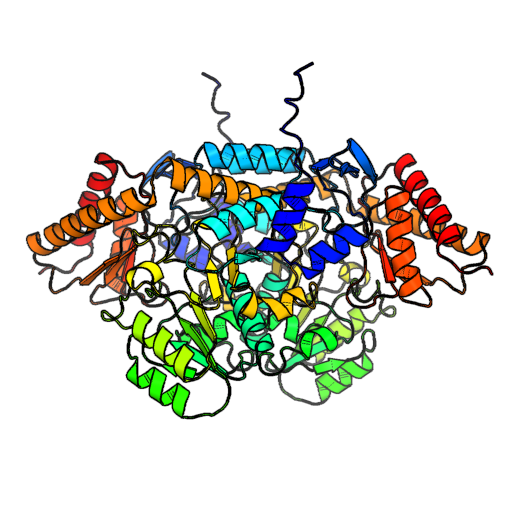ALA A 1 409 ? 8.453 27 25.469 1 97.38 409 ALA A CA 1
ATOM 3111 C C . ALA A 1 409 ? 9.922 26.766 25.797 1 97.38 409 ALA A C 1
ATOM 3113 O O . ALA A 1 409 ? 10.773 27.594 25.469 1 97.38 409 ALA A O 1
ATOM 3114 N N . GLN A 1 410 ? 10.195 25.703 26.453 1 97.25 410 GLN A N 1
ATOM 3115 C CA . GLN A 1 410 ? 11.57 25.375 26.812 1 97.25 410 GLN A CA 1
ATOM 3116 C C . GLN A 1 410 ? 12.422 25.141 25.562 1 97.25 410 GLN A C 1
ATOM 3118 O O . GLN A 1 410 ? 13.578 25.562 25.5 1 97.25 410 GLN A O 1
ATOM 3123 N N . ALA A 1 411 ? 11.828 24.406 24.609 1 97.25 411 ALA A N 1
ATOM 3124 C CA . ALA A 1 411 ? 12.531 24.141 23.359 1 97.25 411 ALA A CA 1
ATOM 3125 C C . ALA A 1 411 ? 12.836 25.438 22.609 1 97.25 411 ALA A C 1
ATOM 3127 O O . ALA A 1 411 ? 13.914 25.594 22.047 1 97.25 411 ALA A O 1
ATOM 3128 N N . LEU A 1 412 ? 11.891 26.344 22.578 1 95.69 412 LEU A N 1
ATOM 3129 C CA . LEU A 1 412 ? 12.094 27.641 21.953 1 95.69 412 LEU A CA 1
ATOM 3130 C C . LEU A 1 412 ? 13.266 28.391 22.594 1 95.69 412 LEU A C 1
ATOM 3132 O O . LEU A 1 412 ? 14.109 28.953 21.891 1 95.69 412 LEU A O 1
ATOM 3136 N N . THR A 1 413 ? 13.352 28.359 23.844 1 93.75 413 THR A N 1
ATOM 3137 C CA . THR A 1 413 ? 14.375 29.078 24.594 1 93.75 413 THR A CA 1
ATOM 3138 C C . THR A 1 413 ? 15.766 28.562 24.266 1 93.75 413 THR A C 1
ATOM 3140 O O . THR A 1 413 ? 16.719 29.344 24.141 1 93.75 413 THR A O 1
ATOM 3143 N N . THR A 1 414 ? 15.836 27.312 24.031 1 93.56 414 THR A N 1
ATOM 3144 C CA . THR A 1 414 ? 17.141 26.703 23.797 1 93.56 414 THR A CA 1
ATOM 3145 C C . THR A 1 414 ? 17.516 26.781 22.312 1 93.56 414 THR A C 1
ATOM 3147 O O . THR A 1 414 ? 18.703 26.75 21.969 1 93.56 414 THR A O 1
ATOM 3150 N N . SER A 1 415 ? 16.516 26.859 21.438 1 93.62 415 SER A N 1
ATOM 3151 C CA . SER A 1 415 ? 16.781 26.703 20.016 1 93.62 415 SER A CA 1
ATOM 3152 C C . SER A 1 415 ? 16.844 28.062 19.312 1 93.62 415 SER A C 1
ATOM 3154 O O . SER A 1 415 ? 17.469 28.188 18.25 1 93.62 415 SER A O 1
ATOM 3156 N N . MET A 1 416 ? 16.266 29.031 19.906 1 89.56 416 MET A N 1
ATOM 3157 C CA . MET A 1 416 ? 16.188 30.344 19.266 1 89.56 416 MET A CA 1
ATOM 3158 C C . MET A 1 416 ? 17.391 31.203 19.609 1 89.56 416 MET A C 1
ATOM 3160 O O . MET A 1 416 ? 17.875 31.172 20.75 1 89.56 416 MET A O 1
ATOM 3164 N N . PRO A 1 417 ? 17.891 31.859 18.625 1 81.38 417 PRO A N 1
ATOM 3165 C CA . PRO A 1 417 ? 18.938 32.844 18.969 1 81.38 417 PRO A CA 1
ATOM 3166 C C . PRO A 1 417 ? 18.422 33.938 19.906 1 81.38 417 PRO A C 1
ATOM 3168 O O . PRO A 1 417 ? 17.219 34.188 19.953 1 81.38 417 PRO A O 1
ATOM 3171 N N . PRO A 1 418 ? 19.438 34.375 20.688 1 74.56 418 PRO A N 1
ATOM 3172 C CA . PRO A 1 418 ? 19.031 35.438 21.594 1 74.56 418 PRO A CA 1
ATOM 3173 C C . PRO A 1 418 ? 18.406 36.625 20.844 1 74.56 418 PRO A C 1
ATOM 3175 O O . PRO A 1 418 ? 18.781 36.906 19.703 1 74.56 418 PRO A O 1
ATOM 3178 N N . LEU A 1 419 ? 17.297 37.188 21.406 1 65.19 419 LEU A N 1
ATOM 3179 C CA . LEU A 1 419 ? 16.625 38.344 20.828 1 65.19 419 LEU A CA 1
ATOM 3180 C C . LEU A 1 419 ? 17.547 39.562 20.844 1 65.19 419 LEU A C 1
ATOM 3182 O O . LEU A 1 419 ? 18.375 39.719 21.75 1 65.19 419 LEU A O 1
ATOM 3186 N N . MET B 1 1 ? -15.93 -25.25 27.328 1 22.16 1 MET B N 1
ATOM 3187 C CA . MET B 1 1 ? -16.656 -25.141 26.078 1 22.16 1 MET B CA 1
ATOM 3188 C C . MET B 1 1 ? -17.141 -23.703 25.844 1 22.16 1 MET B C 1
ATOM 3190 O O . MET B 1 1 ? -18.156 -23.297 26.375 1 22.16 1 MET B O 1
ATOM 3194 N N . ASN B 1 2 ? -16.312 -22.719 25.797 1 23.14 2 ASN B N 1
ATOM 3195 C CA . ASN B 1 2 ? -16.672 -21.297 25.797 1 23.14 2 ASN B CA 1
ATOM 3196 C C . ASN B 1 2 ? -17.594 -20.953 24.625 1 23.14 2 ASN B C 1
ATOM 3198 O O . ASN B 1 2 ? -17.234 -21.156 23.469 1 23.14 2 ASN B O 1
ATOM 3202 N N . PRO B 1 3 ? -18.859 -20.781 24.875 1 28.39 3 PRO B N 1
ATOM 3203 C CA . PRO B 1 3 ? -19.797 -20.609 23.766 1 28.39 3 PRO B CA 1
ATOM 3204 C C . PRO B 1 3 ? -19.328 -19.578 22.75 1 28.39 3 PRO B C 1
ATOM 3206 O O . PRO B 1 3 ? -18.656 -18.609 23.125 1 28.39 3 PRO B O 1
ATOM 3209 N N . MET B 1 4 ? -19 -19.953 21.594 1 29.83 4 MET B N 1
ATOM 3210 C CA . MET B 1 4 ? -18.609 -19.172 20.422 1 29.83 4 MET B CA 1
ATOM 3211 C C . MET B 1 4 ? -19.547 -17.984 20.219 1 29.83 4 MET B C 1
ATOM 3213 O O . MET B 1 4 ? -20.75 -18.172 20.047 1 29.83 4 MET B O 1
ATOM 3217 N N . VAL B 1 5 ? -19.375 -16.969 20.969 1 31.52 5 VAL B N 1
ATOM 3218 C CA . VAL B 1 5 ? -20.172 -15.781 20.703 1 31.52 5 VAL B CA 1
ATOM 3219 C C . VAL B 1 5 ? -20.531 -15.711 19.219 1 31.52 5 VAL B C 1
ATOM 3221 O O . VAL B 1 5 ? -19.656 -15.562 18.359 1 31.52 5 VAL B O 1
ATOM 3224 N N . ILE B 1 6 ? -21.578 -16.344 18.781 1 33.91 6 ILE B N 1
ATOM 3225 C CA . ILE B 1 6 ? -22.109 -16.297 17.422 1 33.91 6 ILE B CA 1
ATOM 3226 C C . ILE B 1 6 ? -22.219 -14.844 16.953 1 33.91 6 ILE B C 1
ATOM 3228 O O . ILE B 1 6 ? -22.969 -14.055 17.531 1 33.91 6 ILE B O 1
ATOM 3232 N N . GLU B 1 7 ? -21.188 -14.156 16.484 1 45.53 7 GLU B N 1
ATOM 3233 C CA . GLU B 1 7 ? -21.172 -12.828 15.891 1 45.53 7 GLU B CA 1
ATOM 3234 C C . GLU B 1 7 ? -22.359 -12.617 14.961 1 45.53 7 GLU B C 1
ATOM 3236 O O . GLU B 1 7 ? -22.828 -13.562 14.32 1 45.53 7 GLU B O 1
ATOM 3241 N N . PRO B 1 8 ? -23.172 -11.547 15.109 1 48.34 8 PRO B N 1
ATOM 3242 C CA . PRO B 1 8 ? -24.359 -11.305 14.273 1 48.34 8 PRO B CA 1
ATOM 3243 C C . PRO B 1 8 ? -24.125 -11.625 12.805 1 48.34 8 PRO B C 1
ATOM 3245 O O . PRO B 1 8 ? -23.016 -11.438 12.297 1 48.34 8 PRO B O 1
ATOM 3248 N N . THR B 1 9 ? -24.922 -12.609 12.242 1 59.38 9 THR B N 1
ATOM 3249 C CA . THR B 1 9 ? -25.016 -13.07 10.867 1 59.38 9 THR B CA 1
ATOM 3250 C C . THR B 1 9 ? -25.062 -11.891 9.898 1 59.38 9 THR B C 1
ATOM 3252 O O . THR B 1 9 ? -25.844 -10.953 10.094 1 59.38 9 THR B O 1
ATOM 3255 N N . VAL B 1 10 ? -23.984 -11.688 9.148 1 74.06 10 VAL B N 1
ATOM 3256 C CA . VAL B 1 10 ? -23.922 -10.664 8.117 1 74.06 10 VAL B CA 1
ATOM 3257 C C . VAL B 1 10 ? -25.172 -10.742 7.234 1 74.06 10 VAL B C 1
ATOM 3259 O O . VAL B 1 10 ? -25.562 -11.828 6.809 1 74.06 10 VAL B O 1
ATOM 3262 N N . ASP B 1 11 ? -26.016 -9.719 7.16 1 88.56 11 ASP B N 1
ATOM 3263 C CA . ASP B 1 11 ? -27.172 -9.609 6.27 1 88.56 11 ASP B CA 1
ATOM 3264 C C . ASP B 1 11 ? -26.734 -9.555 4.809 1 88.56 11 ASP B C 1
ATOM 3266 O O . ASP B 1 11 ? -26.234 -8.531 4.336 1 88.56 11 ASP B O 1
ATOM 3270 N N . ALA B 1 12 ? -26.922 -10.742 4.117 1 91.56 12 ALA B N 1
ATOM 3271 C CA . ALA B 1 12 ? -26.438 -10.891 2.744 1 91.56 12 ALA B CA 1
ATOM 3272 C C . ALA B 1 12 ? -27.031 -9.805 1.843 1 91.56 12 ALA B C 1
ATOM 3274 O O . ALA B 1 12 ? -26.344 -9.305 0.947 1 91.56 12 ALA B O 1
ATOM 3275 N N . ALA B 1 13 ? -28.281 -9.484 2.098 1 93.19 13 ALA B N 1
ATOM 3276 C CA . ALA B 1 13 ? -28.938 -8.453 1.292 1 93.19 13 ALA B CA 1
ATOM 3277 C C . ALA B 1 13 ? -28.281 -7.09 1.511 1 93.19 13 ALA B C 1
ATOM 3279 O O . ALA B 1 13 ? -28.125 -6.312 0.568 1 93.19 13 ALA B O 1
ATOM 3280 N N . GLN B 1 14 ? -27.984 -6.852 2.715 1 95.88 14 GLN B N 1
ATOM 3281 C CA . GLN B 1 14 ? -27.328 -5.59 3.049 1 95.88 14 GLN B CA 1
ATOM 3282 C C . GLN B 1 14 ? -25.938 -5.516 2.441 1 95.88 14 GLN B C 1
ATOM 3284 O O . GLN B 1 14 ? -25.531 -4.469 1.935 1 95.88 14 GLN B O 1
ATOM 3289 N N . VAL B 1 15 ? -25.203 -6.586 2.494 1 96.5 15 VAL B N 1
ATOM 3290 C CA . VAL B 1 15 ? -23.859 -6.645 1.91 1 96.5 15 VAL B CA 1
ATOM 3291 C C . VAL B 1 15 ? -23.938 -6.383 0.408 1 96.5 15 VAL B C 1
ATOM 3293 O O . VAL B 1 15 ? -23.172 -5.594 -0.134 1 96.5 15 VAL B O 1
ATOM 3296 N N . ASP B 1 16 ? -24.891 -7.027 -0.227 1 95.94 16 ASP B N 1
ATOM 3297 C CA . ASP B 1 16 ? -25.062 -6.828 -1.661 1 95.94 16 ASP B CA 1
ATOM 3298 C C . ASP B 1 16 ? -25.406 -5.371 -1.972 1 95.94 16 ASP B C 1
ATOM 3300 O O . ASP B 1 16 ? -24.875 -4.789 -2.918 1 95.94 16 ASP B O 1
ATOM 3304 N N . GLN B 1 17 ? -26.297 -4.812 -1.177 1 97.12 17 GLN B N 1
ATOM 3305 C CA . GLN B 1 17 ? -26.703 -3.424 -1.365 1 97.12 17 GLN B CA 1
ATOM 3306 C C . GLN B 1 17 ? -25.516 -2.475 -1.216 1 97.12 17 GLN B C 1
ATOM 3308 O O . GLN B 1 17 ? -25.312 -1.581 -2.041 1 97.12 17 GLN B O 1
ATOM 3313 N N . TYR B 1 18 ? -24.75 -2.693 -0.181 1 98.25 18 TYR B N 1
ATOM 3314 C CA . TYR B 1 18 ? -23.609 -1.819 0.075 1 98.25 18 TYR B CA 1
ATOM 3315 C C . TYR B 1 18 ? -22.531 -2.006 -0.985 1 98.25 18 TYR B C 1
ATOM 3317 O O . TYR B 1 18 ? -21.859 -1.045 -1.373 1 98.25 18 TYR B O 1
ATOM 3325 N N . LEU B 1 19 ? -22.312 -3.227 -1.456 1 98.19 19 LEU B N 1
ATOM 3326 C CA . LEU B 1 19 ? -21.375 -3.445 -2.541 1 98.19 19 LEU B CA 1
ATOM 3327 C C . LEU B 1 19 ? -21.781 -2.674 -3.789 1 98.19 19 LEU B C 1
ATOM 3329 O O . LEU B 1 19 ? -20.938 -2.057 -4.449 1 98.19 19 LEU B O 1
ATOM 3333 N N . ARG B 1 20 ? -23.078 -2.654 -4.102 1 97.88 20 ARG B N 1
ATOM 3334 C CA . ARG B 1 20 ? -23.609 -2.004 -5.293 1 97.88 20 ARG B CA 1
ATOM 3335 C C . ARG B 1 20 ? -23.531 -0.485 -5.172 1 97.88 20 ARG B C 1
ATOM 3337 O O . ARG B 1 20 ? -23.188 0.203 -6.137 1 97.88 20 ARG B O 1
ATOM 3344 N N . GLN B 1 21 ? -23.75 -0.01 -3.986 1 98.12 21 GLN B N 1
ATOM 3345 C CA . GLN B 1 21 ? -23.922 1.427 -3.805 1 98.12 21 GLN B CA 1
ATOM 3346 C C . GLN B 1 21 ? -22.594 2.107 -3.49 1 98.12 21 GLN B C 1
ATOM 3348 O O . GLN B 1 21 ? -22.422 3.297 -3.762 1 98.12 21 GLN B O 1
ATOM 3353 N N . HIS B 1 22 ? -21.609 1.28 -2.947 1 98.75 22 HIS B N 1
ATOM 3354 C CA . HIS B 1 22 ? -20.484 1.995 -2.346 1 98.75 22 HIS B CA 1
ATOM 3355 C C . HIS B 1 22 ? -19.156 1.406 -2.793 1 98.75 22 HIS B C 1
ATOM 3357 O O . HIS B 1 22 ? -18.094 2.004 -2.568 1 98.75 22 HIS B O 1
ATOM 3363 N N . VAL B 1 23 ? -19.125 0.246 -3.395 1 98.56 23 VAL B N 1
ATOM 3364 C CA . VAL B 1 23 ? -17.859 -0.386 -3.738 1 98.56 23 VAL B CA 1
ATOM 3365 C C . VAL B 1 23 ? -17.719 -0.457 -5.254 1 98.56 23 VAL B C 1
ATOM 3367 O O . VAL B 1 23 ? -16.875 0.236 -5.836 1 98.56 23 VAL B O 1
ATOM 3370 N N . ASN B 1 24 ? -18.531 -1.203 -5.949 1 98.56 24 ASN B N 1
ATOM 3371 C CA . ASN B 1 24 ? -18.531 -1.386 -7.398 1 98.56 24 ASN B CA 1
ATOM 3372 C C . ASN B 1 24 ? -19.797 -2.076 -7.875 1 98.56 24 ASN B C 1
ATOM 3374 O O . ASN B 1 24 ? -19.984 -3.273 -7.648 1 98.56 24 ASN B O 1
ATOM 3378 N N . SER B 1 25 ? -20.641 -1.391 -8.578 1 97.56 25 SER B N 1
ATOM 3379 C CA . SER B 1 25 ? -21.938 -1.929 -8.984 1 97.56 25 SER B CA 1
ATOM 3380 C C . SER B 1 25 ? -21.781 -3.023 -10.039 1 97.56 25 SER B C 1
ATOM 3382 O O . SER B 1 25 ? -22.547 -3.984 -10.062 1 97.56 25 SER B O 1
ATOM 3384 N N . GLY B 1 26 ? -20.812 -2.889 -10.922 1 95.62 26 GLY B N 1
ATOM 3385 C CA . GLY B 1 26 ? -20.531 -3.932 -11.891 1 95.62 26 GLY B CA 1
ATOM 3386 C C . GLY B 1 26 ? -20.078 -5.234 -11.266 1 95.62 26 GLY B C 1
ATOM 3387 O O . GLY B 1 26 ? -20.578 -6.309 -11.617 1 95.62 26 GLY B O 1
ATOM 3388 N N . TYR B 1 27 ? -19.203 -5.133 -10.328 1 94.62 27 TYR B N 1
ATOM 3389 C CA . TYR B 1 27 ? -18.734 -6.301 -9.594 1 94.62 27 TYR B CA 1
ATOM 3390 C C . TYR B 1 27 ? -19.875 -6.945 -8.812 1 94.62 27 TYR B C 1
ATOM 3392 O O . TYR B 1 27 ? -20.016 -8.172 -8.797 1 94.62 27 TYR B O 1
ATOM 3400 N N . ALA B 1 28 ? -20.656 -6.098 -8.133 1 95.69 28 ALA B N 1
ATOM 3401 C CA . ALA B 1 28 ? -21.766 -6.605 -7.328 1 95.69 28 ALA B CA 1
ATOM 3402 C C . ALA B 1 28 ? -22.766 -7.359 -8.195 1 95.69 28 ALA B C 1
ATOM 3404 O O . ALA B 1 28 ? -23.297 -8.391 -7.781 1 95.69 28 ALA B O 1
ATOM 3405 N N . ARG B 1 29 ? -23 -6.883 -9.359 1 94.31 29 ARG B N 1
ATOM 3406 C CA . ARG B 1 29 ? -23.922 -7.539 -10.273 1 94.31 29 ARG B CA 1
ATOM 3407 C C . ARG B 1 29 ? -23.391 -8.898 -10.711 1 94.31 29 ARG B C 1
ATOM 3409 O O . ARG B 1 29 ? -24.125 -9.891 -10.734 1 94.31 29 ARG B O 1
ATOM 3416 N N . LEU B 1 30 ? -22.125 -8.945 -11.031 1 90.88 30 LEU B N 1
ATOM 3417 C CA . LEU B 1 30 ? -21.5 -10.195 -11.445 1 90.88 30 LEU B CA 1
ATOM 3418 C C . LEU B 1 30 ? -21.516 -11.203 -10.297 1 90.88 30 LEU B C 1
ATOM 3420 O O . LEU B 1 30 ? -21.797 -12.391 -10.516 1 90.88 30 LEU B O 1
ATOM 3424 N N . ALA B 1 31 ? -21.172 -10.727 -9.164 1 92.5 31 ALA B N 1
ATOM 3425 C CA . ALA B 1 31 ? -21.156 -11.578 -7.98 1 92.5 31 ALA B CA 1
ATOM 3426 C C . ALA B 1 31 ? -22.531 -12.164 -7.703 1 92.5 31 ALA B C 1
ATOM 3428 O O . ALA B 1 31 ? -22.641 -13.336 -7.328 1 92.5 31 ALA B O 1
ATOM 3429 N N . SER B 1 32 ? -23.531 -11.328 -7.871 1 92.31 32 SER B N 1
ATOM 3430 C CA . SER B 1 32 ? -24.906 -11.773 -7.664 1 92.31 32 SER B CA 1
ATOM 3431 C C . SER B 1 32 ? -25.312 -12.812 -8.695 1 92.31 32 SER B C 1
ATOM 3433 O O . SER B 1 32 ? -25.938 -13.828 -8.359 1 92.31 32 SER B O 1
ATOM 3435 N N . LEU B 1 33 ? -24.953 -12.594 -9.898 1 89.31 33 LEU B N 1
ATOM 3436 C CA . LEU B 1 33 ? -25.25 -13.523 -10.977 1 89.31 33 LEU B CA 1
ATOM 3437 C C . LEU B 1 33 ? -24.594 -14.875 -10.742 1 89.31 33 LEU B C 1
ATOM 3439 O O . LEU B 1 33 ? -25.156 -15.914 -11.062 1 89.31 33 LEU B O 1
ATOM 3443 N N . MET B 1 34 ? -23.438 -14.836 -10.141 1 90.12 34 MET B N 1
ATOM 3444 C CA . MET B 1 34 ? -22.6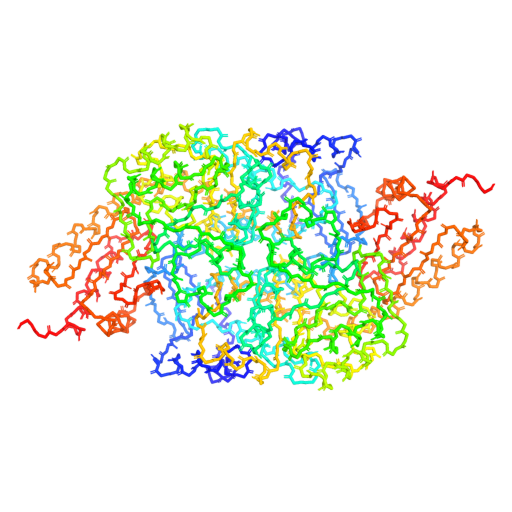56 -16.047 -9.898 1 90.12 34 MET B CA 1
ATOM 3445 C C . MET B 1 34 ? -23.016 -16.672 -8.547 1 90.12 34 MET B C 1
ATOM 3447 O O . MET B 1 34 ? -22.516 -17.734 -8.203 1 90.12 34 MET B O 1
ATOM 3451 N N . ASN B 1 35 ? -23.844 -15.992 -7.82 1 91.69 35 ASN B N 1
ATOM 3452 C CA . ASN B 1 35 ? -24.219 -16.422 -6.48 1 91.69 35 ASN B CA 1
ATOM 3453 C C . ASN B 1 35 ? -22.984 -16.688 -5.609 1 91.69 35 ASN B C 1
ATOM 3455 O O . ASN B 1 35 ? -22.875 -17.75 -5 1 91.69 35 ASN B O 1
ATOM 3459 N N . LEU B 1 36 ? -22.047 -15.766 -5.656 1 94.5 36 LEU B N 1
ATOM 3460 C CA . LEU B 1 36 ? -20.828 -15.93 -4.867 1 94.5 36 LEU B CA 1
ATOM 3461 C C . LEU B 1 36 ? -21.125 -15.867 -3.377 1 94.5 36 LEU B C 1
ATOM 3463 O O . LEU B 1 36 ? -21.844 -14.969 -2.924 1 94.5 36 LEU B O 1
ATOM 3467 N N . PRO B 1 37 ? -20.578 -16.766 -2.6 1 95.38 37 PRO B N 1
ATOM 3468 C CA . PRO B 1 37 ? -20.828 -16.766 -1.155 1 95.38 37 PRO B CA 1
ATOM 3469 C C . PRO B 1 37 ? -20.094 -15.617 -0.444 1 95.38 37 PRO B C 1
ATOM 3471 O O . PRO B 1 37 ? -19.094 -15.109 -0.948 1 95.38 37 PRO B O 1
ATOM 3474 N N . ILE B 1 38 ? -20.609 -15.273 0.688 1 96.69 38 ILE B N 1
ATOM 3475 C CA . ILE B 1 38 ? -19.969 -14.289 1.557 1 96.69 38 ILE B CA 1
ATOM 3476 C C . ILE B 1 38 ? -18.922 -14.977 2.432 1 96.69 38 ILE B C 1
ATOM 3478 O O . ILE B 1 38 ? -19.234 -15.953 3.125 1 96.69 38 ILE B O 1
ATOM 3482 N N . GLU B 1 39 ? -17.719 -14.539 2.334 1 97.38 39 GLU B N 1
ATOM 3483 C CA . GLU B 1 39 ? -16.609 -15.07 3.121 1 97.38 39 GLU B CA 1
ATOM 3484 C C . GLU B 1 39 ? -16.703 -14.641 4.578 1 97.38 39 GLU B C 1
ATOM 3486 O O . GLU B 1 39 ? -16.703 -13.445 4.879 1 97.38 39 GLU B O 1
ATOM 3491 N N . GLN B 1 40 ? -16.766 -15.609 5.484 1 96.12 40 GLN B N 1
ATOM 3492 C CA . GLN B 1 40 ? -17.047 -15.273 6.875 1 96.12 40 GLN B CA 1
ATOM 3493 C C . GLN B 1 40 ? -15.805 -15.477 7.746 1 96.12 40 GLN B C 1
ATOM 3495 O O . GLN B 1 40 ? -15.5 -14.648 8.602 1 96.12 40 GLN B O 1
ATOM 3500 N N . SER B 1 41 ? -15.227 -16.594 7.613 1 97.56 41 SER B N 1
ATOM 3501 C CA . SER B 1 41 ? -14.07 -16.922 8.43 1 97.56 41 SER B CA 1
ATOM 3502 C C . SER B 1 41 ? -13.125 -17.859 7.695 1 97.56 41 SER B C 1
ATOM 3504 O O . SER B 1 41 ? -13.461 -18.391 6.633 1 97.56 41 SER B O 1
ATOM 3506 N N . SER B 1 42 ? -11.898 -17.969 8.211 1 98.19 42 SER B N 1
ATOM 3507 C CA . SER B 1 42 ? -10.914 -18.859 7.609 1 98.19 42 SER B CA 1
ATOM 3508 C C . SER B 1 42 ? -9.938 -19.391 8.648 1 98.19 42 SER B C 1
ATOM 3510 O O . SER B 1 42 ? -9.695 -18.75 9.672 1 98.19 42 SER B O 1
ATOM 3512 N N . ARG B 1 43 ? -9.414 -20.562 8.438 1 97.69 43 ARG B N 1
ATOM 3513 C CA . ARG B 1 43 ? -8.453 -21.219 9.32 1 97.69 43 ARG B CA 1
ATOM 3514 C C . ARG B 1 43 ? -7.699 -22.328 8.578 1 97.69 43 ARG B C 1
ATOM 3516 O O . ARG B 1 43 ? -8.312 -23.156 7.91 1 97.69 43 ARG B O 1
ATOM 3523 N N . GLY B 1 44 ? -6.406 -22.328 8.812 1 97.88 44 GLY B N 1
ATOM 3524 C CA . GLY B 1 44 ? -5.637 -23.312 8.07 1 97.88 44 GLY B CA 1
ATOM 3525 C C . GLY B 1 44 ? -5.773 -23.172 6.566 1 97.88 44 GLY B C 1
ATOM 3526 O O . GLY B 1 44 ? -5.586 -22.078 6.023 1 97.88 44 GLY B O 1
ATOM 3527 N N . VAL B 1 45 ? -6.152 -24.312 5.941 1 98.56 45 VAL B N 1
ATOM 3528 C CA . VAL B 1 45 ? -6.246 -24.281 4.484 1 98.56 45 VAL B CA 1
ATOM 3529 C C . VAL B 1 45 ? -7.703 -24.141 4.062 1 98.56 45 VAL B C 1
ATOM 3531 O O . VAL B 1 45 ? -8.047 -24.391 2.904 1 98.56 45 VAL B O 1
ATOM 3534 N N . TYR B 1 46 ? -8.594 -23.625 5.035 1 98.69 46 TYR B N 1
ATOM 3535 C CA . TYR B 1 46 ? -10.023 -23.609 4.77 1 98.69 46 TYR B CA 1
ATOM 3536 C C . TYR B 1 46 ? -10.594 -22.203 4.918 1 98.69 46 TYR B C 1
ATOM 3538 O O . TYR B 1 46 ? -10.094 -21.406 5.707 1 98.69 46 TYR B O 1
ATOM 3546 N N . ILE B 1 47 ? -11.633 -21.938 4.168 1 98.44 47 ILE B N 1
ATOM 3547 C CA . ILE B 1 47 ? -12.469 -20.75 4.266 1 98.44 47 ILE B CA 1
ATOM 3548 C C . ILE B 1 47 ? -13.914 -21.156 4.527 1 98.44 47 ILE B C 1
ATOM 3550 O O . ILE B 1 47 ? -14.383 -22.172 4.012 1 98.44 47 ILE B O 1
ATOM 3554 N N . TYR B 1 48 ? -14.594 -20.391 5.277 1 98.12 48 TYR B N 1
ATOM 3555 C CA . TYR B 1 48 ? -15.992 -20.656 5.598 1 98.12 48 TYR B CA 1
ATOM 3556 C C . TYR B 1 48 ? -16.875 -19.484 5.18 1 98.12 48 TYR B C 1
ATOM 3558 O O . TYR B 1 48 ? -16.5 -18.328 5.379 1 98.12 48 TYR B O 1
ATOM 3566 N N . ASP B 1 49 ? -18.016 -19.828 4.559 1 96.81 49 ASP B N 1
ATOM 3567 C CA . ASP B 1 49 ? -18.922 -18.75 4.16 1 96.81 49 ASP B CA 1
ATOM 3568 C C . ASP B 1 49 ? -19.938 -18.453 5.262 1 96.81 49 ASP B C 1
ATOM 3570 O O . ASP B 1 49 ? -19.828 -19 6.367 1 96.81 49 ASP B O 1
ATOM 3574 N N . ASP B 1 50 ? -20.844 -17.547 4.973 1 94.44 50 ASP B N 1
ATOM 3575 C CA . ASP B 1 50 ? -21.781 -17.047 5.969 1 94.44 50 ASP B CA 1
ATOM 3576 C C . ASP B 1 50 ? -22.828 -18.109 6.316 1 94.44 50 ASP B C 1
ATOM 3578 O O . ASP B 1 50 ? -23.578 -17.953 7.285 1 94.44 50 ASP B O 1
ATOM 3582 N N . GLN B 1 51 ? -22.844 -19.234 5.609 1 94.56 51 GLN B N 1
ATOM 3583 C CA . GLN B 1 51 ? -23.766 -20.328 5.895 1 94.56 51 GLN B CA 1
ATOM 3584 C C . GLN B 1 51 ? -23.031 -21.484 6.582 1 94.56 51 GLN B C 1
ATOM 3586 O O . GLN B 1 51 ? -23.609 -22.547 6.797 1 94.56 51 GLN B O 1
ATOM 3591 N N . GLY B 1 52 ? -21.766 -21.328 6.77 1 95.81 52 GLY B N 1
ATOM 3592 C CA . GLY B 1 52 ? -20.984 -22.328 7.488 1 95.81 52 GLY B CA 1
ATOM 3593 C C . GLY B 1 52 ? -20.375 -23.375 6.582 1 95.81 52 GLY B C 1
ATOM 3594 O O . GLY B 1 52 ? -19.781 -24.344 7.059 1 95.81 52 GLY B O 1
ATOM 3595 N N . ARG B 1 53 ? -20.531 -23.234 5.32 1 97.62 53 ARG B N 1
ATOM 3596 C CA . ARG B 1 53 ? -19.938 -24.172 4.383 1 97.62 53 ARG B CA 1
ATOM 3597 C C . ARG B 1 53 ? -18.422 -24 4.332 1 97.62 53 ARG B C 1
ATOM 3599 O O . ARG B 1 53 ? -17.922 -22.875 4.32 1 97.62 53 ARG B O 1
ATOM 3606 N N . GLN B 1 54 ? -17.766 -25.141 4.285 1 98.5 54 GLN B N 1
ATOM 3607 C CA . GLN B 1 54 ? -16.312 -25.156 4.27 1 98.5 54 GLN B CA 1
ATOM 3608 C C . GLN B 1 54 ? -15.781 -25.281 2.846 1 98.5 54 GLN B C 1
ATOM 3610 O O . GLN B 1 54 ? -16.25 -26.125 2.072 1 98.5 54 GLN B O 1
ATOM 3615 N N . TYR B 1 55 ? -14.812 -24.422 2.49 1 98.62 55 TYR B N 1
ATOM 3616 C CA . TYR B 1 55 ? -14.141 -24.469 1.199 1 98.62 55 TYR B CA 1
ATOM 3617 C C . TYR B 1 55 ? -12.648 -24.766 1.373 1 98.62 55 TYR B C 1
ATOM 3619 O O . TYR B 1 55 ? -12.023 -24.266 2.311 1 98.62 55 TYR B O 1
ATOM 3627 N N . LEU B 1 56 ? -12.117 -25.562 0.507 1 98.81 56 LEU B N 1
ATOM 3628 C CA . LEU B 1 56 ? -10.672 -25.734 0.407 1 98.81 56 LEU B CA 1
ATOM 3629 C C . LEU B 1 56 ? -10.039 -24.578 -0.372 1 98.81 56 LEU B C 1
ATOM 3631 O O . LEU B 1 56 ? -10.43 -24.312 -1.512 1 98.81 56 LEU B O 1
ATOM 3635 N N . ASP B 1 57 ? -9.109 -23.922 0.252 1 98.44 57 ASP B N 1
ATOM 3636 C CA . ASP B 1 57 ? -8.492 -22.781 -0.408 1 98.44 57 ASP B CA 1
ATOM 3637 C C . ASP B 1 57 ? -7.27 -23.203 -1.214 1 98.44 57 ASP B C 1
ATOM 3639 O O . ASP B 1 57 ? -6.242 -23.578 -0.643 1 98.44 57 ASP B O 1
ATOM 3643 N N . ALA B 1 58 ? -7.332 -23.109 -2.488 1 98.31 58 ALA B N 1
ATOM 3644 C CA . ALA B 1 58 ? -6.203 -23.312 -3.396 1 98.31 58 ALA B CA 1
ATOM 3645 C C . ALA B 1 58 ? -5.973 -22.078 -4.266 1 98.31 58 ALA B C 1
ATOM 3647 O O . ALA B 1 58 ? -5.406 -22.188 -5.355 1 98.31 58 ALA B O 1
ATOM 3648 N N . GLY B 1 59 ? -6.535 -20.984 -3.834 1 96.75 59 GLY B N 1
ATOM 3649 C CA . GLY B 1 59 ? -6.414 -19.719 -4.543 1 96.75 59 GLY B CA 1
ATOM 3650 C C . GLY B 1 59 ? -5.758 -18.625 -3.713 1 96.75 59 GLY B C 1
ATOM 3651 O O . GLY B 1 59 ? -4.715 -18.859 -3.096 1 96.75 59 GLY B O 1
ATOM 3652 N N . GLY B 1 60 ? -6.316 -17.422 -3.766 1 92.94 60 GLY B N 1
ATOM 3653 C CA . GLY B 1 60 ? -5.84 -16.297 -2.967 1 92.94 60 GLY B CA 1
ATOM 3654 C C . GLY B 1 60 ? -4.656 -15.586 -3.592 1 92.94 60 GLY B C 1
ATOM 3655 O O . GLY B 1 60 ? -3.924 -14.867 -2.904 1 92.94 60 GLY B O 1
ATOM 3656 N N . TYR B 1 61 ? -4.395 -15.805 -4.824 1 90.12 61 TYR B N 1
ATOM 3657 C CA . TYR B 1 61 ? -3.367 -15.133 -5.613 1 90.12 61 TYR B CA 1
ATOM 3658 C C . TYR B 1 61 ? -1.993 -15.305 -4.98 1 90.12 61 TYR B C 1
ATOM 3660 O O . TYR B 1 61 ? -1.17 -14.391 -5.012 1 90.12 61 TYR B O 1
ATOM 3668 N N . GLY B 1 62 ? -1.816 -16.359 -4.305 1 94.5 62 GLY B N 1
ATOM 3669 C CA . GLY B 1 62 ? -0.49 -16.688 -3.812 1 94.5 62 GLY B CA 1
ATOM 3670 C C . GLY B 1 62 ? -0.207 -16.141 -2.432 1 94.5 62 GLY B C 1
ATOM 3671 O O . GLY B 1 62 ? 0.914 -16.25 -1.929 1 94.5 62 GLY B O 1
ATOM 3672 N N . VAL B 1 63 ? -1.178 -15.641 -1.752 1 97.75 63 VAL B N 1
ATOM 3673 C CA . VAL B 1 63 ? -0.987 -14.945 -0.484 1 97.75 63 VAL B CA 1
ATOM 3674 C C . VAL B 1 63 ? -0.895 -15.961 0.653 1 97.75 63 VAL B C 1
ATOM 3676 O O . VAL B 1 63 ? -0.131 -15.766 1.603 1 97.75 63 VAL B O 1
ATOM 3679 N N . PHE B 1 64 ? -1.594 -17.078 0.559 1 98.25 64 PHE B N 1
ATOM 3680 C CA . PHE B 1 64 ? -1.848 -17.906 1.729 1 98.25 64 PHE B CA 1
ATOM 3681 C C . PHE B 1 64 ? -0.953 -19.141 1.723 1 98.25 64 PHE B C 1
ATOM 3683 O O . PHE B 1 64 ? -1.437 -20.266 1.873 1 98.25 64 PHE B O 1
ATOM 3690 N N . PHE B 1 65 ? 0.355 -18.859 1.589 1 98.62 65 PHE B N 1
ATOM 3691 C CA . PHE B 1 65 ? 1.345 -19.938 1.641 1 98.62 65 PHE B CA 1
ATOM 3692 C C . PHE B 1 65 ? 1.316 -20.641 2.994 1 98.62 65 PHE B C 1
ATOM 3694 O O . PHE B 1 65 ? 1.452 -21.859 3.07 1 98.62 65 PHE B O 1
ATOM 3701 N N . LEU B 1 66 ? 1.035 -19.922 4.082 1 98.44 66 LEU B N 1
ATOM 3702 C CA . LEU B 1 66 ? 0.93 -20.484 5.422 1 98.44 66 LEU B CA 1
ATOM 3703 C C . LEU B 1 66 ? -0.525 -20.766 5.781 1 98.44 66 LEU B C 1
ATOM 3705 O O . LEU B 1 66 ? -0.855 -20.953 6.957 1 98.44 66 LEU B O 1
ATOM 3709 N N . GLY B 1 67 ? -1.376 -20.75 4.805 1 97.88 67 GLY B N 1
ATOM 3710 C CA . GLY B 1 67 ? -2.795 -20.844 5.109 1 97.88 67 GLY B CA 1
ATOM 3711 C C . GLY B 1 67 ? -3.336 -19.609 5.812 1 97.88 67 GLY B C 1
ATOM 3712 O O . GLY B 1 67 ? -2.754 -18.531 5.715 1 97.88 67 GLY B O 1
ATOM 3713 N N . HIS B 1 68 ? -4.516 -19.828 6.391 1 97.94 68 HIS B N 1
ATOM 3714 C CA . HIS B 1 68 ? -5.215 -18.766 7.086 1 97.94 68 HIS B CA 1
ATOM 3715 C C . HIS B 1 68 ? -5.027 -18.859 8.594 1 97.94 68 HIS B C 1
ATOM 3717 O O . HIS B 1 68 ? -5.266 -19.922 9.18 1 97.94 68 HIS B O 1
ATOM 3723 N N . GLY B 1 69 ? -4.582 -17.766 9.156 1 97.06 69 GLY B N 1
ATOM 3724 C CA . GLY B 1 69 ? -4.566 -17.672 10.609 1 97.06 69 GLY B CA 1
ATOM 3725 C C . GLY B 1 69 ? -3.564 -18.609 11.258 1 97.06 69 GLY B C 1
ATOM 3726 O O . GLY B 1 69 ? -3.859 -19.234 12.273 1 97.06 69 GLY B O 1
ATOM 3727 N N . HIS B 1 70 ? -2.416 -18.828 10.617 1 98.19 70 HIS B N 1
ATOM 3728 C CA . HIS B 1 70 ? -1.418 -19.641 11.297 1 98.19 70 HIS B CA 1
ATOM 3729 C C . HIS B 1 70 ? -1.201 -19.172 12.734 1 98.19 70 HIS B C 1
ATOM 3731 O O . HIS B 1 70 ? -0.945 -17.984 12.961 1 98.19 70 HIS B O 1
ATOM 3737 N N . PRO B 1 71 ? -1.227 -20.016 13.711 1 98.12 71 PRO B N 1
ATOM 3738 C CA . PRO B 1 71 ? -1.27 -19.594 15.109 1 98.12 71 PRO B CA 1
ATOM 3739 C C . PRO B 1 71 ? -0.045 -18.781 15.523 1 98.12 71 PRO B C 1
ATOM 3741 O O . PRO B 1 71 ? -0.166 -17.797 16.266 1 98.12 71 PRO B O 1
ATOM 3744 N N . VAL B 1 72 ? 1.146 -19.156 15.062 1 98.5 72 VAL B N 1
ATOM 3745 C CA . VAL B 1 72 ? 2.377 -18.453 15.414 1 98.5 72 VAL B CA 1
ATOM 3746 C C . VAL B 1 72 ? 2.318 -17.016 14.891 1 98.5 72 VAL B C 1
ATOM 3748 O O . VAL B 1 72 ? 2.711 -16.078 15.586 1 98.5 72 VAL B O 1
ATOM 3751 N N . VA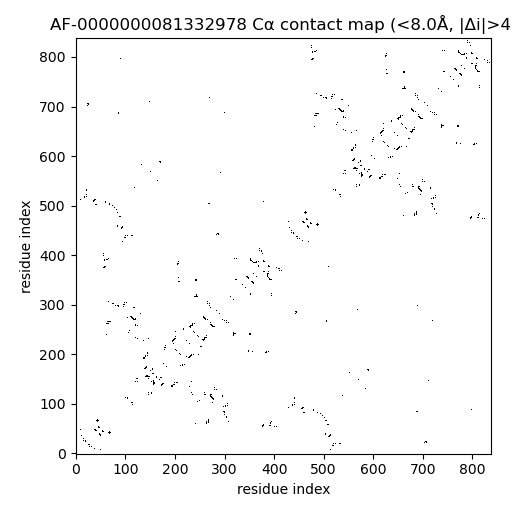L B 1 73 ? 1.812 -16.812 13.695 1 98.62 73 VAL B N 1
ATOM 3752 C CA . VAL B 1 73 ? 1.74 -15.492 13.078 1 98.62 73 VAL B CA 1
ATOM 3753 C C . VAL B 1 73 ? 0.663 -14.656 13.766 1 98.62 73 VAL B C 1
ATOM 3755 O O . VAL B 1 73 ? 0.892 -13.492 14.102 1 98.62 73 VAL B O 1
ATOM 3758 N N . VAL B 1 74 ? -0.529 -15.242 13.984 1 98.5 74 VAL B N 1
ATOM 3759 C CA . VAL B 1 74 ? -1.64 -14.539 14.617 1 98.5 74 VAL B CA 1
ATOM 3760 C C . VAL B 1 74 ? -1.23 -14.07 16.016 1 98.5 74 VAL B C 1
ATOM 3762 O O . VAL B 1 74 ? -1.544 -12.953 16.406 1 98.5 74 VAL B O 1
ATOM 3765 N N . GLU B 1 75 ? -0.543 -14.914 16.719 1 98.44 75 GLU B N 1
ATOM 3766 C CA . GLU B 1 75 ? -0.089 -14.555 18.062 1 98.44 75 GLU B CA 1
ATOM 3767 C C . GLU B 1 75 ? 0.891 -13.383 18.016 1 98.44 75 GLU B C 1
ATOM 3769 O O . GLU B 1 75 ? 0.782 -12.445 18.812 1 98.44 75 GLU B O 1
ATOM 3774 N N . ALA B 1 76 ? 1.878 -13.43 17.125 1 98.56 76 ALA B N 1
ATOM 3775 C CA . ALA B 1 76 ? 2.869 -12.367 17 1 98.56 76 ALA B CA 1
ATOM 3776 C C . ALA B 1 76 ? 2.207 -11.047 16.625 1 98.56 76 ALA B C 1
ATOM 3778 O O . ALA B 1 76 ? 2.547 -10 17.188 1 98.56 76 ALA B O 1
ATOM 3779 N N . VAL B 1 77 ? 1.26 -11.078 15.711 1 98.62 77 VAL B N 1
ATOM 3780 C CA . VAL B 1 77 ? 0.575 -9.875 15.25 1 98.62 77 VAL B CA 1
ATOM 3781 C C . VAL B 1 77 ? -0.318 -9.328 16.359 1 98.62 77 VAL B C 1
ATOM 3783 O O . VAL B 1 77 ? -0.403 -8.117 16.562 1 98.62 77 VAL B O 1
ATOM 3786 N N . THR B 1 78 ? -1.004 -10.227 17.078 1 98.38 78 THR B N 1
ATOM 3787 C CA . THR B 1 78 ? -1.858 -9.812 18.188 1 98.38 78 THR B CA 1
ATOM 3788 C C . THR B 1 78 ? -1.043 -9.102 19.266 1 98.38 78 THR B C 1
ATOM 3790 O O . THR B 1 78 ? -1.44 -8.047 19.766 1 98.38 78 THR B O 1
ATOM 3793 N N . ARG B 1 79 ? 0.076 -9.695 19.625 1 98 79 ARG B N 1
ATOM 3794 C CA . ARG B 1 79 ? 0.947 -9.094 20.625 1 98 79 ARG B CA 1
ATOM 3795 C C . ARG B 1 79 ? 1.432 -7.723 20.188 1 98 79 ARG B C 1
ATOM 3797 O O . ARG B 1 79 ? 1.427 -6.773 20.969 1 98 79 ARG B O 1
ATOM 3804 N N . GLN B 1 80 ? 1.843 -7.621 18.969 1 98.31 80 GLN B N 1
ATOM 3805 C CA . GLN B 1 80 ? 2.336 -6.355 18.438 1 98.31 80 GLN B CA 1
ATOM 3806 C C . GLN B 1 80 ? 1.23 -5.305 18.406 1 98.31 80 GLN B C 1
ATOM 3808 O O . GLN B 1 80 ? 1.479 -4.125 18.672 1 98.31 80 GLN B O 1
ATOM 3813 N N . LEU B 1 81 ? 0.025 -5.734 17.969 1 98.31 81 LEU B N 1
ATOM 3814 C CA . LEU B 1 81 ? -1.132 -4.844 17.922 1 98.31 81 LEU B CA 1
ATOM 3815 C C . LEU B 1 81 ? -1.385 -4.215 19.297 1 98.31 81 LEU B C 1
ATOM 3817 O O . LEU B 1 81 ? -1.687 -3.023 19.391 1 98.31 81 LEU B O 1
ATOM 3821 N N . GLN B 1 82 ? -1.238 -4.984 20.297 1 97.19 82 GLN B N 1
ATOM 3822 C CA . GLN B 1 82 ? -1.477 -4.523 21.672 1 97.19 82 GLN B CA 1
ATOM 3823 C C . GLN B 1 82 ? -0.341 -3.625 22.156 1 97.19 82 GLN B C 1
ATOM 3825 O O . GLN B 1 82 ? -0.562 -2.709 22.938 1 97.19 82 GLN B O 1
ATOM 3830 N N . GLN B 1 83 ? 0.81 -3.852 21.641 1 97 83 GLN B N 1
ATOM 3831 C CA . GLN B 1 83 ? 2 -3.158 22.125 1 97 83 GLN B CA 1
ATOM 3832 C C . GLN B 1 83 ? 2.207 -1.842 21.375 1 97 83 GLN B C 1
ATOM 3834 O O . GLN B 1 83 ? 2.424 -0.799 22 1 97 83 GLN B O 1
ATOM 3839 N N . ASN B 1 84 ? 2.244 -1.899 20.094 1 96.25 84 ASN B N 1
ATOM 3840 C CA . ASN B 1 84 ? 2.561 -0.79 19.203 1 96.25 84 ASN B CA 1
ATOM 3841 C C . ASN B 1 84 ? 2.227 -1.125 17.75 1 96.25 84 ASN B C 1
ATOM 3843 O O . ASN B 1 84 ? 3.084 -1.602 17.016 1 96.25 84 ASN B O 1
ATOM 3847 N N . ALA B 1 85 ? 1.089 -0.732 17.328 1 95.5 85 ALA B N 1
ATOM 3848 C CA . ALA B 1 85 ? 0.604 -1.175 16.016 1 95.5 85 ALA B CA 1
ATOM 3849 C C . ALA B 1 85 ? 1.315 -0.436 14.891 1 95.5 85 ALA B C 1
ATOM 3851 O O . ALA B 1 85 ? 1.754 -1.053 13.922 1 95.5 85 ALA B O 1
ATOM 3852 N N . LEU B 1 86 ? 1.389 0.869 14.992 1 96.5 86 LEU B N 1
ATOM 3853 C CA . LEU B 1 86 ? 2.07 1.711 14.016 1 96.5 86 LEU B CA 1
ATOM 3854 C C . LEU B 1 86 ? 3.15 2.555 14.68 1 96.5 86 LEU B C 1
ATOM 3856 O O . LEU B 1 86 ? 3.035 2.896 15.859 1 96.5 86 LEU B O 1
ATOM 3860 N N . ALA B 1 87 ? 4.152 2.869 13.922 1 93.75 87 ALA B N 1
ATOM 3861 C CA . ALA B 1 87 ? 5.293 3.613 14.453 1 93.75 87 ALA B CA 1
ATOM 3862 C C . ALA B 1 87 ? 5.078 5.117 14.305 1 93.75 87 ALA B C 1
ATOM 3864 O O . ALA B 1 87 ? 4.414 5.57 13.375 1 93.75 87 ALA B O 1
ATOM 3865 N N . SER B 1 88 ? 5.738 5.883 15.188 1 90.75 88 SER B N 1
ATOM 3866 C CA . SER B 1 88 ? 5.68 7.34 15.156 1 90.75 88 SER B CA 1
ATOM 3867 C C . SER B 1 88 ? 6.461 7.902 13.977 1 90.75 88 SER B C 1
ATOM 3869 O O . SER B 1 88 ? 6.223 9.031 13.547 1 90.75 88 SER B O 1
ATOM 3871 N N . LYS B 1 89 ? 7.453 7.156 13.5 1 88.81 89 LYS B N 1
ATOM 3872 C CA . LYS B 1 89 ? 8.328 7.488 12.383 1 88.81 89 LYS B CA 1
ATOM 3873 C C . LYS B 1 89 ? 9.406 8.477 12.812 1 88.81 89 LYS B C 1
ATOM 3875 O O . LYS B 1 89 ? 10.328 8.773 12.047 1 88.81 89 LYS B O 1
ATOM 3880 N N . LEU B 1 90 ? 9.344 9 14.055 1 91.12 90 LEU B N 1
ATOM 3881 C CA . LEU B 1 90 ? 10.43 9.812 14.578 1 91.12 90 LEU B CA 1
ATOM 3882 C C . LEU B 1 90 ? 11.414 8.961 15.375 1 91.12 90 LEU B C 1
ATOM 3884 O O . LEU B 1 90 ? 12.633 9.117 15.234 1 91.12 90 LEU B O 1
ATOM 3888 N N . LEU B 1 91 ? 10.914 8.078 16.188 1 94.31 91 LEU B N 1
ATOM 3889 C CA . LEU B 1 91 ? 11.766 7.16 16.953 1 94.31 91 LEU B CA 1
ATOM 3890 C C . LEU B 1 91 ? 12.109 5.926 16.125 1 94.31 91 LEU B C 1
ATOM 3892 O O . LEU B 1 91 ? 11.539 5.715 15.047 1 94.31 91 LEU B O 1
ATOM 3896 N N . LEU B 1 92 ? 13.039 5.133 16.656 1 95.56 92 LEU B N 1
ATOM 3897 C CA . LEU B 1 92 ? 13.492 3.953 15.922 1 95.56 92 LEU B CA 1
ATOM 3898 C C . LEU B 1 92 ? 12.5 2.807 16.078 1 95.56 92 LEU B C 1
ATOM 3900 O O . LEU B 1 92 ? 12.023 2.529 17.172 1 95.56 92 LEU B O 1
ATOM 3904 N N . ASN B 1 93 ? 12.141 2.236 14.992 1 95.62 93 ASN B N 1
ATOM 3905 C CA . ASN B 1 93 ? 11.297 1.05 14.953 1 95.62 93 ASN B CA 1
ATOM 3906 C C . ASN B 1 93 ? 12.117 -0.233 15.008 1 95.62 93 ASN B C 1
ATOM 3908 O O . ASN B 1 93 ? 12.664 -0.668 13.992 1 95.62 93 ASN B O 1
ATOM 3912 N N . PRO B 1 94 ? 12.18 -0.87 16.125 1 97.19 94 PRO B N 1
ATOM 3913 C CA . PRO B 1 94 ? 13.031 -2.059 16.219 1 97.19 94 PRO B CA 1
ATOM 3914 C C . PRO B 1 94 ? 12.508 -3.229 15.391 1 97.19 94 PRO B C 1
ATOM 3916 O O . PRO B 1 94 ? 13.289 -4.051 14.906 1 97.19 94 PRO B O 1
ATOM 3919 N N . GLN B 1 95 ? 11.195 -3.287 15.219 1 98 95 GLN B N 1
ATOM 3920 C CA . GLN B 1 95 ? 10.609 -4.383 14.461 1 98 95 GLN B CA 1
ATOM 3921 C C . GLN B 1 95 ? 11.047 -4.34 13 1 98 95 GLN B C 1
ATOM 3923 O O . GLN B 1 95 ? 11.195 -5.383 12.359 1 98 95 GLN B O 1
ATOM 3928 N N . GLN B 1 96 ? 11.266 -3.129 12.469 1 98.31 96 GLN B N 1
ATOM 3929 C CA . GLN B 1 96 ? 11.766 -2.986 11.109 1 98.31 96 GLN B CA 1
ATOM 3930 C C . GLN B 1 96 ? 13.156 -3.604 10.969 1 98.31 96 GLN B C 1
ATOM 3932 O O . GLN B 1 96 ? 13.43 -4.305 9.992 1 98.31 96 GLN B O 1
ATOM 3937 N N . ALA B 1 97 ? 14 -3.312 11.93 1 98.38 97 ALA B N 1
ATOM 3938 C CA . ALA B 1 97 ? 15.367 -3.842 11.922 1 98.38 97 ALA B CA 1
ATOM 3939 C C . ALA B 1 97 ? 15.359 -5.367 11.969 1 98.38 97 ALA B C 1
ATOM 3941 O O . ALA B 1 97 ? 16.062 -6.023 11.195 1 98.38 97 ALA B O 1
ATOM 3942 N N . LEU B 1 98 ? 14.57 -5.891 12.867 1 98.44 98 LEU B N 1
ATOM 3943 C CA . LEU B 1 98 ? 14.523 -7.336 13.062 1 98.44 98 LEU B CA 1
ATOM 3944 C C . LEU B 1 98 ? 13.953 -8.039 11.844 1 98.44 98 LEU B C 1
ATOM 3946 O O . LEU B 1 98 ? 14.469 -9.07 11.414 1 98.44 98 LEU B O 1
ATOM 3950 N N . ALA B 1 99 ? 12.906 -7.492 11.281 1 98.88 99 ALA B N 1
ATOM 3951 C CA . ALA B 1 99 ? 12.289 -8.07 10.094 1 98.88 99 ALA B CA 1
ATOM 3952 C C . ALA B 1 99 ? 13.234 -8.023 8.898 1 98.88 99 ALA B C 1
ATOM 3954 O O . ALA B 1 99 ? 13.297 -8.969 8.109 1 98.88 99 ALA B O 1
ATOM 3955 N N . ALA B 1 100 ? 13.906 -6.879 8.742 1 98.88 100 ALA B N 1
ATOM 3956 C CA . ALA B 1 100 ? 14.844 -6.73 7.633 1 98.88 100 ALA B CA 1
ATOM 3957 C C . ALA B 1 100 ? 15.961 -7.766 7.715 1 98.88 100 ALA B C 1
ATOM 3959 O O . ALA B 1 100 ? 16.328 -8.367 6.707 1 98.88 100 ALA B O 1
ATOM 3960 N N . HIS B 1 101 ? 16.469 -7.969 8.891 1 98.75 101 HIS B N 1
ATOM 3961 C CA . HIS B 1 101 ? 17.5 -8.984 9.102 1 98.75 101 HIS B CA 1
ATOM 3962 C C . HIS B 1 101 ? 16.984 -10.375 8.75 1 98.75 101 HIS B C 1
ATOM 3964 O O . HIS B 1 101 ? 17.656 -11.141 8.062 1 98.75 101 HIS B O 1
ATOM 3970 N N . ALA B 1 102 ? 15.828 -10.68 9.219 1 98.81 102 ALA B N 1
ATOM 3971 C CA . ALA B 1 102 ? 15.242 -12 8.984 1 98.81 102 ALA B CA 1
ATOM 3972 C C . ALA B 1 102 ? 15.055 -12.258 7.488 1 98.81 102 ALA B C 1
ATOM 3974 O O . ALA B 1 102 ? 15.359 -13.344 7 1 98.81 102 ALA B O 1
ATOM 3975 N N . LEU B 1 103 ? 14.562 -11.266 6.734 1 98.94 103 LEU B N 1
ATOM 3976 C CA . LEU B 1 103 ? 14.336 -11.438 5.305 1 98.94 103 LEU B CA 1
ATOM 3977 C C . LEU B 1 103 ? 15.656 -11.531 4.547 1 98.94 103 LEU B C 1
ATOM 3979 O O . LEU B 1 103 ? 15.82 -12.383 3.672 1 98.94 103 LEU B O 1
ATOM 3983 N N . ALA B 1 104 ? 16.578 -10.633 4.895 1 98.88 104 ALA B N 1
ATOM 3984 C CA . ALA B 1 104 ? 17.875 -10.625 4.234 1 98.88 104 ALA B CA 1
ATOM 3985 C C . ALA B 1 104 ? 18.578 -11.977 4.391 1 98.88 104 ALA B C 1
ATOM 3987 O O . ALA B 1 104 ? 19.266 -12.438 3.473 1 98.88 104 ALA B O 1
ATOM 3988 N N . ALA B 1 105 ? 18.391 -12.586 5.488 1 98.44 105 ALA B N 1
ATOM 3989 C CA . ALA B 1 105 ? 19.062 -13.859 5.789 1 98.44 105 ALA B CA 1
ATOM 3990 C C . ALA B 1 105 ? 18.609 -14.953 4.824 1 98.44 105 ALA B C 1
ATOM 3992 O O . ALA B 1 105 ? 19.312 -15.938 4.617 1 98.44 105 ALA B O 1
ATOM 3993 N N . GLN B 1 106 ? 17.453 -14.797 4.211 1 98.5 106 GLN B N 1
ATOM 3994 C CA . GLN B 1 106 ? 16.922 -15.812 3.305 1 98.5 106 GLN B CA 1
ATOM 3995 C C . GLN B 1 106 ? 17.156 -15.422 1.848 1 98.5 106 GLN B C 1
ATOM 3997 O O . GLN B 1 106 ? 16.859 -16.203 0.938 1 98.5 106 GLN B O 1
ATOM 4002 N N . CYS B 1 107 ? 17.641 -14.211 1.6 1 98.62 107 CYS B N 1
ATOM 4003 C CA . CYS B 1 107 ? 17.812 -13.719 0.234 1 98.62 107 CYS B CA 1
ATOM 4004 C C . CYS B 1 107 ? 19.094 -14.266 -0.383 1 98.62 107 CYS B C 1
ATOM 4006 O O . CYS B 1 107 ? 20.047 -14.562 0.331 1 98.62 107 CYS B O 1
ATOM 4008 N N . PRO B 1 108 ? 19.125 -14.43 -1.686 1 98.19 108 PRO B N 1
ATOM 4009 C CA . PRO B 1 108 ? 20.328 -14.961 -2.342 1 98.19 108 PRO B CA 1
ATOM 4010 C C . PRO B 1 108 ? 21.453 -13.938 -2.424 1 98.19 108 PRO B C 1
ATOM 4012 O O . PRO B 1 108 ? 21.188 -12.727 -2.488 1 98.19 108 PRO B O 1
ATOM 4015 N N . GLY B 1 109 ? 22.641 -14.422 -2.385 1 97.94 109 GLY B N 1
ATOM 4016 C CA . GLY B 1 109 ? 23.812 -13.594 -2.613 1 97.94 109 GLY B CA 1
ATOM 4017 C C . GLY B 1 109 ? 23.984 -12.492 -1.581 1 97.94 109 GLY B C 1
ATOM 4018 O O . GLY B 1 109 ? 23.938 -12.75 -0.377 1 97.94 109 GLY B O 1
ATOM 4019 N N . ASN B 1 110 ? 24.125 -11.281 -2.119 1 98 110 ASN B N 1
ATOM 4020 C CA . ASN B 1 110 ? 24.406 -10.141 -1.257 1 98 110 ASN B CA 1
ATOM 4021 C C . ASN B 1 110 ? 23.219 -9.188 -1.178 1 98 110 ASN B C 1
ATOM 4023 O O . ASN B 1 110 ? 23.406 -7.973 -1.047 1 98 110 ASN B O 1
ATOM 4027 N N . LEU B 1 111 ? 22.031 -9.719 -1.428 1 98.75 111 LEU B N 1
ATOM 4028 C CA . LEU B 1 111 ? 20.828 -8.906 -1.261 1 98.75 111 LEU B CA 1
ATOM 4029 C C . LEU B 1 111 ? 20.547 -8.648 0.215 1 98.75 111 LEU B C 1
ATOM 4031 O O . LEU B 1 111 ? 19.781 -9.383 0.844 1 98.75 111 LEU B O 1
ATOM 4035 N N . ASP B 1 112 ? 21.047 -7.488 0.714 1 98.5 112 ASP B N 1
ATOM 4036 C CA . ASP B 1 112 ? 21.109 -7.285 2.158 1 98.5 112 ASP B CA 1
ATOM 4037 C C . ASP B 1 112 ? 20.188 -6.152 2.596 1 98.5 112 ASP B C 1
ATOM 4039 O O . ASP B 1 112 ? 19.781 -6.09 3.756 1 98.5 112 ASP B O 1
ATOM 4043 N N . TYR B 1 113 ? 19.953 -5.215 1.707 1 98.88 113 TYR B N 1
ATOM 4044 C CA . TYR B 1 113 ? 19.141 -4.055 2.084 1 98.88 113 TYR B CA 1
ATOM 4045 C C . TYR B 1 113 ? 17.672 -4.27 1.742 1 98.88 113 TYR B C 1
ATOM 4047 O O . TYR B 1 113 ? 17.344 -4.688 0.628 1 98.88 113 TYR B O 1
ATOM 4055 N N . VAL B 1 114 ? 16.844 -4.035 2.703 1 98.94 114 VAL B N 1
ATOM 4056 C CA . VAL B 1 114 ? 15.414 -4.297 2.57 1 98.94 114 VAL B CA 1
ATOM 4057 C C . VAL B 1 114 ? 14.633 -2.996 2.75 1 98.94 114 VAL B C 1
ATOM 4059 O O . VAL B 1 114 ? 14.797 -2.299 3.754 1 98.94 114 VAL B O 1
ATOM 4062 N N . PHE B 1 115 ? 13.844 -2.598 1.835 1 98.88 115 PHE B N 1
ATOM 4063 C CA . PHE B 1 115 ? 12.859 -1.527 1.931 1 98.88 115 PHE B CA 1
ATOM 4064 C C . PHE B 1 115 ? 11.445 -2.092 1.933 1 98.88 115 PHE B C 1
ATOM 4066 O O . PHE B 1 115 ? 10.945 -2.549 0.899 1 98.88 115 PHE B O 1
ATOM 4073 N N . PHE B 1 116 ? 10.766 -2.008 3.057 1 98.81 116 PHE B N 1
ATOM 4074 C CA . PHE B 1 116 ? 9.445 -2.598 3.189 1 98.81 116 PHE B CA 1
ATOM 4075 C C . PHE B 1 116 ? 8.375 -1.654 2.652 1 98.81 116 PHE B C 1
ATOM 4077 O O . PHE B 1 116 ? 8.461 -0.439 2.84 1 98.81 116 PHE B O 1
ATOM 4084 N N . CYS B 1 117 ? 7.398 -2.221 1.975 1 98.62 117 CYS B N 1
ATOM 4085 C CA . CYS B 1 117 ? 6.258 -1.522 1.398 1 98.62 117 CYS B CA 1
ATOM 4086 C C . CYS B 1 117 ? 4.949 -2.201 1.79 1 98.62 117 CYS B C 1
ATOM 4088 O O . CYS B 1 117 ? 4.953 -3.189 2.525 1 98.62 117 CYS B O 1
ATOM 4090 N N . ASN B 1 118 ? 3.832 -1.66 1.278 1 98.25 118 ASN B N 1
ATOM 4091 C CA . ASN B 1 118 ? 2.518 -2.178 1.642 1 98.25 118 ASN B CA 1
ATOM 4092 C C . ASN B 1 118 ? 2.004 -3.176 0.609 1 98.25 118 ASN B C 1
ATOM 4094 O O . ASN B 1 118 ? 1.173 -4.031 0.925 1 98.25 118 ASN B O 1
ATOM 4098 N N . SER B 1 119 ? 2.438 -3.068 -0.625 1 98.44 119 SER B N 1
ATOM 4099 C CA . SER B 1 119 ? 1.941 -3.906 -1.713 1 98.44 119 SER B CA 1
ATOM 4100 C C . SER B 1 119 ? 3.043 -4.207 -2.725 1 98.44 119 SER B C 1
ATOM 4102 O O . SER B 1 119 ? 4.078 -3.539 -2.738 1 98.44 119 SER B O 1
ATOM 4104 N N . GLY B 1 120 ? 2.789 -5.23 -3.543 1 98.56 120 GLY B N 1
ATOM 4105 C CA . GLY B 1 120 ? 3.723 -5.535 -4.613 1 98.56 120 GLY B CA 1
ATOM 4106 C C . GLY B 1 120 ? 3.939 -4.375 -5.566 1 98.56 120 GLY B C 1
ATOM 4107 O O . GLY B 1 120 ? 5.062 -4.141 -6.02 1 98.56 120 GLY B O 1
ATOM 4108 N N . ALA B 1 121 ? 2.879 -3.654 -5.875 1 98.69 121 ALA B N 1
ATOM 4109 C CA . ALA B 1 121 ? 2.992 -2.482 -6.738 1 98.69 121 ALA B CA 1
ATOM 4110 C C . ALA B 1 121 ? 3.953 -1.455 -6.148 1 98.69 121 ALA B C 1
ATOM 4112 O O . ALA B 1 121 ? 4.773 -0.879 -6.863 1 98.69 121 ALA B O 1
ATOM 4113 N N . GLU B 1 122 ? 3.889 -1.249 -4.859 1 98.81 122 GLU B N 1
ATOM 4114 C CA . GLU B 1 122 ? 4.781 -0.294 -4.211 1 98.81 122 GLU B CA 1
ATOM 4115 C C . GLU B 1 122 ? 6.227 -0.791 -4.223 1 98.81 122 GLU B C 1
ATOM 4117 O O . GLU B 1 122 ? 7.16 0.005 -4.328 1 98.81 122 GLU B O 1
ATOM 4122 N N . ALA B 1 123 ? 6.402 -2.086 -4.062 1 98.88 123 ALA B N 1
ATOM 4123 C CA . ALA B 1 123 ? 7.75 -2.639 -4.18 1 98.88 123 ALA B CA 1
ATOM 4124 C C . ALA B 1 123 ? 8.312 -2.41 -5.582 1 98.88 123 ALA B C 1
ATOM 4126 O O . ALA B 1 123 ? 9.492 -2.076 -5.734 1 98.88 123 ALA B O 1
ATOM 4127 N N . THR B 1 124 ? 7.453 -2.594 -6.609 1 98.94 124 THR B N 1
ATOM 4128 C CA . THR B 1 124 ? 7.852 -2.338 -7.988 1 98.94 124 THR B CA 1
ATOM 4129 C C . THR B 1 124 ? 8.242 -0.874 -8.18 1 98.94 124 THR B C 1
ATOM 4131 O O . THR B 1 124 ? 9.266 -0.572 -8.789 1 98.94 124 THR B O 1
ATOM 4134 N N . GLU B 1 125 ? 7.418 0.035 -7.605 1 98.81 125 GLU B N 1
ATOM 4135 C CA . GLU B 1 125 ? 7.707 1.466 -7.652 1 98.81 125 GLU B CA 1
ATOM 4136 C C . GLU B 1 125 ? 9.078 1.769 -7.059 1 98.81 125 GLU B C 1
ATOM 4138 O O . GLU B 1 125 ? 9.867 2.512 -7.652 1 98.81 125 GLU B O 1
ATOM 4143 N N . ALA B 1 126 ? 9.367 1.201 -5.91 1 98.81 126 ALA B N 1
ATOM 4144 C CA . ALA B 1 126 ? 10.641 1.415 -5.234 1 98.81 126 ALA B CA 1
ATOM 4145 C C . ALA B 1 126 ? 11.805 0.885 -6.07 1 98.81 126 ALA B C 1
ATOM 4147 O O . ALA B 1 126 ? 12.844 1.535 -6.18 1 98.81 126 ALA B O 1
ATOM 4148 N N . GLY B 1 127 ? 11.617 -0.287 -6.66 1 98.94 127 GLY B N 1
ATOM 4149 C CA . GLY B 1 127 ? 12.648 -0.875 -7.492 1 98.94 127 GLY B CA 1
ATOM 4150 C C . GLY B 1 127 ? 12.977 -0.041 -8.719 1 98.94 127 GLY B C 1
ATOM 4151 O O . GLY B 1 127 ? 14.148 0.167 -9.039 1 98.94 127 GLY B O 1
ATOM 4152 N N . LEU B 1 128 ? 11.953 0.42 -9.406 1 98.88 128 LEU B N 1
ATOM 4153 C CA . LEU B 1 128 ? 12.148 1.241 -10.594 1 98.88 128 LEU B CA 1
ATOM 4154 C C . LEU B 1 128 ? 12.852 2.547 -10.242 1 98.88 128 LEU B C 1
ATOM 4156 O O . LEU B 1 128 ? 13.734 2.996 -10.977 1 98.88 128 LEU B O 1
ATOM 4160 N N . LYS B 1 129 ? 12.461 3.135 -9.164 1 98.81 129 LYS B N 1
ATOM 4161 C CA . LYS B 1 129 ? 13.086 4.383 -8.734 1 98.81 129 LYS B CA 1
ATOM 4162 C C . LYS B 1 129 ? 14.547 4.168 -8.352 1 98.81 129 LYS B C 1
ATOM 4164 O O . LYS B 1 129 ? 15.398 5 -8.664 1 98.81 129 LYS B O 1
ATOM 4169 N N . LEU B 1 130 ? 14.812 3.08 -7.617 1 98.88 130 LEU B N 1
ATOM 4170 C CA . LEU B 1 130 ? 16.188 2.777 -7.254 1 98.88 130 LEU B CA 1
ATOM 4171 C C . LEU B 1 130 ? 17.047 2.543 -8.5 1 98.88 130 LEU B C 1
ATOM 4173 O O . LEU B 1 130 ? 18.188 2.986 -8.562 1 98.88 130 LEU B O 1
ATOM 4177 N N . ALA B 1 131 ? 16.484 1.814 -9.5 1 98.88 131 ALA B N 1
ATOM 4178 C CA . ALA B 1 131 ? 17.188 1.601 -10.758 1 98.88 131 ALA B CA 1
ATOM 4179 C C . ALA B 1 131 ? 17.516 2.928 -11.438 1 98.88 131 ALA B C 1
ATOM 4181 O O . ALA B 1 131 ? 18.625 3.121 -11.945 1 98.88 131 ALA B O 1
ATOM 4182 N N . ARG B 1 132 ? 16.562 3.834 -11.461 1 98.69 132 ARG B N 1
ATOM 4183 C CA . ARG B 1 132 ? 16.766 5.156 -12.039 1 98.69 132 ARG B CA 1
ATOM 4184 C C . ARG B 1 132 ? 17.922 5.887 -11.352 1 98.69 132 ARG B C 1
ATOM 4186 O O . ARG B 1 132 ? 18.75 6.52 -12.016 1 98.69 132 ARG B O 1
ATOM 4193 N N . LEU B 1 133 ? 17.953 5.801 -10.062 1 98.62 133 LEU B N 1
ATOM 4194 C CA . LEU B 1 133 ? 19 6.461 -9.281 1 98.62 133 LEU B CA 1
ATOM 4195 C C . LEU B 1 133 ? 20.359 5.805 -9.523 1 98.62 133 LEU B C 1
ATOM 4197 O O . LEU B 1 133 ? 21.406 6.391 -9.219 1 98.62 133 LEU B O 1
ATOM 4201 N N . ASN B 1 134 ? 20.344 4.582 -9.977 1 98.69 134 ASN B N 1
ATOM 4202 C CA . ASN B 1 134 ? 21.578 3.896 -10.352 1 98.69 134 ASN B CA 1
ATOM 4203 C C . ASN B 1 134 ? 21.969 4.184 -11.797 1 98.69 134 ASN B C 1
ATOM 4205 O O . ASN B 1 134 ? 22.797 3.473 -12.375 1 98.69 134 ASN B O 1
ATOM 4209 N N . GLY B 1 135 ? 21.328 5.145 -12.461 1 98.25 135 GLY B N 1
ATOM 4210 C CA . GLY B 1 135 ? 21.781 5.641 -13.75 1 98.25 135 GLY B CA 1
ATOM 4211 C C . GLY B 1 135 ? 20.984 5.07 -14.914 1 98.25 135 GLY B C 1
ATOM 4212 O O . GLY B 1 135 ? 21.219 5.418 -16.062 1 98.25 135 GLY B O 1
ATOM 4213 N N . CYS B 1 136 ? 19.984 4.215 -14.68 1 98.56 136 CYS B N 1
ATOM 4214 C CA . CYS B 1 136 ? 19.188 3.648 -15.766 1 98.56 136 CYS B CA 1
ATOM 4215 C C . CYS B 1 136 ? 18.344 4.723 -16.438 1 98.56 136 CYS B C 1
ATOM 4217 O O . CYS B 1 136 ? 17.734 5.555 -15.773 1 98.56 136 CYS B O 1
ATOM 4219 N N . ARG B 1 137 ? 18.312 4.66 -17.781 1 97.81 137 ARG B N 1
ATOM 4220 C CA . ARG B 1 137 ? 17.578 5.664 -18.547 1 97.81 137 ARG B CA 1
ATOM 4221 C C . ARG B 1 137 ? 16.578 5.008 -19.484 1 97.81 137 ARG B C 1
ATOM 4223 O O . ARG B 1 137 ? 15.836 5.695 -20.188 1 97.81 137 ARG B O 1
ATOM 4230 N N . ARG B 1 138 ? 16.516 3.727 -19.453 1 96.69 138 ARG B N 1
ATOM 4231 C CA . ARG B 1 138 ? 15.523 2.959 -20.203 1 96.69 138 ARG B CA 1
ATOM 4232 C C . ARG B 1 138 ? 15.078 1.733 -19.406 1 96.69 138 ARG B C 1
ATOM 4234 O O . ARG B 1 138 ? 15.82 1.238 -18.547 1 96.69 138 ARG B O 1
ATOM 4241 N N . THR B 1 139 ? 13.898 1.31 -19.641 1 98.38 139 THR B N 1
ATOM 4242 C CA . THR B 1 139 ? 13.328 0.167 -18.938 1 98.38 139 THR B CA 1
ATOM 4243 C C . THR B 1 139 ? 12.883 -0.907 -19.922 1 98.38 139 THR B C 1
ATOM 4245 O O . THR B 1 139 ? 12.141 -0.621 -20.875 1 98.38 139 THR B O 1
ATOM 4248 N N . LEU B 1 140 ? 13.391 -2.084 -19.781 1 98.81 140 LEU B N 1
ATOM 4249 C CA . LEU B 1 140 ? 13.008 -3.26 -20.547 1 98.81 140 LEU B CA 1
ATOM 4250 C C . LEU B 1 140 ? 12.219 -4.242 -19.688 1 98.81 140 LEU B C 1
ATOM 4252 O O . LEU B 1 140 ? 12.656 -4.621 -18.609 1 98.81 140 LEU B O 1
ATOM 4256 N N . SER B 1 141 ? 11.031 -4.574 -20.125 1 98.81 141 SER B N 1
ATOM 4257 C CA . SER B 1 141 ? 10.188 -5.574 -19.484 1 98.81 141 SER B CA 1
ATOM 4258 C C . SER B 1 141 ? 9.781 -6.664 -20.469 1 98.81 141 SER B C 1
ATOM 4260 O O . SER B 1 141 ? 10.328 -6.754 -21.562 1 98.81 141 SER B O 1
ATOM 4262 N N . THR B 1 142 ? 8.969 -7.617 -20.016 1 98.81 142 THR B N 1
ATOM 4263 C CA . THR B 1 142 ? 8.625 -8.734 -20.891 1 98.81 142 THR B CA 1
ATOM 4264 C C . THR B 1 142 ? 7.133 -8.742 -21.203 1 98.81 142 THR B C 1
ATOM 4266 O O . THR B 1 142 ? 6.316 -8.344 -20.359 1 98.81 142 THR B O 1
ATOM 4269 N N . LEU B 1 143 ? 6.805 -9.211 -22.406 1 98 143 LEU B N 1
ATOM 4270 C CA . LEU B 1 143 ? 5.414 -9.461 -22.766 1 98 143 LEU B CA 1
ATOM 4271 C C . LEU B 1 143 ? 4.793 -10.5 -21.828 1 98 143 LEU B C 1
ATOM 4273 O O . LEU B 1 143 ? 5.441 -11.484 -21.469 1 98 143 LEU B O 1
ATOM 4277 N N . GLY B 1 144 ? 3.543 -10.18 -21.391 1 96.62 144 GLY B N 1
ATOM 4278 C CA . GLY B 1 144 ? 2.836 -11.094 -20.5 1 96.62 144 GLY B CA 1
ATOM 4279 C C . GLY B 1 144 ? 3.16 -10.883 -19.047 1 96.62 144 GLY B C 1
ATOM 4280 O O . GLY B 1 144 ? 2.479 -11.414 -18.156 1 96.62 144 GLY B O 1
ATOM 4281 N N . GLY B 1 145 ? 4.191 -10.086 -18.734 1 97.62 145 GLY B N 1
ATOM 4282 C CA . GLY B 1 145 ? 4.582 -9.836 -17.359 1 97.62 145 GLY B CA 1
ATOM 4283 C C . GLY B 1 145 ? 3.547 -9.039 -16.578 1 97.62 145 GLY B C 1
ATOM 4284 O O . GLY B 1 145 ? 2.756 -8.297 -17.172 1 97.62 145 GLY B O 1
ATOM 4285 N N . PHE B 1 146 ? 3.494 -9.195 -15.258 1 97.19 146 PHE B N 1
ATOM 4286 C CA . PHE B 1 146 ? 2.625 -8.453 -14.359 1 97.19 146 PHE B CA 1
ATOM 4287 C C . PHE B 1 146 ? 3.414 -7.914 -13.172 1 97.19 146 PHE B C 1
ATOM 4289 O O . PHE B 1 146 ? 3.982 -8.688 -12.391 1 97.19 146 PHE B O 1
ATOM 4296 N N . HIS B 1 147 ? 3.371 -6.602 -12.992 1 98.5 147 HIS B N 1
ATOM 4297 C CA . HIS B 1 147 ? 4.203 -6 -11.953 1 98.5 147 HIS B CA 1
ATOM 4298 C C . HIS B 1 147 ? 3.404 -5.02 -11.102 1 98.5 147 HIS B C 1
ATOM 4300 O O . HIS B 1 147 ? 3.971 -4.305 -10.273 1 98.5 147 HIS B O 1
ATOM 4306 N N . GLY B 1 148 ? 2.111 -4.961 -11.289 1 97.25 148 GLY B N 1
ATOM 4307 C CA . GLY B 1 148 ? 1.25 -4.094 -10.508 1 97.25 148 GLY B CA 1
ATOM 4308 C C . GLY B 1 148 ? 0.457 -3.115 -11.352 1 97.25 148 GLY B C 1
ATOM 4309 O O . GLY B 1 148 ? 0.6 -3.09 -12.578 1 97.25 148 GLY B O 1
ATOM 4310 N N . LYS B 1 149 ? -0.366 -2.299 -10.672 1 97.31 149 LYS B N 1
ATOM 4311 C CA . LYS B 1 149 ? -1.289 -1.471 -11.445 1 97.31 149 LYS B CA 1
ATOM 4312 C C . LYS B 1 149 ? -1.162 0 -11.055 1 97.31 149 LYS B C 1
ATOM 4314 O O . LYS B 1 149 ? -1.92 0.842 -11.539 1 97.31 149 LYS B O 1
ATOM 4319 N N . THR B 1 150 ? -0.271 0.386 -10.117 1 98.31 150 THR B N 1
ATOM 4320 C CA . THR B 1 150 ? 0.095 1.796 -10.039 1 98.31 150 THR B CA 1
ATOM 4321 C C . THR B 1 150 ? 0.803 2.248 -11.312 1 98.31 150 THR B C 1
ATOM 4323 O O . THR B 1 150 ? 1.337 1.424 -12.055 1 98.31 150 THR B O 1
ATOM 4326 N N . LEU B 1 151 ? 0.828 3.465 -11.547 1 98.5 151 LEU B N 1
ATOM 4327 C CA . LEU B 1 151 ? 1.216 3.939 -12.875 1 98.5 151 LEU B CA 1
ATOM 4328 C C . LEU B 1 151 ? 2.65 3.537 -13.195 1 98.5 151 LEU B C 1
ATOM 4330 O O . LEU B 1 151 ? 2.953 3.148 -14.328 1 98.5 151 LEU B O 1
ATOM 4334 N N . GLY B 1 152 ? 3.582 3.656 -12.234 1 98.56 152 GLY B N 1
ATOM 4335 C CA . GLY B 1 152 ? 4.938 3.186 -12.469 1 98.56 152 GLY B CA 1
ATOM 4336 C C . GLY B 1 152 ? 5.02 1.688 -12.695 1 98.56 152 GLY B C 1
ATOM 4337 O O . GLY B 1 152 ? 5.684 1.231 -13.625 1 98.56 152 GLY B O 1
ATOM 4338 N N . ALA B 1 153 ? 4.332 0.925 -11.867 1 98.75 153 ALA B N 1
ATOM 4339 C CA . ALA B 1 153 ? 4.297 -0.529 -12 1 98.75 153 ALA B CA 1
ATOM 4340 C C . ALA B 1 153 ? 3.596 -0.946 -13.289 1 98.75 153 ALA B C 1
ATOM 4342 O O . ALA B 1 153 ? 4.035 -1.877 -13.969 1 98.75 153 ALA B O 1
ATOM 4343 N N . LEU B 1 154 ? 2.562 -0.252 -13.602 1 98.31 154 LEU B N 1
ATOM 4344 C CA . LEU B 1 154 ? 1.773 -0.552 -14.789 1 98.31 154 LEU B CA 1
ATOM 4345 C C . LEU B 1 154 ? 2.598 -0.345 -16.062 1 98.31 154 LEU B C 1
ATOM 4347 O O . LEU B 1 154 ? 2.432 -1.075 -17.031 1 98.31 154 LEU B O 1
ATOM 4351 N N . ALA B 1 155 ? 3.479 0.612 -16.031 1 98.38 155 ALA B N 1
ATOM 4352 C CA . ALA B 1 155 ? 4.309 0.932 -17.188 1 98.38 155 ALA B CA 1
ATOM 4353 C C . ALA B 1 155 ? 5.184 -0.256 -17.578 1 98.38 155 ALA B C 1
ATOM 4355 O O . ALA B 1 155 ? 5.617 -0.365 -18.734 1 98.38 155 ALA B O 1
ATOM 4356 N N . VAL B 1 156 ? 5.43 -1.17 -16.609 1 98.56 156 VAL B N 1
ATOM 4357 C CA . VAL B 1 156 ? 6.312 -2.293 -16.906 1 98.56 156 VAL B CA 1
ATOM 4358 C C . VAL B 1 156 ? 5.52 -3.596 -16.875 1 98.56 156 VAL B C 1
ATOM 4360 O O . VAL B 1 156 ? 6.098 -4.684 -16.938 1 98.56 156 VAL B O 1
ATOM 4363 N N . THR B 1 157 ? 4.191 -3.506 -16.719 1 97.88 157 THR B N 1
ATOM 4364 C CA . THR B 1 157 ? 3.307 -4.656 -16.875 1 97.88 157 THR B CA 1
ATOM 4365 C C . THR B 1 157 ? 3.082 -4.969 -18.344 1 97.88 157 THR B C 1
ATOM 4367 O O . THR B 1 157 ? 2.732 -4.082 -19.125 1 97.88 157 THR B O 1
ATOM 4370 N N . GLY B 1 158 ? 3.213 -6.195 -18.766 1 96.5 158 GLY B N 1
ATOM 4371 C CA . GLY B 1 158 ? 3.367 -6.562 -20.156 1 96.5 158 GLY B CA 1
ATOM 4372 C C . GLY B 1 158 ? 2.043 -6.785 -20.859 1 96.5 158 GLY B C 1
ATOM 4373 O O . GLY B 1 158 ? 2.01 -6.996 -22.078 1 96.5 158 GLY B O 1
ATOM 4374 N N . ARG B 1 159 ? 0.943 -6.707 -20.188 1 92.88 159 ARG B N 1
ATOM 4375 C CA . ARG B 1 159 ? -0.365 -6.824 -20.828 1 92.88 159 ARG B CA 1
ATOM 4376 C C . ARG B 1 159 ? -0.83 -5.484 -21.375 1 92.88 159 ARG B C 1
ATOM 4378 O O . ARG B 1 159 ? -1.195 -4.586 -20.625 1 92.88 159 ARG B O 1
ATOM 4385 N N . GLU B 1 160 ? -0.955 -5.406 -22.594 1 91.94 160 GLU B N 1
ATOM 4386 C CA . GLU B 1 160 ? -1.244 -4.148 -23.281 1 91.94 160 GLU B CA 1
ATOM 4387 C C . GLU B 1 160 ? -2.625 -3.621 -22.891 1 91.94 160 GLU B C 1
ATOM 4389 O O . GLU B 1 160 ? -2.814 -2.41 -22.766 1 91.94 160 GLU B O 1
ATOM 4394 N N . SER B 1 161 ? -3.574 -4.469 -22.719 1 90.88 161 SER B N 1
ATOM 4395 C CA . SER B 1 161 ? -4.941 -4.043 -22.453 1 90.88 161 SER B CA 1
ATOM 4396 C C . SER B 1 161 ? -5.043 -3.338 -21.109 1 90.88 161 SER B C 1
ATOM 4398 O O . SER B 1 161 ? -5.957 -2.541 -20.875 1 90.88 161 SER B O 1
ATOM 4400 N N . TYR B 1 162 ? -4.102 -3.594 -20.188 1 92.19 162 TYR B N 1
ATOM 4401 C CA . TYR B 1 162 ? -4.074 -2.896 -18.906 1 92.19 162 TYR B CA 1
ATOM 4402 C C . TYR B 1 162 ? -3.447 -1.515 -19.062 1 92.19 162 TYR B C 1
ATOM 4404 O O . TYR B 1 162 ? -3.781 -0.592 -18.312 1 92.19 162 TYR B O 1
ATOM 4412 N N . ARG B 1 163 ? -2.564 -1.36 -19.969 1 95.88 163 ARG B N 1
ATOM 4413 C CA . ARG B 1 163 ? -1.789 -0.132 -20.109 1 95.88 163 ARG B CA 1
ATOM 4414 C C . ARG B 1 163 ? -2.516 0.873 -21 1 95.88 163 ARG B C 1
ATOM 4416 O O . ARG B 1 163 ? -2.492 2.076 -20.734 1 95.88 163 ARG B O 1
ATOM 4423 N N . GLU B 1 164 ? -3.201 0.363 -22.031 1 95.88 164 GLU B N 1
ATOM 4424 C CA . GLU B 1 164 ? -3.742 1.183 -23.109 1 95.88 164 GLU B CA 1
ATOM 4425 C C . GLU B 1 164 ? -4.648 2.283 -22.562 1 95.88 164 GLU B C 1
ATOM 4427 O O . GLU B 1 164 ? -4.523 3.447 -22.953 1 95.88 164 GLU B O 1
ATOM 4432 N N . PRO B 1 165 ? -5.523 1.982 -21.625 1 96.12 165 PRO B N 1
ATOM 4433 C CA . PRO B 1 165 ? -6.434 3.021 -21.141 1 96.12 165 PRO B CA 1
ATOM 4434 C C . PRO B 1 165 ? -5.703 4.152 -20.422 1 96.12 165 PRO B C 1
ATOM 4436 O O . PRO B 1 165 ? -6.266 5.234 -20.234 1 96.12 165 PRO B O 1
ATOM 4439 N N . PHE B 1 166 ? -4.508 3.945 -20.031 1 97.31 166 PHE B N 1
ATOM 4440 C CA . PHE B 1 166 ? -3.787 4.926 -19.234 1 97.31 166 PHE B CA 1
ATOM 4441 C C . PHE B 1 166 ? -2.578 5.465 -20 1 97.31 166 PHE B C 1
ATOM 4443 O O . PHE B 1 166 ? -1.653 6.012 -19.391 1 97.31 166 PHE B O 1
ATOM 4450 N N . SER B 1 167 ? -2.797 5.266 -21.297 1 91.88 167 SER B N 1
ATOM 4451 C CA . SER B 1 167 ? -1.745 5.809 -22.156 1 91.88 167 SER B CA 1
ATOM 4452 C C . SER B 1 167 ? -1.536 7.297 -21.891 1 91.88 167 SER B C 1
ATOM 4454 O O . SER B 1 167 ? -2.49 8.023 -21.609 1 91.88 167 SER B O 1
ATOM 4456 N N . GLY B 1 168 ? -0.435 7.902 -21.797 1 91.81 168 GLY B N 1
ATOM 4457 C CA . GLY B 1 168 ? -0.115 9.297 -21.547 1 91.81 168 GLY B CA 1
ATOM 4458 C C . GLY B 1 168 ? 0.369 9.547 -20.125 1 91.81 168 GLY B C 1
ATOM 4459 O O . GLY B 1 168 ? 0.986 10.578 -19.844 1 91.81 168 GLY B O 1
ATOM 4460 N N . LEU B 1 169 ? -0.15 8.609 -19.266 1 95.31 169 LEU B N 1
ATOM 4461 C CA . LEU B 1 169 ? 0.301 8.727 -17.891 1 95.31 169 LEU B CA 1
ATOM 4462 C C . LEU B 1 169 ? 1.492 7.816 -17.625 1 95.31 169 LEU B C 1
ATOM 4464 O O . LEU B 1 169 ? 2.111 7.891 -16.562 1 95.31 169 LEU B O 1
ATOM 4468 N N . LEU B 1 170 ? 1.807 6.961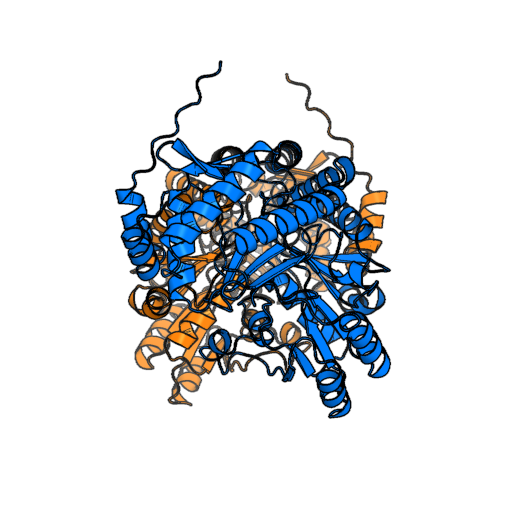 -18.547 1 96.88 170 LEU B N 1
ATOM 4469 C CA . LEU B 1 170 ? 2.812 5.926 -18.328 1 96.88 170 LEU B CA 1
ATOM 4470 C C . LEU B 1 170 ? 4.148 6.328 -18.938 1 96.88 170 LEU B C 1
ATOM 4472 O O . LEU B 1 170 ? 4.184 6.906 -20.031 1 96.88 170 LEU B O 1
ATOM 4476 N N . SER B 1 171 ? 5.203 6.043 -18.219 1 95.44 171 SER B N 1
ATOM 4477 C CA . SER B 1 171 ? 6.523 6.164 -18.828 1 95.44 171 SER B CA 1
ATOM 4478 C C . SER B 1 171 ? 6.727 5.117 -19.922 1 95.44 171 SER B C 1
ATOM 4480 O O . SER B 1 171 ? 6.02 4.105 -19.969 1 95.44 171 SER B O 1
ATOM 4482 N N . ASP B 1 172 ? 7.691 5.371 -20.734 1 93.81 172 ASP B N 1
ATOM 4483 C CA . ASP B 1 172 ? 7.984 4.457 -21.828 1 93.81 172 ASP B CA 1
ATOM 4484 C C . ASP B 1 172 ? 8.734 3.223 -21.344 1 93.81 172 ASP B C 1
ATOM 4486 O O . ASP B 1 172 ? 9.625 3.332 -20.484 1 93.81 172 ASP B O 1
ATOM 4490 N N . SER B 1 173 ? 8.297 2.129 -21.766 1 96.62 173 SER B N 1
ATOM 4491 C CA . SER B 1 173 ? 8.961 0.85 -21.531 1 96.62 173 SER B CA 1
ATOM 4492 C C . SER B 1 173 ? 9.016 0.019 -22.812 1 96.62 173 SER B C 1
ATOM 4494 O O . SER B 1 173 ? 8.086 0.063 -23.625 1 96.62 173 SER B O 1
ATOM 4496 N N . GLU B 1 174 ? 10.117 -0.599 -23.031 1 97.75 174 GLU B N 1
ATOM 4497 C CA . GLU B 1 174 ? 10.234 -1.557 -24.125 1 97.75 174 GLU B CA 1
ATOM 4498 C C . GLU B 1 174 ? 9.93 -2.975 -23.656 1 97.75 174 GLU B C 1
ATOM 4500 O O . GLU B 1 174 ? 10.281 -3.354 -22.531 1 97.75 174 GLU B O 1
ATOM 4505 N N . PHE B 1 175 ? 9.289 -3.75 -24.516 1 98.44 175 PHE B N 1
ATOM 4506 C CA . PHE B 1 175 ? 8.891 -5.102 -24.156 1 98.44 175 PHE B CA 1
ATOM 4507 C C . PHE B 1 175 ? 9.5 -6.125 -25.109 1 98.44 175 PHE B C 1
ATOM 4509 O O . PHE B 1 175 ? 9.492 -5.934 -26.312 1 98.44 175 PHE B O 1
ATOM 4516 N N . VAL B 1 176 ? 10.07 -7.176 -24.594 1 98.69 176 VAL B N 1
ATOM 4517 C CA . VAL B 1 176 ? 10.594 -8.297 -25.359 1 98.69 176 VAL B CA 1
ATOM 4518 C C . VAL B 1 176 ? 9.82 -9.57 -25.016 1 98.69 176 VAL B C 1
ATOM 4520 O O . VAL B 1 176 ? 9.234 -9.672 -23.938 1 98.69 176 VAL B O 1
ATOM 4523 N N . PRO B 1 177 ? 9.758 -10.547 -25.922 1 98.75 177 PRO B N 1
ATOM 4524 C CA . PRO B 1 177 ? 9.094 -11.805 -25.578 1 98.75 177 PRO B CA 1
ATOM 4525 C C . PRO B 1 177 ? 9.75 -12.508 -24.391 1 98.75 177 PRO B C 1
ATOM 4527 O O . PRO B 1 177 ? 10.984 -12.609 -24.328 1 98.75 177 PRO B O 1
ATOM 4530 N N . PHE B 1 178 ? 8.938 -12.977 -23.516 1 98.62 178 PHE B N 1
ATOM 4531 C CA . PHE B 1 178 ? 9.438 -13.719 -22.359 1 98.62 178 PHE B CA 1
ATOM 4532 C C . PHE B 1 178 ? 10.102 -15.016 -22.797 1 98.62 178 PHE B C 1
ATOM 4534 O O . PHE B 1 178 ? 9.562 -15.742 -23.641 1 98.62 178 PHE B O 1
ATOM 4541 N N . GLY B 1 179 ? 11.266 -15.25 -22.234 1 98.56 179 GLY B N 1
ATOM 4542 C CA . GLY B 1 179 ? 11.992 -16.469 -22.578 1 98.56 179 GLY B CA 1
ATOM 4543 C C . GLY B 1 179 ? 12.898 -16.297 -23.781 1 98.56 179 GLY B C 1
ATOM 4544 O O . GLY B 1 179 ? 13.586 -17.234 -24.188 1 98.56 179 GLY B O 1
ATOM 4545 N N . ASP B 1 180 ? 12.969 -15.156 -24.375 1 98.75 180 ASP B N 1
ATOM 4546 C CA . ASP B 1 180 ? 13.758 -14.898 -25.578 1 98.75 180 ASP B CA 1
ATOM 4547 C C . ASP B 1 180 ? 14.969 -14.031 -25.266 1 98.75 180 ASP B C 1
ATOM 4549 O O . ASP B 1 180 ? 14.945 -12.82 -25.469 1 98.75 180 ASP B O 1
ATOM 4553 N N . SER B 1 181 ? 16.047 -14.711 -24.891 1 98.44 181 SER B N 1
ATOM 4554 C CA . SER B 1 181 ? 17.25 -13.984 -24.5 1 98.44 181 SER B CA 1
ATOM 4555 C C . SER B 1 181 ? 17.875 -13.266 -25.688 1 98.44 181 SER B C 1
ATOM 4557 O O . SER B 1 181 ? 18.531 -12.234 -25.531 1 98.44 181 SER B O 1
ATOM 4559 N N . ASP B 1 182 ? 17.656 -13.766 -26.906 1 98.62 182 ASP B N 1
ATOM 4560 C CA . ASP B 1 182 ? 18.188 -13.102 -28.094 1 98.62 182 ASP B CA 1
ATOM 4561 C C . ASP B 1 182 ? 17.5 -11.75 -28.312 1 98.62 182 ASP B C 1
ATOM 4563 O O . ASP B 1 182 ? 18.156 -10.758 -28.625 1 98.62 182 ASP B O 1
ATOM 4567 N N . ALA B 1 183 ? 16.234 -11.773 -28.156 1 98.75 183 ALA B N 1
ATOM 4568 C CA . ALA B 1 183 ? 15.492 -10.523 -28.281 1 98.75 183 ALA B CA 1
ATOM 4569 C C . ALA B 1 183 ? 15.945 -9.508 -27.234 1 98.75 183 ALA B C 1
ATOM 4571 O O . ALA B 1 183 ? 16.047 -8.312 -27.531 1 98.75 183 ALA B O 1
ATOM 4572 N N . LEU B 1 184 ? 16.203 -9.953 -26.031 1 98.81 184 LEU B N 1
ATOM 4573 C CA . LEU B 1 184 ? 16.703 -9.07 -24.969 1 98.81 184 LEU B CA 1
ATOM 4574 C C . LEU B 1 184 ? 18.062 -8.484 -25.344 1 98.81 184 LEU B C 1
ATOM 4576 O O . LEU B 1 184 ? 18.297 -7.289 -25.188 1 98.81 184 LEU B O 1
ATOM 4580 N N . GLU B 1 185 ? 18.906 -9.336 -25.812 1 98.81 185 GLU B N 1
ATOM 4581 C CA . GLU B 1 185 ? 20.234 -8.875 -26.188 1 98.81 185 GLU B CA 1
ATOM 4582 C C . GLU B 1 185 ? 20.172 -7.82 -27.297 1 98.81 185 GLU B C 1
ATOM 4584 O O . GLU B 1 185 ? 20.906 -6.836 -27.266 1 98.81 185 GLU B O 1
ATOM 4589 N N . GLN B 1 186 ? 19.344 -8.055 -28.281 1 98.69 186 GLN B N 1
ATOM 4590 C CA . GLN B 1 186 ? 19.172 -7.094 -29.375 1 98.69 186 GLN B CA 1
ATOM 4591 C C . GLN B 1 186 ? 18.75 -5.73 -28.844 1 98.69 186 GLN B C 1
ATOM 4593 O O . GLN B 1 186 ? 19.25 -4.699 -29.281 1 98.69 186 GLN B O 1
ATOM 4598 N N . GLN B 1 187 ? 17.828 -5.734 -27.891 1 98.31 187 GLN B N 1
ATOM 4599 C CA . GLN B 1 187 ? 17.359 -4.48 -27.312 1 98.31 187 GLN B CA 1
ATOM 4600 C C . GLN B 1 187 ? 18.469 -3.799 -26.516 1 98.31 187 GLN B C 1
ATOM 4602 O O . GLN B 1 187 ? 18.609 -2.574 -26.562 1 98.31 187 GLN B O 1
ATOM 4607 N N . LEU B 1 188 ? 19.203 -4.586 -25.719 1 98.44 188 LEU B N 1
ATOM 4608 C CA . LEU B 1 188 ? 20.281 -4.035 -24.922 1 98.44 188 LEU B CA 1
ATOM 4609 C C . LEU B 1 188 ? 21.359 -3.428 -25.812 1 98.44 188 LEU B C 1
ATOM 4611 O O . LEU B 1 188 ? 21.938 -2.387 -25.469 1 98.44 188 LEU B O 1
ATOM 4615 N N . ARG B 1 189 ? 21.578 -4.016 -26.953 1 97.38 189 ARG B N 1
ATOM 4616 C CA . ARG B 1 189 ? 22.594 -3.57 -27.891 1 97.38 189 ARG B CA 1
ATOM 4617 C C . ARG B 1 189 ? 22.156 -2.312 -28.625 1 97.38 189 ARG B C 1
ATOM 4619 O O . ARG B 1 189 ? 22.984 -1.487 -29.016 1 97.38 189 ARG B O 1
ATOM 4626 N N . ALA B 1 190 ? 20.922 -2.096 -28.781 1 96.88 190 ALA B N 1
ATOM 4627 C CA . ALA B 1 190 ? 20.359 -1.069 -29.641 1 96.88 190 ALA B CA 1
ATOM 4628 C C . ALA B 1 190 ? 20.594 0.326 -29.078 1 96.88 190 ALA B C 1
ATOM 4630 O O . ALA B 1 190 ? 20.469 1.325 -29.781 1 96.88 190 ALA B O 1
ATOM 4631 N N . SER B 1 191 ? 21 0.489 -27.844 1 96 191 SER B N 1
ATOM 4632 C CA . SER B 1 191 ? 21.203 1.789 -27.219 1 96 191 SER B CA 1
ATOM 4633 C C . SER B 1 191 ? 22.328 1.737 -26.188 1 96 191 SER B C 1
ATOM 4635 O O . SER B 1 191 ? 22.484 0.749 -25.469 1 96 191 SER B O 1
ATOM 4637 N N . PRO B 1 192 ? 23.094 2.812 -26.109 1 96.19 192 PRO B N 1
ATOM 4638 C CA . PRO B 1 192 ? 24.141 2.881 -25.078 1 96.19 192 PRO B CA 1
ATOM 4639 C C . PRO B 1 192 ? 23.594 3.275 -23.719 1 96.19 192 PRO B C 1
ATOM 4641 O O . PRO B 1 192 ? 24.312 3.188 -22.719 1 96.19 192 PRO B O 1
ATOM 4644 N N . ASP B 1 193 ? 22.391 3.682 -23.688 1 97.44 193 ASP B N 1
ATOM 4645 C CA . ASP B 1 193 ? 21.797 4.078 -22.406 1 97.44 193 ASP B CA 1
ATOM 4646 C C . ASP B 1 193 ? 21.688 2.889 -21.453 1 97.44 193 ASP B C 1
ATOM 4648 O O . ASP B 1 193 ? 21.297 1.793 -21.875 1 97.44 193 ASP B O 1
ATOM 4652 N N . LYS B 1 194 ? 22.094 3.105 -20.188 1 98.5 194 LYS B N 1
ATOM 4653 C CA . LYS B 1 194 ? 21.984 2.057 -19.172 1 98.5 194 LYS B CA 1
ATOM 4654 C C . LYS B 1 194 ? 20.531 1.631 -18.969 1 98.5 194 LYS B C 1
ATOM 4656 O O . LYS B 1 194 ? 19.641 2.475 -18.812 1 98.5 194 LYS B O 1
ATOM 4661 N N . ALA B 1 195 ? 20.281 0.302 -18.969 1 98.69 195 ALA B N 1
ATOM 4662 C CA . ALA B 1 195 ? 18.922 -0.223 -18.922 1 98.69 195 ALA B CA 1
ATOM 4663 C C . ALA B 1 195 ? 18.625 -0.836 -17.547 1 98.69 195 ALA B C 1
ATOM 4665 O O . ALA B 1 195 ? 19.531 -1.292 -16.859 1 98.69 195 ALA B O 1
ATOM 4666 N N . CYS B 1 196 ? 17.375 -0.722 -17.203 1 98.75 196 CYS B N 1
ATOM 4667 C CA . CYS B 1 196 ? 16.766 -1.568 -16.188 1 98.75 196 CYS B CA 1
ATOM 4668 C C . CYS B 1 196 ? 15.977 -2.709 -16.812 1 98.75 196 CYS B C 1
ATOM 4670 O O . CYS B 1 196 ? 15.094 -2.475 -17.641 1 98.75 196 CYS B O 1
ATOM 4672 N N . VAL B 1 197 ? 16.344 -3.941 -16.547 1 98.94 197 VAL B N 1
ATOM 4673 C CA . VAL B 1 197 ? 15.617 -5.117 -17.016 1 98.94 197 VAL B CA 1
ATOM 4674 C C . VAL B 1 197 ? 14.781 -5.699 -15.867 1 98.94 197 VAL B C 1
ATOM 4676 O O . VAL B 1 197 ? 15.328 -6.086 -14.828 1 98.94 197 VAL B O 1
ATOM 4679 N N . ILE B 1 198 ? 13.477 -5.738 -16.031 1 98.94 198 ILE B N 1
ATOM 4680 C CA . ILE B 1 198 ? 12.586 -6.266 -15 1 98.94 198 ILE B CA 1
ATOM 4681 C C . ILE B 1 198 ? 11.789 -7.438 -15.555 1 98.94 198 ILE B C 1
ATOM 4683 O O . ILE B 1 198 ? 11.234 -7.352 -16.656 1 98.94 198 ILE B O 1
ATOM 4687 N N . LEU B 1 199 ? 11.719 -8.523 -14.828 1 98.88 199 LEU B N 1
ATOM 4688 C CA . LEU B 1 199 ? 10.938 -9.68 -15.242 1 98.88 199 LEU B CA 1
ATOM 4689 C C . LEU B 1 199 ? 10.68 -10.617 -14.07 1 98.88 199 LEU B C 1
ATOM 4691 O O . LEU B 1 199 ? 11.281 -10.461 -13 1 98.88 199 LEU B O 1
ATOM 4695 N N . GLU B 1 200 ? 9.742 -11.469 -14.195 1 98.75 200 GLU B N 1
ATOM 4696 C CA . GLU B 1 200 ? 9.484 -12.578 -13.281 1 98.75 200 GLU B CA 1
ATOM 4697 C C . GLU B 1 200 ? 10.305 -13.805 -13.656 1 98.75 200 GLU B C 1
ATOM 4699 O O . GLU B 1 200 ? 10.539 -14.062 -14.836 1 98.75 200 GLU B O 1
ATOM 4704 N N . PRO B 1 201 ? 10.742 -14.594 -12.641 1 98.69 201 PRO B N 1
ATOM 4705 C CA . PRO B 1 201 ? 11.367 -15.867 -13.023 1 98.69 201 PRO B CA 1
ATOM 4706 C C . PRO B 1 201 ? 10.391 -16.828 -13.68 1 98.69 201 PRO B C 1
ATOM 4708 O O . PRO B 1 201 ? 10.781 -17.641 -14.523 1 98.69 201 PRO B O 1
ATOM 4711 N N . ILE B 1 202 ? 9.188 -16.797 -13.211 1 98.25 202 ILE B N 1
ATOM 4712 C CA . ILE B 1 202 ? 8.023 -17.5 -13.75 1 98.25 202 ILE B CA 1
ATOM 4713 C C . ILE B 1 202 ? 6.848 -16.531 -13.844 1 98.25 202 ILE B C 1
ATOM 4715 O O . ILE B 1 202 ? 6.512 -15.852 -12.867 1 98.25 202 ILE B O 1
ATOM 4719 N N . GLN B 1 203 ? 6.301 -16.406 -15.039 1 97.75 203 GLN B N 1
ATOM 4720 C CA . GLN B 1 203 ? 5.164 -15.5 -15.164 1 97.75 203 GLN B CA 1
ATOM 4721 C C . GLN B 1 203 ? 3.879 -16.156 -14.664 1 97.75 203 GLN B C 1
ATOM 4723 O O . GLN B 1 203 ? 3.207 -16.859 -15.422 1 97.75 203 GLN B O 1
ATOM 4728 N N . ALA B 1 204 ? 3.496 -15.812 -13.492 1 96.56 204 ALA B N 1
ATOM 4729 C CA . ALA B 1 204 ? 2.33 -16.422 -12.867 1 96.56 204 ALA B CA 1
ATOM 4730 C C . ALA B 1 204 ? 1.037 -15.945 -13.516 1 96.56 204 ALA B C 1
ATOM 4732 O O . ALA B 1 204 ? 0.249 -16.75 -14.016 1 96.56 204 ALA B O 1
ATOM 4733 N N . GLU B 1 205 ? 0.845 -14.641 -13.633 1 95 205 GLU B N 1
ATOM 4734 C CA . GLU B 1 205 ? -0.403 -14.055 -14.117 1 95 205 GLU B CA 1
ATOM 4735 C C . GLU B 1 205 ? -0.615 -14.352 -15.594 1 95 205 GLU B C 1
ATOM 4737 O O . GLU B 1 205 ? -1.748 -14.344 -16.078 1 95 205 GLU B O 1
ATOM 4742 N N . ALA B 1 206 ? 0.49 -14.633 -16.266 1 95.69 206 ALA B N 1
ATOM 4743 C CA . ALA B 1 206 ? 0.383 -14.953 -17.688 1 95.69 206 ALA B CA 1
ATOM 4744 C C . ALA B 1 206 ? -0.011 -16.422 -17.891 1 95.69 206 ALA B C 1
ATOM 4746 O O . ALA B 1 206 ? -0.279 -16.844 -19.016 1 95.69 206 ALA B O 1
ATOM 4747 N N . GLY B 1 207 ? -0.113 -17.156 -16.844 1 95.94 207 GLY B N 1
ATOM 4748 C CA . GLY B 1 207 ? -0.531 -18.547 -16.938 1 95.94 207 GLY B CA 1
ATOM 4749 C C . GLY B 1 207 ? 0.547 -19.516 -16.5 1 95.94 207 GLY B C 1
ATOM 4750 O O . GLY B 1 207 ? 0.678 -20.609 -17.078 1 95.94 207 GLY B O 1
ATOM 4751 N N . VAL B 1 208 ? 1.356 -19.047 -15.594 1 97.62 208 VAL B N 1
ATOM 4752 C CA . VAL B 1 208 ? 2.434 -19.875 -15.047 1 97.62 208 VAL B CA 1
ATOM 4753 C C . VAL B 1 208 ? 3.379 -20.297 -16.172 1 97.62 208 VAL B C 1
ATOM 4755 O O . VAL B 1 208 ? 3.643 -21.484 -16.344 1 97.62 208 VAL B O 1
ATOM 4758 N N . ILE B 1 209 ? 3.857 -19.359 -16.906 1 98 209 ILE B N 1
ATOM 4759 C CA . ILE B 1 209 ? 4.754 -19.609 -18.031 1 98 209 ILE B CA 1
ATOM 4760 C C . ILE B 1 209 ? 6.184 -19.781 -17.516 1 98 209 ILE B C 1
ATOM 4762 O O . ILE B 1 209 ? 6.758 -18.859 -16.938 1 98 209 ILE B O 1
ATOM 4766 N N . LEU B 1 210 ? 6.742 -20.969 -17.688 1 97.88 210 LEU B N 1
ATOM 4767 C CA . LEU B 1 210 ? 8.141 -21.234 -17.344 1 97.88 210 LEU B CA 1
ATOM 4768 C C . LEU B 1 210 ? 9.047 -20.906 -18.531 1 97.88 210 LEU B C 1
ATOM 4770 O O . LEU B 1 210 ? 8.773 -21.312 -19.656 1 97.88 210 LEU B O 1
ATOM 4774 N N . PRO B 1 211 ? 10.07 -20.172 -18.266 1 97.81 211 PRO B N 1
ATOM 4775 C CA . PRO B 1 211 ? 11.008 -19.922 -19.359 1 97.81 211 PRO B CA 1
ATOM 4776 C C . PRO B 1 211 ? 11.883 -21.125 -19.688 1 97.81 211 PRO B C 1
ATOM 4778 O O . PRO B 1 211 ? 11.961 -22.062 -18.891 1 97.81 211 PRO B O 1
ATOM 4781 N N . PRO B 1 212 ? 12.484 -21.109 -20.922 1 97.69 212 PRO B N 1
ATOM 4782 C CA . PRO B 1 212 ? 13.43 -22.188 -21.234 1 97.69 212 PRO B CA 1
ATOM 4783 C C . PRO B 1 212 ? 14.57 -22.281 -20.219 1 97.69 212 PRO B C 1
ATOM 4785 O O . PRO B 1 212 ? 14.992 -21.266 -19.656 1 97.69 212 PRO B O 1
ATOM 4788 N N . SER B 1 213 ? 15.008 -23.547 -20.078 1 97.5 213 SER B N 1
ATOM 4789 C CA . SER B 1 213 ? 16.156 -23.75 -19.203 1 97.5 213 SER B CA 1
ATOM 4790 C C . SER B 1 213 ? 17.328 -22.859 -19.594 1 97.5 213 SER B C 1
ATOM 4792 O O . SER B 1 213 ? 17.641 -22.719 -20.766 1 97.5 213 SER B O 1
ATOM 4794 N N . GLY B 1 214 ? 17.891 -22.188 -18.609 1 98.31 214 GLY B N 1
ATOM 4795 C CA . GLY B 1 214 ? 19.062 -21.344 -18.844 1 98.31 214 GLY B CA 1
ATOM 4796 C C . GLY B 1 214 ? 18.703 -19.906 -19.156 1 98.31 214 GLY B C 1
ATOM 4797 O O . GLY B 1 214 ? 19.594 -19.047 -19.172 1 98.31 214 GLY B O 1
ATOM 4798 N N . TYR B 1 215 ? 17.438 -19.609 -19.391 1 98.56 215 TYR B N 1
ATOM 4799 C CA . TYR B 1 215 ? 17 -18.266 -19.766 1 98.56 215 TYR B CA 1
ATOM 4800 C C . TYR B 1 215 ? 17.406 -17.234 -18.719 1 98.56 215 TYR B C 1
ATOM 4802 O O . TYR B 1 215 ? 18 -16.203 -19.047 1 98.56 215 TYR B O 1
ATOM 4810 N N . LEU B 1 216 ? 17.141 -17.438 -17.375 1 98.69 216 LEU B N 1
ATOM 4811 C CA . LEU B 1 216 ? 17.453 -16.484 -16.328 1 98.69 216 LEU B CA 1
ATOM 4812 C C . LEU B 1 216 ? 18.953 -16.266 -16.203 1 98.69 216 LEU B C 1
ATOM 4814 O O . LEU B 1 216 ? 19.406 -15.148 -15.969 1 98.69 216 LEU B O 1
ATOM 4818 N N . ARG B 1 217 ? 19.672 -17.375 -16.312 1 98.69 217 ARG B N 1
ATOM 4819 C CA . ARG B 1 217 ? 21.125 -17.281 -16.281 1 98.69 217 ARG B CA 1
ATOM 4820 C C . ARG B 1 217 ? 21.625 -16.391 -17.406 1 98.69 217 ARG B C 1
ATOM 4822 O O . ARG B 1 217 ? 22.5 -15.539 -17.203 1 98.69 217 ARG B O 1
ATOM 4829 N N . ARG B 1 218 ? 21.078 -16.625 -18.594 1 98.81 218 ARG B N 1
ATOM 4830 C CA . ARG B 1 218 ? 21.469 -15.82 -19.75 1 98.81 218 ARG B CA 1
ATOM 4831 C C . ARG B 1 218 ? 21.094 -14.352 -19.562 1 98.81 218 ARG B C 1
ATOM 4833 O O . ARG B 1 218 ? 21.859 -13.461 -19.922 1 98.81 218 ARG B O 1
ATOM 4840 N N . VAL B 1 219 ? 19.938 -14.07 -19.016 1 98.88 219 VAL B N 1
ATOM 4841 C CA . VAL B 1 219 ? 19.516 -12.703 -18.719 1 98.88 219 VAL B CA 1
ATOM 4842 C C . VAL B 1 219 ? 20.516 -12.039 -17.781 1 98.88 219 VAL B C 1
ATOM 4844 O O . VAL B 1 219 ? 20.922 -10.891 -18 1 98.88 219 VAL B O 1
ATOM 4847 N N . ARG B 1 220 ? 20.906 -12.734 -16.688 1 98.75 220 ARG B N 1
ATOM 4848 C CA . ARG B 1 220 ? 21.891 -12.211 -15.742 1 98.75 220 ARG B CA 1
ATOM 4849 C C . ARG B 1 220 ? 23.203 -11.883 -16.453 1 98.75 220 ARG B C 1
ATOM 4851 O O . ARG B 1 220 ? 23.797 -10.828 -16.219 1 98.75 220 ARG B O 1
ATOM 4858 N N . GLU B 1 221 ? 23.641 -12.797 -17.297 1 98.81 221 GLU B N 1
ATOM 4859 C CA . GLU B 1 221 ? 24.875 -12.594 -18.047 1 98.81 221 GLU B CA 1
ATOM 4860 C C . GLU B 1 221 ? 24.781 -11.367 -18.953 1 98.81 221 GLU B C 1
ATOM 4862 O O . GLU B 1 221 ? 25.734 -10.578 -19.031 1 98.81 221 GLU B O 1
ATOM 4867 N N . LEU B 1 222 ? 23.688 -11.234 -19.641 1 98.88 222 LEU B N 1
ATOM 4868 C CA . LEU B 1 222 ? 23.484 -10.102 -20.547 1 98.88 222 LEU B CA 1
ATOM 4869 C C . LEU B 1 222 ? 23.469 -8.789 -19.766 1 98.88 222 LEU B C 1
ATOM 4871 O O . LEU B 1 222 ? 24.047 -7.793 -20.203 1 98.88 222 LEU B O 1
ATOM 4875 N N . CYS B 1 223 ? 22.766 -8.781 -18.625 1 98.81 223 CYS B N 1
ATOM 4876 C CA . CYS B 1 223 ? 22.734 -7.574 -17.812 1 98.81 223 CYS B CA 1
ATOM 4877 C C . CYS B 1 223 ? 24.141 -7.184 -17.344 1 98.81 223 CYS B C 1
ATOM 4879 O O . CYS B 1 223 ? 24.484 -6 -17.312 1 98.81 223 CYS B O 1
ATOM 4881 N N . ASP B 1 224 ? 24.984 -8.164 -16.984 1 98.56 224 ASP B N 1
ATOM 4882 C CA . ASP B 1 224 ? 26.375 -7.895 -16.609 1 98.56 224 ASP B CA 1
ATOM 4883 C C . ASP B 1 224 ? 27.172 -7.34 -17.781 1 98.56 224 ASP B C 1
ATOM 4885 O O . ASP B 1 224 ? 27.922 -6.371 -17.641 1 98.56 224 ASP B O 1
ATOM 4889 N N . GLN B 1 225 ? 26.984 -7.953 -18.891 1 98.5 225 GLN B N 1
ATOM 4890 C CA . GLN B 1 225 ? 27.719 -7.59 -20.094 1 98.5 225 GLN B CA 1
ATOM 4891 C C . GLN B 1 225 ? 27.422 -6.156 -20.516 1 98.5 225 GLN B C 1
ATOM 4893 O O . GLN B 1 225 ? 28.312 -5.418 -20.938 1 98.5 225 GLN B O 1
ATOM 4898 N N . TYR B 1 226 ? 26.188 -5.727 -20.406 1 98.5 226 TYR B N 1
ATOM 4899 C CA . TYR B 1 226 ? 25.766 -4.434 -20.953 1 98.5 226 TYR B CA 1
ATOM 4900 C C . TYR B 1 226 ? 25.609 -3.41 -19.828 1 98.5 226 TYR B C 1
ATOM 4902 O O . TYR B 1 226 ? 25.188 -2.279 -20.078 1 98.5 226 TYR B O 1
ATOM 4910 N N . GLY B 1 227 ? 25.891 -3.803 -18.578 1 98.44 227 GLY B N 1
ATOM 4911 C CA . GLY B 1 227 ? 25.844 -2.893 -17.453 1 98.44 227 GLY B CA 1
ATOM 4912 C C . GLY B 1 227 ? 24.422 -2.525 -17.047 1 98.44 227 GLY B C 1
ATOM 4913 O O . GLY B 1 227 ? 24.172 -1.413 -16.578 1 98.44 227 GLY B O 1
ATOM 4914 N N . ALA B 1 228 ? 23.469 -3.406 -17.297 1 98.88 228 ALA B N 1
ATOM 4915 C CA . ALA B 1 228 ? 22.078 -3.168 -16.953 1 98.88 228 ALA B CA 1
ATOM 4916 C C . ALA B 1 228 ? 21.781 -3.576 -15.516 1 98.88 228 ALA B C 1
ATOM 4918 O O . ALA B 1 228 ? 22.5 -4.41 -14.945 1 98.88 228 ALA B O 1
ATOM 4919 N N . VAL B 1 229 ? 20.797 -2.951 -14.867 1 98.94 229 VAL B N 1
ATOM 4920 C CA . VAL B 1 229 ? 20.297 -3.344 -13.555 1 98.94 229 VAL B CA 1
ATOM 4921 C C . VAL B 1 229 ? 19.188 -4.375 -13.711 1 98.94 229 VAL B C 1
ATOM 4923 O O . VAL B 1 229 ? 18.203 -4.137 -14.422 1 98.94 229 VAL B O 1
ATOM 4926 N N . LEU B 1 230 ? 19.359 -5.52 -13.078 1 98.94 230 LEU B N 1
ATOM 4927 C CA . LEU B 1 230 ? 18.375 -6.594 -13.18 1 98.94 230 LEU B CA 1
ATOM 4928 C C . LEU B 1 230 ? 17.453 -6.594 -11.969 1 98.94 230 LEU B C 1
ATOM 4930 O O . LEU B 1 230 ? 17.906 -6.738 -10.836 1 98.94 230 LEU B O 1
ATOM 4934 N N . ILE B 1 231 ? 16.172 -6.406 -12.203 1 99 231 ILE B N 1
ATOM 4935 C CA . ILE B 1 231 ? 15.125 -6.582 -11.203 1 99 231 ILE B CA 1
ATOM 4936 C C . ILE B 1 231 ? 14.398 -7.902 -11.445 1 99 231 ILE B C 1
ATOM 4938 O O . ILE B 1 231 ? 13.82 -8.109 -12.516 1 99 231 ILE B O 1
ATOM 4942 N N . ILE B 1 232 ? 14.422 -8.781 -10.5 1 98.94 232 ILE B N 1
ATOM 4943 C CA . ILE B 1 232 ? 13.602 -9.992 -10.578 1 98.94 232 ILE B CA 1
ATOM 4944 C C . ILE B 1 232 ? 12.398 -9.859 -9.648 1 98.94 232 ILE B C 1
ATOM 4946 O O . ILE B 1 232 ? 12.555 -9.617 -8.445 1 98.94 232 ILE B O 1
ATOM 4950 N N . ASP B 1 233 ? 11.242 -9.945 -10.219 1 98.94 233 ASP B N 1
ATOM 4951 C CA . ASP B 1 233 ? 9.977 -9.875 -9.492 1 98.94 233 ASP B CA 1
ATOM 4952 C C . ASP B 1 233 ? 9.586 -11.25 -8.938 1 98.94 233 ASP B C 1
ATOM 4954 O O . ASP B 1 233 ? 9.078 -12.094 -9.672 1 98.94 233 ASP B O 1
ATOM 4958 N N . GLU B 1 234 ? 9.797 -11.43 -7.641 1 98.88 234 GLU B N 1
ATOM 4959 C CA . GLU B 1 234 ? 9.539 -12.688 -6.949 1 98.88 234 GLU B CA 1
ATOM 4960 C C . GLU B 1 234 ? 8.258 -12.609 -6.129 1 98.88 234 GLU B C 1
ATOM 4962 O O . GLU B 1 234 ? 8.031 -13.438 -5.242 1 98.88 234 GLU B O 1
ATOM 4967 N N . ILE B 1 235 ? 7.391 -11.648 -6.406 1 98.75 235 ILE B N 1
ATOM 4968 C CA . ILE B 1 235 ? 6.203 -11.391 -5.598 1 98.75 235 ILE B CA 1
ATOM 4969 C C . ILE B 1 235 ? 5.312 -12.633 -5.574 1 98.75 235 ILE B C 1
ATOM 4971 O O . ILE B 1 235 ? 4.781 -13 -4.523 1 98.75 235 ILE B O 1
ATOM 4975 N N . GLN B 1 236 ? 5.172 -13.305 -6.668 1 97.44 236 GLN B N 1
ATOM 4976 C CA . GLN B 1 236 ? 4.32 -14.492 -6.695 1 97.44 236 GLN B CA 1
ATOM 4977 C C . GLN B 1 236 ? 5.152 -15.766 -6.633 1 97.44 236 GLN B C 1
ATOM 4979 O O . GLN B 1 236 ? 4.711 -16.781 -6.07 1 97.44 236 GLN B O 1
ATOM 4984 N N . SER B 1 237 ? 6.352 -15.758 -7.184 1 98.19 237 SER B N 1
ATOM 4985 C CA . SER B 1 237 ? 7.148 -16.969 -7.355 1 98.19 237 SER B CA 1
ATOM 4986 C C . SER B 1 237 ? 8 -17.25 -6.121 1 98.19 237 SER B C 1
ATOM 4988 O O . SER B 1 237 ? 8.453 -18.375 -5.914 1 98.19 237 SER B O 1
ATOM 4990 N N . GLY B 1 238 ? 8.25 -16.266 -5.309 1 98.56 238 GLY B N 1
ATOM 4991 C CA . GLY B 1 238 ? 9.211 -16.375 -4.223 1 98.56 238 GLY B CA 1
ATOM 4992 C C . GLY B 1 238 ? 8.602 -16.922 -2.945 1 98.56 238 GLY B C 1
ATOM 4993 O O . GLY B 1 238 ? 7.449 -17.359 -2.934 1 98.56 238 GLY B O 1
ATOM 4994 N N . LEU B 1 239 ? 9.469 -17.031 -1.969 1 98.69 239 LEU B N 1
ATOM 4995 C CA . LEU B 1 239 ? 9.125 -17.438 -0.607 1 98.69 239 LEU B CA 1
ATOM 4996 C C . LEU B 1 239 ? 8.492 -18.828 -0.589 1 98.69 239 LEU B C 1
ATOM 4998 O O . LEU B 1 239 ? 7.418 -19.016 -0.016 1 98.69 239 LEU B O 1
ATOM 5002 N N . GLY B 1 240 ? 9.086 -19.719 -1.346 1 98.62 240 GLY B N 1
ATOM 5003 C CA . GLY B 1 240 ? 8.766 -21.125 -1.218 1 98.62 240 GLY B CA 1
ATOM 5004 C C . GLY B 1 240 ? 7.746 -21.594 -2.232 1 98.62 240 GLY B C 1
ATOM 5005 O O . GLY B 1 240 ? 7.59 -22.797 -2.445 1 98.62 240 GLY B O 1
ATOM 5006 N N . ARG B 1 241 ? 7.043 -20.703 -2.922 1 98.69 241 ARG B N 1
ATOM 5007 C CA . ARG B 1 241 ? 5.918 -21.031 -3.791 1 98.69 241 ARG B CA 1
ATOM 5008 C C . ARG B 1 241 ? 6.328 -22.016 -4.875 1 98.69 241 ARG B C 1
ATOM 5010 O O . ARG B 1 241 ? 5.57 -22.938 -5.203 1 98.69 241 ARG B O 1
ATOM 5017 N N . THR B 1 242 ? 7.578 -21.891 -5.363 1 98.31 242 THR B N 1
ATOM 5018 C CA . THR B 1 242 ? 8.031 -22.703 -6.492 1 98.31 242 THR B CA 1
ATOM 5019 C C . THR B 1 242 ? 8.867 -23.891 -6.016 1 98.31 242 THR B C 1
ATOM 5021 O O . THR B 1 242 ? 9.516 -24.547 -6.82 1 98.31 242 THR B O 1
ATOM 5024 N N . GLY B 1 243 ? 8.891 -24.109 -4.762 1 98.25 243 GLY B N 1
ATOM 5025 C CA . GLY B 1 243 ? 9.688 -25.203 -4.223 1 98.25 243 GLY B CA 1
ATOM 5026 C C . GLY B 1 243 ? 11.109 -24.797 -3.887 1 98.25 243 GLY B C 1
ATOM 5027 O O . GLY B 1 243 ? 11.906 -25.609 -3.432 1 98.25 243 GLY B O 1
ATOM 5028 N N . PHE B 1 244 ? 11.445 -23.562 -4.184 1 98.38 244 PHE B N 1
ATOM 5029 C CA . PHE B 1 244 ? 12.672 -22.875 -3.787 1 98.38 244 PHE B CA 1
ATOM 5030 C C . PHE B 1 244 ? 12.352 -21.625 -2.992 1 98.38 244 PHE B C 1
ATOM 5032 O O . PHE B 1 244 ? 11.234 -21.109 -3.051 1 98.38 244 PHE B O 1
ATOM 5039 N N . TRP B 1 245 ? 13.328 -21.156 -2.164 1 98.69 245 TRP B N 1
ATOM 5040 C CA . TRP B 1 245 ? 13.055 -19.891 -1.499 1 98.69 245 TRP B CA 1
ATOM 5041 C C . TRP B 1 245 ? 12.68 -18.812 -2.512 1 98.69 245 TRP B C 1
ATOM 5043 O O . TRP B 1 245 ? 11.727 -18.062 -2.305 1 98.69 245 TRP B O 1
ATOM 5053 N N . TRP B 1 246 ? 13.484 -18.812 -3.545 1 98.81 246 TRP B N 1
ATOM 5054 C CA . TRP B 1 246 ? 13.266 -17.875 -4.629 1 98.81 246 TRP B CA 1
ATOM 5055 C C . TRP B 1 246 ? 13.312 -18.562 -5.984 1 98.81 246 TRP B C 1
ATOM 5057 O O . TRP B 1 246 ? 14.109 -19.484 -6.184 1 98.81 246 TRP B O 1
ATOM 5067 N N . GLY B 1 247 ? 12.391 -18.094 -6.93 1 98.31 247 GLY B N 1
ATOM 5068 C CA . GLY B 1 247 ? 12.375 -18.672 -8.266 1 98.31 247 GLY B CA 1
ATOM 5069 C C . GLY B 1 247 ? 13.719 -18.594 -8.961 1 98.31 247 GLY B C 1
ATOM 5070 O O . GLY B 1 247 ? 14.078 -19.484 -9.734 1 98.31 247 GLY B O 1
ATOM 5071 N N . CYS B 1 248 ? 14.469 -17.594 -8.695 1 97.94 248 CYS B N 1
ATOM 5072 C CA . CYS B 1 248 ? 15.75 -17.391 -9.367 1 97.94 248 CYS B CA 1
ATOM 5073 C C . CYS B 1 248 ? 16.797 -18.375 -8.852 1 97.94 248 CYS B C 1
ATOM 5075 O O . CYS B 1 248 ? 17.828 -18.562 -9.484 1 97.94 248 CYS B O 1
ATOM 5077 N N . ASP B 1 249 ? 16.516 -19.047 -7.691 1 97.31 249 ASP B N 1
ATOM 5078 C CA . ASP B 1 249 ? 17.438 -20.047 -7.156 1 97.31 249 ASP B CA 1
ATOM 5079 C C . ASP B 1 249 ? 17.578 -21.219 -8.117 1 97.31 249 ASP B C 1
ATOM 5081 O O . ASP B 1 249 ? 18.609 -21.906 -8.117 1 97.31 249 ASP B O 1
ATOM 5085 N N . LEU B 1 250 ? 16.562 -21.406 -8.883 1 93.88 250 LEU B N 1
ATOM 5086 C CA . LEU B 1 250 ? 16.562 -22.531 -9.805 1 93.88 250 LEU B CA 1
ATOM 5087 C C . LEU B 1 250 ? 17.781 -22.484 -10.719 1 93.88 250 LEU B C 1
ATOM 5089 O O . LEU B 1 250 ? 18.328 -23.531 -11.078 1 93.88 250 LEU B O 1
ATOM 5093 N N . GLU B 1 251 ? 18.125 -21.297 -11.117 1 96.81 251 GLU B N 1
ATOM 5094 C CA . GLU B 1 251 ? 19.266 -21.156 -12.016 1 96.81 251 GLU B CA 1
ATOM 5095 C C . GLU B 1 251 ? 20.422 -20.422 -11.336 1 96.81 251 GLU B C 1
ATOM 5097 O O . GLU B 1 251 ? 21.328 -19.922 -12 1 96.81 251 GLU B O 1
ATOM 5102 N N . GLN B 1 252 ? 20.344 -20.266 -10.016 1 97.25 252 GLN B N 1
ATOM 5103 C CA . GLN B 1 252 ? 21.375 -19.672 -9.18 1 97.25 252 GLN B CA 1
ATOM 5104 C C . GLN B 1 252 ? 21.703 -18.25 -9.641 1 97.25 252 GLN B C 1
ATOM 5106 O O . GLN B 1 252 ? 22.875 -17.906 -9.781 1 97.25 252 GLN B O 1
ATOM 5111 N N . VAL B 1 253 ? 20.719 -17.547 -9.953 1 98.38 253 VAL B N 1
ATOM 5112 C CA . VAL B 1 253 ? 20.844 -16.156 -10.383 1 98.38 253 VAL B CA 1
ATOM 5113 C C . VAL B 1 253 ? 20.578 -15.227 -9.203 1 98.38 253 VAL B C 1
ATOM 5115 O O . VAL B 1 253 ? 19.656 -15.445 -8.422 1 98.38 253 VAL B O 1
ATOM 5118 N N . VAL B 1 254 ? 21.469 -14.273 -8.977 1 98.75 254 VAL B N 1
ATOM 5119 C CA . VAL B 1 254 ? 21.266 -13.203 -8.008 1 98.75 254 VAL B CA 1
ATOM 5120 C C . VAL B 1 254 ? 20.984 -11.891 -8.742 1 98.75 254 VAL B C 1
ATOM 5122 O O . VAL B 1 254 ? 21.844 -11.398 -9.477 1 98.75 254 VAL B O 1
ATOM 5125 N N . PRO B 1 255 ? 19.781 -11.375 -8.625 1 98.88 255 PRO B N 1
ATOM 5126 C CA . PRO B 1 255 ? 19.516 -10.078 -9.25 1 98.88 255 PRO B CA 1
ATOM 5127 C C . PRO B 1 255 ? 20.141 -8.906 -8.484 1 98.88 255 PRO B C 1
ATOM 5129 O O . PRO B 1 255 ? 20.75 -9.117 -7.43 1 98.88 255 PRO B O 1
ATOM 5132 N N . ASP B 1 256 ? 20.078 -7.699 -9.078 1 98.94 256 ASP B N 1
ATOM 5133 C CA . ASP B 1 256 ? 20.5 -6.484 -8.375 1 98.94 256 ASP B CA 1
ATOM 5134 C C . ASP B 1 256 ? 19.422 -6.023 -7.398 1 98.94 256 ASP B C 1
ATOM 5136 O O . ASP B 1 256 ? 19.719 -5.465 -6.348 1 98.94 256 ASP B O 1
ATOM 5140 N N . ILE B 1 257 ? 18.188 -6.199 -7.793 1 98.94 257 ILE B N 1
ATOM 5141 C CA . ILE B 1 257 ? 17 -5.879 -7.012 1 98.94 257 ILE B CA 1
ATOM 5142 C C . ILE B 1 257 ? 16.016 -7.039 -7.078 1 98.94 257 ILE B C 1
ATOM 5144 O O . ILE B 1 257 ? 15.789 -7.613 -8.148 1 98.94 257 ILE B O 1
ATOM 5148 N N . MET B 1 258 ? 15.484 -7.438 -5.969 1 98.94 258 MET B N 1
ATOM 5149 C CA . MET B 1 258 ? 14.445 -8.461 -5.898 1 98.94 258 MET B CA 1
ATOM 5150 C C . MET B 1 258 ? 13.18 -7.91 -5.238 1 98.94 258 MET B C 1
ATOM 5152 O O . MET B 1 258 ? 13.266 -7.211 -4.227 1 98.94 258 MET B O 1
ATOM 5156 N N . LEU B 1 259 ? 12.078 -8.117 -5.859 1 98.94 259 LEU B N 1
ATOM 5157 C CA . LEU B 1 259 ? 10.789 -7.707 -5.312 1 98.94 259 LEU B CA 1
ATOM 5158 C C . LEU B 1 259 ? 10.102 -8.875 -4.617 1 98.94 259 LEU B C 1
ATOM 5160 O O . LEU B 1 259 ? 10.062 -9.984 -5.152 1 98.94 259 LEU B O 1
ATOM 5164 N N . VAL B 1 260 ? 9.602 -8.648 -3.43 1 98.88 260 VAL B N 1
ATOM 5165 C CA . VAL B 1 260 ? 9.016 -9.688 -2.58 1 98.88 260 VAL B CA 1
ATOM 5166 C C . VAL B 1 260 ? 7.609 -9.266 -2.154 1 98.88 260 VAL B C 1
ATOM 5168 O O . VAL B 1 260 ? 7.34 -8.078 -1.961 1 98.88 260 VAL B O 1
ATOM 5171 N N . GLY B 1 261 ? 6.68 -10.156 -1.998 1 98.44 261 GLY B N 1
ATOM 5172 C CA . GLY B 1 261 ? 5.348 -9.82 -1.519 1 98.44 261 GLY B CA 1
ATOM 5173 C C . GLY B 1 261 ? 4.508 -11.039 -1.185 1 98.44 261 GLY B C 1
ATOM 5174 O O . GLY B 1 261 ? 5.012 -12.008 -0.604 1 98.44 261 GLY B O 1
ATOM 5175 N N . LYS B 1 262 ? 3.252 -10.945 -1.322 1 97.56 262 LYS B N 1
ATOM 5176 C CA . LYS B 1 262 ? 2.219 -11.969 -1.203 1 97.56 262 LYS B CA 1
ATOM 5177 C C . LYS B 1 262 ? 2.449 -12.844 0.026 1 97.56 262 LYS B C 1
ATOM 5179 O O . LYS B 1 262 ? 2.115 -12.445 1.146 1 97.56 262 LYS B O 1
ATOM 5184 N N . SER B 1 263 ? 3.262 -13.906 -0.072 1 97.88 263 SER B N 1
ATOM 5185 C CA . SER B 1 263 ? 3.473 -14.859 1.012 1 97.88 263 SER B CA 1
ATOM 5186 C C . SER B 1 263 ? 4.121 -14.195 2.219 1 97.88 263 SER B C 1
ATOM 5188 O O . SER B 1 263 ? 3.982 -14.664 3.348 1 97.88 263 SER B O 1
ATOM 5190 N N . LEU B 1 264 ? 4.762 -13.102 1.999 1 98.62 264 LEU B N 1
ATOM 5191 C CA . LEU B 1 264 ? 5.484 -12.391 3.047 1 98.62 264 LEU B CA 1
ATOM 5192 C C . LEU B 1 264 ? 4.535 -11.922 4.141 1 98.62 264 LEU B C 1
ATOM 5194 O O . LEU B 1 264 ? 4.957 -11.688 5.277 1 98.62 264 LEU B O 1
ATOM 5198 N N . SER B 1 265 ? 3.256 -11.82 3.834 1 95.62 265 SER B N 1
ATOM 5199 C CA . SER B 1 265 ? 2.246 -11.273 4.738 1 95.62 265 SER B CA 1
ATOM 5200 C C . SER B 1 265 ? 1.892 -12.281 5.836 1 95.62 265 SER B C 1
ATOM 5202 O O . SER B 1 265 ? 1.259 -11.922 6.828 1 95.62 265 SER B O 1
ATOM 5204 N N . GLY B 1 266 ? 2.238 -13.555 5.602 1 97.06 266 GLY B N 1
ATOM 5205 C CA . GLY B 1 266 ? 1.809 -14.609 6.504 1 97.06 266 GLY B CA 1
ATOM 5206 C C . GLY B 1 266 ? 0.313 -14.859 6.461 1 97.06 266 GLY B C 1
ATOM 5207 O O . GLY B 1 266 ? -0.242 -15.5 7.359 1 97.06 266 GLY B O 1
ATOM 5208 N N . GLY B 1 267 ? -0.315 -14.32 5.461 1 97.12 267 GLY B N 1
ATOM 5209 C CA . GLY B 1 267 ? -1.764 -14.414 5.367 1 97.12 267 GLY B CA 1
ATOM 5210 C C . GLY B 1 267 ? -2.48 -13.547 6.391 1 97.12 267 GLY B C 1
ATOM 5211 O O . GLY B 1 267 ? -3.652 -13.789 6.695 1 97.12 267 GLY B O 1
ATOM 5212 N N . CYS B 1 268 ? -1.772 -12.516 6.941 1 96.81 268 CYS B N 1
ATOM 5213 C CA . CYS B 1 268 ? -2.369 -11.766 8.039 1 96.81 268 CYS B CA 1
ATOM 5214 C C . CYS B 1 268 ? -2.314 -10.266 7.777 1 96.81 268 CYS B C 1
ATOM 5216 O O . CYS B 1 268 ? -3.338 -9.586 7.836 1 96.81 268 CYS B O 1
ATOM 5218 N N . VAL B 1 269 ? -1.14 -9.695 7.523 1 98.19 269 VAL B N 1
ATOM 5219 C CA . VAL B 1 269 ? -0.967 -8.25 7.395 1 98.19 269 VAL B CA 1
ATOM 5220 C C . VAL B 1 269 ? -0.281 -7.93 6.066 1 98.19 269 VAL B C 1
ATOM 5222 O O . VAL B 1 269 ? 0.816 -8.422 5.793 1 98.19 269 VAL B O 1
ATOM 5225 N N . PRO B 1 270 ? -0.85 -7.074 5.285 1 98.12 270 PRO B N 1
ATOM 5226 C CA . PRO B 1 270 ? -0.258 -6.711 3.996 1 98.12 270 PRO B CA 1
ATOM 5227 C C . PRO B 1 270 ? 1.159 -6.156 4.133 1 98.12 270 PRO B C 1
ATOM 5229 O O . PRO B 1 270 ? 1.412 -5.305 4.988 1 98.12 270 PRO B O 1
ATOM 5232 N N . VAL B 1 271 ? 2.07 -6.633 3.299 1 98.69 271 VAL B N 1
ATOM 5233 C CA . VAL B 1 271 ? 3.461 -6.184 3.305 1 98.69 271 VAL B CA 1
ATOM 5234 C C . VAL B 1 271 ? 4.168 -6.68 2.045 1 98.69 271 VAL B C 1
ATOM 5236 O O . VAL B 1 271 ? 3.779 -7.695 1.466 1 98.69 271 VAL B O 1
ATOM 5239 N N . SER B 1 272 ? 5.027 -5.965 1.533 1 98.81 272 SER B N 1
ATOM 5240 C CA . SER B 1 272 ? 5.973 -6.309 0.476 1 98.81 272 SER B CA 1
ATOM 5241 C C . SER B 1 272 ? 7.355 -5.723 0.755 1 98.81 272 SER B C 1
ATOM 5243 O O . SER B 1 272 ? 7.555 -5.059 1.773 1 98.81 272 SER B O 1
ATOM 5245 N N . ALA B 1 273 ? 8.297 -6.035 -0.069 1 98.94 273 ALA B N 1
ATOM 5246 C CA . ALA B 1 273 ? 9.641 -5.5 0.117 1 98.94 273 ALA B CA 1
ATOM 5247 C C . ALA B 1 273 ? 10.383 -5.398 -1.215 1 98.94 273 ALA B C 1
ATOM 5249 O O . ALA B 1 273 ? 10.156 -6.207 -2.119 1 98.94 273 ALA B O 1
ATOM 5250 N N . MET B 1 274 ? 11.117 -4.422 -1.353 1 98.94 274 MET B N 1
ATOM 5251 C CA . MET B 1 274 ? 12.195 -4.328 -2.338 1 98.94 274 MET B CA 1
ATOM 5252 C C . MET B 1 274 ? 13.547 -4.605 -1.694 1 98.94 274 MET B C 1
ATOM 5254 O O . MET B 1 274 ? 13.922 -3.953 -0.717 1 98.94 274 MET B O 1
ATOM 5258 N N . VAL B 1 275 ? 14.266 -5.594 -2.143 1 98.94 275 VAL B N 1
ATOM 5259 C CA . VAL B 1 275 ? 15.562 -5.98 -1.592 1 98.94 275 VAL B CA 1
ATOM 5260 C C . VAL B 1 275 ? 16.656 -5.711 -2.615 1 98.94 275 VAL B C 1
ATOM 5262 O O . VAL B 1 275 ? 16.484 -5.949 -3.811 1 98.94 275 VAL B O 1
ATOM 5265 N N . ALA B 1 276 ? 17.766 -5.215 -2.186 1 98.94 276 ALA B N 1
ATOM 5266 C CA . ALA B 1 276 ? 18.844 -4.867 -3.119 1 98.94 276 ALA B CA 1
ATOM 5267 C C . ALA B 1 276 ? 20.203 -5.09 -2.486 1 98.94 276 ALA B C 1
ATOM 5269 O O . ALA B 1 276 ? 20.328 -5.191 -1.263 1 98.94 276 ALA B O 1
ATOM 5270 N N . SER B 1 277 ? 21.219 -5.199 -3.316 1 98.69 277 SER B N 1
ATOM 5271 C CA . SER B 1 277 ? 22.594 -5.266 -2.852 1 98.69 277 SER B CA 1
ATOM 5272 C C . SER B 1 277 ? 23.062 -3.914 -2.32 1 98.69 277 SER B C 1
ATOM 5274 O O . SER B 1 277 ? 22.484 -2.879 -2.641 1 98.69 277 SER B O 1
ATOM 5276 N N . PRO B 1 278 ? 24.109 -3.926 -1.479 1 98.44 278 PRO B N 1
ATOM 5277 C CA . PRO B 1 278 ? 24.609 -2.66 -0.937 1 98.44 278 PRO B CA 1
ATOM 5278 C C . PRO B 1 278 ? 25.016 -1.666 -2.025 1 98.44 278 PRO B C 1
ATOM 5280 O O . PRO B 1 278 ? 24.703 -0.477 -1.924 1 98.44 278 PRO B O 1
ATOM 5283 N N . ALA B 1 279 ? 25.641 -2.146 -3.074 1 98.56 279 ALA B N 1
ATOM 5284 C CA . ALA B 1 279 ? 26.094 -1.266 -4.152 1 98.56 279 ALA B CA 1
ATOM 5285 C C . ALA B 1 279 ? 24.906 -0.611 -4.852 1 98.56 279 ALA B C 1
ATOM 5287 O O . ALA B 1 279 ? 24.938 0.585 -5.152 1 98.56 279 ALA B O 1
ATOM 5288 N N . ILE B 1 280 ? 23.875 -1.385 -5.141 1 98.81 280 ILE B N 1
ATOM 5289 C CA . ILE B 1 280 ? 22.688 -0.895 -5.836 1 98.81 280 ILE B CA 1
ATOM 5290 C C . ILE B 1 280 ? 21.891 0.023 -4.91 1 98.81 280 ILE B C 1
ATOM 5292 O O . ILE B 1 280 ? 21.297 1.001 -5.363 1 98.81 280 ILE B O 1
ATOM 5296 N N . TYR B 1 281 ? 21.891 -0.239 -3.559 1 98.81 281 TYR B N 1
ATOM 5297 C CA . TYR B 1 281 ? 21.078 0.461 -2.574 1 98.81 281 TYR B CA 1
ATOM 5298 C C . TYR B 1 281 ? 21.719 1.779 -2.166 1 98.81 281 TYR B C 1
ATOM 5300 O O . TYR B 1 281 ? 21.109 2.596 -1.48 1 98.81 281 TYR B O 1
ATOM 5308 N N . ALA B 1 282 ? 22.891 2.117 -2.576 1 98.69 282 ALA B N 1
ATOM 5309 C CA . ALA B 1 282 ? 23.734 3.221 -2.133 1 98.69 282 ALA B CA 1
ATOM 5310 C C . ALA B 1 282 ? 23.016 4.559 -2.277 1 98.69 282 ALA B C 1
ATOM 5312 O O . ALA B 1 282 ? 23.094 5.414 -1.393 1 98.69 282 ALA B O 1
ATOM 5313 N N . PRO B 1 283 ? 22.312 4.746 -3.393 1 98.44 283 PRO B N 1
ATOM 5314 C CA . PRO B 1 283 ? 21.609 6.035 -3.502 1 98.44 283 PRO B CA 1
ATOM 5315 C C . PRO B 1 283 ? 20.578 6.242 -2.4 1 98.44 283 PRO B C 1
ATOM 5317 O O . PRO B 1 283 ? 20.422 7.359 -1.905 1 98.44 283 PRO B O 1
ATOM 5320 N N . PHE B 1 284 ? 19.844 5.207 -2.027 1 98.19 284 PHE B N 1
ATOM 5321 C CA . PHE B 1 284 ? 18.891 5.312 -0.924 1 98.19 284 PHE B CA 1
ATOM 5322 C C . PHE B 1 284 ? 19.625 5.562 0.392 1 98.19 284 PHE B C 1
ATOM 5324 O O . PHE B 1 284 ? 19.156 6.336 1.229 1 98.19 284 PHE B O 1
ATOM 5331 N N . ASN B 1 285 ? 20.781 4.914 0.598 1 98.12 285 ASN B N 1
ATOM 5332 C CA . ASN B 1 285 ? 21.578 5.137 1.798 1 98.12 285 ASN B CA 1
ATOM 5333 C C . ASN B 1 285 ? 22.078 6.578 1.879 1 98.12 285 ASN B C 1
ATOM 5335 O O . ASN B 1 285 ? 22.141 7.156 2.965 1 98.12 285 ASN B O 1
ATOM 5339 N N . ARG B 1 286 ? 22.406 7.164 0.749 1 97.12 286 ARG B N 1
ATOM 5340 C CA . ARG B 1 286 ? 22.922 8.523 0.698 1 97.12 286 ARG B CA 1
ATOM 5341 C C . ARG B 1 286 ? 21.828 9.547 0.99 1 97.12 286 ARG B C 1
ATOM 5343 O O . ARG B 1 286 ? 22.094 10.586 1.599 1 97.12 286 ARG B O 1
ATOM 5350 N N . ASN B 1 287 ? 20.656 9.25 0.519 1 95.19 287 ASN B N 1
ATOM 5351 C CA . ASN B 1 287 ? 19.484 10.102 0.747 1 95.19 287 ASN B CA 1
ATOM 5352 C C . ASN B 1 287 ? 18.297 9.289 1.263 1 95.19 287 ASN B C 1
ATOM 5354 O O . ASN B 1 287 ? 17.391 8.961 0.5 1 95.19 287 ASN B O 1
ATOM 5358 N N . PRO B 1 288 ? 18.266 9.148 2.572 1 92.56 288 PRO B N 1
ATOM 5359 C CA . PRO B 1 288 ? 17.266 8.266 3.16 1 92.56 288 PRO B CA 1
ATOM 5360 C C . PRO B 1 288 ? 15.836 8.781 2.949 1 92.56 288 PRO B C 1
ATOM 5362 O O . PRO B 1 288 ? 14.875 8.039 3.15 1 92.56 288 PRO B O 1
ATOM 5365 N N . THR B 1 289 ? 15.602 10.008 2.543 1 89.88 289 THR B N 1
ATOM 5366 C CA . THR B 1 289 ? 14.258 10.578 2.451 1 89.88 289 THR B CA 1
ATOM 5367 C C . THR B 1 289 ? 13.805 10.648 0.997 1 89.88 289 THR B C 1
ATOM 5369 O O . THR B 1 289 ? 12.703 11.125 0.71 1 89.88 289 THR B O 1
ATOM 5372 N N . VAL B 1 290 ? 14.57 10.125 0.074 1 93.12 290 VAL B N 1
ATOM 5373 C CA . VAL B 1 290 ? 14.273 10.242 -1.35 1 93.12 290 VAL B CA 1
ATOM 5374 C C . VAL B 1 290 ? 13.031 9.414 -1.686 1 93.12 290 VAL B C 1
ATOM 5376 O O . VAL B 1 290 ? 12.281 9.758 -2.598 1 93.12 290 VAL B O 1
ATOM 5379 N N . HIS B 1 291 ? 12.883 8.32 -1.04 1 94.62 291 HIS B N 1
ATOM 5380 C CA . HIS B 1 291 ? 11.711 7.461 -1.132 1 94.62 291 HIS B CA 1
ATOM 5381 C C . HIS B 1 291 ? 11.258 6.996 0.249 1 94.62 291 HIS B C 1
ATOM 5383 O O . HIS B 1 291 ? 12.023 6.363 0.978 1 94.62 291 HIS B O 1
ATOM 5389 N N . THR B 1 292 ? 10.109 7.398 0.609 1 92.38 292 THR B N 1
ATOM 5390 C CA . THR B 1 292 ? 9.57 7.086 1.93 1 92.38 292 THR B CA 1
ATOM 5391 C C . THR B 1 292 ? 8.117 6.645 1.833 1 92.38 292 THR B C 1
ATOM 5393 O O . THR B 1 292 ? 7.461 6.863 0.811 1 92.38 292 THR B O 1
ATOM 5396 N N . SER B 1 293 ? 7.68 5.992 2.822 1 93.38 293 SER B N 1
ATOM 5397 C CA . SER B 1 293 ? 6.301 5.555 2.99 1 93.38 293 SER B CA 1
ATOM 5398 C C . SER B 1 293 ? 5.84 5.707 4.438 1 93.38 293 SER B C 1
ATOM 5400 O O . SER B 1 293 ? 6.516 5.246 5.359 1 93.38 293 SER B O 1
ATOM 5402 N N . THR B 1 294 ? 4.672 6.375 4.594 1 92.94 294 THR B N 1
ATOM 5403 C CA . THR B 1 294 ? 4.121 6.535 5.938 1 92.94 294 THR B CA 1
ATOM 5404 C C . THR B 1 294 ? 3.883 5.172 6.586 1 92.94 294 THR B C 1
ATOM 5406 O O . THR B 1 294 ? 4.219 4.973 7.754 1 92.94 294 THR B O 1
ATOM 5409 N N . PHE B 1 295 ? 3.42 4.266 5.859 1 96.94 295 PHE B N 1
ATOM 5410 C CA . PHE B 1 295 ? 2.961 3.01 6.441 1 96.94 295 PHE B CA 1
ATOM 5411 C C . PHE B 1 295 ? 3.963 1.894 6.172 1 96.94 295 PHE B C 1
ATOM 5413 O O . PHE B 1 295 ? 3.842 0.797 6.727 1 96.94 295 PHE B O 1
ATOM 5420 N N . GLY B 1 296 ? 4.961 2.148 5.277 1 97 296 GLY B N 1
ATOM 5421 C CA . GLY B 1 296 ? 5.98 1.139 5.051 1 97 296 GLY B CA 1
ATOM 5422 C C . GLY B 1 296 ? 6.707 0.731 6.32 1 97 296 GLY B C 1
ATOM 5423 O O . GLY B 1 296 ? 6.992 1.571 7.172 1 97 296 GLY B O 1
ATOM 5424 N N . ALA B 1 297 ? 6.941 -0.506 6.508 1 97.94 297 ALA B N 1
ATOM 5425 C CA . ALA B 1 297 ? 7.691 -1.083 7.621 1 97.94 297 ALA B CA 1
ATOM 5426 C C . ALA B 1 297 ? 6.945 -0.892 8.938 1 97.94 297 ALA B C 1
ATOM 5428 O O . ALA B 1 297 ? 7.566 -0.803 10 1 97.94 297 ALA B O 1
ATOM 5429 N N . ASN B 1 298 ? 5.617 -0.744 8.883 1 97.88 298 ASN B N 1
ATOM 5430 C CA . ASN B 1 298 ? 4.887 -0.617 10.141 1 97.88 298 ASN B CA 1
ATOM 5431 C C . ASN B 1 298 ? 5.121 -1.819 11.055 1 97.88 298 ASN B C 1
ATOM 5433 O O . ASN B 1 298 ? 5.238 -2.949 10.578 1 97.88 298 ASN B O 1
ATOM 5437 N N . PRO B 1 299 ? 5.133 -1.587 12.383 1 98.12 299 PRO B N 1
ATOM 5438 C CA . PRO B 1 299 ? 5.465 -2.641 13.344 1 98.12 299 PRO B CA 1
ATOM 5439 C C . PRO B 1 299 ? 4.555 -3.859 13.227 1 98.12 299 PRO B C 1
ATOM 5441 O O . PRO B 1 299 ? 5.008 -4.992 13.406 1 98.12 299 PRO B O 1
ATOM 5444 N N . LEU B 1 300 ? 3.324 -3.697 12.93 1 98.25 300 LEU B N 1
ATOM 5445 C CA . LEU B 1 300 ? 2.383 -4.805 12.812 1 98.25 300 LEU B CA 1
ATOM 5446 C C . LEU B 1 300 ? 2.801 -5.762 11.703 1 98.25 300 LEU B C 1
ATOM 5448 O O . LEU B 1 300 ? 2.865 -6.973 11.914 1 98.25 300 LEU B O 1
ATOM 5452 N N . ALA B 1 301 ? 3.057 -5.23 10.531 1 98.69 301 ALA B N 1
ATOM 5453 C CA . ALA B 1 301 ? 3.5 -6.031 9.391 1 98.69 301 ALA B CA 1
ATOM 5454 C C . ALA B 1 301 ? 4.859 -6.672 9.664 1 98.69 301 ALA B C 1
ATOM 5456 O O . ALA B 1 301 ? 5.121 -7.797 9.234 1 98.69 301 ALA B O 1
ATOM 5457 N N . MET B 1 302 ? 5.719 -5.93 10.359 1 98.81 302 MET B N 1
ATOM 5458 C CA . MET B 1 302 ? 7.051 -6.445 10.656 1 98.81 302 MET B CA 1
ATOM 5459 C C . MET B 1 302 ? 6.969 -7.668 11.562 1 98.81 302 MET B C 1
ATOM 5461 O O . MET B 1 302 ? 7.746 -8.609 11.414 1 98.81 302 MET B O 1
ATOM 5465 N N . ALA B 1 303 ? 6.031 -7.617 12.5 1 98.62 303 ALA B N 1
ATOM 5466 C CA . ALA B 1 303 ? 5.805 -8.789 13.336 1 98.62 303 ALA B CA 1
ATOM 5467 C C . ALA B 1 303 ? 5.348 -9.984 12.5 1 98.62 303 ALA B C 1
ATOM 5469 O O . ALA B 1 303 ? 5.801 -11.109 12.719 1 98.62 303 ALA B O 1
ATOM 5470 N N . ALA B 1 304 ? 4.477 -9.75 11.57 1 98.75 304 ALA B N 1
ATOM 5471 C CA . ALA B 1 304 ? 3.996 -10.805 10.68 1 98.75 304 ALA B CA 1
ATOM 5472 C C . ALA B 1 304 ? 5.137 -11.391 9.859 1 98.75 304 ALA B C 1
ATOM 5474 O O . ALA B 1 304 ? 5.242 -12.609 9.711 1 98.75 304 ALA B O 1
ATOM 5475 N N . VAL B 1 305 ? 6.004 -10.516 9.328 1 98.94 305 VAL B N 1
ATOM 5476 C CA . VAL B 1 305 ? 7.129 -10.938 8.5 1 98.94 305 VAL B CA 1
ATOM 5477 C C . VAL B 1 305 ? 8.047 -11.859 9.297 1 98.94 305 VAL B C 1
ATOM 5479 O O . VAL B 1 305 ? 8.414 -12.938 8.836 1 98.94 305 VAL B O 1
ATOM 5482 N N . GLN B 1 306 ? 8.406 -11.414 10.508 1 98.81 306 GLN B N 1
ATOM 5483 C CA . GLN B 1 306 ? 9.305 -12.195 11.352 1 98.81 306 GLN B CA 1
ATOM 5484 C C . GLN B 1 306 ? 8.719 -13.578 11.656 1 98.81 306 GLN B C 1
ATOM 5486 O O . GLN B 1 306 ? 9.398 -14.594 11.508 1 98.81 306 GLN B O 1
ATOM 5491 N N . ALA B 1 307 ? 7.461 -13.578 12.031 1 98.88 307 ALA B N 1
ATOM 5492 C CA . ALA B 1 307 ? 6.801 -14.828 12.391 1 98.88 307 ALA B CA 1
ATOM 5493 C C . ALA B 1 307 ? 6.664 -15.75 11.18 1 98.88 307 ALA B C 1
ATOM 5495 O O . ALA B 1 307 ? 6.836 -16.969 11.289 1 98.88 307 ALA B O 1
ATOM 5496 N N . THR B 1 308 ? 6.32 -15.203 10.047 1 98.88 308 THR B N 1
ATOM 5497 C CA . THR B 1 308 ? 6.168 -15.961 8.812 1 98.88 308 THR B CA 1
ATOM 5498 C C . THR B 1 308 ? 7.473 -16.656 8.445 1 98.88 308 THR B C 1
ATOM 5500 O O . THR B 1 308 ? 7.488 -17.875 8.188 1 98.88 308 THR B O 1
ATOM 5503 N N . LEU B 1 309 ? 8.555 -15.898 8.422 1 98.88 309 LEU B N 1
ATOM 5504 C CA . LEU B 1 309 ? 9.852 -16.453 8.055 1 98.88 309 LEU B CA 1
ATOM 5505 C C . LEU B 1 309 ? 10.297 -17.516 9.062 1 98.88 309 LEU B C 1
ATOM 5507 O O . LEU B 1 309 ? 10.875 -18.531 8.688 1 98.88 309 LEU B O 1
ATOM 5511 N N . GLN B 1 310 ? 10.016 -17.266 10.32 1 98.69 310 GLN B N 1
ATOM 5512 C CA . GLN B 1 310 ? 10.328 -18.234 11.359 1 98.69 310 GLN B CA 1
ATOM 5513 C C . GLN B 1 310 ? 9.609 -19.547 11.117 1 98.69 310 GLN B C 1
ATOM 5515 O O . GLN B 1 310 ? 10.219 -20.625 11.18 1 98.69 310 GLN B O 1
ATOM 5520 N N . VAL B 1 311 ? 8.344 -19.5 10.82 1 98.69 311 VAL B N 1
ATOM 5521 C CA . VAL B 1 311 ? 7.523 -20.688 10.586 1 98.69 311 VAL B CA 1
ATOM 5522 C C . VAL B 1 311 ? 8.047 -21.438 9.359 1 98.69 311 VAL B C 1
ATOM 5524 O O . VAL B 1 311 ? 8.156 -22.672 9.383 1 98.69 311 VAL B O 1
ATOM 5527 N N . MET B 1 312 ? 8.359 -20.734 8.297 1 98.75 312 MET B N 1
ATOM 5528 C CA . MET B 1 312 ? 8.812 -21.344 7.059 1 98.75 312 MET B CA 1
ATOM 5529 C C . MET B 1 312 ? 10.086 -22.141 7.281 1 98.75 312 MET B C 1
ATOM 5531 O O . MET B 1 312 ? 10.242 -23.234 6.738 1 98.75 312 MET B O 1
ATOM 5535 N N . VAL B 1 313 ? 10.992 -21.547 8.086 1 98.56 313 VAL B N 1
ATOM 5536 C CA . VAL B 1 313 ? 12.258 -22.219 8.375 1 98.56 313 VAL B CA 1
ATOM 5537 C C . VAL B 1 313 ? 12.031 -23.406 9.305 1 98.56 313 VAL B C 1
ATOM 5539 O O . VAL B 1 313 ? 12.484 -24.516 9.023 1 98.56 313 VAL B O 1
ATOM 5542 N N . GLN B 1 314 ? 11.305 -23.203 10.383 1 98.38 314 GLN B N 1
ATOM 5543 C CA . GLN B 1 314 ? 11.133 -24.203 11.422 1 98.38 314 GLN B CA 1
ATOM 5544 C C . GLN B 1 314 ? 10.352 -25.406 10.906 1 98.38 314 GLN B C 1
ATOM 5546 O O . GLN B 1 314 ? 10.609 -26.547 11.32 1 98.38 314 GLN B O 1
ATOM 5551 N N . GLU B 1 315 ? 9.422 -25.141 10.016 1 98.06 315 GLU B N 1
ATOM 5552 C CA . GLU B 1 315 ? 8.57 -26.219 9.523 1 98.06 315 GLU B CA 1
ATOM 5553 C C . GLU B 1 315 ? 9.023 -26.688 8.141 1 98.06 315 GLU B C 1
ATOM 5555 O O . GLU B 1 315 ? 8.352 -27.5 7.512 1 98.06 315 GLU B O 1
ATOM 5560 N N . ASP B 1 316 ? 10.133 -26.234 7.66 1 98.38 316 ASP B N 1
ATOM 5561 C CA . ASP B 1 316 ? 10.727 -26.594 6.379 1 98.38 316 ASP B CA 1
ATOM 5562 C C . ASP B 1 316 ? 9.688 -26.562 5.258 1 98.38 316 ASP B C 1
ATOM 5564 O O . ASP B 1 316 ? 9.523 -27.531 4.52 1 98.38 316 ASP B O 1
ATOM 5568 N N . LEU B 1 317 ? 9.008 -25.438 5.156 1 98.69 317 LEU B N 1
ATOM 5569 C CA . LEU B 1 317 ? 7.852 -25.328 4.273 1 98.69 317 LEU B CA 1
ATOM 5570 C C . LEU B 1 317 ? 8.289 -25.266 2.812 1 98.69 317 LEU B C 1
ATOM 5572 O O . LEU B 1 317 ? 7.516 -25.609 1.915 1 98.69 317 LEU B O 1
ATOM 5576 N N . VAL B 1 318 ? 9.508 -24.828 2.504 1 98.69 318 VAL B N 1
ATOM 5577 C CA . VAL B 1 318 ? 10.008 -24.766 1.134 1 98.69 318 VAL B CA 1
ATOM 5578 C C . VAL B 1 318 ? 10.156 -26.172 0.575 1 98.69 318 VAL B C 1
ATOM 5580 O O . VAL B 1 318 ? 9.719 -26.469 -0.541 1 98.69 318 VAL B O 1
ATOM 5583 N N . ALA B 1 319 ? 10.758 -27.016 1.347 1 98.5 319 ALA B N 1
ATOM 5584 C CA . ALA B 1 319 ? 10.906 -28.422 0.94 1 98.5 319 ALA B CA 1
ATOM 5585 C C . ALA B 1 319 ? 9.547 -29.094 0.809 1 98.5 319 ALA B C 1
ATOM 5587 O O . ALA B 1 319 ? 9.32 -29.891 -0.112 1 98.5 319 ALA B O 1
ATOM 5588 N N . ARG B 1 320 ? 8.672 -28.812 1.728 1 98.5 320 ARG B N 1
ATOM 5589 C CA . ARG B 1 320 ? 7.328 -29.375 1.675 1 98.5 320 ARG B CA 1
ATOM 5590 C C . ARG B 1 320 ? 6.602 -28.953 0.405 1 98.5 320 ARG B C 1
ATOM 5592 O O . ARG B 1 320 ? 5.879 -29.75 -0.202 1 98.5 320 ARG B O 1
ATOM 5599 N N . ALA B 1 321 ? 6.766 -27.688 0.056 1 98.75 321 ALA B N 1
ATOM 5600 C CA . ALA B 1 321 ? 6.145 -27.188 -1.164 1 98.75 321 ALA B CA 1
ATOM 5601 C C . ALA B 1 321 ? 6.688 -27.906 -2.396 1 98.75 321 ALA B C 1
ATOM 5603 O O . ALA B 1 321 ? 5.941 -28.188 -3.336 1 98.75 321 ALA B O 1
ATOM 5604 N N . ARG B 1 322 ? 7.961 -28.141 -2.418 1 98.56 322 ARG B N 1
ATOM 5605 C CA . ARG B 1 322 ? 8.586 -28.859 -3.521 1 98.56 322 ARG B CA 1
ATOM 5606 C C . ARG B 1 322 ? 7.992 -30.25 -3.682 1 98.56 322 ARG B C 1
ATOM 5608 O O . ARG B 1 322 ? 7.574 -30.625 -4.777 1 98.56 322 ARG B O 1
ATOM 5615 N N . LEU B 1 323 ? 7.922 -30.969 -2.621 1 98.62 323 LEU B N 1
ATOM 5616 C CA . LEU B 1 323 ? 7.453 -32.344 -2.648 1 98.62 323 LEU B CA 1
ATOM 5617 C C . LEU B 1 323 ? 5.965 -32.406 -2.975 1 98.62 323 LEU B C 1
ATOM 5619 O O . LEU B 1 323 ? 5.539 -33.219 -3.805 1 98.62 323 LEU B O 1
ATOM 5623 N N . LEU B 1 324 ? 5.207 -31.578 -2.279 1 98.81 324 LEU B N 1
ATOM 5624 C CA . LEU B 1 324 ? 3.771 -31.531 -2.539 1 98.81 324 LEU B CA 1
ATOM 5625 C C . LEU B 1 324 ? 3.488 -31.109 -3.977 1 98.81 324 LEU B C 1
ATOM 5627 O O . LEU B 1 324 ? 2.553 -31.609 -4.602 1 98.81 324 LEU B O 1
ATOM 5631 N N . GLY B 1 325 ? 4.277 -30.125 -4.453 1 98.75 325 GLY B N 1
ATOM 5632 C CA . GLY B 1 325 ? 4.137 -29.703 -5.836 1 98.75 325 GLY B CA 1
ATOM 5633 C C . GLY B 1 325 ? 4.363 -30.828 -6.828 1 98.75 325 GLY B C 1
ATOM 5634 O O . GLY B 1 325 ? 3.625 -30.953 -7.805 1 98.75 325 GLY B O 1
ATOM 5635 N N . GLN B 1 326 ? 5.344 -31.641 -6.602 1 98.56 326 GLN B N 1
ATOM 5636 C CA . GLN B 1 326 ? 5.629 -32.812 -7.441 1 98.56 326 GLN B CA 1
ATOM 5637 C C . GLN B 1 326 ? 4.477 -33.812 -7.406 1 98.56 326 GLN B C 1
ATOM 5639 O O . GLN B 1 326 ? 4.066 -34.312 -8.445 1 98.56 326 GLN B O 1
ATOM 5644 N N . ASP B 1 327 ? 3.996 -34 -6.273 1 98.69 327 ASP B N 1
ATOM 5645 C CA . ASP B 1 327 ? 2.891 -34.938 -6.098 1 98.69 327 ASP B CA 1
ATOM 5646 C C . ASP B 1 327 ? 1.643 -34.469 -6.836 1 98.69 327 ASP B C 1
ATOM 5648 O O . ASP B 1 327 ? 1.019 -35.219 -7.574 1 98.69 327 ASP B O 1
ATOM 5652 N N . LEU B 1 328 ? 1.258 -33.219 -6.586 1 98.81 328 LEU B N 1
ATOM 5653 C CA . LEU B 1 328 ? 0.063 -32.656 -7.223 1 98.81 328 LEU B CA 1
ATOM 5654 C C . LEU B 1 328 ? 0.212 -32.656 -8.742 1 98.81 328 LEU B C 1
ATOM 5656 O O . LEU B 1 328 ? -0.742 -32.938 -9.461 1 98.81 328 LEU B O 1
ATOM 5660 N N . HIS B 1 329 ? 1.41 -32.25 -9.211 1 98.56 329 HIS B N 1
ATOM 5661 C CA . HIS B 1 329 ? 1.654 -32.281 -10.648 1 98.56 329 HIS B CA 1
ATOM 5662 C C . HIS B 1 329 ? 1.411 -33.688 -11.211 1 98.56 329 HIS B C 1
ATOM 5664 O O . HIS B 1 329 ? 0.766 -33.812 -12.258 1 98.56 329 HIS B O 1
ATOM 5670 N N . ALA B 1 330 ? 1.963 -34.688 -10.586 1 98.62 330 ALA B N 1
ATOM 5671 C CA . ALA B 1 330 ? 1.824 -36.062 -11.039 1 98.62 330 ALA B CA 1
ATOM 5672 C C . ALA B 1 330 ? 0.361 -36.5 -11.031 1 98.62 330 ALA B C 1
ATOM 5674 O O . ALA B 1 330 ? -0.107 -37.125 -11.969 1 98.62 330 ALA B O 1
ATOM 5675 N N . ARG B 1 331 ? -0.342 -36.156 -10.023 1 98.56 331 ARG B N 1
ATOM 5676 C CA . ARG B 1 331 ? -1.736 -36.562 -9.883 1 98.56 331 ARG B CA 1
ATOM 5677 C C . ARG B 1 331 ? -2.613 -35.875 -10.93 1 98.56 331 ARG B C 1
ATOM 5679 O O . ARG B 1 331 ? -3.469 -36.531 -11.539 1 98.56 331 ARG B O 1
ATOM 5686 N N . PHE B 1 332 ? -2.439 -34.594 -11.109 1 98.56 332 PHE B N 1
ATOM 5687 C CA . PHE B 1 332 ? -3.211 -33.875 -12.117 1 98.56 332 PHE B CA 1
ATOM 5688 C C . PHE B 1 332 ? -2.889 -34.375 -13.516 1 98.56 332 PHE B C 1
ATOM 5690 O O . PHE B 1 332 ? -3.779 -34.5 -14.359 1 98.56 332 PHE B O 1
ATOM 5697 N N . SER B 1 333 ? -1.59 -34.656 -13.773 1 98.12 333 SER B N 1
ATOM 5698 C CA . SER B 1 333 ? -1.188 -35.219 -15.062 1 98.12 333 SER B CA 1
ATOM 5699 C C . SER B 1 333 ? -1.87 -36.562 -15.312 1 98.12 333 SER B C 1
ATOM 5701 O O . SER B 1 333 ? -2.363 -36.812 -16.422 1 98.12 333 SER B O 1
ATOM 5703 N N . ALA B 1 334 ? -1.87 -37.344 -14.297 1 97.94 334 ALA B N 1
ATOM 5704 C CA . ALA B 1 334 ? -2.518 -38.656 -14.406 1 97.94 334 ALA B CA 1
ATOM 5705 C C . ALA B 1 334 ? -4.016 -38.5 -14.656 1 97.94 334 ALA B C 1
ATOM 5707 O O . ALA B 1 334 ? -4.594 -39.25 -15.461 1 97.94 334 ALA B O 1
ATOM 5708 N N . LEU B 1 335 ? -4.617 -37.625 -13.961 1 97.06 335 LEU B N 1
ATOM 5709 C CA . LEU B 1 335 ? -6.039 -37.344 -14.133 1 97.06 335 LEU B CA 1
ATOM 5710 C C . LEU B 1 335 ? -6.355 -36.938 -15.562 1 97.06 335 LEU B C 1
ATOM 5712 O O . LEU B 1 335 ? -7.301 -37.469 -16.172 1 97.06 335 LEU B O 1
ATOM 5716 N N . LEU B 1 336 ? -5.586 -36 -16.141 1 96.5 336 LEU B N 1
ATOM 5717 C CA . LEU B 1 336 ? -5.805 -35.531 -17.5 1 96.5 336 LEU B CA 1
ATOM 5718 C C . LEU B 1 336 ? -5.59 -36.656 -18.516 1 96.5 336 LEU B C 1
ATOM 5720 O O . LEU B 1 336 ? -6.332 -36.75 -19.5 1 96.5 336 LEU B O 1
ATOM 5724 N N . GLN B 1 337 ? -4.613 -37.438 -18.266 1 95.75 337 GLN B N 1
ATOM 5725 C CA . GLN B 1 337 ? -4.32 -38.562 -19.141 1 95.75 337 GLN B CA 1
ATOM 5726 C C . GLN B 1 337 ? -5.453 -39.594 -19.125 1 95.75 337 GLN B C 1
ATOM 5728 O O . GLN B 1 337 ? -5.91 -40.062 -20.172 1 95.75 337 GLN B O 1
ATOM 5733 N N . GLN B 1 338 ? -5.844 -39.938 -17.984 1 93.62 338 GLN B N 1
ATOM 5734 C CA . GLN B 1 338 ? -6.883 -40.938 -17.797 1 93.62 338 GLN B CA 1
ATOM 5735 C C . GLN B 1 338 ? -8.188 -40.531 -18.469 1 93.62 338 GLN B C 1
ATOM 5737 O O . GLN B 1 338 ? -8.922 -41.344 -18.984 1 93.62 338 GLN B O 1
ATOM 5742 N N . ARG B 1 339 ? -8.414 -39.281 -18.469 1 90 339 ARG B N 1
ATOM 5743 C CA . ARG B 1 339 ? -9.695 -38.812 -18.984 1 90 339 ARG B CA 1
ATOM 5744 C C . ARG B 1 339 ? -9.562 -38.375 -20.438 1 90 339 ARG B C 1
ATOM 5746 O O . ARG B 1 339 ? -10.547 -37.938 -21.062 1 90 339 ARG B O 1
ATOM 5753 N N . GLY B 1 340 ? -8.383 -38.406 -21 1 89.75 340 GLY B N 1
ATOM 5754 C CA . GLY B 1 340 ? -8.141 -38.094 -22.406 1 89.75 340 GLY B CA 1
ATOM 5755 C C . GLY B 1 340 ? -8.125 -36.625 -22.688 1 89.75 340 GLY B C 1
ATOM 5756 O O . GLY B 1 340 ? -8.516 -36.188 -23.766 1 89.75 340 GLY B O 1
ATOM 5757 N N . TRP B 1 341 ? -7.719 -35.781 -21.734 1 90.94 341 TRP B N 1
ATOM 5758 C CA . TRP B 1 341 ? -7.793 -34.344 -21.906 1 90.94 341 TRP B CA 1
ATOM 5759 C C . TRP B 1 341 ? -6.402 -33.75 -22.047 1 90.94 341 TRP B C 1
ATOM 5761 O O . TRP B 1 341 ? -6.246 -32.5 -22.062 1 90.94 341 TRP B O 1
ATOM 5771 N N . THR B 1 342 ? -5.383 -34.562 -22.188 1 90.81 342 THR B N 1
ATOM 5772 C CA . THR B 1 342 ? -3.998 -34.094 -22.203 1 90.81 342 THR B CA 1
ATOM 5773 C C . THR B 1 342 ? -3.75 -33.156 -23.375 1 90.81 342 THR B C 1
ATOM 5775 O O . THR B 1 342 ? -2.912 -32.25 -23.281 1 90.81 342 THR B O 1
ATOM 5778 N N . GLU B 1 343 ? -4.492 -33.312 -24.406 1 90.5 343 GLU B N 1
ATOM 5779 C CA . GLU B 1 343 ? -4.293 -32.469 -25.594 1 90.5 343 GLU B CA 1
ATOM 5780 C C . GLU B 1 343 ? -5.121 -31.203 -25.5 1 90.5 343 GLU B C 1
ATOM 5782 O O . GLU B 1 343 ? -4.879 -30.234 -26.234 1 90.5 343 GLU B O 1
ATOM 5787 N N . ARG B 1 344 ? -6 -31.172 -24.578 1 92.12 344 ARG B N 1
ATOM 5788 C CA . ARG B 1 344 ? -6.945 -30.062 -24.516 1 92.12 344 ARG B CA 1
ATOM 5789 C C . ARG B 1 344 ? -6.66 -29.172 -23.312 1 92.12 344 ARG B C 1
ATOM 5791 O O . ARG B 1 344 ? -7.141 -28.031 -23.266 1 92.12 344 ARG B O 1
ATOM 5798 N N . VAL B 1 345 ? -5.973 -29.719 -22.422 1 96.44 345 VAL B N 1
ATOM 5799 C CA . VAL B 1 345 ? -5.613 -28.953 -21.219 1 96.44 345 VAL B CA 1
ATOM 5800 C C . VAL B 1 345 ? -4.098 -28.984 -21.031 1 96.44 345 VAL B C 1
ATOM 5802 O O . VAL B 1 345 ? -3.496 -30.047 -20.922 1 96.44 345 VAL B O 1
ATOM 5805 N N . VAL B 1 346 ? -3.48 -27.828 -21 1 97.31 346 VAL B N 1
ATOM 5806 C CA . VAL B 1 346 ? -2.041 -27.734 -20.766 1 97.31 346 VAL B CA 1
ATOM 5807 C C . VAL B 1 346 ? -1.767 -27.438 -19.297 1 97.31 346 VAL B C 1
ATOM 5809 O O . VAL B 1 346 ? -2.197 -26.406 -18.781 1 97.31 346 VAL B O 1
ATOM 5812 N N . LEU B 1 347 ? -1.156 -28.344 -18.641 1 98.06 347 LEU B N 1
ATOM 5813 C CA . LEU B 1 347 ? -0.751 -28.188 -17.25 1 98.06 347 LEU B CA 1
ATOM 5814 C C . LEU B 1 347 ? 0.679 -27.656 -17.156 1 98.06 347 LEU B C 1
ATOM 5816 O O . LEU B 1 347 ? 1.595 -28.234 -17.75 1 98.06 347 LEU B O 1
ATOM 5820 N N . ARG B 1 348 ? 0.862 -26.5 -16.547 1 97.81 348 ARG B N 1
ATOM 5821 C CA . ARG B 1 348 ? 2.164 -25.953 -16.188 1 97.81 348 ARG B CA 1
ATOM 5822 C C . ARG B 1 348 ? 2.285 -25.797 -14.672 1 97.81 348 ARG B C 1
ATOM 5824 O O . ARG B 1 348 ? 1.317 -25.438 -14 1 97.81 348 ARG B O 1
ATOM 5831 N N . SER B 1 349 ? 3.469 -26.156 -14.125 1 97.81 349 SER B N 1
ATOM 5832 C CA . SER B 1 349 ? 3.596 -25.984 -12.688 1 97.81 349 SER B CA 1
ATOM 5833 C C . SER B 1 349 ? 5.055 -25.828 -12.273 1 97.81 349 SER B C 1
ATOM 5835 O O . SER B 1 349 ? 5.957 -26.281 -12.969 1 97.81 349 SER B O 1
ATOM 5837 N N . ALA B 1 350 ? 5.332 -25.125 -11.25 1 98.06 350 ALA B N 1
ATOM 5838 C CA . ALA B 1 350 ? 6.547 -25 -10.453 1 98.06 350 ALA B CA 1
ATOM 5839 C C . ALA B 1 350 ? 6.227 -24.984 -8.961 1 98.06 350 ALA B C 1
ATOM 5841 O O . ALA B 1 350 ? 5.648 -24.016 -8.453 1 98.06 350 ALA B O 1
ATOM 5842 N N . GLY B 1 351 ? 6.613 -26.094 -8.281 1 98.31 351 GLY B N 1
ATOM 5843 C CA . GLY B 1 351 ? 6.16 -26.203 -6.902 1 98.31 351 GLY B CA 1
ATOM 5844 C C . GLY B 1 351 ? 4.648 -26.141 -6.766 1 98.31 351 GLY B C 1
ATOM 5845 O O . GLY B 1 351 ? 3.928 -26.891 -7.422 1 98.31 351 GLY B O 1
ATOM 5846 N N . LEU B 1 352 ? 4.195 -25.203 -5.98 1 98.75 352 LEU B N 1
ATOM 5847 C CA . LEU B 1 352 ? 2.768 -25.078 -5.695 1 98.75 352 LEU B CA 1
ATOM 5848 C C . LEU B 1 352 ? 2.164 -23.906 -6.457 1 98.75 352 LEU B C 1
ATOM 5850 O O . LEU B 1 352 ? 1.186 -23.297 -6.004 1 98.75 352 LEU B O 1
ATOM 5854 N N . LEU B 1 353 ? 2.791 -23.531 -7.484 1 98.5 353 LEU B N 1
ATOM 5855 C CA . LEU B 1 353 ? 2.246 -22.641 -8.5 1 98.5 353 LEU B CA 1
ATOM 5856 C C . LEU B 1 353 ? 1.837 -23.422 -9.75 1 98.5 353 LEU B C 1
ATOM 5858 O O . LEU B 1 353 ? 2.689 -23.828 -10.547 1 98.5 353 LEU B O 1
ATOM 5862 N N . LEU B 1 354 ? 0.525 -23.656 -9.898 1 98.5 354 LEU B N 1
ATOM 5863 C CA . LEU B 1 354 ? 0.021 -24.469 -10.992 1 98.5 354 LEU B CA 1
ATOM 5864 C C . LEU B 1 354 ? -0.914 -23.672 -11.891 1 98.5 354 LEU B C 1
ATOM 5866 O O . LEU B 1 354 ? -1.659 -22.812 -11.406 1 98.5 354 LEU B O 1
ATOM 5870 N N . GLY B 1 355 ? -0.874 -23.906 -13.172 1 97.94 355 GLY B N 1
ATOM 5871 C CA . GLY B 1 355 ? -1.765 -23.312 -14.148 1 97.94 355 GLY B CA 1
ATOM 5872 C C . GLY B 1 355 ? -2.344 -24.328 -15.125 1 97.94 355 GLY B C 1
ATOM 5873 O O . GLY B 1 355 ? -1.648 -25.25 -15.555 1 97.94 355 GLY B O 1
ATOM 5874 N N . PHE B 1 356 ? -3.607 -24.25 -15.352 1 98.06 356 PHE B N 1
ATOM 5875 C CA . PHE B 1 356 ? -4.32 -25.062 -16.328 1 98.06 356 PHE B CA 1
ATOM 5876 C C . PHE B 1 356 ? -4.852 -24.188 -17.469 1 98.06 356 PHE B C 1
ATOM 5878 O O . PHE B 1 356 ? -5.723 -23.344 -17.25 1 98.06 356 PHE B O 1
ATOM 5885 N N . GLU B 1 357 ? -4.32 -24.344 -18.578 1 97.56 357 GLU B N 1
ATOM 5886 C CA . GLU B 1 357 ? -4.758 -23.578 -19.75 1 97.56 357 GLU B CA 1
ATOM 5887 C C . GLU B 1 357 ? -5.766 -24.375 -20.578 1 97.56 357 GLU B C 1
ATOM 5889 O O . GLU B 1 357 ? -5.492 -25.516 -20.969 1 97.56 357 GLU B O 1
ATOM 5894 N N . PHE B 1 358 ? -6.867 -23.812 -20.812 1 96.56 358 PHE B N 1
ATOM 5895 C CA . PHE B 1 358 ? -7.926 -24.422 -21.594 1 96.56 358 PHE B CA 1
ATOM 5896 C C . PHE B 1 358 ? -8.008 -23.781 -22.984 1 96.56 358 PHE B C 1
ATOM 5898 O O . PHE B 1 358 ? -7.328 -22.797 -23.25 1 96.56 358 PHE B O 1
ATOM 5905 N N . ALA B 1 359 ? -8.844 -24.359 -23.875 1 92.06 359 ALA B N 1
ATOM 5906 C CA . ALA B 1 359 ? -8.953 -23.922 -25.266 1 92.06 359 ALA B CA 1
ATOM 5907 C C . ALA B 1 359 ? -9.633 -22.562 -25.359 1 92.06 359 ALA B C 1
ATOM 5909 O O . ALA B 1 359 ? -9.336 -21.781 -26.266 1 92.06 359 ALA B O 1
ATOM 5910 N N . ASP B 1 360 ? -10.492 -22.344 -24.422 1 92.25 360 ASP B N 1
ATOM 5911 C CA . ASP B 1 360 ? -11.273 -21.109 -24.484 1 92.25 360 ASP B CA 1
ATOM 5912 C C . ASP B 1 360 ? -11.547 -20.578 -23.078 1 92.25 360 ASP B C 1
ATOM 5914 O O . ASP B 1 360 ? -11.641 -21.344 -22.125 1 92.25 360 ASP B O 1
ATOM 5918 N N . ALA B 1 361 ? -11.734 -19.25 -23.031 1 92.62 361 ALA B N 1
ATOM 5919 C CA . ALA B 1 361 ? -11.969 -18.562 -21.766 1 92.62 361 ALA B CA 1
ATOM 5920 C C . ALA B 1 361 ? -13.281 -19.016 -21.141 1 92.62 361 ALA B C 1
ATOM 5922 O O . ALA B 1 361 ? -13.422 -19.031 -19.906 1 92.62 361 ALA B O 1
ATOM 5923 N N . SER B 1 362 ? -14.203 -19.391 -21.938 1 93.56 362 SER B N 1
ATOM 5924 C CA . SER B 1 362 ? -15.5 -19.812 -21.406 1 93.56 362 SER B CA 1
ATOM 5925 C C . SER B 1 362 ? -15.375 -21.094 -20.594 1 93.56 362 SER B C 1
ATOM 5927 O O . SER B 1 362 ? -16.078 -21.281 -19.594 1 93.56 362 SER B O 1
ATOM 5929 N N . ILE B 1 363 ? -14.445 -22 -21 1 94.62 363 ILE B N 1
ATOM 5930 C CA . ILE B 1 363 ? -14.219 -23.234 -20.25 1 94.62 363 ILE B CA 1
ATOM 5931 C C . ILE B 1 363 ? -13.641 -22.891 -18.875 1 94.62 363 ILE B C 1
ATOM 5933 O O . ILE B 1 363 ? -14.047 -23.484 -17.875 1 94.62 363 ILE B O 1
ATOM 5937 N N . THR B 1 364 ? -12.711 -21.969 -18.891 1 95 364 THR B N 1
ATOM 5938 C CA . THR B 1 364 ? -12.094 -21.562 -17.641 1 95 364 THR B CA 1
ATOM 5939 C C . THR B 1 364 ? -13.133 -20.984 -16.672 1 95 364 THR B C 1
ATOM 5941 O O . THR B 1 364 ? -13.125 -21.297 -15.484 1 95 364 THR B O 1
ATOM 5944 N N . ALA B 1 365 ? -14.023 -20.141 -17.188 1 93.19 365 ALA B N 1
ATOM 5945 C CA . ALA B 1 365 ? -15.086 -19.562 -16.375 1 93.19 365 ALA B CA 1
ATOM 5946 C C . ALA B 1 365 ? -15.984 -20.656 -15.797 1 93.19 365 ALA B C 1
ATOM 5948 O O . ALA B 1 365 ? -16.359 -20.609 -14.617 1 93.19 365 ALA B O 1
ATOM 5949 N N . ASN B 1 366 ? -16.297 -21.609 -16.641 1 94.88 366 ASN B N 1
ATOM 5950 C CA . ASN B 1 366 ? -17.109 -22.734 -16.172 1 94.88 366 ASN B CA 1
ATOM 5951 C C . ASN B 1 366 ? -16.375 -23.547 -15.102 1 94.88 366 ASN B C 1
ATOM 5953 O O . ASN B 1 366 ? -16.984 -23.984 -14.133 1 94.88 366 ASN B O 1
ATOM 5957 N N . MET B 1 367 ? -15.094 -23.734 -15.336 1 96.19 367 MET B N 1
ATOM 5958 C CA . MET B 1 367 ? -14.281 -24.453 -14.367 1 96.19 367 MET B CA 1
ATOM 5959 C C . MET B 1 367 ? -14.305 -23.766 -13.008 1 96.19 367 MET B C 1
ATOM 5961 O O . MET B 1 367 ? -14.438 -24.438 -11.977 1 96.19 367 MET B O 1
ATOM 5965 N N . VAL B 1 368 ? -14.156 -22.453 -13 1 94.94 368 VAL B N 1
ATOM 5966 C CA . VAL B 1 368 ? -14.156 -21.703 -11.742 1 94.94 368 VAL B CA 1
ATOM 5967 C C . VAL B 1 368 ? -15.477 -21.922 -11.008 1 94.94 368 VAL B C 1
ATOM 5969 O O . VAL B 1 368 ? -15.492 -22.234 -9.812 1 94.94 368 VAL B O 1
ATOM 5972 N N . MET B 1 369 ? -16.562 -21.828 -11.695 1 94.69 369 MET B N 1
ATOM 5973 C CA . MET B 1 369 ? -17.891 -21.984 -11.094 1 94.69 369 MET B CA 1
ATOM 5974 C C . MET B 1 369 ? -18.078 -23.422 -10.594 1 94.69 369 MET B C 1
ATOM 5976 O O . MET B 1 369 ? -18.609 -23.625 -9.492 1 94.69 369 MET B O 1
ATOM 5980 N N . ALA B 1 370 ? -17.656 -24.344 -11.414 1 96.88 370 ALA B N 1
ATOM 5981 C CA . ALA B 1 370 ? -17.781 -25.75 -11.039 1 96.88 370 ALA B CA 1
ATOM 5982 C C . ALA B 1 370 ? -16.953 -26.078 -9.805 1 96.88 370 ALA B C 1
ATOM 5984 O O . ALA B 1 370 ? -17.359 -26.891 -8.961 1 96.88 370 ALA B O 1
ATOM 5985 N N . LEU B 1 371 ? -15.812 -25.516 -9.727 1 97.62 371 LEU B N 1
ATOM 5986 C CA . LEU B 1 371 ? -14.9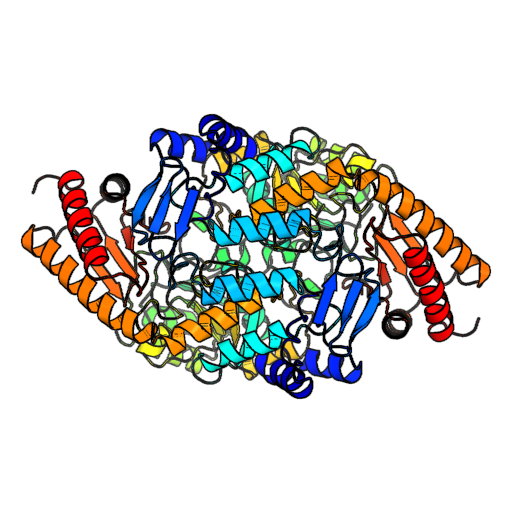38 -25.766 -8.578 1 97.62 371 LEU B CA 1
ATOM 5987 C C . LEU B 1 371 ? -15.508 -25.141 -7.312 1 97.62 371 LEU B C 1
ATOM 5989 O O . LEU B 1 371 ? -15.367 -25.703 -6.223 1 97.62 371 LEU B O 1
ATOM 5993 N N . ILE B 1 372 ? -16.125 -23.953 -7.434 1 96 372 ILE B N 1
ATOM 5994 C CA . ILE B 1 372 ? -16.828 -23.375 -6.293 1 96 372 ILE B CA 1
ATOM 5995 C C . ILE B 1 372 ? -17.922 -24.312 -5.812 1 96 372 ILE B C 1
ATOM 5997 O O . ILE B 1 372 ? -18.125 -24.469 -4.605 1 96 372 ILE B O 1
ATOM 6001 N N . GLU B 1 373 ? -18.625 -24.938 -6.73 1 96.31 373 GLU B N 1
ATOM 6002 C CA . GLU B 1 373 ? -19.656 -25.906 -6.375 1 96.31 373 GLU B CA 1
ATOM 6003 C C . GLU B 1 373 ? -19.062 -27.094 -5.625 1 96.31 373 GLU B C 1
ATOM 6005 O O . GLU B 1 373 ? -19.734 -27.688 -4.781 1 96.31 373 GLU B O 1
ATOM 6010 N N . GLN B 1 374 ? -17.828 -27.375 -6.008 1 97.88 374 GLN B N 1
ATOM 6011 C CA . GLN B 1 374 ? -17.109 -28.438 -5.293 1 97.88 374 GLN B CA 1
ATOM 6012 C C . GLN B 1 374 ? -16.453 -27.891 -4.027 1 97.88 374 GLN B C 1
ATOM 6014 O O . GLN B 1 374 ? -15.672 -28.594 -3.387 1 97.88 374 GLN B O 1
ATOM 6019 N N . ARG B 1 375 ? -16.672 -26.641 -3.707 1 98.19 375 ARG B N 1
ATOM 6020 C CA . ARG B 1 375 ? -16.172 -25.969 -2.518 1 98.19 375 ARG B CA 1
ATOM 6021 C C . ARG B 1 375 ? -14.656 -25.859 -2.547 1 98.19 375 ARG B C 1
ATOM 6023 O O . ARG B 1 375 ? -13.992 -26.109 -1.539 1 98.19 375 ARG B O 1
ATOM 6030 N N . ILE B 1 376 ? -14.133 -25.562 -3.678 1 98.5 376 ILE B N 1
ATOM 6031 C CA . ILE B 1 376 ? -12.711 -25.297 -3.869 1 98.5 376 ILE B CA 1
ATOM 6032 C C . ILE B 1 376 ? -12.516 -23.891 -4.43 1 98.5 376 ILE B C 1
ATOM 6034 O O . ILE B 1 376 ? -13.094 -23.547 -5.465 1 98.5 376 ILE B O 1
ATOM 6038 N N . ILE B 1 377 ? -11.742 -23.141 -3.723 1 97.81 377 ILE B N 1
ATOM 6039 C CA . ILE B 1 377 ? -11.422 -21.766 -4.145 1 97.81 377 ILE B CA 1
ATOM 6040 C C . ILE B 1 377 ? -10.164 -21.781 -5.012 1 97.81 377 ILE B C 1
ATOM 6042 O O . ILE B 1 377 ? -9.148 -22.359 -4.633 1 97.81 377 ILE B O 1
ATOM 6046 N N . VAL B 1 378 ? -10.227 -21.141 -6.156 1 97 378 VAL B N 1
ATOM 6047 C CA . VAL B 1 378 ? -9.117 -21.109 -7.098 1 97 378 VAL B CA 1
ATOM 6048 C C . VAL B 1 378 ? -8.852 -19.688 -7.551 1 97 378 VAL B C 1
ATOM 6050 O O . VAL B 1 378 ? -9.484 -18.75 -7.059 1 97 378 VAL B O 1
ATOM 6053 N N . CYS B 1 379 ? -7.832 -19.453 -8.391 1 93.88 379 CYS B N 1
ATOM 6054 C CA . CYS B 1 379 ? -7.5 -18.156 -8.961 1 93.88 379 CYS B CA 1
ATOM 6055 C C . CYS B 1 379 ? -7.793 -18.141 -10.461 1 93.88 379 CYS B C 1
ATOM 6057 O O . CYS B 1 379 ? -7.492 -19.094 -11.172 1 93.88 379 CYS B O 1
ATOM 6059 N N . HIS B 1 380 ? -8.445 -17.078 -10.797 1 87.25 380 HIS B N 1
ATOM 6060 C CA . HIS B 1 380 ? -8.539 -16.781 -12.219 1 87.25 380 HIS B CA 1
ATOM 6061 C C . HIS B 1 380 ? -7.379 -15.891 -12.672 1 87.25 380 HIS B C 1
ATOM 6063 O O . HIS B 1 380 ? -7.012 -14.938 -11.984 1 87.25 380 HIS B O 1
ATOM 6069 N N . SER B 1 381 ? -6.75 -16.219 -13.727 1 83.56 381 SER B N 1
ATOM 6070 C CA . SER B 1 381 ? -5.602 -15.445 -14.188 1 83.56 381 SER B CA 1
ATOM 6071 C C . SER B 1 381 ? -6.047 -14.18 -14.914 1 83.56 381 SER B C 1
ATOM 6073 O O . SER B 1 381 ? -6.824 -14.242 -15.867 1 83.56 381 SER B O 1
ATOM 6075 N N . LEU B 1 382 ? -5.543 -13.109 -14.594 1 74.81 382 LEU B N 1
ATOM 6076 C CA . LEU B 1 382 ? -5.98 -11.82 -15.109 1 74.81 382 LEU B CA 1
ATOM 6077 C C . LEU B 1 382 ? -5.359 -11.539 -16.469 1 74.81 382 LEU B C 1
ATOM 6079 O O . LEU B 1 382 ? -5.977 -10.898 -17.328 1 74.81 382 LEU B O 1
ATOM 6083 N N . ASN B 1 383 ? -4.18 -12.031 -16.703 1 82.5 383 ASN B N 1
ATOM 6084 C CA . ASN B 1 383 ? -3.488 -11.734 -17.953 1 82.5 383 ASN B CA 1
ATOM 6085 C C . ASN B 1 383 ? -3.904 -12.695 -19.062 1 82.5 383 ASN B C 1
ATOM 6087 O O . ASN B 1 383 ? -3.68 -12.422 -20.234 1 82.5 383 ASN B O 1
ATOM 6091 N N . ASP B 1 384 ? -4.387 -13.898 -18.734 1 88.06 384 ASP B N 1
ATOM 6092 C CA . ASP B 1 384 ? -4.914 -14.859 -19.703 1 88.06 384 ASP B CA 1
ATOM 6093 C C . ASP B 1 384 ? -6.176 -15.531 -19.172 1 88.06 384 ASP B C 1
ATOM 6095 O O . ASP B 1 384 ? -6.094 -16.516 -18.422 1 88.06 384 ASP B O 1
ATOM 6099 N N . HIS B 1 385 ? -7.246 -15.227 -19.734 1 89.12 385 HIS B N 1
ATOM 6100 C CA . HIS B 1 385 ? -8.539 -15.656 -19.203 1 89.12 385 HIS B CA 1
ATOM 6101 C C . HIS B 1 385 ? -8.805 -17.125 -19.516 1 89.12 385 HIS B C 1
ATOM 6103 O O . HIS B 1 385 ? -9.797 -17.688 -19.062 1 89.12 385 HIS B O 1
ATOM 6109 N N . ARG B 1 386 ? -7.934 -17.812 -20.312 1 94.56 386 ARG B N 1
ATOM 6110 C CA . ARG B 1 386 ? -8.062 -19.234 -20.594 1 94.56 386 ARG B CA 1
ATOM 6111 C C . ARG B 1 386 ? -7.387 -20.078 -19.516 1 94.56 386 ARG B C 1
ATOM 6113 O O . ARG B 1 386 ? -7.445 -21.312 -19.547 1 94.56 386 ARG B O 1
ATOM 6120 N N . VAL B 1 387 ? -6.773 -19.344 -18.453 1 96.5 387 VAL B N 1
ATOM 6121 C CA . VAL B 1 387 ? -5.953 -20.078 -17.5 1 96.5 387 VAL B CA 1
ATOM 6122 C C . VAL B 1 387 ? -6.598 -20.016 -16.109 1 96.5 387 VAL B C 1
ATOM 6124 O O . VAL B 1 387 ? -7.027 -18.938 -15.664 1 96.5 387 VAL B O 1
ATOM 6127 N N . LEU B 1 388 ? -6.684 -21.203 -15.531 1 96.94 388 LEU B N 1
ATOM 6128 C CA . LEU B 1 388 ? -7.008 -21.375 -14.117 1 96.94 388 LEU B CA 1
ATOM 6129 C C . LEU B 1 388 ? -5.754 -21.688 -13.305 1 96.94 388 LEU B C 1
ATOM 6131 O O . LEU B 1 388 ? -4.965 -22.562 -13.688 1 96.94 388 LEU B O 1
ATOM 6135 N N . ARG B 1 389 ? -5.551 -20.938 -12.234 1 97.69 389 ARG B N 1
ATOM 6136 C CA . ARG B 1 389 ? -4.34 -21.156 -11.445 1 97.69 389 ARG B CA 1
ATOM 6137 C C . ARG B 1 389 ? -4.68 -21.688 -10.055 1 97.69 389 ARG B C 1
ATOM 6139 O O . ARG B 1 389 ? -5.707 -21.312 -9.477 1 97.69 389 ARG B O 1
ATOM 6146 N N . LEU B 1 390 ? -3.844 -22.516 -9.562 1 98.25 390 LEU B N 1
ATOM 6147 C CA . LEU B 1 390 ? -3.887 -23.016 -8.195 1 98.25 390 LEU B CA 1
ATOM 6148 C C . LEU B 1 390 ? -2.629 -22.609 -7.43 1 98.25 390 LEU B C 1
ATOM 6150 O O . LEU B 1 390 ? -1.515 -22.766 -7.93 1 98.25 390 LEU B O 1
ATOM 6154 N N . THR B 1 391 ? -2.818 -22.031 -6.258 1 98.19 391 THR B N 1
ATOM 6155 C CA . THR B 1 391 ? -1.727 -21.688 -5.355 1 98.19 391 THR B CA 1
ATOM 6156 C C . THR B 1 391 ? -1.992 -22.203 -3.949 1 98.19 391 THR B C 1
ATOM 6158 O O . THR B 1 391 ? -2.055 -21.438 -2.992 1 98.19 391 THR B O 1
ATOM 6161 N N . PRO B 1 392 ? -2.094 -23.5 -3.781 1 98.5 392 PRO B N 1
ATOM 6162 C CA . PRO B 1 392 ? -2.416 -24.078 -2.471 1 98.5 392 PRO B CA 1
ATOM 6163 C C . PRO B 1 392 ? -1.287 -23.891 -1.458 1 98.5 392 PRO B C 1
ATOM 6165 O O . PRO B 1 392 ? -0.158 -23.578 -1.836 1 98.5 392 PRO B O 1
ATOM 6168 N N . SER B 1 393 ? -1.615 -24.078 -0.205 1 98.62 393 SER B N 1
ATOM 6169 C CA . SER B 1 393 ? -0.662 -24.078 0.9 1 98.62 393 SER B CA 1
ATOM 6170 C C . SER B 1 393 ? 0.063 -25.422 1.004 1 98.62 393 SER B C 1
ATOM 6172 O O . SER B 1 393 ? -0.528 -26.469 0.758 1 98.62 393 SER B O 1
ATOM 6174 N N . PRO B 1 394 ? 1.354 -25.359 1.35 1 98.69 394 PRO B N 1
ATOM 6175 C CA . PRO B 1 394 ? 2.051 -26.625 1.593 1 98.69 394 PRO B CA 1
ATOM 6176 C C . PRO B 1 394 ? 1.527 -27.359 2.824 1 98.69 394 PRO B C 1
ATOM 6178 O O . PRO B 1 394 ? 1.948 -28.484 3.1 1 98.69 394 PRO B O 1
ATOM 6181 N N . LEU B 1 395 ? 0.569 -26.828 3.451 1 98.44 395 LEU B N 1
ATOM 6182 C CA . LEU B 1 395 ? 0.027 -27.406 4.676 1 98.44 395 LEU B CA 1
ATOM 6183 C C . LEU B 1 395 ? -1.15 -28.328 4.367 1 98.44 395 LEU B C 1
ATOM 6185 O O . LEU B 1 395 ? -1.755 -28.906 5.277 1 98.44 395 LEU B O 1
ATOM 6189 N N . LEU B 1 396 ? -1.466 -28.531 3.102 1 98.62 396 LEU B N 1
ATOM 6190 C CA . LEU B 1 396 ? -2.525 -29.453 2.725 1 98.62 396 LEU B CA 1
ATOM 6191 C C . LEU B 1 396 ? -2.23 -30.859 3.248 1 98.62 396 LEU B C 1
ATOM 6193 O O . LEU B 1 396 ? -1.085 -31.312 3.203 1 98.62 396 LEU B O 1
ATOM 6197 N N . THR B 1 397 ? -3.238 -31.5 3.74 1 98.31 397 THR B N 1
ATOM 6198 C CA . THR B 1 397 ? -3.133 -32.906 4.125 1 98.31 397 THR B CA 1
ATOM 6199 C C . THR B 1 397 ? -3.416 -33.812 2.932 1 98.31 397 THR B C 1
ATOM 6201 O O . THR B 1 397 ? -3.822 -33.344 1.867 1 98.31 397 THR B O 1
ATOM 6204 N N . ALA B 1 398 ? -3.168 -35.125 3.16 1 98.25 398 ALA B N 1
ATOM 6205 C CA . ALA B 1 398 ? -3.496 -36.094 2.119 1 98.25 398 ALA B CA 1
ATOM 6206 C C . ALA B 1 398 ? -4.977 -36.031 1.764 1 98.25 398 ALA B C 1
ATOM 6208 O O . ALA B 1 398 ? -5.348 -36.156 0.595 1 98.25 398 ALA B O 1
ATOM 6209 N N . GLN B 1 399 ? -5.789 -35.812 2.781 1 98.5 399 GLN B N 1
ATOM 6210 C CA . GLN B 1 399 ? -7.23 -35.719 2.564 1 98.5 399 GLN B CA 1
ATOM 6211 C C . GLN B 1 399 ? -7.582 -34.469 1.748 1 98.5 399 GLN B C 1
ATOM 6213 O O . GLN B 1 399 ? -8.453 -34.531 0.882 1 98.5 399 GLN B O 1
ATOM 6218 N N . ASP B 1 400 ? -6.918 -33.375 2.047 1 98.81 400 ASP B N 1
ATOM 6219 C CA . ASP B 1 400 ? -7.121 -32.156 1.283 1 98.81 400 ASP B CA 1
ATOM 6220 C C . ASP B 1 400 ? -6.746 -32.344 -0.184 1 98.81 400 ASP B C 1
ATOM 6222 O O . ASP B 1 400 ? -7.449 -31.875 -1.079 1 98.81 400 ASP B O 1
ATOM 6226 N N . CYS B 1 401 ? -5.648 -33 -0.421 1 98.75 401 CYS B N 1
ATOM 6227 C CA . CYS B 1 401 ? -5.188 -33.25 -1.781 1 98.75 401 CYS B CA 1
ATOM 6228 C C . CYS B 1 401 ? -6.191 -34.125 -2.539 1 98.75 401 CYS B C 1
ATOM 6230 O O . CYS B 1 401 ? -6.469 -33.875 -3.715 1 98.75 401 CYS B O 1
ATOM 6232 N N . ASN B 1 402 ? -6.73 -35.125 -1.868 1 98.69 402 ASN B N 1
ATOM 6233 C CA . ASN B 1 402 ? -7.762 -35.938 -2.486 1 98.69 402 ASN B CA 1
ATOM 6234 C C . ASN B 1 402 ? -8.992 -35.125 -2.848 1 98.69 402 ASN B C 1
ATOM 6236 O O . ASN B 1 402 ? -9.555 -35.281 -3.934 1 98.69 402 ASN B O 1
ATOM 6240 N N . TRP B 1 403 ? -9.383 -34.281 -1.935 1 98.81 403 TRP B N 1
ATOM 6241 C CA . TRP B 1 403 ? -10.5 -33.375 -2.176 1 98.81 403 TRP B CA 1
ATOM 6242 C C . TRP B 1 403 ? -10.25 -32.5 -3.4 1 98.81 403 TRP B C 1
ATOM 6244 O O . TRP B 1 403 ? -11.117 -32.375 -4.266 1 98.81 403 TRP B O 1
ATOM 6254 N N . LEU B 1 404 ? -9.055 -31.969 -3.516 1 98.81 404 LEU B N 1
ATOM 6255 C CA . LEU B 1 404 ? -8.672 -31.109 -4.629 1 98.81 404 LEU B CA 1
ATOM 6256 C C . LEU B 1 404 ? -8.727 -31.859 -5.949 1 98.81 404 LEU B C 1
ATOM 6258 O O . LEU B 1 404 ? -9.297 -31.375 -6.926 1 98.81 404 LEU B O 1
ATOM 6262 N N . ILE B 1 405 ? -8.18 -33.062 -5.957 1 98.56 405 ILE B N 1
ATOM 6263 C CA . ILE B 1 405 ? -8.086 -33.844 -7.184 1 98.56 405 ILE B CA 1
ATOM 6264 C C . ILE B 1 405 ? -9.477 -34.312 -7.605 1 98.56 405 ILE B C 1
ATOM 6266 O O . ILE B 1 405 ? -9.852 -34.219 -8.773 1 98.56 405 ILE B O 1
ATOM 6270 N N . GLU B 1 406 ? -10.281 -34.812 -6.688 1 98.31 406 GLU B N 1
ATOM 6271 C CA . GLU B 1 406 ? -11.617 -35.312 -6.984 1 98.31 406 GLU B CA 1
ATOM 6272 C C . GLU B 1 406 ? -12.547 -34.156 -7.422 1 98.31 406 GLU B C 1
ATOM 6274 O O . GLU B 1 406 ? -13.328 -34.312 -8.359 1 98.31 406 GLU B O 1
ATOM 6279 N N . GLY B 1 407 ? -12.461 -33.094 -6.652 1 98.44 407 GLY B N 1
ATOM 6280 C CA . GLY B 1 407 ? -13.25 -31.938 -7.043 1 98.44 407 GLY B CA 1
ATOM 6281 C C . GLY B 1 407 ? -12.891 -31.406 -8.422 1 98.44 407 GLY B C 1
ATOM 6282 O O . GLY B 1 407 ? -13.766 -31.016 -9.188 1 98.44 407 GLY B O 1
ATOM 6283 N N . PHE B 1 408 ? -11.609 -31.359 -8.711 1 98.06 408 PHE B N 1
ATOM 6284 C CA . PHE B 1 408 ? -11.141 -30.906 -10.016 1 98.06 408 PHE B CA 1
ATOM 6285 C C . PHE B 1 408 ? -11.641 -31.844 -11.117 1 98.06 408 PHE B C 1
ATOM 6287 O O . PHE B 1 408 ? -12.062 -31.375 -12.18 1 98.06 408 PHE B O 1
ATOM 6294 N N . ALA B 1 409 ? -11.594 -33.125 -10.867 1 97.31 409 ALA B N 1
ATOM 6295 C CA . ALA B 1 409 ? -12.078 -34.125 -11.82 1 97.31 409 ALA B CA 1
ATOM 6296 C C . ALA B 1 409 ? -13.562 -33.906 -12.117 1 97.31 409 ALA B C 1
ATOM 6298 O O . ALA B 1 409 ? -13.977 -33.969 -13.273 1 97.31 409 ALA B O 1
ATOM 6299 N N . GLN B 1 410 ? -14.32 -33.688 -11.109 1 97.19 410 GLN B N 1
ATOM 6300 C CA . GLN B 1 410 ? -15.75 -33.469 -11.281 1 97.19 410 GLN B CA 1
ATOM 6301 C C . GLN B 1 410 ? -16 -32.188 -12.07 1 97.19 410 GLN B C 1
ATOM 6303 O O . GLN B 1 410 ? -16.891 -32.125 -12.93 1 97.19 410 GLN B O 1
ATOM 6308 N N . ALA B 1 411 ? -15.242 -31.141 -11.719 1 97.25 411 ALA B N 1
ATOM 6309 C CA . ALA B 1 411 ? -15.367 -29.875 -12.43 1 97.25 411 ALA B CA 1
ATOM 6310 C C . ALA B 1 411 ? -15.016 -30.031 -13.906 1 97.25 411 ALA B C 1
ATOM 6312 O O . ALA B 1 411 ? -15.672 -29.453 -14.773 1 97.25 411 ALA B O 1
ATOM 6313 N N . LEU B 1 412 ? -13.984 -30.766 -14.203 1 95.62 412 LEU B N 1
ATOM 6314 C CA . LEU B 1 412 ? -13.594 -31.031 -15.586 1 95.62 412 LEU B CA 1
ATOM 6315 C C . LEU B 1 412 ? -14.727 -31.719 -16.344 1 95.62 412 LEU B C 1
ATOM 6317 O O . LEU B 1 412 ? -15.031 -31.344 -17.484 1 95.62 412 LEU B O 1
ATOM 6321 N N . THR B 1 413 ? -15.344 -32.625 -15.758 1 93.75 413 THR B N 1
ATOM 6322 C CA . THR B 1 413 ? -16.406 -33.406 -16.391 1 93.75 413 THR B CA 1
ATOM 6323 C C . THR B 1 413 ? -17.578 -32.531 -16.766 1 93.75 413 THR B C 1
ATOM 6325 O O . THR B 1 413 ? -18.188 -32.719 -17.812 1 93.75 413 THR B O 1
ATOM 6328 N N . THR B 1 414 ? -17.812 -31.578 -15.945 1 93.5 414 THR B N 1
ATOM 6329 C CA . THR B 1 414 ? -18.984 -30.734 -16.172 1 93.5 414 THR B CA 1
ATOM 6330 C C . THR B 1 414 ? -18.656 -29.594 -17.109 1 93.5 414 THR B C 1
ATOM 6332 O O . THR B 1 414 ? -19.547 -29.062 -17.781 1 93.5 414 THR B O 1
ATOM 6335 N N . SER B 1 415 ? -17.406 -29.188 -17.156 1 93.56 415 SER B N 1
ATOM 6336 C CA . SER B 1 415 ? -17.031 -27.953 -17.844 1 93.56 415 SER B CA 1
ATOM 6337 C C . SER B 1 415 ? -16.5 -28.234 -19.25 1 93.56 415 SER B C 1
ATOM 6339 O O . SER B 1 415 ? -16.547 -27.375 -20.125 1 93.56 415 SER B O 1
ATOM 6341 N N . MET B 1 416 ? -16.031 -29.406 -19.453 1 89.56 416 MET B N 1
ATOM 6342 C CA . MET B 1 416 ? -15.391 -29.734 -20.719 1 89.56 416 MET B CA 1
ATOM 6343 C C . MET B 1 416 ? -16.406 -30.266 -21.719 1 89.56 416 MET B C 1
ATOM 6345 O O . MET B 1 416 ? -17.328 -31 -21.359 1 89.56 416 MET B O 1
ATOM 6349 N N . PRO B 1 417 ? -16.281 -29.781 -22.922 1 81 417 PRO B N 1
ATOM 6350 C CA . PRO B 1 417 ? -17.125 -30.406 -23.953 1 81 417 PRO B CA 1
ATOM 6351 C C . PRO B 1 417 ? -16.844 -31.906 -24.125 1 81 417 PRO B C 1
ATOM 6353 O O . PRO B 1 417 ? -15.758 -32.375 -23.797 1 81 417 PRO B O 1
ATOM 6356 N N . PRO B 1 418 ? -17.969 -32.531 -24.5 1 73.75 418 PRO B N 1
ATOM 6357 C CA . PRO B 1 418 ? -17.781 -33.969 -24.734 1 73.75 418 PRO B CA 1
ATOM 6358 C C . PRO B 1 418 ? -16.656 -34.25 -25.734 1 73.75 418 PRO B C 1
ATOM 6360 O O . PRO B 1 418 ? -16.438 -33.469 -26.656 1 73.75 418 PRO B O 1
ATOM 6363 N N . LEU B 1 419 ? -15.805 -35.281 -25.406 1 64.25 419 LEU B N 1
ATOM 6364 C CA . LEU B 1 419 ? -14.719 -35.688 -26.266 1 64.25 419 LEU B CA 1
ATOM 6365 C C . LEU B 1 419 ? -15.258 -36.219 -27.594 1 64.25 419 LEU B C 1
ATOM 6367 O O . LEU B 1 419 ? -16.344 -36.812 -27.641 1 64.25 419 LEU B O 1
#